Protein 7UCL (pdb70)

Secondary structure (DSSP, 8-state):
-TTHHHHHHHHHHHHHHHHHHHHHHHTHHHHHHHS-SB-HHHHHHHHT--HHHHHHHHHHHHHTTSEEE-TTS-EEE-GGGGGGGGS-GGGGGGGG--HHHHHTT-SSSTTHHHHHHHHTGGG-S-HHHHHHHHHHHHHHHHHHHHHTT-SS--SSS-TTTTS-HHHHHHHHHHHHHHTSEE-GGGS-EE-HHHHHHHHHGGGGHHHHHTHHHHTTHHHHHHS-GGGTTPPPTTS--SSS-HHHHHHHHHHHHHHHHGGGHHHHHHHHS-S-GGGS-SEEEEES-TTSHHHHHHHHHHHHHSSGGG-TTTS--EEEEEES-HHHHHHHHHHTTTS-EEEEE--TT-HHHHHHHHHHTT---GGGEEEEEES-TTSS-------HHHHHHTTTS-----EE-TTSPEEPHHHHHHHHHHHHHHHHTT--TT-EEEEEE----HHHHHHTTTTSSHHHHHHHHHHTT-----HHHHHHHHHHTTEEE-GGG-EEESTTSSS-SEEEEEEEE-SSEEEE--GGGHHHHHHHHHHHS-TTSPPPHHHHHHHHHH-TTSEEEEESSS-EEEEEEEEEEE---------EEEEEEEEE-GGGTTTTHHHHHHHHHHHHHHH-/--SHHHHHHHHHHHHHHHHHHHHHHHTHHHHHHHS-SEEHHHHHHHHT--HHHHHHHHHHHHHTTSEEE-TTSEEEE-GGGGGGGGS-GGGGGGGG--HHHHHTT-SSSTTHHHHHHHHTTTT-S-HHHHHHHHHHHHHHHHHHHHHTT-S---SSS-TTTTS-HHHHHHHHHHHHHHTSEEEETTEEEE-HHHHHHHHTGGGGHHHHHTHHHHHTHHHHHHS-TTTTT-B-TTS-BSSS-HHHHHHHHHHHTHHHHHTHHHHHHHHHHSS-GGGS-SEEEEET-TTSHHHHHHHHHHHHHSTGGGGTTTS--EEEEEESSHHHHHHHHHHTTTS-EEEEE--TT-HHHHHHHHHHTT---GGGEEEEEES-TTSS--PPP--HHHHHHTTTS-----EE-TTSPEEPHHHHHHHHHHHHHHHHTT--TT-EEEEEE----HHHHHHTGGGSSHHHHHHHHHHTT-----HHHHHHHHHTTTEEE-TTT-EEESTTSSS-SEEEEEEEE-SSEEEEPPGGGHHHHHHHHHHHS-GGGPPPHHHHHHHHHH-TTSEEEEESSS-EEEEEEEEEEE---------EEEEEEEEE-GGGTTTTHHHHHHHHHHHHHHH-

Organism: NCBI:txid398006

InterPro domains:
  IPR000182 GNAT domain [PS51186] (510-700)
  IPR004839 Aminotransferase, class I/classII, large domain [PF00155] (865-1221)
  IPR009081 Phosphopantetheine binding ACP domain [PF00550] (743-808)
  IPR009081 Phosphopantetheine binding ACP domain [PS50075] (738-813)
  IPR015421 Pyridoxal phosphate-dependent transferase, major domain [G3DSA:3.40.640.10] (875-1127)
  IPR015422 Pyridoxal phosphate-dependent transferase, small domain [G3DSA:3.90.1150.10] (857-1218)
  IPR015424 Pyridoxal phosphate-dependent transferase [SSF53383] (840-1226)
  IPR016181 Acyl-CoA N-acyltransferase [SSF55729] (512-642)
  IPR020806 Polyketide synthase-like, phosphopantetheine-binding domain [SM00823] (741-813)
  IPR036388 Winged helix-like DNA-binding domain superfamily [G3DSA:1.10.10.10] (1-82)
  IPR036390 Winged helix DNA-binding domain superfamily [SSF46785] (5-79)
  IPR036736 ACP-like superfamily [G3DSA:1.10.1200.10] (727-816)
  IPR036736 ACP-like superfamily [SSF47336] (739-823)
  IPR050087 8-amino-7-oxononanoate synthase class-II [PTHR13693] (829-1224)
  IPR056393 AprA-like, MT2-like domain [PF23525] (235-503)
  IPR056394 AprA-like, N-terminal domain [PF23526] (1-67)
  IPR056395 AprA, winged helix domain [PF23589] (132-222)

Foldseek 3Di:
DVLLLLVLLLLLLLQLVLLLVLCVVLCVQVVQVVDFQDALVRSCVVSVWLSQLVVLSVQLCLLQVQWDADPVRGIHGDPVVPCSVLADPCLLVLLDDPQLCVQVVNPFLVCQVVLVCLLCLVVGPDVSVSSSSVSSVPLVNLVSCLVPVLLDFPPVPHRNRPGDPSVCVRVLSNCVSVVQWDQPPNDTGGDPSSVVSNVCSLLSLQSSQQSQLSSVVSCLIRNQCCVAQPADPVGHHRRGPVVSNLSSVVVVCVVVLVLCLVVLQCQQQPPPNVLGFQEEEEAACQLQPSVVVSVCSNLPPHPVVVVCPVRPHEYEYEYQDPVSQVNNCVVCVPDHYYYYYDFLQCVVVVQVVCVVVPDPPLLRYEYEYEAPLQPHQQDWADPVVVLVQCLPPPFAARFAHPSSHTDPVSRLLNRSLVSLLNVVVSHHQNFYKYKHFAADRSVVCNVCVSVDNRSNPSSVCRSNGTTHGAPLSNQLSNQQNAKHFPVVSKDFPPPPDQAGGMIIGGIGGDQKGKHFDGPVCLVLVQVLQVQFDPPVPGDDSVRVVCQCPVCSPQKMFIAHPVHTFKMKGWDKDFDPPDVDHHDMDIDIDIGGGPVCPVVPVSVVVVVRSVVSVSND/DVLLLLVLLLLLLLQLVLLLVLCVVLCVQVVCVPVVWAALVRVCVVRVWLSQLVVLSVLLCLLQVQWDADPVRTIGGDPVVPCSVLDDPVLLVLLDDPLLCVQQVNPFLVCQVVLVCLLPLVPGPDVSVSSSSVSSNVQVNLVSCLVVLQLDADPVRHRSVVGDPSVCVRVLSSCVSVVQWDQDPNGTHGDPSSVVSSVCSLLNLQSSFQSQQSSVVSCLTRHPCLVQQDADPVRHHRRGDVVSNCSSCVVVCVVVLVLCLVVLQCQQQPPDNVLGFQEEEEEACQLVVSVVVSVVSNLPPHPCVVCCVVRPHEYEYEHADPVRQVSNCVVQVVHHYYYYYDFLQCVPVVVVRVVVVPDPPLQRYEAEYEAPLLPHDQDWADPVVQLVQCVPPDFAWGFADSSSHTDRVSRRLNSSLVSLLNVVVSDHQNFYKYKHFAADRSVVCNVCVSVDNRSSVSSVCRSSGGTHGAPLSNQLSNQQNFKHFPVVSKDFPPPPDQAGGIIIGRIGGDQKGKHFDTPVCLVLVQVLQVQFDPDVPGDDSVVVVVQCPPPRPFKMFIGHPVHTFKMKGWDKDFDPPDVDHHDMDIDIDIGGGPVCVVVPPSVVVVVSSVVSVSND

Structure (mmCIF, N/CA/C/O backbone):
data_7UCL
#
_entry.id   7UCL
#
_cell.length_a   78.640
_cell.length_b   83.794
_cell.length_c   117.821
_cell.angle_alpha   90.000
_cell.angle_beta   103.090
_cell.angle_gamma   90.000
#
_symmetry.space_group_name_H-M   'P 1 21 1'
#
loop_
_entity.id
_entity.type
_entity.pdbx_description
1 polymer 'Polyketide synthase-related protein'
2 non-polymer 'MALONATE ION'
3 non-polymer 'MANGANESE (II) ION'
4 water water
#
loop_
_atom_site.group_PDB
_atom_site.id
_atom_site.type_symbol
_atom_site.label_atom_id
_atom_site.label_alt_id
_atom_site.label_comp_id
_atom_site.label_asym_id
_atom_site.label_entity_id
_atom_site.label_seq_id
_atom_site.pdbx_PDB_ins_code
_atom_site.Cartn_x
_atom_site.Cartn_y
_atom_site.Cartn_z
_atom_site.occupancy
_atom_site.B_iso_or_equiv
_atom_site.auth_seq_id
_atom_site.auth_comp_id
_atom_site.auth_asym_id
_atom_site.auth_atom_id
_atom_site.pdbx_PDB_model_num
ATOM 1 N N . ASN A 1 2 ? 4.53410 -4.84719 34.55480 1.000 71.79689 -1 ASN A N 1
ATOM 2 C CA . ASN A 1 2 ? 4.50717 -5.43322 33.22409 1.000 70.26011 -1 ASN A CA 1
ATOM 3 C C . ASN A 1 2 ? 3.19305 -6.14625 33.01058 1.000 70.96428 -1 ASN A C 1
ATOM 4 O O . ASN A 1 2 ? 2.72868 -6.26842 31.87961 1.000 76.30576 -1 ASN A O 1
ATOM 9 N N . ALA A 1 3 ? 2.57713 -6.61736 34.09160 1.000 70.50047 0 ALA A N 1
ATOM 10 C CA . ALA A 1 3 ? 1.19089 -7.06508 33.99999 1.000 65.93429 0 ALA A CA 1
ATOM 11 C C . ALA A 1 3 ? 0.19537 -5.90513 33.98147 1.000 68.69852 0 ALA A C 1
ATOM 12 O O . ALA A 1 3 ? -1.01720 -6.14879 33.98209 1.000 65.75676 0 ALA A O 1
ATOM 14 N N . MET A 1 4 ? 0.67493 -4.65737 33.98918 1.000 68.64562 1 MET A N 1
ATOM 15 C CA . MET A 1 4 ? -0.15775 -3.47168 33.81245 1.000 63.65800 1 MET A CA 1
ATOM 16 C C . MET A 1 4 ? -0.07139 -2.90547 32.40103 1.000 61.86218 1 MET A C 1
ATOM 17 O O . MET A 1 4 ? -1.07506 -2.40300 31.87634 1.000 55.71481 1 MET A O 1
ATOM 22 N N . LEU A 1 5 ? 1.10827 -2.98282 31.77168 1.000 60.14017 2 LEU A N 1
ATOM 23 C CA . LEU A 1 5 ? 1.20611 -2.71510 30.34160 1.000 58.73416 2 LEU A CA 1
ATOM 24 C C . LEU A 1 5 ? 0.24769 -3.59573 29.55273 1.000 54.18697 2 LEU A C 1
ATOM 25 O O . LEU A 1 5 ? -0.21112 -3.20899 28.47196 1.000 50.54424 2 LEU A O 1
ATOM 30 N N . GLN A 1 6 ? -0.05819 -4.78055 30.07405 1.000 52.43365 3 GLN A N 1
ATOM 31 C CA . GLN A 1 6 ? -0.99718 -5.66324 29.40660 1.000 53.59359 3 GLN A CA 1
ATOM 32 C C . GLN A 1 6 ? -2.36907 -5.02198 29.28920 1.000 50.41551 3 GLN A C 1
ATOM 33 O O . GLN A 1 6 ? -3.06924 -5.22857 28.29397 1.000 49.66304 3 GLN A O 1
ATOM 39 N N . LYS A 1 7 ? -2.77036 -4.23899 30.28460 1.000 51.60015 4 LYS A N 1
ATOM 40 C CA . LYS A 1 7 ? -4.08526 -3.62185 30.21679 1.000 51.92634 4 LYS A CA 1
ATOM 41 C C . LYS A 1 7 ? -4.08812 -2.50796 29.17845 1.000 49.04574 4 LYS A C 1
ATOM 42 O O . LYS A 1 7 ? -4.96649 -2.46433 28.30524 1.000 46.74661 4 LYS A O 1
ATOM 48 N N . ILE A 1 8 ? -3.07446 -1.63427 29.23139 1.000 43.18313 5 ILE A N 1
ATOM 49 C CA . ILE A 1 8 ? -2.85560 -0.60855 28.20891 1.000 42.09951 5 ILE A CA 1
ATOM 50 C C . ILE A 1 8 ? -2.88388 -1.21963 26.81405 1.000 43.50830 5 ILE A C 1
ATOM 51 O O . ILE A 1 8 ? -3.49803 -0.67580 25.88539 1.000 38.90171 5 ILE A O 1
ATOM 56 N N . ASN A 1 9 ? -2.16636 -2.33379 26.64064 1.000 39.88514 6 ASN A N 1
ATOM 57 C CA . ASN A 1 9 ? -2.06145 -2.96813 25.33734 1.000 39.01060 6 ASN A CA 1
ATOM 58 C C . ASN A 1 9 ? -3.42297 -3.41811 24.82800 1.000 37.66637 6 ASN A C 1
ATOM 59 O O . ASN A 1 9 ? -3.67776 -3.39243 23.62194 1.000 37.41367 6 ASN A O 1
ATOM 64 N N . ARG A 1 10 ? -4.29436 -3.88151 25.71792 1.000 39.19741 7 ARG A N 1
ATOM 65 C CA . ARG A 1 10 ? -5.62155 -4.26486 25.24880 1.000 38.96413 7 ARG A CA 1
ATOM 66 C C . ARG A 1 10 ? -6.38344 -3.05076 24.74145 1.000 34.77696 7 ARG A C 1
ATOM 67 O O . ARG A 1 10 ? -7.05544 -3.13414 23.71322 1.000 35.80510 7 ARG A O 1
ATOM 75 N N . TYR A 1 11 ? -6.24839 -1.90748 25.42614 1.000 36.85084 8 TYR A N 1
ATOM 76 C CA . TYR A 1 11 ? -6.92047 -0.68508 24.99572 1.000 35.41469 8 TYR A CA 1
ATOM 77 C C . TYR A 1 11 ? -6.43530 -0.22808 23.63132 1.000 38.23057 8 TYR A C 1
ATOM 78 O O . TYR A 1 11 ? -7.24785 0.12383 22.76094 1.000 38.65164 8 TYR A O 1
ATOM 87 N N . THR A 1 12 ? -5.11334 -0.20766 23.41346 1.000 34.65866 9 THR A N 1
ATOM 88 C CA . THR A 1 12 ? -4.64665 0.26398 22.11923 1.000 32.63233 9 THR A CA 1
ATOM 89 C C . THR A 1 12 ? -5.01351 -0.71996 21.01824 1.000 33.25465 9 THR A C 1
ATOM 90 O O . THR A 1 12 ? -5.28335 -0.29440 19.89144 1.000 35.99356 9 THR A O 1
ATOM 94 N N . HIS A 1 13 ? -5.05434 -2.02312 21.31851 1.000 33.33464 10 HIS A N 1
ATOM 95 C CA . HIS A 1 13 ? -5.51579 -2.99338 20.32408 1.000 35.14640 10 HIS A CA 1
ATOM 96 C C . HIS A 1 13 ? -6.94249 -2.68848 19.88478 1.000 36.12117 10 HIS A C 1
ATOM 97 O O . HIS A 1 13 ? -7.26694 -2.72393 18.68982 1.000 33.18372 10 HIS A O 1
ATOM 104 N N . GLY A 1 14 ? -7.82644 -2.44647 20.85166 1.000 40.41388 11 GLY A N 1
ATOM 105 C CA . GLY A 1 14 ? -9.22796 -2.24829 20.51706 1.000 33.27436 11 GLY A CA 1
ATOM 106 C C . GLY A 1 14 ? -9.44928 -0.97728 19.73381 1.000 32.20665 11 GLY A C 1
ATOM 107 O O . GLY A 1 14 ? -10.25360 -0.95256 18.80118 1.000 38.33212 11 GLY A O 1
ATOM 108 N N . PHE A 1 15 ? -8.71395 0.08671 20.08458 1.000 35.90815 12 PHE A N 1
ATOM 109 C CA . PHE A 1 15 ? -8.77492 1.35249 19.35086 1.000 33.48880 12 PHE A CA 1
ATOM 110 C C . PHE A 1 15 ? -8.63701 1.15745 17.84953 1.000 35.52853 12 PHE A C 1
ATOM 111 O O . PHE A 1 15 ? -9.31863 1.82577 17.06761 1.000 34.60799 12 PHE A O 1
ATOM 119 N N . VAL A 1 16 ? -7.75801 0.25255 17.42016 1.000 38.37672 13 VAL A N 1
ATOM 120 C CA . VAL A 1 16 ? -7.61379 -0.04282 16.00146 1.000 31.34017 13 VAL A CA 1
ATOM 121 C C . VAL A 1 16 ? -8.53333 -1.17830 15.55196 1.000 31.71481 13 VAL A C 1
ATOM 122 O O . VAL A 1 16 ? -9.13740 -1.11738 14.48093 1.000 35.96361 13 VAL A O 1
ATOM 126 N N . ALA A 1 17 ? -8.63933 -2.23642 16.33889 1.000 30.87873 14 ALA A N 1
ATOM 127 C CA . ALA A 1 17 ? -9.34739 -3.43668 15.89565 1.000 37.08564 14 ALA A CA 1
ATOM 128 C C . ALA A 1 17 ? -10.84501 -3.20781 15.72205 1.000 32.27800 14 ALA A C 1
ATOM 129 O O . ALA A 1 17 ? -11.45957 -3.76959 14.80652 1.000 33.85491 14 ALA A O 1
ATOM 131 N N . VAL A 1 18 ? -11.45778 -2.41597 16.59270 1.000 34.29623 15 VAL A N 1
ATOM 132 C CA . VAL A 1 18 ? -12.92654 -2.30129 16.59880 1.000 35.13367 15 VAL A CA 1
ATOM 133 C C . VAL A 1 18 ? -13.45895 -1.69020 15.29409 1.000 33.83918 15 VAL A C 1
ATOM 134 O O . VAL A 1 18 ? -14.32060 -2.30343 14.65605 1.000 34.41017 15 VAL A O 1
ATOM 138 N N . PRO A 1 19 ? -12.96918 -0.53995 14.83207 1.000 34.78569 16 PRO A N 1
ATOM 139 C CA . PRO A 1 19 ? -13.49354 -0.02834 13.55651 1.000 35.46935 16 PRO A CA 1
ATOM 140 C C . PRO A 1 19 ? -13.14930 -0.91038 12.36086 1.000 38.77966 16 PRO A C 1
ATOM 141 O O . PRO A 1 19 ? -13.92776 -0.95182 11.39294 1.000 32.61566 16 PRO A O 1
ATOM 145 N N . VAL A 1 20 ? -12.03584 -1.65008 12.40835 1.000 31.01750 17 VAL A N 1
ATOM 146 C CA . VAL A 1 20 ? -11.73636 -2.58345 11.32702 1.000 34.30920 17 VAL A CA 1
ATOM 147 C C . VAL A 1 20 ? -12.76260 -3.71118 11.31898 1.000 35.40249 17 VAL A C 1
ATOM 148 O O . VAL A 1 20 ? -13.31251 -4.08076 10.27324 1.000 34.24338 17 VAL A O 1
ATOM 152 N N . ILE A 1 21 ? -13.05141 -4.24935 12.49958 1.000 38.81842 18 ILE A N 1
ATOM 153 C CA . ILE A 1 21 ? -14.08277 -5.26621 12.63067 1.000 37.01570 18 ILE A CA 1
ATOM 154 C C . ILE A 1 21 ? -15.43427 -4.72758 12.16582 1.000 37.00683 18 ILE A C 1
ATOM 155 O O . ILE A 1 21 ? -16.11742 -5.37108 11.38030 1.000 35.51826 18 ILE A O 1
ATOM 160 N N . LEU A 1 22 ? -15.82899 -3.53032 12.58672 1.000 36.85349 19 LEU A N 1
ATOM 161 C CA . LEU A 1 22 ? -17.16814 -3.08212 12.19831 1.000 36.83585 19 LEU A CA 1
ATOM 162 C C . LEU A 1 22 ? -17.26788 -2.81017 10.69705 1.000 38.00463 19 LEU A C 1
ATOM 163 O O . LEU A 1 22 ? -18.28936 -3.12334 10.06955 1.000 40.91711 19 LEU A O 1
ATOM 168 N N . ALA A 1 23 ? -16.21946 -2.24131 10.09418 1.000 38.28955 20 ALA A N 1
ATOM 169 C CA . ALA A 1 23 ? -16.22790 -1.99167 8.64906 1.000 37.52442 20 ALA A CA 1
ATOM 170 C C . ALA A 1 23 ? -16.38461 -3.28557 7.86155 1.000 40.53686 20 ALA A C 1
ATOM 171 O O . ALA 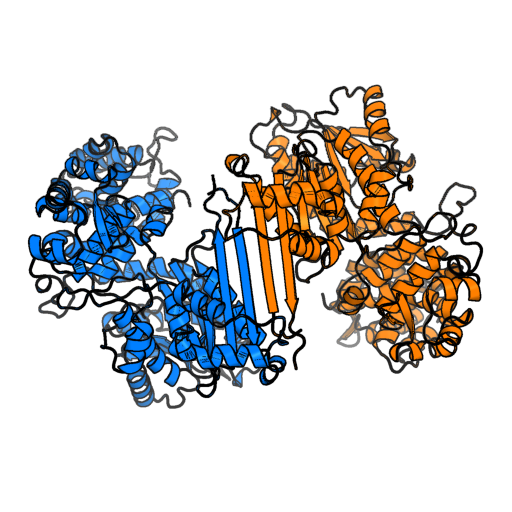A 1 23 ? -17.18425 -3.35624 6.91759 1.000 36.92138 20 ALA A O 1
ATOM 173 N N . CYS A 1 24 ? -15.58726 -4.30878 8.20375 1.000 35.25997 21 CYS A N 1
ATOM 174 C CA . CYS A 1 24 ? -15.69882 -5.60225 7.53097 1.000 33.80938 21 CYS A CA 1
ATOM 175 C C . CYS A 1 24 ? -17.08261 -6.22998 7.73127 1.000 40.15039 21 CYS A C 1
ATOM 176 O O . CYS A 1 24 ? -17.63869 -6.83956 6.80629 1.000 37.44897 21 CYS A O 1
ATOM 179 N N . ARG A 1 25 ? -17.63230 -6.13488 8.94088 1.000 36.36495 22 ARG A N 1
ATOM 180 C CA . ARG A 1 25 ? -18.94583 -6.72850 9.18235 1.000 40.82597 22 ARG A CA 1
ATOM 181 C C . ARG A 1 25 ? -19.99970 -6.10053 8.28275 1.000 41.09068 22 ARG A C 1
ATOM 182 O O . ARG A 1 25 ? -20.74329 -6.81542 7.60856 1.000 44.34223 22 ARG A O 1
ATOM 190 N N . GLU A 1 26 ? -20.05325 -4.76138 8.22967 1.000 42.53112 23 GLU A N 1
ATOM 191 C CA . GLU A 1 26 ? -21.11520 -4.08928 7.47402 1.000 43.80729 23 GLU A CA 1
ATOM 192 C C . GLU A 1 26 ? -20.94908 -4.26170 5.96999 1.000 49.03790 23 GLU A C 1
ATOM 193 O O . GLU A 1 26 ? -21.94594 -4.25983 5.23833 1.000 43.01870 23 GLU A O 1
ATOM 199 N N . LYS A 1 27 ? -19.70607 -4.37529 5.48176 1.000 39.91581 24 LYS A N 1
ATOM 200 C CA . LYS A 1 27 ? -19.49332 -4.64488 4.06771 1.000 40.11612 24 LYS A CA 1
ATOM 201 C C . LYS A 1 27 ? -19.92585 -6.05646 3.67900 1.000 40.75592 24 LYS A C 1
ATOM 202 O O . LYS A 1 27 ? -20.14509 -6.32552 2.49252 1.000 50.43819 24 LYS A O 1
ATOM 208 N N . GLY A 1 28 ? -20.02577 -6.96616 4.62950 1.000 40.91884 25 GLY A N 1
ATOM 209 C CA . GLY A 1 28 ? -20.36650 -8.34161 4.35182 1.000 43.59537 25 GLY A CA 1
ATOM 210 C C . GLY A 1 28 ? -19.22246 -9.35932 4.42614 1.000 41.57825 25 GLY A C 1
ATOM 211 O O . GLY A 1 28 ? -19.38041 -10.46946 3.90675 1.000 37.85641 25 GLY A O 1
ATOM 212 N N . VAL A 1 29 ? -18.09664 -9.02608 5.06204 1.000 37.86940 26 VAL A N 1
ATOM 213 C CA . VAL A 1 29 ? -16.93976 -9.92124 4.99533 1.000 37.97833 26 VAL A CA 1
ATOM 214 C C . VAL A 1 29 ? -17.24366 -11.23903 5.68158 1.000 37.71193 26 VAL A C 1
ATOM 215 O O . VAL A 1 29 ? -16.95304 -12.31598 5.15133 1.000 38.81863 26 VAL A O 1
ATOM 219 N N . PHE A 1 30 ? -17.84424 -11.17596 6.86385 1.000 40.75198 27 PHE A N 1
ATOM 220 C CA . PHE A 1 30 ? -18.10322 -12.38289 7.63630 1.000 38.99928 27 PHE A CA 1
ATOM 221 C C . PHE A 1 30 ? -19.23325 -13.21475 7.04763 1.000 39.55753 27 PHE A C 1
ATOM 222 O O . PHE A 1 30 ? -19.21393 -14.44398 7.17545 1.000 39.78641 27 PHE A O 1
ATOM 230 N N . GLU A 1 31 ? -20.21531 -12.57433 6.40475 1.000 41.29301 28 GLU A N 1
ATOM 231 C CA . GLU A 1 31 ? -21.26580 -13.32790 5.72121 1.000 42.93447 28 GLU A CA 1
ATOM 232 C C . GLU A 1 31 ? -20.70908 -14.03491 4.50508 1.000 44.42802 28 GLU A C 1
ATOM 233 O O . GLU A 1 31 ? -21.10019 -15.16769 4.20333 1.000 47.57084 28 GLU A O 1
ATOM 239 N N . LEU A 1 32 ? -19.82664 -13.35321 3.77076 1.000 42.15720 29 LEU A N 1
ATOM 240 C CA . LEU A 1 32 ? -19.23795 -13.94066 2.57987 1.000 39.41893 29 LEU A CA 1
ATOM 241 C C . LEU A 1 32 ? -18.51374 -15.22935 2.92602 1.000 42.50464 29 LEU A C 1
ATOM 242 O O . LEU A 1 32 ? -18.68157 -16.25271 2.25380 1.000 45.35430 29 LEU A O 1
ATOM 247 N N . LEU A 1 33 ? -17.73834 -15.20985 4.00813 1.000 42.01368 30 LEU A N 1
ATOM 248 C CA . LEU A 1 33 ? -16.98625 -16.38674 4.41881 1.000 40.38912 30 LEU A CA 1
ATOM 249 C C . LEU A 1 33 ? -17.86921 -17.48843 4.99400 1.000 40.99246 30 LEU A C 1
ATOM 250 O O . LEU A 1 33 ? -17.44677 -18.64559 5.01825 1.000 43.91511 30 LEU A O 1
ATOM 255 N N . ALA A 1 34 ? -19.07614 -17.17045 5.45944 1.000 45.05881 31 ALA A N 1
ATOM 256 C CA . ALA A 1 34 ? -20.00057 -18.24268 5.81613 1.000 47.22828 31 ALA A CA 1
ATOM 257 C C . ALA A 1 34 ? -20.62560 -18.89183 4.57906 1.000 47.14221 31 ALA A C 1
ATOM 258 O O . ALA A 1 34 ? -20.86299 -20.10231 4.57425 1.000 49.41800 31 ALA A O 1
ATOM 260 N N . ASP A 1 35 ? -20.85033 -18.12364 3.51128 1.000 48.37660 32 ASP A N 1
ATOM 261 C CA . ASP A 1 35 ? -21.47682 -18.66102 2.30723 1.000 49.88014 32 ASP A CA 1
ATOM 262 C C . ASP A 1 35 ? -20.50226 -19.46346 1.45144 1.000 50.81760 32 ASP A C 1
ATOM 263 O O . ASP A 1 35 ? -20.87717 -20.49263 0.87947 1.000 54.67939 32 ASP A O 1
ATOM 268 N N . GLU A 1 36 ? -19.27638 -18.97735 1.28572 1.000 47.74064 33 GLU A N 1
ATOM 269 C CA . GLU A 1 36 ? -18.27427 -19.64372 0.46894 1.000 48.17831 33 GLU A CA 1
ATOM 270 C C . GLU A 1 36 ? -16.97371 -19.69301 1.25605 1.000 49.48686 33 GLU A C 1
ATOM 271 O O . GLU A 1 36 ? -16.52975 -18.66830 1.79120 1.000 51.20503 33 GLU A O 1
ATOM 277 N N . SER A 1 37 ? -16.36023 -20.86200 1.32903 1.000 48.73847 34 SER A N 1
ATOM 278 C CA . SER A 1 37 ? -15.24188 -20.93802 2.25451 1.000 48.37108 34 SER A CA 1
ATOM 279 C C . SER A 1 37 ? -14.06777 -21.68333 1.63855 1.000 52.47959 34 SER A C 1
ATOM 280 O O . SER A 1 37 ? -14.25408 -22.40946 0.65999 1.000 54.70071 34 SER A O 1
ATOM 283 N N . PRO A 1 38 ? -12.92739 -21.71379 2.31437 1.000 52.24825 35 PRO A N 1
ATOM 284 C CA . PRO A 1 38 ? -11.68081 -21.21905 1.72627 1.000 47.24498 35 PRO A CA 1
ATOM 285 C C . PRO A 1 38 ? -11.83514 -20.23831 0.57025 1.000 39.48232 35 PRO A C 1
ATOM 286 O O . PRO A 1 38 ? -12.07388 -20.64911 -0.56151 1.000 40.75421 35 PRO A O 1
ATOM 290 N N . LEU A 1 39 ? -11.62335 -18.94931 0.84738 1.000 38.59341 36 LEU A N 1
ATOM 291 C CA . LEU A 1 39 ? -11.43885 -17.91356 -0.16475 1.000 39.18123 36 LEU A CA 1
ATOM 292 C C . LEU A 1 39 ? -10.04655 -17.28928 -0.09066 1.000 36.42890 36 LEU A C 1
ATOM 293 O O . LEU A 1 39 ? -9.60059 -16.89603 0.98054 1.000 34.60602 36 LEU A O 1
ATOM 298 N N . SER A 1 40 ? -9.40478 -17.10794 -1.23556 1.000 37.55445 37 SER A N 1
ATOM 299 C CA . SER A 1 40 ? -8.17047 -16.33020 -1.25222 1.000 42.64825 37 SER A CA 1
ATOM 300 C C . SER A 1 40 ? -8.45586 -14.83093 -1.09683 1.000 43.88755 37 SER A C 1
ATOM 301 O O . SER A 1 40 ? -9.59425 -14.35506 -1.21902 1.000 43.96958 37 SER A O 1
ATOM 304 N N . LEU A 1 41 ? -7.38057 -14.08040 -0.84896 1.000 39.61181 38 LEU A N 1
ATOM 305 C CA . LEU A 1 41 ? -7.44528 -12.62134 -0.85779 1.000 43.55394 38 LEU A CA 1
ATOM 306 C C . LEU A 1 41 ? -8.14594 -12.08736 -2.10826 1.000 40.88492 38 LEU A C 1
ATOM 307 O O . LEU A 1 41 ? -9.08307 -11.28479 -2.00956 1.000 39.24111 38 LEU A O 1
ATOM 312 N N . ASN A 1 42 ? -7.67336 -12.48893 -3.29689 1.000 35.97482 39 ASN A N 1
ATOM 313 C CA . ASN A 1 42 ? -8.20863 -11.92564 -4.53533 1.000 43.11086 39 ASN A CA 1
ATOM 314 C C . ASN A 1 42 ? -9.65787 -12.32839 -4.78135 1.000 38.18931 39 ASN A C 1
ATOM 315 O O . ASN A 1 42 ? -10.41839 -11.53992 -5.35030 1.000 44.03423 39 ASN A O 1
ATOM 320 N N . GLN A 1 43 ? -10.05683 -13.53305 -4.37697 1.000 40.85911 40 GLN A N 1
ATOM 321 C CA . GLN A 1 43 ? -11.47164 -13.90701 -4.46364 1.000 43.51774 40 GLN A CA 1
ATOM 322 C C . GLN A 1 43 ? -12.34317 -12.97852 -3.62868 1.000 43.60894 40 GLN A C 1
ATOM 323 O O . GLN A 1 43 ? -13.44555 -12.59471 -4.05222 1.000 43.75857 40 GLN A O 1
ATOM 329 N N . MET A 1 44 ? -11.87634 -12.62518 -2.42627 1.000 42.88125 41 MET A N 1
ATOM 330 C CA . MET A 1 44 ? -12.61913 -11.70566 -1.57859 1.000 40.06420 41 MET A CA 1
ATOM 331 C C . MET A 1 44 ? -12.56228 -10.28099 -2.12110 1.000 43.51329 41 MET A C 1
ATOM 332 O O . MET A 1 44 ? -13.57683 -9.57680 -2.12874 1.000 40.19872 41 MET A O 1
ATOM 337 N N . VAL A 1 45 ? -11.39628 -9.84926 -2.60364 1.000 37.79069 42 VAL A N 1
ATOM 338 C CA . VAL A 1 45 ? -11.27022 -8.52075 -3.19999 1.000 38.93858 42 VAL A CA 1
ATOM 339 C C . VAL A 1 45 ? -12.26718 -8.35641 -4.34526 1.000 44.15893 42 VAL A C 1
ATOM 340 O O . VAL A 1 45 ? -12.96520 -7.34400 -4.44603 1.000 44.31487 42 VAL A O 1
ATOM 344 N N . GLU A 1 46 ? -12.34589 -9.35516 -5.22680 1.000 44.53714 43 GLU A N 1
ATOM 345 C CA . GLU A 1 46 ? -13.24931 -9.26797 -6.36764 1.000 44.94938 43 GLU A CA 1
ATOM 346 C C . GLU A 1 46 ? -14.70809 -9.26406 -5.93131 1.000 47.17977 43 GLU A C 1
ATOM 347 O O . GLU A 1 46 ? -15.51347 -8.49897 -6.46887 1.000 45.98638 43 GLU A O 1
ATOM 353 N N . HIS A 1 47 ? -15.07020 -10.09616 -4.95490 1.000 45.41623 44 HIS A N 1
ATOM 354 C CA . HIS A 1 47 ? -16.46309 -10.12963 -4.52963 1.000 47.43292 44 HIS A CA 1
ATOM 355 C C . HIS A 1 47 ? -16.85399 -8.85518 -3.79906 1.000 46.89998 44 HIS A C 1
ATOM 356 O O . HIS A 1 47 ? -17.98382 -8.37831 -3.93926 1.000 48.36611 44 HIS A O 1
ATOM 363 N N . LEU A 1 48 ? -15.94312 -8.29109 -3.00696 1.000 44.79500 45 LEU A N 1
ATOM 364 C CA . LEU A 1 48 ? -16.26451 -7.14936 -2.16706 1.000 38.34134 45 LEU A CA 1
ATOM 365 C C . LEU A 1 48 ? -15.95865 -5.81165 -2.80827 1.000 41.89002 45 LEU A C 1
ATOM 366 O O . LEU A 1 48 ? -16.31711 -4.77536 -2.23478 1.000 46.92010 45 LEU A O 1
ATOM 371 N N . GLY A 1 49 ? -15.28413 -5.79654 -3.95166 1.000 36.92099 46 GLY A N 1
ATOM 372 C CA . GLY A 1 49 ? -14.73244 -4.56853 -4.48020 1.000 41.72738 46 GLY A CA 1
ATOM 373 C C . GLY A 1 49 ? -13.76925 -3.86119 -3.53988 1.000 47.98028 46 GLY A C 1
ATOM 374 O O . GLY A 1 49 ? -13.91443 -2.66354 -3.29855 1.000 54.33631 46 GLY A O 1
ATOM 375 N N . ALA A 1 50 ? -12.77607 -4.55964 -3.00690 1.000 46.45891 47 ALA A N 1
ATOM 376 C CA . ALA A 1 50 ? -11.91851 -3.98102 -1.98646 1.000 37.86367 47 ALA A CA 1
ATOM 377 C C . ALA A 1 50 ? -10.58703 -3.49682 -2.56683 1.000 42.44334 47 ALA A C 1
ATOM 378 O O . ALA A 1 50 ? -10.20466 -3.84432 -3.68287 1.000 38.88040 47 ALA A O 1
ATOM 380 N N . ASN A 1 51 ? -9.88590 -2.67192 -1.77813 1.000 40.02566 48 ASN A N 1
ATOM 381 C CA . ASN A 1 51 ? -8.51129 -2.27014 -2.06321 1.000 39.35030 48 ASN A CA 1
ATOM 382 C C . ASN A 1 51 ? -7.59240 -3.36274 -1.51910 1.000 37.36968 48 ASN A C 1
ATOM 383 O O . ASN A 1 51 ? -7.54373 -3.59079 -0.31189 1.000 38.25052 48 ASN A O 1
ATOM 388 N N . SER A 1 52 ? -6.88824 -4.06483 -2.41254 1.000 34.13326 49 SER A N 1
ATOM 389 C CA . SER A 1 52 ? -6.33146 -5.35528 -2.04012 1.000 38.13187 49 SER A CA 1
ATOM 390 C C . SER A 1 52 ? -5.25233 -5.20893 -0.96747 1.000 35.81674 49 SER A C 1
ATOM 391 O O . SER A 1 52 ? -5.12377 -6.05803 -0.08083 1.000 36.04641 49 SER A O 1
ATOM 394 N N . GLY A 1 53 ? -4.47056 -4.14014 -1.02489 1.000 38.31083 50 GLY A N 1
ATOM 395 C CA . GLY A 1 53 ? -3.42103 -3.96873 -0.02545 1.000 38.85721 50 GLY A CA 1
ATOM 396 C C . GLY A 1 53 ? -4.00063 -3.68045 1.34367 1.000 34.91556 50 GLY A C 1
ATOM 397 O O . GLY A 1 53 ? -3.68248 -4.34895 2.32328 1.000 33.20067 50 GLY A O 1
ATOM 398 N N . HIS A 1 54 ? -4.88328 -2.69311 1.41820 1.000 35.65693 51 HIS A N 1
ATOM 399 C CA . HIS A 1 54 ? -5.54246 -2.39863 2.67649 1.000 35.36123 51 HIS A CA 1
ATOM 400 C C . HIS A 1 54 ? -6.32761 -3.59023 3.18240 1.000 31.59675 51 HIS A C 1
ATOM 401 O O . HIS A 1 54 ? -6.27203 -3.89720 4.37415 1.000 34.20827 51 HIS A O 1
ATOM 408 N N . PHE A 1 55 ? -6.98199 -4.34043 2.28723 1.000 32.43916 52 PHE A N 1
ATOM 409 C CA . PHE A 1 55 ? -7.76199 -5.48894 2.75664 1.000 31.60304 52 PHE A CA 1
ATOM 410 C C . PHE A 1 55 ? -6.85460 -6.58604 3.29513 1.000 32.78247 52 PHE A C 1
ATOM 411 O O . PHE A 1 55 ? -7.19615 -7.24641 4.27364 1.000 30.00172 52 PHE A O 1
ATOM 419 N N . GLN A 1 56 ? -5.67449 -6.77840 2.69439 1.000 32.31045 53 GLN A N 1
ATOM 420 C CA . GLN A 1 56 ? -4.72646 -7.73075 3.26720 1.000 30.43735 53 GLN A CA 1
ATOM 421 C C . GLN A 1 56 ? -4.25319 -7.30379 4.65619 1.000 27.38952 53 GLN A C 1
ATOM 422 O O . GLN A 1 56 ? -3.97892 -8.16512 5.49526 1.000 36.79470 53 GLN A O 1
ATOM 428 N N . VAL A 1 57 ? -4.11302 -6.00031 4.91608 1.000 30.04763 54 VAL A N 1
ATOM 429 C CA . VAL A 1 57 ? -3.74577 -5.54326 6.26076 1.000 32.24407 54 VAL A CA 1
ATOM 430 C C . VAL A 1 57 ? -4.83062 -5.94786 7.25757 1.000 37.81380 54 VAL A C 1
ATOM 431 O O . VAL A 1 57 ? -4.55033 -6.41630 8.37437 1.000 29.68665 54 VAL A O 1
ATOM 435 N N . ALA A 1 58 ? -6.09313 -5.82392 6.84203 1.000 32.33747 55 ALA A N 1
ATOM 436 C CA . ALA A 1 58 ? -7.19865 -6.17022 7.72976 1.000 37.57966 55 ALA A CA 1
ATOM 437 C C . ALA A 1 58 ? -7.27342 -7.67407 7.94258 1.000 30.51768 55 ALA A C 1
ATOM 438 O O . ALA A 1 58 ? -7.55365 -8.13587 9.05161 1.000 36.80554 55 ALA A O 1
ATOM 440 N N . LEU A 1 59 ? -6.96854 -8.45472 6.90763 1.000 31.20058 56 LEU A N 1
ATOM 441 C CA . LEU A 1 59 ? -6.98647 -9.90460 7.05518 1.000 35.03541 56 LEU A CA 1
ATOM 442 C C . LEU A 1 59 ? -5.90175 -10.36302 8.02022 1.000 34.41299 56 LEU A C 1
ATOM 443 O O . LEU A 1 59 ? -6.11150 -11.27609 8.82328 1.000 31.59453 56 LEU A O 1
ATOM 448 N N . ARG A 1 60 ? -4.73340 -9.74306 7.94597 1.000 34.08512 57 ARG A N 1
ATOM 449 C CA . ARG A 1 60 ? -3.66293 -10.11204 8.85801 1.000 32.44088 57 ARG A CA 1
ATOM 450 C C . ARG A 1 60 ? -4.09227 -9.87956 10.29254 1.000 31.25223 57 ARG A C 1
ATOM 451 O O . ARG A 1 60 ? -3.81813 -10.69774 11.17921 1.000 34.16217 57 ARG A O 1
ATOM 459 N N . MET A 1 61 ? -4.77898 -8.76870 10.53289 1.000 32.84915 58 MET A N 1
ATOM 460 C CA . MET A 1 61 ? -5.22249 -8.43075 11.87862 1.000 34.57354 58 MET A CA 1
ATOM 461 C C . MET A 1 61 ? -6.23922 -9.43765 12.39907 1.000 31.49622 58 MET A C 1
ATOM 462 O O . MET A 1 61 ? -6.17651 -9.84656 13.56156 1.000 32.24869 58 MET A O 1
ATOM 467 N N . LEU A 1 62 ? -7.17608 -9.85478 11.54493 1.000 36.89074 59 LEU A N 1
ATOM 468 C CA . LEU A 1 62 ? -8.17555 -10.85158 11.94124 1.000 35.39935 59 LEU A CA 1
ATOM 469 C C . LEU A 1 62 ? -7.54561 -12.21935 12.18442 1.000 36.34453 59 LEU A C 1
ATOM 470 O O . LEU A 1 62 ? -8.00453 -12.97203 13.05870 1.000 37.36859 59 LEU A O 1
ATOM 475 N N . GLU A 1 63 ? -6.54252 -12.58933 11.37921 1.000 28.78281 60 GLU A N 1
ATOM 476 C CA . GLU A 1 63 ? -5.79692 -13.81514 11.63931 1.000 32.48500 60 GLU A CA 1
ATOM 477 C C . GLU A 1 63 ? -5.06242 -13.73544 12.97078 1.000 32.74879 60 GLU A C 1
ATOM 478 O O . GLU A 1 63 ? -5.00867 -14.71480 13.71834 1.000 37.24657 60 GLU A O 1
ATOM 484 N N . SER A 1 64 ? -4.51625 -12.56686 13.30041 1.000 35.03297 61 SER A N 1
ATOM 485 C CA . SER A 1 64 ? -3.82226 -12.38767 14.56467 1.000 31.77490 61 SER A CA 1
ATOM 486 C C . SER A 1 64 ? -4.76655 -12.39410 15.75184 1.000 36.14091 61 SER A C 1
ATOM 487 O O . SER A 1 64 ? -4.30087 -12.47065 16.88922 1.000 35.36131 61 SER A O 1
ATOM 490 N N . LEU A 1 65 ? -6.06935 -12.25249 15.53716 1.000 35.29411 62 LEU A N 1
ATOM 491 C CA . LEU A 1 65 ? -7.00306 -12.43068 16.63919 1.000 36.58624 62 LEU A CA 1
ATOM 492 C C . LEU A 1 65 ? -7.50755 -13.85811 16.71974 1.000 36.21023 62 LEU A C 1
ATOM 493 O O . LEU A 1 65 ? -8.31022 -14.17494 17.60588 1.000 41.93677 62 LEU A O 1
ATOM 498 N N . HIS A 1 66 ? -7.04279 -14.71731 15.81517 1.000 35.37151 63 HIS A N 1
ATOM 499 C CA . HIS A 1 66 ? -7.56879 -16.07067 15.62033 1.000 41.54152 63 HIS A CA 1
ATOM 500 C C . HIS A 1 66 ? -9.07636 -16.04941 15.31221 1.000 40.90114 63 HIS A C 1
ATOM 501 O O . HIS A 1 66 ? -9.82011 -16.94427 15.72107 1.000 40.18411 63 HIS A O 1
ATOM 508 N N . TRP A 1 67 ? -9.52332 -15.02631 14.55622 1.000 37.66070 64 TRP A N 1
ATOM 509 C CA . TRP A 1 67 ? -10.85444 -15.00591 13.94279 1.000 40.18545 64 TRP A CA 1
ATOM 510 C C . TRP A 1 67 ? -10.89695 -15.62651 12.56041 1.000 41.61100 64 TRP A C 1
ATOM 511 O O . TRP A 1 67 ? -11.97340 -16.05121 12.12264 1.000 37.20801 64 TRP A O 1
ATOM 522 N N . LEU A 1 68 ? -9.76137 -15.65824 11.85607 1.000 41.44065 65 LEU A N 1
ATOM 523 C CA . LEU A 1 68 ? -9.63811 -16.33631 10.57937 1.000 36.53086 65 LEU A CA 1
ATOM 524 C C . LEU A 1 68 ? -8.49926 -17.32880 10.67838 1.000 39.19419 65 LEU A C 1
ATOM 525 O O . LEU A 1 68 ? -7.55342 -17.11841 11.43660 1.000 38.72331 65 LEU A O 1
ATOM 530 N N . SER A 1 69 ? -8.58510 -18.40504 9.90836 1.000 39.53604 66 SER A N 1
ATOM 531 C CA . SER A 1 69 ? -7.42517 -19.24369 9.67635 1.000 41.37266 66 SER A CA 1
ATOM 532 C C . SER A 1 69 ? -7.12608 -19.23433 8.18459 1.000 44.07459 66 SER A C 1
ATOM 533 O O . SER A 1 69 ? -8.00421 -18.95413 7.35641 1.000 42.57842 66 SER A O 1
ATOM 536 N N . ARG A 1 70 ? -5.86131 -19.49756 7.85072 1.000 42.00071 67 ARG A N 1
ATOM 537 C CA . ARG A 1 70 ? -5.38491 -19.41132 6.47606 1.000 41.68661 67 ARG A CA 1
ATOM 538 C C . ARG A 1 70 ? -4.62574 -20.68600 6.14105 1.000 42.15316 67 ARG A C 1
ATOM 539 O O . ARG A 1 70 ? -3.71750 -21.07247 6.87691 1.000 41.13375 67 ARG A O 1
ATOM 547 N N . ASN A 1 71 ? -5.02750 -21.36123 5.05502 1.000 40.90658 68 ASN A N 1
ATOM 548 C CA . ASN A 1 71 ? -4.56506 -22.71392 4.77348 1.000 42.88049 68 ASN A CA 1
ATOM 549 C C . ASN A 1 71 ? -3.32972 -22.65940 3.86474 1.000 41.64949 68 ASN A C 1
ATOM 550 O O . ASN A 1 71 ? -2.77216 -21.59396 3.61039 1.000 42.74974 68 ASN A O 1
ATOM 555 N N . LYS A 1 72 ? -2.87375 -23.80853 3.36722 1.000 46.20094 69 LYS A N 1
ATOM 556 C CA . LYS A 1 72 ? -1.61557 -23.82332 2.62940 1.000 44.40151 69 LYS A CA 1
ATOM 557 C C . LYS A 1 72 ? -1.76932 -23.32908 1.19956 1.000 49.76099 69 LYS A C 1
ATOM 558 O O . LYS A 1 72 ? -0.76440 -23.00241 0.55864 1.000 44.03983 69 LYS A O 1
ATOM 564 N N . GLU A 1 73 ? -2.99782 -23.27200 0.68202 1.000 46.82711 70 GLU A N 1
ATOM 565 C CA . GLU A 1 73 ? -3.24282 -22.59605 -0.58051 1.000 44.58748 70 GLU A CA 1
ATOM 566 C C . GLU A 1 73 ? -3.41522 -21.09472 -0.40496 1.000 40.79929 70 GLU A C 1
ATOM 567 O O . GLU A 1 73 ? -3.66314 -20.40338 -1.39096 1.000 43.20869 70 GLU A O 1
ATOM 573 N N . LEU A 1 74 ? -3.28346 -20.60313 0.82647 1.000 40.49168 71 LEU A N 1
ATOM 574 C CA . LEU A 1 74 ? -3.43498 -19.20766 1.23026 1.000 41.28933 71 LEU A CA 1
ATOM 575 C C . LEU A 1 74 ? -4.90056 -18.78241 1.23814 1.000 42.78633 71 LEU A C 1
ATOM 576 O O . LEU A 1 74 ? -5.21240 -17.61150 0.98807 1.000 40.20348 71 LEU A O 1
ATOM 581 N N . LYS A 1 75 ? -5.79807 -19.70451 1.53782 1.000 40.61566 72 LYS A N 1
ATOM 582 C CA . LYS A 1 75 ? -7.22203 -19.40837 1.53104 1.000 40.88754 72 LYS A CA 1
ATOM 583 C C . LYS A 1 75 ? -7.73063 -19.30179 2.96332 1.000 41.16475 72 LYS A C 1
ATOM 584 O O . LYS A 1 75 ? -7.30584 -20.06283 3.83951 1.000 40.65430 72 LYS A O 1
ATOM 590 N N . TYR A 1 76 ? -8.61180 -18.32724 3.20433 1.000 38.44710 73 TYR A N 1
ATOM 591 C CA . TYR A 1 76 ? -9.10281 -18.00065 4.53459 1.000 37.15264 73 TYR A CA 1
ATOM 592 C C . TYR A 1 76 ? -10.43959 -18.67690 4.81726 1.000 40.68908 73 TYR A C 1
ATOM 593 O O . TYR A 1 76 ? -11.26317 -18.87134 3.92007 1.000 41.10848 73 TYR A O 1
ATOM 602 N N . SER A 1 77 ? -10.67237 -18.97181 6.09345 1.000 39.84415 74 SER A N 1
ATOM 603 C CA . SER A 1 77 ? -11.98861 -19.39690 6.53153 1.000 41.77860 74 SER A CA 1
ATOM 604 C C . SER A 1 77 ? -12.21384 -18.90471 7.95372 1.000 40.48067 74 SER A C 1
ATOM 605 O O . SER A 1 77 ? -11.27076 -18.57087 8.66509 1.000 42.07378 74 SER A O 1
ATOM 608 N N . LEU A 1 78 ? -13.48032 -18.86348 8.37179 1.000 42.93792 75 LEU A N 1
ATOM 609 C CA . LEU A 1 78 ? -13.78991 -18.41638 9.72581 1.000 40.89779 75 LEU A CA 1
ATOM 610 C C . LEU A 1 78 ? -13.35522 -19.44571 10.76200 1.000 40.99600 75 LEU A C 1
ATOM 611 O O . LEU A 1 78 ? -13.29927 -20.64696 10.49101 1.000 40.72562 75 LEU A O 1
ATOM 616 N N . THR A 1 79 ? -13.03917 -18.96049 11.96376 1.000 38.96713 76 THR A N 1
ATOM 617 C CA . THR A 1 79 ? -12.97352 -19.78291 13.16894 1.000 39.28694 76 THR A CA 1
ATOM 618 C C . THR A 1 79 ? -14.20362 -19.48924 14.01880 1.000 42.01076 76 THR A C 1
ATOM 619 O O . THR A 1 79 ? -15.01260 -18.60944 13.70711 1.000 40.73829 76 THR A O 1
ATOM 623 N N . ALA A 1 80 ? -14.31229 -20.19343 15.13706 1.000 45.32390 77 ALA A N 1
ATOM 624 C CA . ALA A 1 80 ? -15.45157 -19.97297 16.01830 1.000 47.83129 77 ALA A CA 1
ATOM 625 C C . ALA A 1 80 ? -15.31047 -18.70450 16.84631 1.000 48.76168 77 ALA A C 1
ATOM 626 O O . ALA A 1 80 ? -16.31404 -18.18071 17.33654 1.000 48.40409 77 ALA A O 1
ATOM 628 N N . GLU A 1 81 ? -14.09905 -18.17217 17.00495 1.000 45.81525 78 GLU A N 1
ATOM 629 C CA . GLU A 1 81 ? -13.98233 -16.94176 17.78639 1.000 45.65190 78 GLU A CA 1
ATOM 630 C C . GLU A 1 81 ? -14.60096 -15.75510 17.06190 1.000 40.88785 78 GLU A C 1
ATOM 631 O O . GLU A 1 81 ? -15.01533 -14.78407 17.70175 1.000 46.22946 78 GLU A O 1
ATOM 637 N N . ALA A 1 82 ? -14.67810 -15.80480 15.73489 1.000 40.57315 79 ALA A N 1
ATOM 638 C CA . ALA A 1 82 ? -15.22399 -14.66658 15.01006 1.000 40.39146 79 ALA A CA 1
ATOM 639 C C . ALA A 1 82 ? -16.68853 -14.41078 15.34406 1.000 42.23340 79 ALA A C 1
ATOM 640 O O . ALA A 1 82 ? -17.18830 -13.31416 15.06846 1.000 44.27377 79 ALA A O 1
ATOM 642 N N . ALA A 1 83 ? -17.38170 -15.37132 15.96156 1.000 46.06809 80 ALA A N 1
ATOM 643 C CA . ALA A 1 83 ? -18.83399 -15.24307 16.10122 1.000 48.65281 80 ALA A CA 1
ATOM 644 C C . ALA A 1 83 ? -19.21822 -14.06401 16.98563 1.000 48.69389 80 ALA A C 1
ATOM 645 O O . ALA A 1 83 ? -20.27092 -13.45594 16.77834 1.000 51.42164 80 ALA A O 1
ATOM 647 N N . ILE A 1 84 ? -18.36855 -13.70066 17.94846 1.000 46.88523 81 ILE A N 1
ATOM 648 C CA . ILE A 1 84 ? -18.60554 -12.52850 18.77646 1.000 46.76153 81 ILE A CA 1
ATOM 649 C C . ILE A 1 84 ? -18.77675 -11.24687 17.96848 1.000 50.73178 81 ILE A C 1
ATOM 650 O O . ILE A 1 84 ? -19.24881 -10.24304 18.51115 1.000 52.08137 81 ILE A O 1
ATOM 655 N N . HIS A 1 85 ? -18.42883 -11.25171 16.67626 1.000 50.52839 82 HIS A N 1
ATOM 656 C CA . HIS A 1 85 ? -18.48632 -10.01680 15.89346 1.000 49.81082 82 HIS A CA 1
ATOM 657 C C . HIS A 1 85 ? -19.89811 -9.44362 15.78748 1.000 49.79987 82 HIS A C 1
ATOM 658 O O . HIS A 1 85 ? -20.04351 -8.23375 15.58820 1.000 49.81420 82 HIS A O 1
ATOM 665 N N . ASN A 1 86 ? -20.93614 -10.27008 15.95552 1.000 52.56347 83 ASN A N 1
ATOM 666 C CA . ASN A 1 86 ? -22.31781 -9.78001 15.91849 1.000 54.97903 83 ASN A CA 1
ATOM 667 C C . ASN A 1 86 ? -22.70356 -9.01482 17.16665 1.000 50.99740 83 ASN A C 1
ATOM 668 O O . ASN A 1 86 ? -23.63586 -8.20752 17.13218 1.000 51.38963 83 ASN A O 1
ATOM 673 N N . LYS A 1 87 ? -22.06246 -9.30336 18.28569 1.000 53.19356 84 LYS A N 1
ATOM 674 C CA . LYS A 1 87 ? -22.45836 -8.69323 19.54251 1.000 50.56691 84 LYS A CA 1
ATOM 675 C C . LYS A 1 87 ? -21.96846 -7.25919 19.69377 1.000 51.36034 84 LYS A C 1
ATOM 676 O O . LYS A 1 87 ? -22.44507 -6.55091 20.57847 1.000 46.75058 84 LYS A O 1
ATOM 682 N N . ILE A 1 88 ? -21.03377 -6.80753 18.86395 1.000 48.96976 85 ILE A N 1
ATOM 683 C CA . ILE A 1 88 ? -20.45847 -5.48067 19.03134 1.000 46.07250 85 ILE A CA 1
ATOM 684 C C . ILE A 1 88 ? -21.41393 -4.44955 18.46650 1.000 45.85234 85 ILE A C 1
ATOM 685 O O . ILE A 1 88 ? -21.85681 -4.57018 17.31894 1.000 51.36401 85 ILE A O 1
ATOM 690 N N . SER A 1 89 ? -21.71148 -3.41156 19.24487 1.000 45.83974 86 SER A N 1
ATOM 691 C CA . SER A 1 89 ? -22.64485 -2.39058 18.78462 1.000 50.35093 86 SER A CA 1
ATOM 692 C C . SER A 1 89 ? -21.90325 -1.30161 18.02253 1.000 49.42950 86 SER A C 1
ATOM 693 O O . SER A 1 89 ? -20.87028 -0.79225 18.47965 1.000 48.46243 86 SER A O 1
ATOM 696 N N . GLU A 1 90 ? -22.44729 -0.94926 16.85883 1.000 46.77740 87 GLU A N 1
ATOM 697 C CA . GLU A 1 90 ? -21.79556 -0.01239 15.96638 1.000 48.79046 87 GLU A CA 1
ATOM 698 C C . GLU A 1 90 ? -21.81560 1.41207 16.50227 1.000 48.27283 87 GLU A C 1
ATOM 699 O O . GLU A 1 90 ? -21.04064 2.25350 16.03334 1.000 49.18921 87 GLU A O 1
ATOM 705 N N . ASP A 1 91 ? -22.67362 1.71825 17.45998 1.000 42.14148 88 ASP A N 1
ATOM 706 C CA . ASP A 1 91 ? -22.69143 3.09986 17.89335 1.000 44.12110 88 ASP A CA 1
ATOM 707 C C . ASP A 1 91 ? -21.50074 3.44103 18.77686 1.000 47.50648 88 ASP A C 1
ATOM 708 O O . ASP A 1 91 ? -21.28516 4.62590 19.05127 1.000 46.28793 88 ASP A O 1
ATOM 713 N N . ILE A 1 92 ? -20.70990 2.43838 19.18711 1.000 45.50238 89 ILE A N 1
ATOM 714 C CA . ILE A 1 92 ? -19.45178 2.67273 19.89121 1.000 46.52734 89 ILE A CA 1
ATOM 715 C C . ILE A 1 92 ? -18.54996 3.59451 19.07026 1.000 41.91658 89 ILE A C 1
ATOM 716 O O . ILE A 1 92 ? -17.71890 4.31714 19.62543 1.000 44.39191 89 ILE A O 1
ATOM 721 N N . LEU A 1 93 ? -18.74629 3.62731 17.75213 1.000 44.40462 90 LEU A N 1
ATOM 722 C CA . LEU A 1 93 ? -17.94390 4.48749 16.88643 1.000 42.95449 90 LEU A CA 1
ATOM 723 C C . LEU A 1 93 ? -18.14031 5.96363 17.16949 1.000 46.12533 90 LEU A C 1
ATOM 724 O O . LEU A 1 93 ? -17.30157 6.77524 16.74279 1.000 47.29403 90 LEU A O 1
ATOM 729 N N . GLN A 1 94 ? -19.19337 6.32927 17.90220 1.000 41.91725 91 GLN A N 1
ATOM 730 C CA . GLN A 1 94 ? -19.38234 7.71261 18.32066 1.000 45.72323 91 GLN A CA 1
ATOM 731 C C . GLN A 1 94 ? -18.31487 8.18599 19.29320 1.000 43.07011 91 GLN A C 1
ATOM 732 O O . GLN A 1 94 ? -18.15033 9.39597 19.45779 1.000 45.79223 91 GLN A O 1
ATOM 738 N N . LEU A 1 95 ? -17.61355 7.26980 19.96424 1.000 44.66776 92 LEU A N 1
ATOM 739 C CA . LEU A 1 95 ? -16.60434 7.66643 20.93802 1.000 47.00765 92 LEU A CA 1
ATOM 740 C C . LEU A 1 95 ? -15.39062 8.32545 20.29867 1.000 47.26599 92 LEU A C 1
ATOM 741 O O . LEU A 1 95 ? -14.60376 8.95059 21.01576 1.000 48.33329 92 LEU A O 1
ATOM 746 N N . TYR A 1 96 ? -15.20428 8.20211 18.98286 1.000 48.02811 93 TYR A N 1
ATOM 747 C CA . TYR A 1 96 ? -14.01016 8.79705 18.38546 1.000 49.68281 93 TYR A CA 1
ATOM 748 C C . TYR A 1 96 ? -14.08364 10.31230 18.31333 1.000 56.85940 93 TYR A C 1
ATOM 749 O O . TYR A 1 96 ? -13.03983 10.95729 18.20701 1.000 58.22122 93 TYR A O 1
ATOM 758 N N . ASN A 1 97 ? -15.27766 10.89992 18.37361 1.000 56.54124 94 ASN A N 1
ATOM 759 C CA . ASN A 1 97 ? -15.41164 12.34104 18.19603 1.000 58.90927 94 ASN A CA 1
ATOM 760 C C . ASN A 1 97 ? -16.01258 13.05051 19.39836 1.000 56.63689 94 ASN A C 1
ATOM 761 O O . ASN A 1 97 ? -16.38291 14.21632 19.27254 1.000 55.82244 94 ASN A O 1
ATOM 766 N N . LEU A 1 98 ? -16.14169 12.38923 20.54298 1.000 57.19384 95 LEU A N 1
ATOM 767 C CA . LEU A 1 98 ? -16.68675 13.06718 21.70713 1.000 53.16095 95 LEU A CA 1
ATOM 768 C C . LEU A 1 98 ? -15.82645 14.28061 22.04494 1.000 58.18683 95 LEU A C 1
ATOM 769 O O . LEU A 1 98 ? -14.59758 14.23853 21.88468 1.000 57.43393 95 LEU A O 1
ATOM 774 N N . PRO A 1 99 ? -16.44002 15.38882 22.48664 1.000 59.50340 96 PRO A N 1
ATOM 775 C CA . PRO A 1 99 ? -15.71043 16.59014 22.94697 1.000 57.68685 96 PRO A CA 1
ATOM 776 C C . PRO A 1 99 ? -15.22290 16.46031 24.39194 1.000 58.51250 96 PRO A C 1
ATOM 777 O O . PRO A 1 99 ? -15.78261 17.02390 25.33965 1.000 58.22393 96 PRO A O 1
ATOM 781 N N . ILE A 1 100 ? -14.12582 15.71832 24.57758 1.000 53.11950 97 ILE A N 1
ATOM 782 C CA . ILE A 1 100 ? -13.71776 15.32766 25.92747 1.000 56.09064 97 ILE A CA 1
ATOM 783 C C . ILE A 1 100 ? -13.18633 16.52036 26.71236 1.000 56.94544 97 ILE A C 1
ATOM 784 O O . ILE A 1 100 ? -13.48925 16.66889 27.90231 1.000 56.14918 97 ILE A O 1
ATOM 789 N N . GLN A 1 101 ? -12.38722 17.38467 26.07479 1.000 59.00573 98 GLN A N 1
ATOM 790 C CA . GLN A 1 101 ? -11.83909 18.54397 26.78480 1.000 58.22085 98 GLN A CA 1
ATOM 791 C C . GLN A 1 101 ? -12.94875 19.40539 27.38152 1.000 59.71087 98 GLN A C 1
ATOM 792 O O . GLN A 1 101 ? -12.89221 19.76825 28.55954 1.000 59.07136 98 GLN A O 1
ATOM 798 N N . SER A 1 102 ? -13.96696 19.74652 26.58127 1.000 59.31196 99 SER A N 1
ATOM 799 C CA . SER A 1 102 ? -15.07855 20.54874 27.09650 1.000 59.86505 99 SER A CA 1
ATOM 800 C C . SER A 1 102 ? -15.74209 19.86314 28.27964 1.000 59.70350 99 SER A C 1
ATOM 801 O O . SER A 1 102 ? -16.03165 20.49853 29.30029 1.000 61.73565 99 SER A O 1
ATOM 804 N N . TYR A 1 103 ? -16.00064 18.55978 28.14694 1.000 57.89689 100 TYR A N 1
ATOM 805 C CA . TYR A 1 103 ? -16.60408 17.79278 29.23153 1.000 60.25858 100 TYR A CA 1
ATOM 806 C C . TYR A 1 103 ? -15.79117 17.90348 30.51965 1.000 59.70483 100 TYR A C 1
ATOM 807 O O . TYR A 1 103 ? -16.36075 18.07727 31.60542 1.000 58.63427 100 TYR A O 1
ATOM 816 N N . LEU A 1 104 ? -14.45956 17.80773 30.42653 1.000 56.37077 101 LEU A N 1
ATOM 817 C CA . LEU A 1 104 ? -13.64276 17.98751 31.62408 1.000 56.42703 101 LEU A CA 1
ATOM 818 C C . LEU A 1 104 ? -13.70779 19.41261 32.15084 1.000 56.52442 101 LEU A C 1
ATOM 819 O O . LEU A 1 104 ? -13.42566 19.63570 33.33093 1.000 55.48232 101 LEU A O 1
ATOM 824 N N . GLU A 1 105 ? -14.06791 20.37713 31.30428 1.000 62.09833 102 GLU A N 1
ATOM 825 C CA . GLU A 1 105 ? -14.28462 21.75302 31.73619 1.000 65.81178 102 GLU A CA 1
ATOM 826 C C . GLU A 1 105 ? -15.66755 21.98330 32.33901 1.000 61.84449 102 GLU A C 1
ATOM 827 O O . GLU A 1 105 ? -15.97118 23.11499 32.71749 1.000 65.50365 102 GLU A O 1
ATOM 833 N N . GLY A 1 106 ? -16.51240 20.96035 32.42609 1.000 66.08897 103 GLY A N 1
ATOM 834 C CA . GLY A 1 106 ? -17.83253 21.12444 33.01105 1.000 63.12097 103 GLY A CA 1
ATOM 835 C C . GLY A 1 106 ? -18.84732 21.75700 32.09497 1.000 65.53783 103 GLY A C 1
ATOM 836 O O . GLY A 1 106 ? -19.82535 22.33105 32.57729 1.000 68.26458 103 GLY A O 1
ATOM 837 N N . LYS A 1 107 ? -18.65329 21.65009 30.77967 1.000 64.74698 104 LYS A N 1
ATOM 838 C CA . LYS A 1 107 ? -19.47130 22.34220 29.79158 1.000 63.16494 104 LYS A CA 1
ATOM 839 C C . LYS A 1 107 ? -20.24445 21.39028 28.88833 1.000 63.18574 104 LYS A C 1
ATOM 840 O O . LYS A 1 107 ? -20.77256 21.82644 27.85383 1.000 60.60726 104 LYS A O 1
ATOM 846 N N . GLN A 1 108 ? -20.33258 20.10530 29.24439 1.000 61.24870 105 GLN A N 1
ATOM 847 C CA . GLN A 1 108 ? -21.04827 19.14090 28.42069 1.000 59.84830 105 GLN A CA 1
ATOM 848 C C . GLN A 1 108 ? -22.00873 18.27442 29.22048 1.000 61.48644 105 GLN A C 1
ATOM 849 O O . GLN A 1 108 ? -22.49609 17.27283 28.69214 1.000 64.26087 105 GLN A O 1
ATOM 855 N N . GLY A 1 109 ? -22.29343 18.62147 30.47144 1.000 64.58006 106 GLY A N 1
ATOM 856 C CA . GLY A 1 109 ? -23.25425 17.84311 31.22712 1.000 56.28036 106 GLY A CA 1
ATOM 857 C C . GLY A 1 109 ? -22.74123 16.44529 31.50489 1.000 60.63506 106 GLY A C 1
ATOM 858 O O . GLY A 1 109 ? -21.54247 16.22397 31.72707 1.000 60.82902 106 GLY A O 1
ATOM 859 N N . ASN A 1 110 ? -23.66007 15.48283 31.47042 1.000 59.05811 107 ASN A N 1
ATOM 860 C CA . ASN A 1 110 ? -23.36701 14.09848 31.84376 1.000 57.60849 107 ASN A CA 1
ATOM 861 C C . ASN A 1 110 ? -23.01275 13.26299 30.60881 1.000 59.07424 107 ASN A C 1
ATOM 862 O O . ASN A 1 110 ? -23.61146 12.22445 30.31566 1.000 60.81383 107 ASN A O 1
ATOM 867 N N . LEU A 1 111 ? -21.97459 13.71848 29.90007 1.000 55.39787 108 LEU A N 1
ATOM 868 C CA . LEU A 1 111 ? -21.66485 13.17940 28.57454 1.000 54.94432 108 LEU A CA 1
ATOM 869 C C . LEU A 1 111 ? -21.34083 11.68562 28.60473 1.000 55.84318 108 LEU A C 1
ATOM 870 O O . LEU A 1 111 ? -21.77550 10.94047 27.71694 1.000 55.56845 108 LEU A O 1
ATOM 875 N N . LEU A 1 112 ? -20.57353 11.22309 29.59816 1.000 49.74739 109 LEU A N 1
ATOM 876 C CA . LEU A 1 112 ? -20.05551 9.85769 29.57489 1.000 49.25986 109 LEU A CA 1
ATOM 877 C C . LEU A 1 112 ? -20.88705 8.85939 30.37359 1.000 50.46995 109 LEU A C 1
ATOM 878 O O . LEU A 1 112 ? -20.51889 7.68195 30.42994 1.000 48.23956 109 LEU A O 1
ATOM 883 N N . GLY A 1 113 ? -22.00846 9.27557 30.96605 1.000 54.86817 110 GLY A N 1
ATOM 884 C CA . GLY A 1 113 ? -22.69535 8.40134 31.91122 1.000 47.84645 110 GLY A CA 1
ATOM 885 C C . GLY A 1 113 ? -23.15379 7.08923 31.30084 1.000 45.34528 110 GLY A C 1
ATOM 886 O O . GLY A 1 113 ? -22.95387 6.01301 31.87668 1.000 46.57128 110 GLY A O 1
ATOM 887 N N . ARG A 1 114 ? -23.77949 7.15585 30.12489 1.000 46.91446 111 ARG A N 1
ATOM 888 C CA . ARG A 1 114 ? -24.30185 5.93504 29.51786 1.000 48.26592 111 ARG A CA 1
ATOM 889 C C . ARG A 1 114 ? -23.18965 5.05550 28.95821 1.000 49.48284 111 ARG A C 1
ATOM 890 O O . ARG A 1 114 ? -23.33493 3.82596 28.91425 1.000 46.88710 111 ARG A O 1
ATOM 898 N N . TRP A 1 115 ? -22.07510 5.65183 28.52832 1.000 46.05068 112 TRP A N 1
ATOM 899 C CA . TRP A 1 115 ? -20.97170 4.82122 28.05358 1.000 45.25328 112 TRP A CA 1
ATOM 900 C C . TRP A 1 115 ? -20.33386 4.07207 29.20586 1.000 44.85790 112 TRP A C 1
ATOM 901 O O . TRP A 1 115 ? -20.04240 2.87861 29.09333 1.000 46.68506 112 TRP A O 1
ATOM 912 N N . ILE A 1 116 ? -20.12824 4.75850 30.32991 1.000 45.98773 113 ILE A N 1
ATOM 913 C CA . ILE A 1 116 ? -19.56351 4.11618 31.50940 1.000 46.02533 113 ILE A CA 1
ATOM 914 C C . ILE A 1 116 ? -20.47111 3.00150 32.00704 1.000 45.62674 113 ILE A C 1
ATOM 915 O O . ILE A 1 116 ? -19.99508 1.97861 32.51459 1.000 45.22623 113 ILE A O 1
ATOM 920 N N . GLU A 1 117 ? -21.78529 3.14278 31.82800 1.000 49.16404 114 GLU A N 1
ATOM 921 C CA . GLU A 1 117 ? -22.67100 2.07577 32.27742 1.000 48.94846 114 GLU A CA 1
ATOM 922 C C . GLU A 1 117 ? -22.55094 0.84545 31.38964 1.000 47.54882 114 GLU A C 1
ATOM 923 O O . GLU A 1 117 ? -22.51416 -0.28640 31.88772 1.000 52.04720 114 GLU A O 1
ATOM 929 N N . ARG A 1 118 ? -22.48527 1.03873 30.07545 1.000 47.06224 115 ARG A N 1
ATOM 930 C CA . ARG A 1 118 ? -22.29010 -0.09737 29.18151 1.000 44.68213 115 ARG A CA 1
ATOM 931 C C . ARG A 1 118 ? -20.94999 -0.78310 29.42840 1.000 44.71785 115 ARG A C 1
ATOM 932 O O . ARG A 1 118 ? -20.85596 -2.01310 29.36323 1.000 45.65570 115 ARG A O 1
ATOM 940 N N . SER A 1 119 ? -19.91842 -0.01810 29.77068 1.000 45.67836 116 SER A N 1
ATOM 941 C CA . SER A 1 119 ? -18.65221 -0.63793 30.15845 1.000 47.79187 116 SER A CA 1
ATOM 942 C C . SER A 1 119 ? -18.80642 -1.45427 31.43887 1.000 47.12792 116 SER A C 1
ATOM 943 O O . SER A 1 119 ? -18.24084 -2.54440 31.55098 1.000 45.62726 116 SER A O 1
ATOM 946 N N . CYS A 1 120 ? -19.59796 -0.97826 32.40385 1.000 49.40568 117 CYS A N 1
ATOM 947 C CA . CYS A 1 120 ? -19.81059 -1.78412 33.61033 1.000 50.14293 117 CYS A CA 1
ATOM 948 C C . CYS A 1 120 ? -20.50939 -3.09980 33.29382 1.000 50.54154 117 CYS A C 1
ATOM 949 O O . CYS A 1 120 ? -20.35524 -4.07861 34.03426 1.000 49.90712 117 CYS A O 1
ATOM 952 N N . GLN A 1 121 ? -21.25476 -3.15240 32.19597 1.000 49.73113 118 GLN A N 1
ATOM 953 C CA . GLN A 1 121 ? -21.91982 -4.37102 31.74497 1.000 51.52032 118 GLN A CA 1
ATOM 954 C C . GLN A 1 121 ? -21.05721 -5.23163 30.83534 1.000 51.06235 118 GLN A C 1
ATOM 955 O O . GLN A 1 121 ? -21.58040 -6.17659 30.23485 1.000 49.21732 118 GLN A O 1
ATOM 961 N N . LEU A 1 122 ? -19.77058 -4.90711 30.67473 1.000 50.13527 119 LEU A N 1
ATOM 962 C CA . LEU A 1 122 ? -18.91117 -5.60050 29.70745 1.000 47.62702 119 LEU A CA 1
ATOM 963 C C . LEU A 1 122 ? -19.43940 -5.46602 28.28214 1.000 46.37077 119 LEU A C 1
ATOM 964 O O . LEU A 1 122 ? -19.29310 -6.38374 27.47254 1.000 48.91586 119 LEU A O 1
ATOM 969 N N . TRP A 1 123 ? -20.06807 -4.33646 27.96866 1.000 42.32541 120 TRP A N 1
ATOM 970 C CA . TRP A 1 123 ? -20.61838 -4.06846 26.64662 1.000 47.91015 120 TRP A CA 1
ATOM 971 C C . TRP A 1 123 ? -21.62024 -5.13859 26.22732 1.000 48.76329 120 TRP A C 1
ATOM 972 O O . TRP A 1 123 ? -21.90025 -5.29508 25.03943 1.000 50.15736 120 TRP A O 1
ATOM 983 N N . ASN A 1 124 ? -22.17738 -5.83659 27.22629 1.000 51.61554 121 ASN A N 1
ATOM 984 C CA . ASN A 1 124 ? -23.10010 -6.96617 27.07113 1.000 54.99494 121 ASN A CA 1
ATOM 985 C C . ASN A 1 124 ? -22.51844 -8.06770 26.19902 1.000 57.32458 121 ASN A C 1
ATOM 986 O O . ASN A 1 124 ? -23.23775 -8.72208 25.43804 1.000 54.82883 121 ASN A O 1
ATOM 991 N N . LEU A 1 125 ? -21.20910 -8.26552 26.31987 1.000 51.67809 122 LEU A N 1
ATOM 992 C CA . LEU A 1 125 ? -20.51442 -9.40735 25.75517 1.000 50.77392 122 LEU A CA 1
ATOM 993 C C . LEU A 1 125 ? -20.28225 -10.42903 26.85436 1.000 47.09341 122 LEU A C 1
ATOM 994 O O . LEU A 1 125 ? -20.20159 -10.08517 28.03264 1.000 54.37531 122 LEU A O 1
ATOM 999 N N . ASP A 1 126 ? -20.18693 -11.69347 26.47721 1.000 52.33780 123 ASP A N 1
ATOM 1000 C CA . ASP A 1 126 ? -19.72137 -12.68825 27.42911 1.000 57.10529 123 ASP A CA 1
ATOM 1001 C C . ASP A 1 126 ? -18.21389 -12.87362 27.34971 1.000 54.65828 123 ASP A C 1
ATOM 1002 O O . ASP A 1 126 ? -17.69730 -13.92631 27.75216 1.000 57.89411 123 ASP A O 1
ATOM 1007 N N . ASN A 1 127 ? -17.50075 -11.86824 26.84516 1.000 51.01757 124 ASN A N 1
ATOM 1008 C CA . ASN A 1 127 ? -16.08358 -11.98692 26.50961 1.000 50.51658 124 ASN A CA 1
ATOM 1009 C C . ASN A 1 127 ? -15.31599 -10.86582 27.19789 1.000 44.65263 124 ASN A C 1
ATOM 1010 O O . ASN A 1 127 ? -15.31925 -9.71892 26.71799 1.000 44.06240 124 ASN A O 1
ATOM 1015 N N . PRO A 1 128 ? -14.66645 -11.13901 28.32420 1.000 45.50964 125 PRO A N 1
ATOM 1016 C CA . PRO A 1 128 ? -13.90006 -10.06857 28.98153 1.000 42.99814 125 PRO A CA 1
ATOM 1017 C C . PRO A 1 128 ? -12.80841 -9.49068 28.09812 1.000 43.37849 125 PRO A C 1
ATOM 1018 O O . PRO A 1 128 ? -12.56308 -8.27885 28.15645 1.000 47.43913 125 PRO A O 1
ATOM 1022 N N . LEU A 1 129 ? -12.16786 -10.29911 27.24989 1.000 44.57031 126 LEU A N 1
ATOM 1023 C CA . LEU A 1 129 ? -11.09262 -9.76914 26.40645 1.000 45.03461 126 LEU A CA 1
ATOM 1024 C C . LEU A 1 129 ? -11.61472 -8.71830 25.42566 1.000 44.70682 126 LEU A C 1
ATOM 1025 O O . LEU A 1 129 ? -11.03633 -7.63229 25.28662 1.000 42.55705 126 LEU A O 1
ATOM 1030 N N . MET A 1 130 ? -12.70288 -9.03195 24.72126 1.000 42.01635 127 MET A N 1
ATOM 1031 C CA . MET A 1 130 ? -13.30232 -8.06226 23.80991 1.000 40.69840 127 MET A CA 1
ATOM 1032 C C . MET A 1 130 ? -13.91862 -6.88467 24.55324 1.000 41.72908 127 MET A C 1
ATOM 1033 O O . MET A 1 130 ? -14.00804 -5.78105 23.99823 1.000 44.13347 127 MET A O 1
ATOM 1038 N N . ALA A 1 131 ? -14.34457 -7.08470 25.80218 1.000 45.36273 128 ALA A N 1
ATOM 1039 C CA . ALA A 1 131 ? -14.83914 -5.96194 26.59686 1.000 42.38263 128 ALA A CA 1
ATOM 1040 C C . ALA A 1 131 ? -13.72289 -4.95526 26.88750 1.000 41.33878 128 ALA A C 1
ATOM 1041 O O . ALA A 1 131 ? -13.95487 -3.73855 26.88963 1.000 39.25127 128 ALA A O 1
ATOM 1043 N N . ASP A 1 132 ? -12.51028 -5.44983 27.15012 1.000 39.60566 129 ASP A N 1
ATOM 1044 C CA . ASP A 1 132 ? -11.34958 -4.56882 27.25159 1.000 43.24652 129 ASP A CA 1
ATOM 1045 C C . ASP A 1 132 ? -11.08625 -3.83759 25.94031 1.000 39.03886 129 ASP A C 1
ATOM 1046 O O . ASP A 1 132 ? -10.77772 -2.64330 25.94347 1.000 37.50435 129 ASP A O 1
ATOM 1051 N N . PHE A 1 133 ? -11.19273 -4.53705 24.80847 1.000 39.77298 130 PHE A N 1
ATOM 1052 C CA . PHE A 1 133 ? -10.95501 -3.88182 23.52618 1.000 37.66748 130 PHE A CA 1
ATOM 1053 C C . PHE A 1 133 ? -11.87554 -2.68317 23.36279 1.000 40.41420 130 PHE A C 1
ATOM 1054 O O . PHE A 1 133 ? -11.43658 -1.59636 22.96958 1.000 36.54070 130 PHE A O 1
ATOM 1062 N N . LEU A 1 134 ? -13.17230 -2.86518 23.65807 1.000 39.11726 131 LEU A N 1
ATOM 1063 C CA . LEU A 1 134 ? -14.12221 -1.76026 23.53252 1.000 37.62140 131 LEU A CA 1
ATOM 1064 C C . LEU A 1 134 ? -13.85614 -0.67857 24.56754 1.000 36.60883 131 LEU A C 1
ATOM 1065 O O . LEU A 1 134 ? -14.00172 0.51073 24.26832 1.000 38.86010 131 LEU A O 1
ATOM 1070 N N . ASP A 1 135 ? -13.42747 -1.05920 25.77596 1.000 40.21182 132 ASP A N 1
ATOM 1071 C CA . ASP A 1 135 ? -13.04552 -0.05561 26.77086 1.000 36.47031 132 ASP A CA 1
ATOM 1072 C C . ASP A 1 135 ? -12.00496 0.92748 26.23952 1.000 38.76905 132 ASP A C 1
ATOM 1073 O O . ASP A 1 135 ? -12.00565 2.09662 26.64744 1.000 40.26188 132 ASP A O 1
ATOM 1078 N N . GLY A 1 136 ? -11.12391 0.49211 25.32397 1.000 36.16631 133 GLY A N 1
ATOM 1079 C CA . GLY A 1 136 ? -10.09123 1.38914 24.82063 1.000 37.43703 133 GLY A CA 1
ATOM 1080 C C . GLY A 1 136 ? -10.63283 2.61155 24.09525 1.000 38.75132 133 GLY A C 1
ATOM 1081 O O . GLY A 1 136 ? -10.06271 3.70294 24.18782 1.000 37.49842 133 GLY A O 1
ATOM 1082 N N . LEU A 1 137 ? -11.74900 2.46526 23.38794 1.000 40.04462 134 LEU A N 1
ATOM 1083 C CA . LEU A 1 137 ? -12.34620 3.62801 22.73021 1.000 38.74754 134 LEU A CA 1
ATOM 1084 C C . LEU A 1 137 ? -12.90570 4.62943 23.73443 1.000 41.10153 134 LEU A C 1
ATOM 1085 O O . LEU A 1 137 ? -12.98869 5.82434 23.43658 1.000 45.17314 134 LEU A O 1
ATOM 1090 N N . LEU A 1 138 ? -13.28156 4.17249 24.92700 1.000 42.08845 135 LEU A N 1
ATOM 1091 C CA . LEU A 1 138 ? -13.70128 5.09676 25.97352 1.000 42.19912 135 LEU A CA 1
ATOM 1092 C C . LEU A 1 138 ? -12.50474 5.66659 26.71191 1.000 41.00150 135 LEU A C 1
ATOM 1093 O O . LEU A 1 138 ? -12.45831 6.86283 27.00206 1.000 45.63116 135 LEU A O 1
ATOM 1098 N N . VAL A 1 139 ? -11.53612 4.81301 27.02056 1.000 37.14797 136 VAL A N 1
ATOM 1099 C CA . VAL A 1 139 ? -10.42803 5.18520 27.89784 1.000 41.95769 136 VAL A CA 1
ATOM 1100 C C . VAL A 1 139 ? -9.42011 6.10439 27.20373 1.000 39.47668 136 VAL A C 1
ATOM 1101 O O . VAL A 1 139 ? -8.92969 7.06456 27.80127 1.000 41.98502 136 VAL A O 1
ATOM 1105 N N . ILE A 1 140 ? -9.07211 5.83586 25.95246 1.000 41.41678 137 ILE A N 1
ATOM 1106 C CA . ILE A 1 140 ? -7.86767 6.47585 25.41120 1.000 44.12423 137 ILE A CA 1
ATOM 1107 C C . ILE A 1 140 ? -8.08445 7.97470 25.20158 1.000 43.59567 137 ILE A C 1
ATOM 1108 O O . ILE A 1 140 ? -7.27837 8.76841 25.70552 1.000 40.01799 137 ILE A O 1
ATOM 1113 N N . PRO A 1 141 ? -9.13991 8.43378 24.51340 1.000 41.04352 138 PRO A N 1
ATOM 1114 C CA . PRO A 1 141 ? -9.35133 9.89087 24.46307 1.000 41.81778 138 PRO A CA 1
ATOM 1115 C C . PRO A 1 141 ? -9.41092 10.54285 25.83666 1.000 43.25834 138 PRO A C 1
ATOM 1116 O O . PRO A 1 141 ? -8.88873 11.65021 26.02611 1.000 44.19205 138 PRO A O 1
ATOM 1120 N N . LEU A 1 142 ? -9.99479 9.87143 26.82136 1.000 41.26601 139 LEU A N 1
ATOM 1121 C CA . LEU A 1 142 ? -10.10270 10.49266 28.13171 1.000 46.03406 139 LEU A CA 1
ATOM 1122 C C . LEU A 1 142 ? -8.74570 10.54818 28.83232 1.000 44.09965 139 LEU A C 1
ATOM 1123 O O . LEU A 1 142 ? -8.38788 11.57864 29.41064 1.000 45.34569 139 LEU A O 1
ATOM 1128 N N . LEU A 1 143 ? -7.98473 9.45104 28.79723 1.000 42.80085 140 LEU A N 1
ATOM 1129 C CA . LEU A 1 143 ? -6.61840 9.45099 29.32897 1.000 45.00772 140 LEU A CA 1
ATOM 1130 C C . LEU A 1 143 ? -5.77942 10.58777 28.76397 1.000 43.78480 140 LEU A C 1
ATOM 1131 O O . LEU A 1 143 ? -5.02143 11.23320 29.49156 1.000 46.63909 140 LEU A O 1
ATOM 1136 N N . LEU A 1 144 ? -5.85528 10.81684 27.45642 1.000 44.56960 141 LEU A N 1
ATOM 1137 C CA . LEU A 1 144 ? -5.04938 11.88675 26.88115 1.000 46.75782 141 LEU A CA 1
ATOM 1138 C C . LEU A 1 144 ? -5.53366 13.25138 27.34898 1.000 49.12998 141 LEU A C 1
ATOM 1139 O O . LEU A 1 144 ? -4.72192 14.14004 27.62672 1.000 48.30178 141 LEU A O 1
ATOM 1144 N N . ALA A 1 145 ? -6.85354 13.44308 27.44179 1.000 49.57374 142 ALA A N 1
ATOM 1145 C CA . ALA A 1 145 ? -7.37046 14.70826 27.95375 1.000 49.31448 142 ALA A CA 1
ATOM 1146 C C . ALA A 1 145 ? -6.97922 14.92098 29.41128 1.000 49.51231 142 ALA A C 1
ATOM 1147 O O . ALA A 1 145 ? -6.60524 16.03228 29.80005 1.000 51.71023 142 ALA A O 1
ATOM 1149 N N . LEU A 1 146 ? -7.06535 13.86976 30.23258 1.000 48.25099 143 LEU A N 1
ATOM 1150 C CA . LEU A 1 146 ? -6.69154 13.98897 31.63910 1.000 49.32685 143 LEU A CA 1
ATOM 1151 C C . LEU A 1 146 ? -5.21542 14.32964 31.78828 1.000 55.29226 143 LEU A C 1
ATOM 1152 O O . LEU A 1 146 ? -4.82950 15.09055 32.68222 1.000 54.84752 143 LEU A O 1
ATOM 1157 N N . HIS A 1 147 ? -4.37523 13.77424 30.91879 1.000 55.12564 144 HIS A N 1
ATOM 1158 C CA . HIS A 1 147 ? -2.94573 14.05133 30.99369 1.000 54.13752 144 HIS A CA 1
ATOM 1159 C C . HIS A 1 147 ? -2.63440 15.50119 30.64791 1.000 55.50865 144 HIS A C 1
ATOM 1160 O O . HIS A 1 147 ? -1.65259 16.05395 31.15118 1.000 56.43919 144 HIS A O 1
ATOM 1167 N N . LYS A 1 148 ? -3.45829 16.13514 29.80747 1.000 59.43344 145 LYS A N 1
ATOM 1168 C CA . LYS A 1 148 ? -3.29781 17.56000 29.52632 1.000 61.89010 145 LYS A CA 1
ATOM 1169 C C . LYS A 1 148 ? -3.06092 18.35952 30.79669 1.000 66.83993 145 LYS A C 1
ATOM 1170 O O . LYS A 1 148 ? -2.10755 19.13590 30.88878 1.000 67.14734 145 LYS A O 1
ATOM 1176 N N . HIS A 1 149 ? -3.91155 18.16241 31.80126 1.000 64.04460 146 HIS A N 1
ATOM 1177 C CA . HIS A 1 149 ? -3.87022 18.96593 33.01455 1.000 64.05714 146 HIS A CA 1
ATOM 1178 C C . HIS A 1 149 ? -3.43921 18.16390 34.23407 1.000 62.96335 146 HIS A C 1
ATOM 1179 O O . HIS A 1 149 ? -3.63370 18.61567 35.36286 1.000 65.52150 146 HIS A O 1
ATOM 1186 N N . ASN A 1 150 ? -2.84037 16.99070 34.02299 1.000 64.95140 147 ASN A N 1
ATOM 1187 C CA . ASN A 1 150 ? -2.36970 16.12285 35.10411 1.000 66.09364 147 ASN A CA 1
ATOM 1188 C C . ASN A 1 150 ? -3.45667 15.91356 36.15713 1.000 65.19977 147 ASN A C 1
ATOM 1189 O O . ASN A 1 150 ? -3.20119 15.93632 37.36142 1.000 67.17476 147 ASN A O 1
ATOM 1194 N N . LEU A 1 151 ? -4.69009 15.70673 35.69153 1.000 61.70476 148 LEU A N 1
ATOM 1195 C CA . LEU A 1 151 ? -5.80059 15.45808 36.60050 1.000 61.34003 148 LEU A CA 1
ATOM 1196 C C . LEU A 1 151 ? -5.72172 14.08537 37.24265 1.000 63.73063 148 LEU A C 1
ATOM 1197 O O . LEU A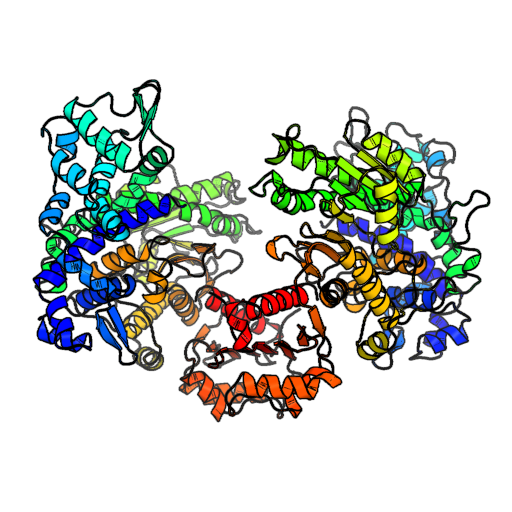 1 151 ? -6.29591 13.88279 38.31599 1.000 70.74244 148 LEU A O 1
ATOM 1202 N N . LEU A 1 152 ? -5.03099 13.14277 36.61297 1.000 58.71053 149 LEU A N 1
ATOM 1203 C CA . LEU A 1 152 ? -5.00004 11.76101 37.08125 1.000 62.11106 149 LEU A CA 1
ATOM 1204 C C . LEU A 1 152 ? -3.76103 11.53692 37.94521 1.000 68.59230 149 LEU A C 1
ATOM 1205 O O . LEU A 1 152 ? -2.88105 10.72862 37.64898 1.000 70.55830 149 LEU A O 1
ATOM 1210 N N . ALA A 1 153 ? -3.69455 12.29875 39.03344 1.000 70.72490 150 ALA A N 1
ATOM 1211 C CA . ALA A 1 153 ? -2.51322 12.29828 39.88323 1.000 81.63345 150 ALA A CA 1
ATOM 1212 C C . ALA A 1 153 ? -2.94654 12.43863 41.33797 1.000 85.98391 150 ALA A C 1
ATOM 1213 O O . ALA A 1 153 ? -4.12569 12.64778 41.64173 1.000 79.50990 150 ALA A O 1
ATOM 1215 N N . ASP A 1 154 ? -1.95980 12.36165 42.23202 1.000 89.34459 151 ASP A N 1
ATOM 1216 C CA . ASP A 1 154 ? -2.16422 12.03789 43.63890 1.000 91.18337 151 ASP A CA 1
ATOM 1217 C C . ASP A 1 154 ? -2.93827 13.13382 44.37112 1.000 95.09736 151 ASP A C 1
ATOM 1218 O O . ASP A 1 154 ? -3.34145 14.15008 43.79969 1.000 97.14759 151 ASP A O 1
ATOM 1223 N N . SER A 1 155 ? -3.14137 12.91077 45.67410 1.000 97.91735 152 SER A N 1
ATOM 1224 C CA . SER A 1 155 ? -3.72302 13.91389 46.57100 1.000 102.57515 152 SER A CA 1
ATOM 1225 C C . SER A 1 155 ? -2.64877 14.93438 46.95444 1.000 102.69012 152 SER A C 1
ATOM 1226 O O . SER A 1 155 ? -2.32730 15.15672 48.12269 1.000 104.40518 152 SER A O 1
ATOM 1229 N N . GLU A 1 156 ? -2.08714 15.55154 45.91735 1.000 102.18142 153 GLU A N 1
ATOM 1230 C CA . GLU A 1 156 ? -1.00624 16.51438 46.05217 1.000 106.42774 153 GLU A CA 1
ATOM 1231 C C . GLU A 1 156 ? -1.51912 17.77161 46.74181 1.000 107.98586 153 GLU A C 1
ATOM 1232 O O . GLU A 1 156 ? -1.60717 18.84026 46.12630 1.000 106.98811 153 GLU A O 1
ATOM 1238 N N . ASP A 1 157 ? -1.87915 17.62585 48.02328 1.000 107.76490 154 ASP A N 1
ATOM 1239 C CA . ASP A 1 157 ? -2.54516 18.64113 48.83440 1.000 110.67191 154 ASP A CA 1
ATOM 1240 C C . ASP A 1 157 ? -3.94470 18.95663 48.30278 1.000 110.27716 154 ASP A C 1
ATOM 1241 O O . ASP A 1 157 ? -4.73629 19.61590 48.98670 1.000 109.99635 154 ASP A O 1
ATOM 1246 N N . LYS A 1 158 ? -4.26328 18.48663 47.09968 1.000 106.71113 155 LYS A N 1
ATOM 1247 C CA . LYS A 1 158 ? -5.59801 18.62601 46.51575 1.000 101.30460 155 LYS A CA 1
ATOM 1248 C C . LYS A 1 158 ? -6.06084 17.25053 46.04833 1.000 96.00976 155 LYS A C 1
ATOM 1249 O O . LYS A 1 158 ? -5.46961 16.69306 45.09998 1.000 93.20492 155 LYS A O 1
ATOM 1255 N N . PRO A 1 159 ? -7.10357 16.67214 46.66667 1.000 94.41321 156 PRO A N 1
ATOM 1256 C CA . PRO A 1 159 ? -7.44873 15.26312 46.40205 1.000 93.26026 156 PRO A CA 1
ATOM 1257 C C . PRO A 1 159 ? -7.84593 14.96947 44.95910 1.000 88.25784 156 PRO A C 1
ATOM 1258 O O . PRO A 1 159 ? -7.94773 15.87814 44.12624 1.000 85.18967 156 PRO A O 1
ATOM 1262 N N . LEU A 1 160 ? -8.10898 13.69042 44.67734 1.000 83.20715 157 LEU A N 1
ATOM 1263 C CA . LEU A 1 160 ? -8.04343 13.15414 43.32191 1.000 73.68541 157 LEU A CA 1
ATOM 1264 C C . LEU A 1 160 ? -8.81284 13.97565 42.28877 1.000 74.22700 157 LEU A C 1
ATOM 1265 O O . LEU A 1 160 ? -8.18755 14.64902 41.46363 1.000 80.63917 157 LEU A O 1
ATOM 1270 N N . LEU A 1 161 ? -10.14315 13.92831 42.28090 1.000 64.39181 158 LEU A N 1
ATOM 1271 C CA . LEU A 1 161 ? -10.89701 14.64316 41.25581 1.000 70.52559 158 LEU A CA 1
ATOM 1272 C C . LEU A 1 161 ? -11.35872 16.01705 41.72842 1.000 70.74772 158 LEU A C 1
ATOM 1273 O O . LEU A 1 161 ? -12.38005 16.53064 41.26432 1.000 68.31577 158 LEU A O 1
ATOM 1278 N N . SER A 1 162 ? -10.58253 16.64083 42.60522 1.000 71.86763 159 SER A N 1
ATOM 1279 C CA . SER A 1 162 ? -11.06648 17.77109 43.38397 1.000 74.89062 159 SER A CA 1
ATOM 1280 C C . SER A 1 162 ? -11.43037 18.98258 42.53362 1.000 72.10779 159 SER A C 1
ATOM 1281 O O . SER A 1 162 ? -12.34426 19.72841 42.89743 1.000 74.66843 159 SER A O 1
ATOM 1284 N N . SER A 1 163 ? -10.73669 19.21318 41.42442 1.000 71.23403 160 SER A N 1
ATOM 1285 C CA . SER A 1 163 ? -10.88788 20.45436 40.66833 1.000 68.70187 160 SER A CA 1
ATOM 1286 C C . SER A 1 163 ? -12.04267 20.43841 39.67170 1.000 66.79905 160 SER A C 1
ATOM 1287 O O . SER A 1 163 ? -12.25084 21.43413 38.97232 1.000 66.63167 160 SER A O 1
ATOM 1290 N N . LEU A 1 164 ? -12.78918 19.34998 39.57445 1.000 67.92104 161 LEU A N 1
ATOM 1291 C CA . LEU A 1 164 ? -13.77930 19.20033 38.52129 1.000 66.70463 161 LEU A CA 1
ATOM 1292 C C . LEU A 1 164 ? -15.19040 19.42934 39.05664 1.000 63.08780 161 LEU A C 1
ATOM 1293 O O . LEU A 1 164 ? -15.42669 19.42159 40.26453 1.000 65.94441 161 LEU A O 1
ATOM 1298 N N . SER A 1 165 ? -16.13085 19.63334 38.13180 1.000 63.36603 162 SER A N 1
ATOM 1299 C CA . SER A 1 165 ? -17.52641 19.84164 38.49479 1.000 63.31496 162 SER A CA 1
ATOM 1300 C C . SER A 1 165 ? -18.10558 18.58523 39.13395 1.000 65.63952 162 SER A C 1
ATOM 1301 O O . SER A 1 165 ? -17.57448 17.47848 38.98959 1.000 68.40014 162 SER A O 1
ATOM 1304 N N . SER A 1 166 ? -19.22406 18.76856 39.84230 1.000 60.14790 163 SER A N 1
ATOM 1305 C CA . SER A 1 166 ? -19.80570 17.66393 40.59549 1.000 61.53633 163 SER A CA 1
ATOM 1306 C C . SER A 1 166 ? -20.27892 16.55809 39.66475 1.000 60.11272 163 SER A C 1
ATOM 1307 O O . SER A 1 166 ? -20.12909 15.37001 39.97425 1.000 59.22628 163 SER A O 1
ATOM 1310 N N . THR A 1 167 ? -20.84670 16.92959 38.51615 1.000 60.10589 164 THR A N 1
ATOM 1311 C CA . THR A 1 167 ? -21.23906 15.92657 37.53260 1.000 62.79612 164 THR A CA 1
ATOM 1312 C C . THR A 1 167 ? -20.04532 15.07521 37.10158 1.000 58.43700 164 THR A C 1
ATOM 1313 O O . THR A 1 167 ? -20.09704 13.84076 37.15191 1.000 55.89109 164 THR A O 1
ATOM 1317 N N . VAL A 1 168 ? -18.95097 15.71368 36.68674 1.000 59.31818 165 VAL A N 1
ATOM 1318 C CA . VAL A 1 168 ? -17.86095 14.90676 36.14492 1.000 58.10705 165 VAL A CA 1
ATOM 1319 C C . VAL A 1 168 ? -17.11197 14.16149 37.24860 1.000 56.74436 165 VAL A C 1
ATOM 1320 O O . VAL A 1 168 ? -16.67762 13.02816 37.02999 1.000 56.24615 165 VAL A O 1
ATOM 1324 N N . GLN A 1 169 ? -16.99174 14.72855 38.45490 1.000 57.75043 166 GLN A N 1
ATOM 1325 C CA . GLN A 1 169 ? -16.45141 13.94471 39.56661 1.000 58.90938 166 GLN A CA 1
ATOM 1326 C C . GLN A 1 169 ? -17.22181 12.64801 39.73457 1.000 57.20696 166 GLN A C 1
ATOM 1327 O O . GLN A 1 169 ? -16.64186 11.58345 39.98742 1.000 54.89282 166 GLN A O 1
ATOM 1333 N N . GLU A 1 170 ? -18.54055 12.72325 39.58780 1.000 59.44018 167 GLU A N 1
ATOM 1334 C CA . GLU A 1 170 ? -19.38015 11.55801 39.81140 1.000 58.52714 167 GLU A CA 1
ATOM 1335 C C . GLU A 1 170 ? -19.23105 10.53245 38.69721 1.000 53.72536 167 GLU A C 1
ATOM 1336 O O . GLU A 1 170 ? -19.13298 9.32949 38.96773 1.000 56.51254 167 GLU A O 1
ATOM 1342 N N . GLU A 1 171 ? -19.22740 10.97872 37.43907 1.000 53.05713 168 GLU A N 1
ATOM 1343 C CA . GLU A 1 171 ? -19.10863 10.03356 36.33096 1.000 52.65004 168 GLU A CA 1
ATOM 1344 C C . GLU A 1 171 ? -17.70651 9.43300 36.26785 1.000 52.99473 168 GLU A C 1
ATOM 1345 O O . GLU A 1 171 ? -17.54949 8.21828 36.11089 1.000 51.32390 168 GLU A O 1
ATOM 1351 N N . LEU A 1 172 ? -16.67074 10.26606 36.40439 1.000 52.44870 169 LEU A N 1
ATOM 1352 C CA . LEU A 1 172 ? -15.31509 9.72592 36.39805 1.000 52.66297 169 LEU A CA 1
ATOM 1353 C C . LEU A 1 172 ? -15.04065 8.88118 37.63153 1.000 51.04371 169 LEU A C 1
ATOM 1354 O O . LEU A 1 172 ? -14.31787 7.88041 37.54154 1.000 50.20793 169 LEU A O 1
ATOM 1359 N N . GLY A 1 173 ? -15.62154 9.24134 38.77885 1.000 51.84643 170 GLY A N 1
ATOM 1360 C CA . GLY A 1 173 ? -15.44343 8.41998 39.96772 1.000 48.92532 170 GLY A CA 1
ATOM 1361 C C . GLY A 1 173 ? -15.93788 7.00033 39.76767 1.000 50.71732 170 GLY A C 1
ATOM 1362 O O . GLY A 1 173 ? -15.29927 6.03728 40.20021 1.000 51.86919 170 GLY A O 1
ATOM 1363 N N . LYS A 1 174 ? -17.06770 6.84945 39.08255 1.000 53.03477 171 LYS A N 1
ATOM 1364 C CA . LYS A 1 174 ? -17.60154 5.51969 38.80659 1.000 52.51760 171 LYS A CA 1
ATOM 1365 C C . LYS A 1 174 ? -16.67971 4.74677 37.86282 1.000 47.10707 171 LYS A C 1
ATOM 1366 O O . LYS A 1 174 ? -16.28127 3.61387 38.16181 1.000 44.33496 171 LYS A O 1
ATOM 1372 N N . LEU A 1 175 ? -16.30177 5.35503 36.73139 1.000 48.78560 172 LEU A N 1
ATOM 1373 C CA . LEU A 1 175 ? -15.36412 4.70767 35.80789 1.000 46.44814 172 LEU A CA 1
ATOM 1374 C C . LEU A 1 175 ? -14.08457 4.27632 36.51022 1.000 41.39516 172 LEU A C 1
ATOM 1375 O O . LEU A 1 175 ? -13.68459 3.11159 36.42803 1.000 44.74169 172 LEU A O 1
ATOM 1380 N N . PHE A 1 176 ? -13.44336 5.20237 37.23199 1.000 48.77818 173 PHE A N 1
ATOM 1381 C CA . PHE A 1 176 ? -12.14892 4.90802 37.84458 1.000 48.22257 173 PHE A CA 1
ATOM 1382 C C . PHE A 1 176 ? -12.24807 3.73802 38.80812 1.000 47.94132 173 PHE A C 1
ATOM 1383 O O . PHE A 1 176 ? -11.35340 2.88375 38.85562 1.000 48.78460 173 PHE A O 1
ATOM 1391 N N . LEU A 1 177 ? -13.31105 3.69194 39.60842 1.000 46.59073 174 LEU A N 1
ATOM 1392 C CA . LEU A 1 177 ? -13.45277 2.57508 40.53656 1.000 46.74341 174 LEU A CA 1
ATOM 1393 C C . LEU A 1 177 ? -13.67768 1.26625 39.79628 1.000 46.78332 174 LEU A C 1
ATOM 1394 O O . LEU A 1 177 ? -13.18965 0.21652 40.22863 1.000 47.83634 174 LEU A O 1
ATOM 1399 N N . HIS A 1 178 ? -14.41706 1.31371 38.68590 1.000 43.88873 175 HIS A N 1
ATOM 1400 C CA . HIS A 1 178 ? -14.64883 0.13318 37.86228 1.000 43.16599 175 HIS A CA 1
ATOM 1401 C C . HIS A 1 178 ? -13.37006 -0.33518 37.16632 1.000 48.65718 175 HIS A C 1
ATOM 1402 O O . HIS A 1 178 ? -13.14448 -1.54154 37.02478 1.000 50.60334 175 HIS A O 1
ATOM 1409 N N . LEU A 1 179 ? -12.53614 0.59607 36.69620 1.000 46.30158 176 LEU A N 1
ATOM 1410 C CA . LEU A 1 179 ? -11.27259 0.21740 36.06683 1.000 48.35470 176 LEU A CA 1
ATOM 1411 C C . LEU A 1 179 ? -10.19673 -0.17894 37.06950 1.000 49.77916 176 LEU A C 1
ATOM 1412 O O . LEU A 1 179 ? -9.16578 -0.72094 36.65750 1.000 52.34637 176 LEU A O 1
ATOM 1417 N N . GLY A 1 180 ? -10.40506 0.06508 38.36072 1.000 49.11864 177 GLY A N 1
ATOM 1418 C CA . GLY A 1 180 ? -9.34542 -0.14332 39.33069 1.000 50.01442 177 GLY A CA 1
ATOM 1419 C C . GLY A 1 180 ? -8.33272 0.97898 39.40817 1.000 46.94756 177 GLY A C 1
ATOM 1420 O O . GLY A 1 180 ? -7.25377 0.78211 39.97043 1.000 52.89604 177 GLY A O 1
ATOM 1421 N N . TRP A 1 181 ? -8.64031 2.14955 38.84778 1.000 48.18791 178 TRP A N 1
ATOM 1422 C CA . TRP A 1 181 ? -7.73330 3.29041 38.88942 1.000 48.23797 178 TRP A CA 1
ATOM 1423 C C . TRP A 1 181 ? -7.76895 4.02052 40.22352 1.000 51.74753 178 TRP A C 1
ATOM 1424 O O . TRP A 1 181 ? -6.86286 4.81426 40.51711 1.000 51.35370 178 TRP A O 1
ATOM 1435 N N . ALA A 1 182 ? -8.79611 3.77215 41.02949 1.000 50.34072 179 ALA A N 1
ATOM 1436 C CA . ALA A 1 182 ? -8.97783 4.45996 42.29255 1.000 51.52955 179 ALA A CA 1
ATOM 1437 C C . ALA A 1 182 ? -9.65570 3.48892 43.24483 1.000 53.83122 179 ALA A C 1
ATOM 1438 O O . ALA A 1 182 ? -10.26284 2.51049 42.81135 1.000 56.42313 179 ALA A O 1
ATOM 1440 N N . ASP A 1 183 ? -9.51311 3.72951 44.55073 1.000 54.65437 180 ASP A N 1
ATOM 1441 C CA . ASP A 1 183 ? -10.23923 2.95248 45.55392 1.000 58.95033 180 ASP A CA 1
ATOM 1442 C C . ASP A 1 183 ? -10.69631 3.90045 46.65684 1.000 57.51344 180 ASP A C 1
ATOM 1443 O O . ASP A 1 183 ? -10.46683 5.10918 46.58803 1.000 59.22410 180 ASP A O 1
ATOM 1448 N N . LEU A 1 184 ? -11.35442 3.34892 47.68277 1.000 60.25247 181 LEU A N 1
ATOM 1449 C CA . LEU A 1 184 ? -11.91485 4.16605 48.75828 1.000 61.52847 181 LEU A CA 1
ATOM 1450 C C . LEU A 1 184 ? -11.09900 4.09053 50.04038 1.000 62.26373 181 LEU A C 1
ATOM 1451 O O . LEU A 1 184 ? -11.64143 3.81626 51.11198 1.000 68.96577 181 LEU A O 1
ATOM 1456 N N . THR A 1 185 ? -9.80576 4.34448 49.96236 1.000 62.47315 182 THR A N 1
ATOM 1457 C CA . THR A 1 185 ? -9.00875 4.33428 51.17464 1.000 63.77851 182 THR A CA 1
ATOM 1458 C C . THR A 1 185 ? -9.34847 5.55979 52.01884 1.000 61.82245 182 THR A C 1
ATOM 1459 O O . THR A 1 185 ? -9.48280 6.67565 51.50507 1.000 62.50946 182 THR A O 1
ATOM 1463 N N . ALA A 1 186 ? -9.54393 5.32806 53.31848 1.000 62.92527 183 ALA A N 1
ATOM 1464 C CA . ALA A 1 186 ? -9.82576 6.37596 54.30042 1.000 66.12315 183 ALA A CA 1
ATOM 1465 C C . ALA A 1 186 ? -11.17241 7.05642 54.05908 1.000 64.25501 183 ALA A C 1
ATOM 1466 O O . ALA A 1 186 ? -11.39566 8.17731 54.51887 1.000 60.69339 183 ALA A O 1
ATOM 1468 N N . GLY A 1 187 ? -12.08559 6.40371 53.34216 1.000 62.37579 184 GLY A N 1
ATOM 1469 C CA . GLY A 1 187 ? -13.34256 7.03565 53.01185 1.000 58.52470 184 GLY A CA 1
ATOM 1470 C C . GLY A 1 187 ? -13.27876 8.08258 51.92255 1.000 64.27607 184 GLY A C 1
ATOM 1471 O O . GLY A 1 187 ? -14.26889 8.79132 51.71477 1.000 66.81959 184 GLY A O 1
ATOM 1472 N N . ARG A 1 188 ? -12.15486 8.21315 51.21980 1.000 62.59148 185 ARG A N 1
ATOM 1473 C CA . ARG A 1 188 ? -12.04703 9.13223 50.09607 1.000 64.68577 185 ARG A CA 1
ATOM 1474 C C . ARG A 1 188 ? -11.62309 8.37452 48.84382 1.000 63.40641 185 ARG A C 1
ATOM 1475 O O . ARG A 1 188 ? -10.99397 7.31215 48.92014 1.000 60.60661 185 ARG A O 1
ATOM 1477 N N . LEU A 1 189 ? -11.97027 8.94773 47.68635 1.000 53.94182 186 LEU A N 1
ATOM 1478 C CA . LEU A 1 189 ? -11.48984 8.44999 46.40084 1.000 59.00497 186 LEU A CA 1
ATOM 1479 C C . LEU A 1 189 ? -9.99229 8.71394 46.26190 1.000 60.29085 186 LEU A C 1
ATOM 1480 O O . LEU A 1 189 ? -9.54603 9.86212 46.33410 1.000 65.81272 186 LEU A O 1
ATOM 1485 N N . THR A 1 190 ? -9.21729 7.65526 46.05966 1.000 57.15727 187 THR A N 1
ATOM 1486 C CA . THR A 1 190 ? -7.76306 7.72410 46.09543 1.000 56.62223 187 THR A CA 1
ATOM 1487 C C . THR A 1 190 ? -7.21206 6.95164 44.90988 1.000 58.42202 187 THR A C 1
ATOM 1488 O O . THR A 1 190 ? -7.72935 5.88545 44.57866 1.000 56.36954 187 THR A O 1
ATOM 1492 N N . ILE A 1 191 ? -6.14075 7.45382 44.29489 1.000 53.96778 188 ILE A N 1
ATOM 1493 C CA . ILE A 1 191 ? -5.55572 6.73224 43.17335 1.000 51.22421 188 ILE A CA 1
ATOM 1494 C C . ILE A 1 191 ? -4.93545 5.42750 43.65164 1.000 50.12202 188 ILE A C 1
ATOM 1495 O O . ILE A 1 191 ? -4.44492 5.31986 44.78285 1.000 52.68235 188 ILE A O 1
ATOM 1500 N N . THR A 1 192 ? -4.95712 4.42030 42.78131 1.000 50.57193 189 THR A N 1
ATOM 1501 C CA . THR A 1 192 ? -4.23080 3.17896 43.00785 1.000 48.65304 189 THR A CA 1
ATOM 1502 C C . THR A 1 192 ? -2.90525 3.20207 42.25058 1.000 46.66764 189 THR A C 1
ATOM 1503 O O . THR A 1 192 ? -2.58127 4.15371 41.53532 1.000 45.89858 189 THR A O 1
ATOM 1507 N N . GLU A 1 193 ? -2.15818 2.10225 42.36820 1.000 47.32473 190 GLU A N 1
ATOM 1508 C CA . GLU A 1 193 ? -0.95837 1.93351 41.54800 1.000 54.33945 190 GLU A CA 1
ATOM 1509 C C . GLU A 1 193 ? -1.30029 1.90756 40.06654 1.000 52.73329 190 GLU A C 1
ATOM 1510 O O . GLU A 1 193 ? -0.62914 2.56088 39.25474 1.000 51.88701 190 GLU A O 1
ATOM 1516 N N . LEU A 1 194 ? -2.34323 1.15878 39.69360 1.000 47.90532 191 LEU A N 1
ATOM 1517 C CA . LEU A 1 194 ? -2.72769 1.10308 38.29034 1.000 47.77554 191 LEU A CA 1
ATOM 1518 C C . LEU A 1 194 ? -3.10112 2.48410 37.77258 1.000 44.88230 191 LEU A C 1
ATOM 1519 O O . LEU A 1 194 ? -2.74658 2.85103 36.64700 1.000 46.21102 191 LEU A O 1
ATOM 1524 N N . GLY A 1 195 ? -3.79996 3.27337 38.58547 1.000 48.41982 192 GLY A N 1
ATOM 1525 C CA . GLY A 1 195 ? -4.19721 4.60148 38.14231 1.000 48.00740 192 GLY A CA 1
ATOM 1526 C C . GLY A 1 195 ? -3.01233 5.53956 38.00306 1.000 49.49970 192 GLY A C 1
ATOM 1527 O O . GLY A 1 195 ? -2.97102 6.37842 37.10098 1.000 48.04658 192 GLY A O 1
ATOM 1528 N N . ARG A 1 196 ? -2.03298 5.42024 38.89274 1.000 48.82506 193 ARG A N 1
ATOM 1529 C CA . ARG A 1 196 ? -0.81908 6.20478 38.70884 1.000 54.76923 193 ARG A CA 1
ATOM 1530 C C . ARG A 1 196 ? -0.06628 5.75461 37.45959 1.000 51.75976 193 ARG A C 1
ATOM 1531 O O . ARG A 1 196 ? 0.38815 6.58139 36.66358 1.000 50.68738 193 ARG A O 1
ATOM 1539 N N . PHE A 1 197 ? 0.05451 4.44455 37.26876 1.000 53.10648 194 PHE A N 1
ATOM 1540 C CA . PHE A 1 197 ? 0.69107 3.91069 36.07281 1.000 51.13228 194 PHE A CA 1
ATOM 1541 C C . PHE A 1 197 ? -0.00609 4.40574 34.80069 1.000 53.29865 194 PHE A C 1
ATOM 1542 O O . PHE A 1 197 ? 0.65667 4.84878 33.85439 1.000 49.04499 194 PHE A O 1
ATOM 1550 N N . MET A 1 198 ? -1.34956 4.35082 34.76381 1.000 47.03573 195 MET A N 1
ATOM 1551 C CA . MET A 1 198 ? -2.07494 4.79365 33.57117 1.000 47.94263 195 MET A CA 1
ATOM 1552 C C . MET A 1 198 ? -1.80627 6.25649 33.27133 1.000 48.87628 195 MET A C 1
ATOM 1553 O O . MET A 1 198 ? -1.58908 6.62322 32.11091 1.000 53.39115 195 MET A O 1
ATOM 1558 N N . GLY A 1 199 ? -1.81343 7.10893 34.29984 1.000 48.47085 196 GLY A N 1
ATOM 1559 C CA . GLY A 1 199 ? -1.53878 8.51943 34.07502 1.000 48.06753 196 GLY A CA 1
ATOM 1560 C C . GLY A 1 199 ? -0.13587 8.76406 33.55024 1.000 49.73701 196 GLY A C 1
ATOM 1561 O O . GLY A 1 199 ? 0.07303 9.61721 32.68946 1.000 52.57902 196 GLY A O 1
ATOM 1562 N N . GLU A 1 200 ? 0.84006 8.01117 34.06061 1.000 49.93296 197 GLU A N 1
ATOM 1563 C CA . GLU A 1 200 ? 2.23404 8.19652 33.67330 1.000 50.90536 197 GLU A CA 1
ATOM 1564 C C . GLU A 1 200 ? 2.49239 7.74341 32.24504 1.000 51.81903 197 GLU A C 1
ATOM 1565 O O . GLU A 1 200 ? 3.32695 8.32846 31.53917 1.000 51.71203 197 GLU A O 1
ATOM 1571 N N . ARG A 1 201 ? 1.81979 6.67493 31.82255 1.000 52.43907 198 ARG A N 1
ATOM 1572 C CA . ARG A 1 201 ? 2.02792 6.05855 30.52446 1.000 49.69034 198 ARG A CA 1
ATOM 1573 C C . ARG A 1 201 ? 1.02297 6.53926 29.48789 1.000 49.56214 198 ARG A C 1
ATOM 1574 O O . ARG A 1 201 ? 1.01758 6.02614 28.36544 1.000 46.07228 198 ARG A O 1
ATOM 1582 N N . ALA A 1 202 ? 0.19196 7.52881 29.83638 1.000 48.33602 199 ALA A N 1
ATOM 1583 C CA . ALA A 1 202 ? -0.85748 8.01028 28.93667 1.000 44.76912 199 ALA A CA 1
ATOM 1584 C C . ALA A 1 202 ? -0.35252 8.24155 27.51764 1.000 47.72397 199 ALA A C 1
ATOM 1585 O O . ALA A 1 202 ? -1.05956 7.95333 26.53683 1.000 44.67211 199 ALA A O 1
ATOM 1587 N N . LEU A 1 203 ? 0.86951 8.74675 27.37853 1.000 43.17821 200 LEU A N 1
ATOM 1588 C CA . LEU A 1 203 ? 1.32979 9.09784 26.04182 1.000 45.06849 200 LEU A CA 1
ATOM 1589 C C . LEU A 1 203 ? 1.73114 7.88776 25.20315 1.000 42.58555 200 LEU A C 1
ATOM 1590 O O . LEU A 1 203 ? 1.95020 8.05292 24.00339 1.000 45.20277 200 LEU A O 1
ATOM 1595 N N . ASN A 1 204 ? 1.78761 6.68060 25.78334 1.000 43.59113 201 ASN A N 1
ATOM 1596 C CA . ASN A 1 204 ? 1.88694 5.46601 24.97331 1.000 45.45205 201 ASN A CA 1
ATOM 1597 C C . ASN A 1 204 ? 0.70373 5.30984 24.01608 1.000 47.05756 201 ASN A C 1
ATOM 1598 O O . ASN A 1 204 ? 0.80884 4.56188 23.04212 1.000 44.52615 201 ASN A O 1
ATOM 1603 N N . THR A 1 205 ? -0.42885 5.96350 24.27879 1.000 40.66077 202 THR A N 1
ATOM 1604 C CA . THR A 1 205 ? -1.60175 5.80798 23.43143 1.000 38.30465 202 THR A CA 1
ATOM 1605 C C . THR A 1 205 ? -1.76084 6.94605 22.44620 1.000 36.63793 202 THR A C 1
ATOM 1606 O O . THR A 1 205 ? -2.69109 6.91738 21.62296 1.000 37.43309 202 THR A O 1
ATOM 1610 N N . ALA A 1 206 ? -0.85390 7.92506 22.48992 1.000 38.56012 203 ALA A N 1
ATOM 1611 C CA . ALA A 1 206 ? -0.93697 9.08070 21.60535 1.000 40.65148 203 ALA A CA 1
ATOM 1612 C C . ALA A 1 206 ? -0.79858 8.69118 20.14587 1.000 40.85760 203 ALA A C 1
ATOM 1613 O O . ALA A 1 206 ? -1.36813 9.35681 19.27103 1.000 38.73624 203 ALA A O 1
ATOM 1615 N N . ILE A 1 207 ? -0.04075 7.63391 19.85208 1.000 39.64878 204 ILE A N 1
ATOM 1616 C CA . ILE A 1 207 ? 0.15899 7.27792 18.45599 1.000 40.60331 204 ILE A CA 1
ATOM 1617 C C . ILE A 1 207 ? -1.11134 6.65911 17.86252 1.000 38.32435 204 ILE A C 1
ATOM 1618 O O . ILE A 1 207 ? -1.56897 7.09474 16.80157 1.000 38.31622 204 ILE A O 1
ATOM 1623 N N . VAL A 1 208 ? -1.72492 5.66599 18.53379 1.000 36.08071 205 VAL A N 1
ATOM 1624 C CA . VAL A 1 208 ? -2.97678 5.15293 17.96161 1.000 38.70210 205 VAL A CA 1
ATOM 1625 C C . VAL A 1 208 ? -4.02055 6.25156 17.92430 1.000 38.66733 205 VAL A C 1
ATOM 1626 O O . VAL A 1 208 ? -4.83028 6.29748 16.99985 1.000 38.82408 205 VAL A O 1
ATOM 1630 N N . ALA A 1 209 ? -4.01457 7.16894 18.89448 1.000 38.14478 206 ALA A N 1
ATOM 1631 C CA . ALA A 1 209 ? -5.01385 8.23045 18.85155 1.000 39.50022 206 ALA A CA 1
ATOM 1632 C C . ALA A 1 209 ? -4.78616 9.17451 17.67569 1.000 42.06268 206 ALA A C 1
ATOM 1633 O O . ALA A 1 209 ? -5.76248 9.68180 17.08947 1.000 38.50167 206 ALA A O 1
ATOM 1635 N N . SER A 1 210 ? -3.52345 9.40440 17.29164 1.000 37.19045 207 SER A N 1
ATOM 1636 C CA . SER A 1 210 ? -3.28156 10.31030 16.17607 1.000 36.10431 207 SER A CA 1
ATOM 1637 C C . SER A 1 210 ? -3.86120 9.77920 14.87246 1.000 37.67333 207 SER A C 1
ATOM 1638 O O . SER A 1 210 ? -4.16256 10.57619 13.98076 1.000 39.78520 207 SER A O 1
ATOM 1641 N N . TYR A 1 211 ? -4.05025 8.45952 14.74820 1.000 34.78023 208 TYR A N 1
ATOM 1642 C CA . TYR A 1 211 ? -4.68285 7.85674 13.58160 1.000 29.83813 208 TYR A CA 1
ATOM 1643 C C . TYR A 1 211 ? -6.23213 7.89061 13.61147 1.000 36.98070 208 TYR A C 1
ATOM 1644 O O . TYR A 1 211 ? -6.85663 7.28063 12.73961 1.000 35.73575 208 TYR A O 1
ATOM 1653 N N . THR A 1 212 ? -6.85615 8.58484 14.55964 1.000 37.10797 209 THR A N 1
ATOM 1654 C CA . THR A 1 212 ? -8.31594 8.66646 14.59747 1.000 38.36833 209 THR A CA 1
ATOM 1655 C C . THR A 1 212 ? -8.95966 9.11211 13.29067 1.000 39.64999 209 THR A C 1
ATOM 1656 O O . THR A 1 212 ? -9.94889 8.47966 12.88469 1.000 42.19139 209 THR A O 1
ATOM 1660 N N . PRO A 1 213 ? -8.48588 10.14889 12.58670 1.000 42.02974 210 PRO A N 1
ATOM 1661 C CA . PRO A 1 213 ? -9.12849 10.46588 11.29865 1.000 40.12105 210 PRO A CA 1
ATOM 1662 C C . PRO A 1 213 ? -9.12091 9.29626 10.31979 1.000 43.53830 210 PRO A C 1
ATOM 1663 O O . PRO A 1 213 ? -10.12767 9.07164 9.63683 1.000 38.62594 210 PRO A O 1
ATOM 1667 N N . MET A 1 214 ? -8.01048 8.54569 10.22348 1.000 34.27115 211 MET A N 1
ATOM 1668 C CA . MET A 1 214 ? -7.95385 7.39374 9.32249 1.000 37.25951 211 MET A CA 1
ATOM 1669 C C . MET A 1 214 ? -8.88931 6.27686 9.78173 1.000 36.94307 211 MET A C 1
ATOM 1670 O O . MET A 1 214 ? -9.59045 5.65764 8.96628 1.000 36.14591 211 MET A O 1
ATOM 1675 N N . LEU A 1 215 ? -8.89880 6.00617 11.08048 1.000 36.63671 212 LEU A N 1
ATOM 1676 C CA . LEU A 1 215 ? -9.72041 4.93754 11.63892 1.000 38.09257 212 LEU A CA 1
ATOM 1677 C C . LEU A 1 215 ? -11.21026 5.23366 11.49112 1.000 37.01816 212 LEU A C 1
ATOM 1678 O O . LEU A 1 215 ? -11.99297 4.33349 11.19183 1.000 37.60325 212 LEU A O 1
ATOM 1683 N N . SER A 1 216 ? -11.62183 6.47736 11.66757 1.000 38.00268 213 SER A N 1
ATOM 1684 C CA . SER A 1 216 ? -13.04368 6.73751 11.50293 1.000 43.37627 213 SER A CA 1
ATOM 1685 C C . SER A 1 216 ? -13.46056 6.73115 10.04613 1.000 41.04334 213 SER A C 1
ATOM 1686 O O . SER A 1 216 ? -14.64463 6.80525 9.76323 1.000 39.67952 213 SER A O 1
ATOM 1689 N N . ARG A 1 217 ? -12.53153 6.57015 9.10872 1.000 41.49928 214 ARG A N 1
ATOM 1690 C CA . ARG A 1 217 ? -12.88816 6.42829 7.70786 1.000 37.60092 214 ARG A CA 1
ATOM 1691 C C . ARG A 1 217 ? -12.41075 5.10243 7.12965 1.000 39.77966 214 ARG A C 1
ATOM 1692 O O . ARG A 1 217 ? -12.25112 4.99562 5.90910 1.000 43.60124 214 ARG A O 1
ATOM 1700 N N . ILE A 1 218 ? -12.19983 4.08274 7.97076 1.000 38.50284 215 ILE A N 1
ATOM 1701 C CA . ILE A 1 218 ? -11.51285 2.87040 7.51101 1.000 34.04618 215 ILE A CA 1
ATOM 1702 C C . ILE A 1 218 ? -12.37770 2.08784 6.51442 1.000 38.92338 215 ILE A C 1
ATOM 1703 O O . ILE A 1 218 ? -11.83856 1.38814 5.63742 1.000 35.10714 215 ILE A O 1
ATOM 1708 N N . HIS A 1 219 ? -13.70585 2.24870 6.56442 1.000 36.77587 216 HIS A N 1
ATOM 1709 C CA . HIS A 1 219 ? -14.53815 1.71737 5.48816 1.000 39.44261 216 HIS A CA 1
ATOM 1710 C C . HIS A 1 219 ? -14.04286 2.16829 4.12222 1.000 38.65718 216 HIS A C 1
ATOM 1711 O O . HIS A 1 219 ? -13.95573 1.37439 3.17943 1.000 38.74403 216 HIS A O 1
ATOM 1718 N N . ASP A 1 220 ? -13.72742 3.45336 3.99078 1.000 39.53294 217 ASP A N 1
ATOM 1719 C CA . ASP A 1 220 ? -13.28751 3.95553 2.70094 1.000 41.41713 217 ASP A CA 1
ATOM 1720 C C . ASP A 1 220 ? -11.87610 3.47561 2.36733 1.000 41.41323 217 ASP A C 1
ATOM 1721 O O . ASP A 1 220 ? -11.58401 3.18523 1.20328 1.000 39.00173 217 ASP A O 1
ATOM 1726 N N . VAL A 1 221 ? -10.99454 3.37367 3.36902 1.000 36.97093 218 VAL A N 1
ATOM 1727 C CA . VAL A 1 221 ? -9.66841 2.77201 3.14621 1.000 38.73442 218 VAL A CA 1
ATOM 1728 C C . VAL A 1 221 ? -9.80798 1.36717 2.57243 1.000 33.87315 218 VAL A C 1
ATOM 1729 O O . VAL A 1 221 ? -9.16620 1.01346 1.58004 1.000 38.33825 218 VAL A O 1
ATOM 1733 N N . LEU A 1 222 ? -10.66474 0.54674 3.17969 1.000 37.64888 219 LEU A N 1
ATOM 1734 C CA . LEU A 1 222 ? -10.77585 -0.85164 2.77162 1.000 39.00597 219 LEU A CA 1
ATOM 1735 C C . LEU A 1 222 ? -11.55024 -1.02919 1.47153 1.000 39.70685 219 LEU A C 1
ATOM 1736 O O . LEU A 1 222 ? -11.17162 -1.84777 0.61990 1.000 37.32191 219 LEU A O 1
ATOM 1741 N N . PHE A 1 223 ? -12.66428 -0.32117 1.32108 1.000 40.91089 220 PHE A N 1
ATOM 1742 C CA . PHE A 1 223 ? -13.63112 -0.68443 0.30557 1.000 44.12190 220 PHE A CA 1
ATOM 1743 C C . PHE A 1 223 ? -14.01486 0.44504 -0.63670 1.000 47.34743 220 PHE A C 1
ATOM 1744 O O . PHE A 1 223 ? -14.86362 0.22645 -1.50939 1.000 50.52032 220 PHE A O 1
ATOM 1752 N N . GLY A 1 224 ? -13.43991 1.63614 -0.48428 1.000 41.45172 221 GLY A N 1
ATOM 1753 C CA . GLY A 1 224 ? -13.83652 2.80545 -1.23262 1.000 43.12975 221 GLY A CA 1
ATOM 1754 C C . GLY A 1 224 ? -12.65990 3.46366 -1.92564 1.000 49.37151 221 GLY A C 1
ATOM 1755 O O . GLY A 1 224 ? -11.68910 2.81462 -2.32312 1.000 47.16115 221 GLY A O 1
ATOM 1756 N N . ASN A 1 225 ? -12.76971 4.78107 -2.08117 1.000 51.76706 222 ASN A N 1
ATOM 1757 C CA . ASN A 1 225 ? -11.70201 5.57633 -2.68108 1.000 56.95480 222 ASN A CA 1
ATOM 1758 C C . ASN A 1 225 ? -10.74470 5.95699 -1.55015 1.000 56.79971 222 ASN A C 1
ATOM 1759 O O . ASN A 1 225 ? -10.92255 6.96365 -0.86576 1.000 53.77825 222 ASN A O 1
ATOM 1764 N N . CYS A 1 226 ? -9.70869 5.13308 -1.34529 1.000 57.25288 223 CYS A N 1
ATOM 1765 C CA . CYS A 1 226 ? -8.75029 5.42396 -0.28197 1.000 58.64043 223 CYS A CA 1
ATOM 1766 C C . CYS A 1 226 ? -8.07971 6.78108 -0.46319 1.000 62.27252 223 CYS A C 1
ATOM 1767 O O . CYS A 1 226 ? -7.63529 7.36964 0.52531 1.000 60.11271 223 CYS A O 1
ATOM 1770 N N . LEU A 1 227 ? -8.05941 7.31979 -1.68530 1.000 62.62197 224 LEU A N 1
ATOM 1771 C CA . LEU A 1 227 ? -7.37751 8.58450 -1.93638 1.000 65.04249 224 LEU A CA 1
ATOM 1772 C C . LEU A 1 227 ? -8.07596 9.78814 -1.30535 1.000 63.21073 224 LEU A C 1
ATOM 1773 O O . LEU A 1 227 ? -7.40680 10.78889 -1.03198 1.000 64.79994 224 LEU A O 1
ATOM 1778 N N . SER A 1 228 ? -9.38007 9.72627 -1.02744 1.000 63.54703 225 SER A N 1
ATOM 1779 C CA . SER A 1 228 ? -9.97961 10.82491 -0.26721 1.000 66.79875 225 SER A CA 1
ATOM 1780 C C . SER A 1 228 ? -9.53986 10.81021 1.19057 1.000 65.18438 225 SER A C 1
ATOM 1781 O O . SER A 1 228 ? -9.66453 11.82449 1.88232 1.000 66.10464 225 SER A O 1
ATOM 1784 N N . VAL A 1 229 ? -9.09356 9.67969 1.67995 1.000 63.57227 226 VAL A N 1
ATOM 1785 C CA . VAL A 1 229 ? -8.19869 9.64574 2.81544 1.000 60.25594 226 VAL A CA 1
ATOM 1786 C C . VAL A 1 229 ? -6.78455 9.78447 2.25182 1.000 58.45826 226 VAL A C 1
ATOM 1787 O O . VAL A 1 229 ? -6.55059 9.57044 1.06659 1.000 65.98467 226 VAL A O 1
ATOM 1791 N N . PHE A 1 230 ? -5.84101 10.21486 3.07906 1.000 50.35405 227 PHE A N 1
ATOM 1792 C CA . PHE A 1 230 ? -4.41670 10.24381 2.71668 1.000 55.18156 227 PHE A CA 1
ATOM 1793 C C . PHE A 1 230 ? -4.03084 11.41140 1.81767 1.000 50.61644 227 PHE A C 1
ATOM 1794 O O . PHE A 1 230 ? -2.86046 11.79479 1.79185 1.000 55.93523 227 PHE A O 1
ATOM 1802 N N . GLN A 1 231 ? -4.97715 11.96688 1.07037 1.000 51.86285 228 GLN A N 1
ATOM 1803 C CA . GLN A 1 231 ? -4.72107 13.19862 0.33667 1.000 53.92270 228 GLN A CA 1
ATOM 1804 C C . GLN A 1 231 ? -4.47959 14.34245 1.31312 1.000 50.28091 228 GLN A C 1
ATOM 1805 O O . GLN A 1 231 ? -5.06724 14.39811 2.39227 1.000 50.65495 228 GLN A O 1
ATOM 1811 N N . ARG A 1 232 ? -3.62293 15.27390 0.92452 1.000 47.42747 229 ARG A N 1
ATOM 1812 C CA . ARG A 1 232 ? -3.22041 16.29527 1.87495 1.000 50.63626 229 ARG A CA 1
ATOM 1813 C C . ARG A 1 232 ? -4.11841 17.53359 1.82495 1.000 55.39475 229 ARG A C 1
ATOM 1814 O O . ARG A 1 232 ? -4.93432 17.71662 0.92326 1.000 49.73921 229 ARG A O 1
ATOM 1822 N N . ASP A 1 233 ? -3.97514 18.35407 2.86461 1.000 57.94069 230 ASP A N 1
ATOM 1823 C CA . ASP A 1 233 ? -4.61111 19.65286 3.08405 1.000 57.99992 230 ASP A CA 1
ATOM 1824 C C . ASP A 1 233 ? -4.49411 20.64170 1.94452 1.000 51.49139 230 ASP A C 1
ATOM 1825 O O . ASP A 1 233 ? -3.60829 20.52597 1.09215 1.000 52.24809 230 ASP A O 1
ATOM 1830 N N . ALA A 1 234 ? -5.32922 21.68186 1.99519 1.000 52.06011 231 ALA A N 1
ATOM 1831 C CA . ALA A 1 234 ? -5.08875 22.85948 1.17053 1.000 54.39416 231 ALA A CA 1
ATOM 1832 C C . ALA A 1 234 ? -3.83118 23.59302 1.61772 1.000 48.88988 231 ALA A C 1
ATOM 1833 O O . ALA A 1 234 ? -3.21682 24.29987 0.81802 1.000 51.49211 231 ALA A O 1
ATOM 1835 N N . SER A 1 235 ? -3.44553 23.44698 2.88111 1.000 53.11655 232 SER A N 1
ATOM 1836 C CA . SER A 1 235 ? -2.17413 23.95127 3.39422 1.000 53.70356 232 SER A CA 1
ATOM 1837 C C . SER A 1 235 ? -1.05741 22.90530 3.33416 1.000 53.59435 232 SER A C 1
ATOM 1838 O O . SER A 1 235 ? 0.03235 23.14360 3.86995 1.000 55.35090 232 SER A O 1
ATOM 1841 N N . GLY A 1 236 ? -1.30875 21.75270 2.70723 1.000 49.33516 233 GLY A N 1
ATOM 1842 C CA . GLY A 1 236 ? -0.29986 20.72841 2.52577 1.000 50.73513 233 GLY A CA 1
ATOM 1843 C C . GLY A 1 236 ? -0.09166 19.78028 3.68425 1.000 48.94546 233 GLY A C 1
ATOM 1844 O O . GLY A 1 236 ? 0.83563 18.96995 3.63885 1.000 51.36427 233 GLY A O 1
ATOM 1845 N N . HIS A 1 237 ? -0.91253 19.85623 4.71834 1.000 52.75375 234 HIS A N 1
ATOM 1846 C CA . HIS A 1 237 ? -0.82689 18.95077 5.84566 1.000 55.24978 234 HIS A CA 1
ATOM 1847 C C . HIS A 1 237 ? -1.58646 17.65222 5.57371 1.000 54.71170 234 HIS A C 1
ATOM 1848 O O . HIS A 1 237 ? -2.47070 17.57497 4.71017 1.000 50.09816 234 HIS A O 1
ATOM 1855 N N . GLU A 1 238 ? -1.23281 16.62556 6.34324 1.000 48.15994 235 GLU A N 1
ATOM 1856 C CA . GLU A 1 238 ? -1.86156 15.32488 6.21970 1.000 48.21175 235 GLU A CA 1
ATOM 1857 C C . GLU A 1 238 ? -3.23919 15.32808 6.86324 1.000 47.38088 235 GLU A C 1
ATOM 1858 O O . GLU A 1 238 ? -3.48968 16.02446 7.84419 1.000 47.32455 235 GLU A O 1
ATOM 1864 N N . ARG A 1 239 ? -4.13671 14.54250 6.27958 1.000 46.32893 236 ARG A N 1
ATOM 1865 C CA . ARG A 1 239 ? -5.50494 14.40014 6.74297 1.000 48.84291 236 ARG A CA 1
ATOM 1866 C C . ARG A 1 239 ? -5.78247 13.06302 7.39954 1.000 47.66537 236 ARG A C 1
ATOM 1867 O O . ARG A 1 239 ? -6.68362 12.97823 8.23433 1.000 44.77707 236 ARG A O 1
ATOM 1875 N N . HIS A 1 240 ? -5.04105 12.01453 7.04948 1.000 44.02079 237 HIS A N 1
ATOM 1876 C CA . HIS A 1 240 ? -5.28118 10.72852 7.68835 1.000 43.84163 237 HIS A CA 1
ATOM 1877 C C . HIS A 1 240 ? -4.81625 10.70387 9.13481 1.000 42.91832 237 HIS A C 1
ATOM 1878 O O . HIS A 1 240 ? -5.21355 9.80291 9.88416 1.000 39.82222 237 HIS A O 1
ATOM 1885 N N . ILE A 1 241 ? -4.02465 11.68478 9.55564 1.000 43.55130 238 ILE A N 1
ATOM 1886 C CA . ILE A 1 241 ? -3.35904 11.65055 10.84640 1.000 42.61696 238 ILE A CA 1
ATOM 1887 C C . ILE A 1 241 ? -3.37691 13.05490 11.43821 1.000 41.15458 238 ILE A C 1
ATOM 1888 O O . ILE A 1 241 ? -3.41426 14.05321 10.71423 1.000 40.40448 238 ILE A O 1
ATOM 1893 N N . ASP A 1 242 ? -3.35717 13.12495 12.76573 1.000 43.04918 239 ASP A N 1
ATOM 1894 C CA . ASP A 1 242 ? -3.02512 14.35132 13.50648 1.000 43.86451 239 ASP A CA 1
ATOM 1895 C C . ASP A 1 242 ? -1.51138 14.32845 13.76051 1.000 45.15144 239 ASP A C 1
ATOM 1896 O O . ASP A 1 242 ? -1.04528 13.72636 14.72897 1.000 42.99960 239 ASP A O 1
ATOM 1901 N N . ARG A 1 243 ? -0.73186 14.98374 12.89038 1.000 44.16593 240 ARG A N 1
ATOM 1902 C CA . ARG A 1 243 ? 0.71622 14.78074 12.92360 1.000 47.72467 240 ARG A CA 1
ATOM 1903 C C . ARG A 1 243 ? 1.34562 15.32274 14.20499 1.000 47.66469 240 ARG A C 1
ATOM 1904 O O . ARG A 1 243 ? 2.35248 14.77682 14.66292 1.000 49.40617 240 ARG A O 1
ATOM 1912 N N . THR A 1 244 ? 0.77009 16.36015 14.81925 1.000 48.89557 241 THR A N 1
ATOM 1913 C CA . THR A 1 244 ? 1.43668 16.94841 15.98607 1.000 51.61222 241 THR A CA 1
ATOM 1914 C C . THR A 1 244 ? 1.29074 16.05854 17.21963 1.000 49.00537 241 THR A C 1
ATOM 1915 O O . THR A 1 244 ? 2.21902 15.94421 18.02753 1.000 47.32975 241 THR A O 1
ATOM 1919 N N . LEU A 1 245 ? 0.14720 15.39504 17.36563 1.000 43.05716 242 LEU A N 1
ATOM 1920 C CA . LEU A 1 245 ? -0.01895 14.39707 18.41669 1.000 43.98024 242 LEU A CA 1
ATOM 1921 C C . LEU A 1 245 ? 0.79272 13.14266 18.12101 1.000 40.79675 242 LEU A C 1
ATOM 1922 O O . LEU A 1 245 ? 1.32850 12.50078 19.03359 1.000 40.22888 242 LEU A O 1
ATOM 1927 N N . ASN A 1 246 ? 0.87668 12.76448 16.85155 1.000 41.35271 243 ASN A N 1
ATOM 1928 C CA . ASN A 1 246 ? 1.70201 11.61862 16.49791 1.000 44.74113 243 ASN A CA 1
ATOM 1929 C C . ASN A 1 246 ? 3.15200 11.83485 16.92538 1.000 43.07726 243 ASN A C 1
ATOM 1930 O O . ASN A 1 246 ? 3.77488 10.93451 17.49676 1.000 43.17282 243 ASN A O 1
ATOM 1935 N N . VAL A 1 247 ? 3.70971 13.01848 16.65832 1.000 46.53922 244 VAL A N 1
ATOM 1936 C CA . VAL A 1 247 ? 5.12207 13.24579 16.97332 1.000 46.05690 244 VAL A CA 1
ATOM 1937 C C . VAL A 1 247 ? 5.34708 13.27540 18.48415 1.000 44.21100 244 VAL A C 1
ATOM 1938 O O . VAL A 1 247 ? 6.29700 12.66547 18.98708 1.000 46.31394 244 VAL A O 1
ATOM 1942 N N . ILE A 1 248 ? 4.46934 13.95396 19.23355 1.000 45.60633 245 ILE A N 1
ATOM 1943 C CA . ILE A 1 248 ? 4.50118 13.89206 20.69900 1.000 44.48814 245 ILE A CA 1
ATOM 1944 C C . ILE A 1 248 ? 4.46561 12.45018 21.19224 1.000 44.02769 245 ILE A C 1
ATOM 1945 O O . ILE A 1 248 ? 5.09069 12.10269 22.19867 1.000 44.12272 245 ILE A O 1
ATOM 1950 N N . GLY A 1 249 ? 3.73850 11.58580 20.49608 1.000 45.75957 246 GLY A N 1
ATOM 1951 C CA . GLY A 1 249 ? 3.69305 10.18869 20.88074 1.000 44.32024 246 GLY A CA 1
ATOM 1952 C C . GLY A 1 249 ? 4.93226 9.38164 20.51914 1.000 43.15831 246 GLY A C 1
ATOM 1953 O O . GLY A 1 249 ? 5.40257 8.58271 21.33348 1.000 41.91467 246 GLY A O 1
ATOM 1954 N N . SER A 1 250 ? 5.44313 9.55511 19.29425 1.000 43.62187 247 SER A N 1
ATOM 1955 C CA . SER A 1 250 ? 6.72456 8.95670 18.91223 1.000 46.52640 247 SER A CA 1
ATOM 1956 C C . SER A 1 250 ? 7.81021 9.31761 19.90838 1.000 49.63517 247 SER A C 1
ATOM 1957 O O . SER A 1 250 ? 8.57332 8.45241 20.36848 1.000 51.28952 247 SER A O 1
ATOM 1960 N N . GLY A 1 251 ? 7.89540 10.60741 20.24186 1.000 46.74893 248 GLY A N 1
ATOM 1961 C CA . GLY A 1 251 ? 8.98078 11.06970 21.08045 1.000 46.95617 248 GLY A CA 1
ATOM 1962 C C . GLY A 1 251 ? 8.94506 10.43644 22.44926 1.000 52.96259 248 GLY A C 1
ATOM 1963 O O . GLY A 1 251 ? 9.96868 9.96765 22.96261 1.000 55.55559 248 GLY A O 1
ATOM 1964 N N . PHE A 1 252 ? 7.75773 10.39308 23.05353 1.000 48.20990 249 PHE A N 1
ATOM 1965 C CA . PHE A 1 252 ? 7.65993 9.82679 24.38677 1.000 46.82738 249 PHE A CA 1
ATOM 1966 C C . PHE A 1 252 ? 8.03150 8.35698 24.37296 1.000 48.59871 249 PHE A C 1
ATOM 1967 O O . PHE A 1 252 ? 8.70324 7.86755 25.28548 1.000 52.60437 249 PHE A O 1
ATOM 1975 N N . GLN A 1 253 ? 7.60862 7.63914 23.33847 1.000 50.90365 250 GLN A N 1
ATOM 1976 C CA . GLN A 1 253 ? 7.80610 6.20028 23.30822 1.000 51.69521 250 GLN A CA 1
ATOM 1977 C C . GLN A 1 253 ? 9.21786 5.80450 22.87307 1.000 49.94544 250 GLN A C 1
ATOM 1978 O O . GLN A 1 253 ? 9.73141 4.78916 23.33214 1.000 49.03661 250 GLN A O 1
ATOM 1984 N N . HIS A 1 254 ? 9.86053 6.56661 21.99846 1.000 47.60397 251 HIS A N 1
ATOM 1985 C CA . HIS A 1 254 ? 11.21345 6.20116 21.59345 1.000 53.15210 251 HIS A CA 1
ATOM 1986 C C . HIS A 1 254 ? 12.27605 6.49088 22.65915 1.000 54.37094 251 HIS A C 1
ATOM 1987 O O . HIS A 1 254 ? 13.42835 6.09786 22.45837 1.000 53.87058 251 HIS A O 1
ATOM 1994 N N . GLN A 1 255 ? 11.92611 7.12648 23.78924 1.000 55.48148 252 GLN A N 1
ATOM 1995 C CA . GLN A 1 255 ? 12.93790 7.51483 24.77979 1.000 57.17276 252 GLN A CA 1
ATOM 1996 C C . GLN A 1 255 ? 13.60504 6.30599 25.41472 1.000 56.10058 252 GLN A C 1
ATOM 1997 O O . GLN A 1 255 ? 14.81261 6.32385 25.66838 1.000 58.98498 252 GLN A O 1
ATOM 2003 N N . LYS A 1 256 ? 12.83186 5.26797 25.73914 1.000 57.71113 253 LYS A N 1
ATOM 2004 C CA . LYS A 1 256 ? 13.42223 4.15040 26.46649 1.000 59.90729 253 LYS A CA 1
ATOM 2005 C C . LYS A 1 256 ? 14.40029 3.36739 25.61097 1.000 57.39506 253 LYS A C 1
ATOM 2006 O O . LYS A 1 256 ? 15.21039 2.61189 26.15392 1.000 64.48035 253 LYS A O 1
ATOM 2012 N N . TYR A 1 257 ? 14.34564 3.52872 24.29150 1.000 52.19488 254 TYR A N 1
ATOM 2013 C CA . TYR A 1 257 ? 15.34718 2.91433 23.43655 1.000 54.22057 254 TYR A CA 1
ATOM 2014 C C . TYR A 1 257 ? 16.53452 3.83481 23.20546 1.000 51.97104 254 TYR A C 1
ATOM 2015 O O . TYR A 1 257 ? 17.63660 3.34522 22.95550 1.000 52.09903 254 TYR A O 1
ATOM 2024 N N . PHE A 1 258 ? 16.34620 5.15261 23.32481 1.000 53.34747 255 PHE A N 1
ATOM 2025 C CA . PHE A 1 258 ? 17.46839 6.07268 23.16948 1.000 57.09565 255 PHE A CA 1
ATOM 2026 C C . PHE A 1 258 ? 18.55019 5.80292 24.20096 1.000 56.59086 255 PHE A C 1
ATOM 2027 O O . PHE A 1 258 ? 19.73730 5.81912 23.87133 1.000 58.76473 255 PHE A O 1
ATOM 2035 N N . ALA A 1 259 ? 18.15891 5.54997 25.45290 1.000 58.65834 256 ALA A N 1
ATOM 2036 C CA . ALA A 1 259 ? 19.13550 5.32532 26.51518 1.000 55.64353 256 ALA A CA 1
ATOM 2037 C C . ALA A 1 259 ? 20.01176 4.11714 26.23332 1.000 56.76563 256 ALA A C 1
ATOM 2038 O O . ALA A 1 259 ? 21.18094 4.09737 26.63107 1.000 61.23714 256 ALA A O 1
ATOM 2040 N N . ASP A 1 260 ? 19.46976 3.10178 25.56091 1.000 54.99711 257 ASP A N 1
ATOM 2041 C CA . ASP A 1 260 ? 20.21686 1.89096 25.24839 1.000 53.79703 257 ASP A CA 1
ATOM 2042 C C . ASP A 1 260 ? 21.22541 2.09912 24.12832 1.000 50.29401 257 ASP A C 1
ATOM 2043 O O . ASP A 1 260 ? 21.97981 1.17760 23.81848 1.000 46.90280 257 ASP A O 1
ATOM 2048 N N . LEU A 1 261 ? 21.21767 3.25706 23.48667 1.000 50.55287 258 LEU A N 1
ATOM 2049 C CA . LEU A 1 261 ? 22.29835 3.62040 22.58874 1.000 56.07476 258 LEU A CA 1
ATOM 2050 C C . LEU A 1 261 ? 23.57071 4.02452 23.32873 1.000 55.33808 258 LEU A C 1
ATOM 2051 O O . LEU A 1 261 ? 24.58200 4.26662 22.66640 1.000 53.75516 258 LEU A O 1
ATOM 2056 N N . GLU A 1 262 ? 23.54564 4.07824 24.66547 1.000 57.26487 259 GLU A N 1
ATOM 2057 C CA . GLU A 1 262 ? 24.68927 4.57735 25.42724 1.000 58.26923 259 GLU A CA 1
ATOM 2058 C C . GLU A 1 262 ? 25.93660 3.73748 25.19497 1.000 54.80602 259 GLU A C 1
ATOM 2059 O O . GLU A 1 262 ? 27.02924 4.27587 25.00521 1.000 53.28195 259 GLU A O 1
ATOM 2065 N N . GLU A 1 263 ? 25.80487 2.41532 25.25905 1.000 54.59285 260 GLU A N 1
ATOM 2066 C CA . GLU A 1 263 ? 26.99170 1.57326 25.18050 1.000 55.83749 260 GLU A CA 1
ATOM 2067 C C . GLU A 1 263 ? 27.67665 1.71633 23.82912 1.000 55.51019 260 GLU A C 1
ATOM 2068 O O . GLU A 1 263 ? 28.91037 1.80186 23.75811 1.000 52.53012 260 GLU A O 1
ATOM 2074 N N . SER A 1 264 ? 26.89291 1.77465 22.74635 1.000 51.65624 261 SER A N 1
ATOM 2075 C CA . SER A 1 264 ? 27.47271 1.95131 21.41362 1.000 51.15865 261 SER A CA 1
ATOM 2076 C C . SER A 1 264 ? 28.14432 3.31391 21.26593 1.000 50.90319 261 SER A C 1
ATOM 2077 O O . SER A 1 264 ? 29.24421 3.41064 20.70918 1.000 50.82122 261 SER A O 1
ATOM 2080 N N . ILE A 1 265 ? 27.49700 4.37734 21.75201 1.000 48.18655 262 ILE A N 1
ATOM 2081 C CA . ILE A 1 265 ? 28.06615 5.71669 21.63878 1.000 46.81903 262 ILE A CA 1
ATOM 2082 C C . ILE A 1 265 ? 29.34479 5.82881 22.47293 1.000 54.72978 262 ILE A C 1
ATOM 2083 O O . ILE A 1 265 ? 30.34797 6.39976 22.01795 1.000 53.28167 262 ILE A O 1
ATOM 2088 N N . LEU A 1 266 ? 29.34538 5.26912 23.69315 1.000 54.16719 263 LEU A N 1
ATOM 2089 C CA . LEU A 1 266 ? 30.56604 5.27942 24.50347 1.000 52.50869 263 LEU A CA 1
ATOM 2090 C C . LEU A 1 266 ? 31.68376 4.51007 23.82187 1.000 53.40413 263 LEU A C 1
ATOM 2091 O O . LEU A 1 266 ? 32.84914 4.91888 23.87409 1.000 53.04665 263 LEU A O 1
ATOM 2096 N N . SER A 1 267 ? 31.34860 3.40370 23.15445 1.000 52.38748 264 SER A N 1
ATOM 2097 C CA . SER A 1 267 ? 32.38889 2.61641 22.50629 1.000 51.28553 264 SER A CA 1
ATOM 2098 C C . SER A 1 267 ? 33.07469 3.40237 21.40590 1.000 52.14673 264 SER A C 1
ATOM 2099 O O . SER A 1 267 ? 34.25181 3.15854 21.12690 1.000 56.23616 264 SER A O 1
ATOM 2102 N N . VAL A 1 268 ? 32.36178 4.34615 20.77155 1.000 50.68779 265 VAL A N 1
ATOM 2103 C CA . VAL A 1 268 ? 32.93905 5.14075 19.68547 1.000 49.06594 265 VAL A CA 1
ATOM 2104 C C . VAL A 1 268 ? 33.81378 6.26532 20.23600 1.000 52.78953 265 VAL A C 1
ATOM 2105 O O . VAL A 1 268 ? 34.88698 6.55444 19.69810 1.000 51.02183 265 VAL A O 1
ATOM 2109 N N . PHE A 1 269 ? 33.36709 6.93207 21.29789 1.000 49.94058 266 PHE A N 1
ATOM 2110 C CA . PHE A 1 269 ? 34.00191 8.16331 21.74753 1.000 54.53186 266 PHE A CA 1
ATOM 2111 C C . PHE A 1 269 ? 34.94304 7.96299 22.92447 1.000 50.99977 266 PHE A C 1
ATOM 2112 O O . PHE A 1 269 ? 35.56301 8.92884 23.37290 1.000 51.93295 266 PHE A O 1
ATOM 2120 N N . ASN A 1 270 ? 35.05300 6.74143 23.43061 1.000 53.12797 267 ASN A N 1
ATOM 2121 C CA . ASN A 1 270 ? 36.17608 6.32907 24.25217 1.000 53.99260 267 ASN A CA 1
ATOM 2122 C C . ASN A 1 270 ? 37.28392 5.70034 23.41689 1.000 59.74850 267 ASN A C 1
ATOM 2123 O O . ASN A 1 270 ? 38.34119 5.37397 23.96334 1.000 65.25456 267 ASN A O 1
ATOM 2128 N N . GLN A 1 271 ? 37.06934 5.55090 22.10860 1.000 59.44285 268 GLN A N 1
ATOM 2129 C CA . GLN A 1 271 ? 38.01960 4.86666 21.23979 1.000 62.91265 268 GLN A CA 1
ATOM 2130 C C . GLN A 1 271 ? 39.34869 5.61078 21.18349 1.000 64.59102 268 GLN A C 1
ATOM 2131 O O . GLN A 1 271 ? 39.39386 6.79416 20.82879 1.000 62.73161 268 GLN A O 1
ATOM 2137 N N . LEU A 1 272 ? 40.43325 4.86955 21.45542 1.000 66.94750 269 LEU A N 1
ATOM 2138 C CA . LEU A 1 272 ? 41.72562 5.34313 21.94453 1.000 74.00961 269 LEU A CA 1
ATOM 2139 C C . LEU A 1 272 ? 42.20843 6.62679 21.27994 1.000 70.12700 269 LEU A C 1
ATOM 2140 O O . LEU A 1 272 ? 42.17068 7.67787 21.93264 1.000 74.26922 269 LEU A O 1
ATOM 2145 N N . PRO A 1 273 ? 42.66712 6.62576 20.01847 1.000 63.44525 270 PRO A N 1
ATOM 2146 C CA . PRO A 1 273 ? 43.21084 7.88394 19.48655 1.000 63.13984 270 PRO A CA 1
ATOM 2147 C C . PRO A 1 273 ? 42.08903 8.87993 19.25028 1.000 64.23902 270 PRO A C 1
ATOM 2148 O O . PRO A 1 273 ? 41.26783 8.69032 18.34418 1.000 61.66067 270 PRO A O 1
ATOM 2152 N N . LEU A 1 274 ? 42.03629 9.92379 20.08376 1.000 59.93994 271 LEU A N 1
ATOM 2153 C CA . LEU A 1 274 ? 41.01556 10.95361 19.94703 1.000 56.90966 271 LEU A CA 1
ATOM 2154 C C . LEU A 1 274 ? 40.90304 11.46312 18.52081 1.000 61.74104 271 LEU A C 1
ATOM 2155 O O . LEU A 1 274 ? 39.80280 11.81733 18.07599 1.000 60.26203 271 LEU A O 1
ATOM 2160 N N . GLU A 1 275 ? 42.01744 11.47001 17.77987 1.000 60.65837 272 GLU A N 1
ATOM 2161 C CA . GLU A 1 275 ? 42.05658 11.99818 16.41972 1.000 60.97783 272 GLU A CA 1
ATOM 2162 C C . GLU A 1 275 ? 41.29770 11.14264 15.42383 1.000 58.42050 272 GLU A C 1
ATOM 2163 O O . GLU A 1 275 ? 40.93669 11.63747 14.34841 1.000 59.64059 272 GLU A O 1
ATOM 2169 N N . GLU A 1 276 ? 41.09311 9.87003 15.72401 1.000 57.33172 273 GLU A N 1
ATOM 2170 C CA . GLU A 1 276 ? 40.42272 8.97314 14.79960 1.000 59.55772 273 GLU A CA 1
ATOM 2171 C C . GLU A 1 276 ? 38.91542 8.89685 15.03067 1.000 57.43269 273 GLU A C 1
ATOM 2172 O O . GLU A 1 276 ? 38.23318 8.15727 14.31974 1.000 56.28897 273 GLU A O 1
ATOM 2178 N N . GLN A 1 277 ? 38.38692 9.65075 15.98524 1.000 56.30672 274 GLN A N 1
ATOM 2179 C CA . GLN A 1 277 ? 36.96501 9.66811 16.28342 1.000 47.64173 274 GLN A CA 1
ATOM 2180 C C . GLN A 1 277 ? 36.20307 10.53519 15.28448 1.000 50.80280 274 GLN A C 1
ATOM 2181 O O . GLN A 1 277 ? 36.78280 11.40213 14.62630 1.000 51.07296 274 GLN A O 1
ATOM 2187 N N . PRO A 1 278 ? 34.88940 10.33394 15.16013 1.000 49.24134 275 PRO A N 1
ATOM 2188 C CA . PRO A 1 278 ? 34.12264 11.14647 14.21156 1.000 45.85240 275 PRO A CA 1
ATOM 2189 C C . PRO A 1 278 ? 34.20957 12.62231 14.56184 1.000 45.43552 275 PRO A C 1
ATOM 2190 O O . PRO A 1 278 ? 34.42110 12.99738 15.71703 1.000 47.36066 275 PRO A O 1
ATOM 2194 N N . LYS A 1 279 ? 34.07177 13.46173 13.53622 1.000 44.09869 276 LYS A N 1
ATOM 2195 C CA . LYS A 1 279 ? 33.92329 14.89330 13.73207 1.000 45.63113 276 LYS A CA 1
ATOM 2196 C C . LYS A 1 279 ? 32.46832 15.34527 13.67707 1.000 50.98411 276 LYS A C 1
ATOM 2197 O O . LYS A 1 279 ? 32.16833 16.46657 14.10012 1.000 50.85656 276 LYS A O 1
ATOM 2203 N N . TYR A 1 280 ? 31.55741 14.49835 13.18965 1.000 49.50659 277 TYR A N 1
ATOM 2204 C CA . TYR A 1 280 ? 30.14035 14.84065 13.08619 1.000 48.19210 277 TYR A CA 1
ATOM 2205 C C . TYR A 1 280 ? 29.27073 13.65214 13.47223 1.000 47.15988 277 TYR A C 1
ATOM 2206 O O . TYR A 1 280 ? 29.63131 12.49136 13.25653 1.000 47.76892 277 TYR A O 1
ATOM 2215 N N . ILE A 1 281 ? 28.10280 13.95907 14.02188 1.000 46.63166 278 ILE A N 1
ATOM 2216 C CA . ILE A 1 281 ? 27.04274 12.98422 14.23826 1.000 43.71858 278 ILE A CA 1
ATOM 2217 C C . ILE A 1 281 ? 25.81730 13.49613 13.50557 1.000 41.90772 278 ILE A C 1
ATOM 2218 O O . ILE A 1 281 ? 25.30542 14.56558 13.84115 1.000 42.22033 278 ILE A O 1
ATOM 2223 N N . THR A 1 282 ? 25.39963 12.76589 12.47345 1.000 42.51637 279 THR A N 1
ATOM 2224 C CA . THR A 1 282 ? 24.24661 13.08316 11.63809 1.000 42.28182 279 THR A CA 1
ATOM 2225 C C . THR A 1 282 ? 23.12438 12.11730 11.97911 1.000 39.70001 279 THR A C 1
ATOM 2226 O O . THR A 1 282 ? 23.24465 10.91458 11.74076 1.000 38.72930 279 THR A O 1
ATOM 2230 N N . ASP A 1 283 ? 22.03549 12.64284 12.53132 1.000 45.35009 280 ASP A N 1
ATOM 2231 C CA . ASP A 1 283 ? 20.82491 11.86921 12.79018 1.000 41.08155 280 ASP A CA 1
ATOM 2232 C C . ASP A 1 283 ? 19.81747 12.15368 11.67641 1.000 44.67642 280 ASP A C 1
ATOM 2233 O O . ASP A 1 283 ? 19.27891 13.25967 11.57993 1.000 46.38418 280 ASP A O 1
ATOM 2238 N N . MET A 1 284 ? 19.56514 11.16068 10.83270 1.000 45.00668 281 MET A N 1
ATOM 2239 C CA . MET A 1 284 ? 18.59640 11.32136 9.75639 1.000 43.23394 281 MET A CA 1
ATOM 2240 C C . MET A 1 284 ? 17.19568 11.09882 10.32214 1.000 42.51596 281 MET A C 1
ATOM 2241 O O . MET A 1 284 ? 16.93253 10.05768 10.92193 1.000 45.81368 281 MET A O 1
ATOM 2246 N N . GLY A 1 285 ? 16.30521 12.07464 10.14537 1.000 47.15908 282 GLY A N 1
ATOM 2247 C CA . GLY A 1 285 ? 15.00141 12.05277 10.81107 1.000 42.98247 282 GLY A CA 1
ATOM 2248 C C . GLY A 1 285 ? 15.11524 12.51360 12.25235 1.000 46.75406 282 GLY A C 1
ATOM 2249 O O . GLY A 1 285 ? 14.73934 11.79853 13.17973 1.000 49.98519 282 GLY A O 1
ATOM 2250 N N . CYS A 1 286 ? 15.65032 13.71600 12.45781 1.000 48.95715 283 CYS A N 1
ATOM 2251 C CA . CYS A 1 286 ? 15.99069 14.15429 13.80540 1.000 49.69467 283 CYS A CA 1
ATOM 2252 C C . CYS A 1 286 ? 14.76522 14.55327 14.61628 1.000 47.77808 283 CYS A C 1
ATOM 2253 O O . CYS A 1 286 ? 14.86201 14.66457 15.84132 1.000 43.61910 283 CYS A O 1
ATOM 2256 N N . GLY A 1 287 ? 13.62661 14.77754 13.96578 1.000 52.88783 284 GLY A N 1
ATOM 2257 C CA . GLY A 1 287 ? 12.39802 15.04196 14.70447 1.000 55.27232 284 GLY A CA 1
ATOM 2258 C C . GLY A 1 287 ? 12.54787 16.27766 15.56520 1.000 50.62799 284 GLY A C 1
ATOM 2259 O O . GLY A 1 287 ? 12.83973 17.37104 15.07294 1.000 52.73660 284 GLY A O 1
ATOM 2260 N N . ASP A 1 288 ? 12.38519 16.11895 16.87037 1.000 51.58633 285 ASP A N 1
ATOM 2261 C CA . ASP A 1 288 ? 12.53275 17.24879 17.77789 1.000 53.06606 285 ASP A CA 1
ATOM 2262 C C . ASP A 1 288 ? 13.95734 17.42411 18.30172 1.000 53.64632 285 ASP A C 1
ATOM 2263 O O . ASP A 1 288 ? 14.19311 18.34647 19.08478 1.000 53.70964 285 ASP A O 1
ATOM 2268 N N . GLY A 1 289 ? 14.90517 16.56444 17.91434 1.000 52.44607 286 GLY A N 1
ATOM 2269 C CA . GLY A 1 289 ? 16.28511 16.73872 18.32675 1.000 48.46723 286 GLY A CA 1
ATOM 2270 C C . GLY A 1 289 ? 16.66428 16.08847 19.63759 1.000 50.51527 286 GLY A C 1
ATOM 2271 O O . GLY A 1 289 ? 17.80980 16.25660 20.08485 1.000 48.56620 286 GLY A O 1
ATOM 2272 N N . THR A 1 290 ? 15.75616 15.31908 20.24460 1.000 49.65327 287 THR A N 1
ATOM 2273 C CA . THR A 1 290 ? 16.00518 14.72127 21.55359 1.000 50.37491 287 THR A CA 1
ATOM 2274 C C . THR A 1 290 ? 17.12488 13.69374 21.50929 1.000 50.98087 287 THR A C 1
ATOM 2275 O O . THR A 1 290 ? 17.93151 13.59727 22.44400 1.000 56.11213 287 THR A O 1
ATOM 2279 N N . LEU A 1 291 ? 17.17629 12.89432 20.45057 1.000 47.19140 288 LEU A N 1
ATOM 2280 C CA . LEU A 1 291 ? 18.20496 11.86789 20.37608 1.000 51.46672 288 LEU A CA 1
ATOM 2281 C C . LEU A 1 291 ? 19.58418 12.49649 20.26829 1.000 49.42452 288 LEU A C 1
ATOM 2282 O O . LEU A 1 291 ? 20.52136 12.06391 20.93859 1.000 50.51951 288 LEU A O 1
ATOM 2287 N N . LEU A 1 292 ? 19.71638 13.53224 19.44011 1.000 47.43562 289 LEU A N 1
ATOM 2288 C CA . LEU A 1 292 ? 20.99181 14.21972 19.30926 1.000 51.80123 289 LEU A CA 1
ATOM 2289 C C . LEU A 1 292 ? 21.41046 14.85496 20.62973 1.000 53.71683 289 LEU A C 1
ATOM 2290 O O . LEU A 1 292 ? 22.58456 14.78959 21.00607 1.000 48.86984 289 LEU A O 1
ATOM 2295 N N . LYS A 1 293 ? 20.45609 15.43980 21.36564 1.000 52.62113 290 LYS A N 1
ATOM 2296 C CA . LYS A 1 293 ? 20.78339 16.05153 22.64985 1.000 54.06844 290 LYS A CA 1
ATOM 2297 C C . LYS A 1 293 ? 21.22963 15.00634 23.66056 1.000 54.19657 290 LYS A C 1
ATOM 2298 O O . LYS A 1 293 ? 22.22009 15.19883 24.37694 1.000 54.87979 290 LYS A O 1
ATOM 2304 N N . ARG A 1 294 ? 20.50105 13.89701 23.73837 1.000 53.36232 291 ARG A N 1
ATOM 2305 C CA . ARG A 1 294 ? 20.84750 12.85575 24.69110 1.000 54.65910 291 ARG A CA 1
ATOM 2306 C C . ARG A 1 294 ? 22.18698 12.22322 24.34331 1.000 58.29737 291 ARG A C 1
ATOM 2307 O O . ARG A 1 294 ? 22.97416 11.87908 25.23546 1.000 54.81833 291 ARG A O 1
ATOM 2315 N N . VAL A 1 295 ? 22.45766 12.05759 23.04775 1.000 53.25892 292 VAL A N 1
ATOM 2316 C CA . VAL A 1 295 ? 23.77817 11.61429 22.61471 1.000 55.39676 292 VAL A CA 1
ATOM 2317 C C . VAL A 1 295 ? 24.84520 12.60809 23.06305 1.000 55.61219 292 VAL A C 1
ATOM 2318 O O . VAL A 1 295 ? 25.83925 12.22831 23.68942 1.000 51.33355 292 VAL A O 1
ATOM 2322 N N . TRP A 1 296 ? 24.64190 13.90045 22.77448 1.000 55.17168 293 TRP A N 1
ATOM 2323 C CA . TRP A 1 296 ? 25.67868 14.88936 23.08101 1.000 58.16784 293 TRP A CA 1
ATOM 2324 C C . TRP A 1 296 ? 26.06049 14.86142 24.55912 1.000 57.45121 293 TRP A C 1
ATOM 2325 O O . TRP A 1 296 ? 27.23770 15.01446 24.90338 1.000 55.80076 293 TRP A O 1
ATOM 2336 N N . GLU A 1 297 ? 25.07884 14.65836 25.44078 1.000 54.28161 294 GLU A N 1
ATOM 2337 C CA . GLU A 1 297 ? 25.32996 14.67599 26.87757 1.000 56.84423 294 GLU A CA 1
ATOM 2338 C C . GLU A 1 297 ? 26.06375 13.42875 27.33742 1.000 55.73762 294 GLU A C 1
ATOM 2339 O O . GLU A 1 297 ? 26.88146 13.49571 28.25829 1.000 54.18263 294 GLU A O 1
ATOM 2345 N N . THR A 1 298 ? 25.75546 12.27759 26.74211 1.000 53.27473 295 THR A N 1
ATOM 2346 C CA . THR A 1 298 ? 26.54663 11.08029 27.00047 1.000 53.81855 295 THR A CA 1
ATOM 2347 C C . THR A 1 298 ? 28.01909 11.32463 26.67570 1.000 57.07184 295 THR A C 1
ATOM 2348 O O . THR A 1 298 ? 28.90980 10.95239 27.45067 1.000 54.40950 295 THR A O 1
ATOM 2352 N N . ILE A 1 299 ? 28.29429 11.99251 25.55603 1.000 54.98949 296 ILE A N 1
ATOM 2353 C CA . ILE A 1 299 ? 29.68008 12.22074 25.14818 1.000 51.51443 296 ILE A CA 1
ATOM 2354 C C . ILE A 1 299 ? 30.34683 13.23807 26.07009 1.000 56.10952 296 ILE A C 1
ATOM 2355 O O . ILE A 1 299 ? 31.44008 12.99837 26.59760 1.000 52.60890 296 ILE A O 1
ATOM 2360 N N . GLN A 1 300 ? 29.68510 14.38026 26.29018 1.000 56.27120 297 GLN A N 1
ATOM 2361 C CA . GLN A 1 300 ? 30.28149 15.47418 27.04987 1.000 60.24479 297 GLN A CA 1
ATOM 2362 C C . GLN A 1 300 ? 30.68137 15.03703 28.45381 1.000 61.77338 297 GLN A C 1
ATOM 2363 O O . GLN A 1 300 ? 31.79864 15.31361 28.90231 1.000 62.15839 297 GLN A O 1
ATOM 2369 N N . PHE A 1 301 ? 29.77936 14.36103 29.16660 1.000 60.12668 298 PHE A N 1
ATOM 2370 C CA . PHE A 1 301 ? 29.96297 14.10758 30.58579 1.000 60.06147 298 PHE A CA 1
ATOM 2371 C C . PHE A 1 301 ? 30.46293 12.71001 30.91308 1.000 60.38880 298 PHE A C 1
ATOM 2372 O O . PHE A 1 301 ? 30.86270 12.48050 32.05919 1.000 64.70071 298 PHE A O 1
ATOM 2380 N N . LYS A 1 302 ? 30.45475 11.77230 29.96034 1.000 58.36595 299 LYS A N 1
ATOM 2381 C CA . LYS A 1 302 ? 30.81290 10.39210 30.27104 1.000 58.83545 299 LYS A CA 1
ATOM 2382 C C . LYS A 1 302 ? 31.90050 9.79103 29.39103 1.000 57.72382 299 LYS A C 1
ATOM 2383 O O . LYS A 1 302 ? 32.33405 8.66655 29.67108 1.000 56.66676 299 LYS A O 1
ATOM 2389 N N . SER A 1 303 ? 32.33559 10.46815 28.33869 1.000 53.78234 300 SER A N 1
ATOM 2390 C CA . SER A 1 303 ? 33.30752 9.89919 27.42034 1.000 56.11345 300 SER A CA 1
ATOM 2391 C C . SER A 1 303 ? 34.62244 10.66332 27.48557 1.000 52.95330 300 SER A C 1
ATOM 2392 O O . SER A 1 303 ? 34.68845 11.78712 27.98438 1.000 55.98023 300 SER A O 1
ATOM 2395 N N . ALA A 1 304 ? 35.66900 10.03516 26.94660 1.000 55.01920 301 ALA A N 1
ATOM 2396 C CA . ALA A 1 304 ? 36.97192 10.68594 26.87175 1.000 55.31192 301 ALA A CA 1
ATOM 2397 C C . ALA A 1 304 ? 36.90695 11.92460 25.99301 1.000 58.50670 301 ALA A C 1
ATOM 2398 O O . ALA A 1 304 ? 37.40232 12.99249 26.36277 1.000 59.97714 301 ALA A O 1
ATOM 2400 N N . ARG A 1 305 ? 36.27724 11.80218 24.82525 1.000 58.46079 302 ARG A N 1
ATOM 2401 C CA . ARG A 1 305 ? 36.13410 12.94196 23.92743 1.000 56.99333 302 ARG A CA 1
ATOM 2402 C C . ARG A 1 305 ? 35.48584 14.14688 24.61146 1.000 55.66970 302 ARG A C 1
ATOM 2403 O O . ARG A 1 305 ? 35.71975 15.29330 24.20842 1.000 53.89200 302 ARG A O 1
ATOM 2411 N N . GLY A 1 306 ? 34.66564 13.91294 25.63961 1.000 53.77871 303 GLY A N 1
ATOM 2412 C CA . GLY A 1 306 ? 34.02684 15.01098 26.34506 1.000 56.88446 303 GLY A CA 1
ATOM 2413 C C . GLY A 1 306 ? 34.99685 15.89806 27.10506 1.000 60.87502 303 GLY A C 1
ATOM 2414 O O . GLY A 1 306 ? 34.62398 17.00538 27.52062 1.000 56.65659 303 GLY A O 1
ATOM 2415 N N . LYS A 1 307 ? 36.22887 15.43610 27.30335 1.000 60.86623 304 LYS A N 1
ATOM 2416 C CA . LYS A 1 307 ? 37.27209 16.23297 27.93496 1.000 61.40070 304 LYS A CA 1
ATOM 2417 C C . LYS A 1 307 ? 38.19795 16.89527 26.92473 1.000 63.10276 304 LYS A C 1
ATOM 2418 O O . LYS A 1 307 ? 39.18456 17.51847 27.32747 1.000 65.80914 304 LYS A O 1
ATOM 2424 N N . ALA A 1 308 ? 37.90508 16.78143 25.62047 1.000 59.76489 305 ALA A N 1
ATOM 2425 C CA . ALA A 1 308 ? 38.79451 17.28229 24.57568 1.000 59.36421 305 ALA A CA 1
ATOM 2426 C C . ALA A 1 308 ? 38.02812 18.00873 23.48257 1.000 60.65476 305 ALA A C 1
ATOM 2427 O O . ALA A 1 308 ? 38.45370 18.01082 22.31886 1.000 61.38357 305 ALA A O 1
ATOM 2429 N N . LEU A 1 309 ? 36.90678 18.63986 23.83362 1.000 60.19102 306 LEU A N 1
ATOM 2430 C CA . LEU A 1 309 ? 36.07898 19.26486 22.81256 1.000 62.19732 306 LEU A CA 1
ATOM 2431 C C . LEU A 1 309 ? 36.77531 20.43738 22.13933 1.000 67.93059 306 LEU A C 1
ATOM 2432 O O . LEU A 1 309 ? 36.33000 20.86675 21.06680 1.000 68.47580 306 LEU A O 1
ATOM 2437 N N . GLU A 1 310 ? 37.85876 20.95737 22.72667 1.000 69.60934 307 GLU A N 1
ATOM 2438 C CA . GLU A 1 310 ? 38.53958 22.10356 22.13475 1.000 66.26740 307 GLU A CA 1
ATOM 2439 C C . GLU A 1 310 ? 39.58359 21.67342 21.11698 1.000 64.22456 307 GLU A C 1
ATOM 2440 O O . GLU A 1 310 ? 39.61398 22.20321 20.00348 1.000 65.40294 307 GLU A O 1
ATOM 2446 N N . GLN A 1 311 ? 40.42958 20.70121 21.46283 1.000 66.26688 308 GLN A N 1
ATOM 2447 C CA . GLN A 1 311 ? 41.31325 20.13501 20.44652 1.000 69.34826 308 GLN A CA 1
ATOM 2448 C C . GLN A 1 311 ? 40.51603 19.44682 19.35132 1.000 67.63303 308 GLN A C 1
ATOM 2449 O O . GLN A 1 311 ? 40.96282 19.38612 18.19720 1.000 66.24156 308 GLN A O 1
ATOM 2455 N N . TYR A 1 312 ? 39.34126 18.91798 19.69737 1.000 62.11049 309 TYR A N 1
ATOM 2456 C CA . TYR A 1 312 ? 38.60909 17.98762 18.84254 1.000 58.01996 309 TYR A CA 1
ATOM 2457 C C . TYR A 1 312 ? 37.13422 18.37181 18.83807 1.000 61.26668 309 TYR A C 1
ATOM 2458 O O . TYR A 1 312 ? 36.30052 17.76090 19.52637 1.000 53.94070 309 TYR A O 1
ATOM 2467 N N . PRO A 1 313 ? 36.77909 19.40954 18.08255 1.000 59.03332 310 PRO A N 1
ATOM 2468 C CA . PRO A 1 313 ? 35.38804 19.86594 18.06220 1.000 59.54082 310 PRO A CA 1
ATOM 2469 C C . PRO A 1 313 ? 34.45353 18.78398 17.53471 1.000 54.58511 310 PRO A C 1
ATOM 2470 O O . PRO A 1 313 ? 34.81722 17.98486 16.66676 1.000 51.52534 310 PRO A O 1
ATOM 2474 N N . LEU A 1 314 ? 33.25397 18.74079 18.10484 1.000 55.73346 311 LEU A N 1
ATOM 2475 C CA . LEU A 1 314 ? 32.18784 17.86865 17.63689 1.000 50.61893 311 LEU A CA 1
ATOM 2476 C C . LEU A 1 314 ? 30.98633 18.71465 17.25427 1.000 53.78795 311 LEU A C 1
ATOM 2477 O O . LEU A 1 314 ? 30.67335 19.69699 17.93021 1.000 53.62286 311 LEU A O 1
ATOM 2482 N N . ARG A 1 315 ? 30.30257 18.31713 16.18305 1.000 52.32292 312 ARG A N 1
ATOM 2483 C CA . ARG A 1 315 ? 29.14448 19.04329 15.68485 1.000 52.46260 312 ARG A CA 1
ATOM 2484 C C . ARG A 1 315 ? 28.00967 18.06536 15.40675 1.000 51.97115 312 ARG A C 1
ATOM 2485 O O . ARG A 1 315 ? 28.22844 17.00615 14.81075 1.000 47.95205 312 ARG A O 1
ATOM 2493 N N . LEU A 1 316 ? 26.81313 18.40530 15.86433 1.000 52.10432 313 LEU A N 1
ATOM 2494 C CA . LEU A 1 316 ? 25.62972 17.59284 15.63026 1.000 48.22033 313 LEU A CA 1
ATOM 2495 C C . LEU A 1 316 ? 24.91287 18.09987 14.39034 1.000 47.87503 313 LEU A C 1
ATOM 2496 O O . LEU A 1 316 ? 24.82772 19.30696 14.16056 1.000 51.63995 313 LEU A O 1
ATOM 2501 N N . ILE A 1 317 ? 24.41801 17.17717 13.57485 1.000 46.64546 314 ILE A N 1
ATOM 2502 C CA . ILE A 1 317 ? 23.73383 17.52659 12.33681 1.000 45.53555 314 ILE A CA 1
ATOM 2503 C C . ILE A 1 317 ? 22.35786 16.86542 12.34497 1.000 43.62524 314 ILE A C 1
ATOM 2504 O O . ILE A 1 317 ? 22.25139 15.64418 12.48932 1.000 40.59577 314 ILE A O 1
ATOM 2509 N N . GLY A 1 318 ? 21.31144 17.66554 12.18593 1.000 44.57479 315 GLY A N 1
ATOM 2510 C CA . GLY A 1 318 ? 19.96455 17.12954 12.17638 1.000 42.28345 315 GLY A CA 1
ATOM 2511 C C . GLY A 1 318 ? 19.39025 17.23029 10.78730 1.000 46.84758 315 GLY A C 1
ATOM 2512 O O . GLY A 1 318 ? 19.32864 18.32331 10.21303 1.000 48.63363 315 GLY A O 1
ATOM 2513 N N . VAL A 1 319 ? 18.99703 16.09716 10.21676 1.000 45.02353 316 VAL A N 1
ATOM 2514 C CA . VAL A 1 319 ? 18.34893 16.05940 8.91153 1.000 45.18413 316 VAL A CA 1
ATOM 2515 C C . VAL A 1 319 ? 16.91050 15.61059 9.10496 1.000 43.27371 316 VAL A C 1
ATOM 2516 O O . VAL A 1 319 ? 16.64761 14.67852 9.86615 1.000 43.97113 316 VAL A O 1
ATOM 2520 N N . ASP A 1 320 ? 15.98270 16.28048 8.42460 1.000 44.98040 317 ASP A N 1
ATOM 2521 C CA . ASP A 1 320 ? 14.57741 15.89318 8.47309 1.000 42.61667 317 ASP A CA 1
ATOM 2522 C C . ASP A 1 320 ? 13.87983 16.47123 7.25783 1.000 43.01815 317 ASP A C 1
ATOM 2523 O O . ASP A 1 320 ? 14.32272 17.47107 6.69035 1.000 43.51065 317 ASP A O 1
ATOM 2528 N N . TYR A 1 321 ? 12.78719 15.81790 6.85322 1.000 44.48241 318 TYR A N 1
ATOM 2529 C CA . TYR A 1 321 ? 11.99724 16.27278 5.71967 1.000 44.86779 318 TYR A CA 1
ATOM 2530 C C . TYR A 1 321 ? 10.95439 17.31269 6.10861 1.000 45.36324 318 TYR A C 1
ATOM 2531 O O . TYR A 1 321 ? 10.52976 18.10352 5.25777 1.000 45.48444 318 TYR A O 1
ATOM 2540 N N . ASN A 1 322 ? 10.55682 17.35695 7.36883 1.000 48.48078 319 ASN A N 1
ATOM 2541 C CA . ASN A 1 322 ? 9.46216 18.21344 7.79869 1.000 51.42151 319 ASN A CA 1
ATOM 2542 C C . ASN A 1 322 ? 9.99204 19.50191 8.40315 1.000 47.85101 319 ASN A C 1
ATOM 2543 O O . ASN A 1 322 ? 10.80575 19.46634 9.33239 1.000 44.43763 319 ASN A O 1
ATOM 2548 N N . GLU A 1 323 ? 9.50659 20.63474 7.87279 1.000 45.27835 320 GLU A N 1
ATOM 2549 C CA . GLU A 1 323 ? 9.92279 21.95437 8.34504 1.000 49.78155 320 GLU A CA 1
ATOM 2550 C C . GLU A 1 323 ? 9.72709 22.11772 9.84760 1.000 50.43282 320 GLU A C 1
ATOM 2551 O O . GLU A 1 323 ? 10.57684 22.71438 10.52430 1.000 48.24973 320 GLU A O 1
ATOM 2557 N N . ALA A 1 324 ? 8.62081 21.58526 10.39594 1.000 43.63242 321 ALA A N 1
ATOM 2558 C CA . ALA A 1 324 ? 8.37418 21.73109 11.83172 1.000 43.87346 321 ALA A CA 1
ATOM 2559 C C . ALA A 1 324 ? 9.44083 21.01671 12.65929 1.000 50.19229 321 ALA A C 1
ATOM 2560 O O . ALA A 1 324 ? 9.90513 21.54061 13.67942 1.000 49.91071 321 ALA A O 1
ATOM 2562 N N . SER A 1 325 ? 9.83758 19.81464 12.24372 1.000 48.59514 322 SER A N 1
ATOM 2563 C CA . SER A 1 325 ? 10.90506 19.12076 12.95374 1.000 48.64008 322 SER A CA 1
ATOM 2564 C C . SER A 1 325 ? 12.20793 19.91417 12.90678 1.000 49.84374 322 SER A C 1
ATOM 2565 O O . SER A 1 325 ? 12.92497 19.99779 13.90844 1.000 48.25182 322 SER A O 1
ATOM 2568 N N . LEU A 1 326 ? 12.53141 20.49408 11.74666 1.000 46.72303 323 LEU A N 1
ATOM 2569 C CA . LEU A 1 326 ? 13.72393 21.32790 11.62631 1.000 48.52765 323 LEU A CA 1
ATOM 2570 C C . LEU A 1 326 ? 13.69530 22.50270 12.60331 1.000 54.81837 323 LEU A C 1
ATOM 2571 O O . LEU A 1 326 ? 14.71611 22.81926 13.23354 1.000 53.93440 323 LEU A O 1
ATOM 2576 N N . LYS A 1 327 ? 12.54561 23.17926 12.72539 1.000 48.91322 324 LYS A N 1
ATOM 2577 C CA . LYS A 1 327 ? 12.43584 24.28724 13.67108 1.000 49.75895 324 LYS A CA 1
ATOM 2578 C C . LYS A 1 327 ? 12.51125 23.79678 15.10828 1.000 49.83539 324 LYS A C 1
ATOM 2579 O O . LYS A 1 327 ? 13.16546 24.42450 15.95049 1.000 51.17892 324 LYS A O 1
ATOM 2585 N N . ALA A 1 328 ? 11.83729 22.68304 15.41255 1.000 47.25705 325 ALA A N 1
ATOM 2586 C CA . ALA A 1 328 ? 11.88580 22.14318 16.76701 1.000 51.41041 325 ALA A CA 1
ATOM 2587 C C . ALA A 1 328 ? 13.29724 21.68838 17.15281 1.000 51.41407 325 ALA A C 1
ATOM 2588 O O . ALA A 1 328 ? 13.73719 21.91940 18.28632 1.000 51.88665 325 ALA A O 1
ATOM 2590 N N . THR A 1 329 ? 14.01859 21.03160 16.23551 1.000 47.91877 326 THR A N 1
ATOM 2591 C CA . THR A 1 329 ? 15.37090 20.56298 16.55552 1.000 48.80441 326 THR A CA 1
ATOM 2592 C C . THR A 1 329 ? 16.31547 21.72285 16.85637 1.000 52.67087 326 THR A C 1
ATOM 2593 O O . THR A 1 329 ? 17.16240 21.62702 17.75527 1.000 53.42313 326 THR A O 1
ATOM 2597 N N . THR A 1 330 ? 16.20527 22.81697 16.09862 1.000 54.09523 327 THR A N 1
ATOM 2598 C CA . THR A 1 330 ? 17.06505 23.97642 16.32872 1.000 52.27112 327 THR A CA 1
ATOM 2599 C C . THR A 1 330 ? 16.87656 24.53836 17.73264 1.000 55.13312 327 THR A C 1
ATOM 2600 O O . THR A 1 330 ? 17.85106 24.93632 18.37859 1.000 57.48535 327 THR A O 1
ATOM 2604 N N . ARG A 1 331 ? 15.63305 24.55513 18.23691 1.000 54.98273 328 ARG A N 1
ATOM 2605 C CA . ARG A 1 331 ? 15.39967 25.02938 19.60181 1.000 58.30185 328 ARG A CA 1
ATOM 2606 C C . ARG A 1 331 ? 16.01168 24.08115 20.62507 1.000 55.25463 328 ARG A C 1
ATOM 2607 O O . ARG A 1 331 ? 16.69988 24.51203 21.55538 1.000 57.02224 328 ARG A O 1
ATOM 2615 N N . THR A 1 332 ? 15.77533 22.78154 20.46393 1.000 57.53020 329 THR A N 1
ATOM 2616 C CA . THR A 1 332 ? 16.32317 21.80539 21.39968 1.000 55.58982 329 THR A CA 1
ATOM 2617 C C . THR A 1 332 ? 17.84109 21.88572 21.46231 1.000 54.60185 329 THR A C 1
ATOM 2618 O O . THR A 1 332 ? 18.43834 21.72391 22.53136 1.000 56.56691 329 THR A O 1
ATOM 2622 N N . LEU A 1 333 ? 18.48132 22.12994 20.32475 1.000 54.85130 330 LEU A N 1
ATOM 2623 C CA . LEU A 1 333 ? 19.93198 22.13405 20.22469 1.000 58.14620 330 LEU A CA 1
ATOM 2624 C C . LEU A 1 333 ? 20.50975 23.54738 20.15363 1.000 60.55731 330 LEU A C 1
ATOM 2625 O O . LEU A 1 333 ? 21.63513 23.72534 19.66798 1.000 59.53065 330 LEU A O 1
ATOM 2630 N N . ALA A 1 334 ? 19.75509 24.55275 20.61796 1.000 59.04360 331 ALA A N 1
ATOM 2631 C CA . ALA A 1 334 ? 20.21225 25.93765 20.53240 1.000 59.70601 331 ALA A CA 1
ATOM 2632 C C . ALA A 1 334 ? 21.53504 26.16121 21.26721 1.000 59.49354 331 ALA A C 1
ATOM 2633 O O . ALA A 1 334 ? 22.35472 26.97214 20.81646 1.000 60.22756 331 ALA A O 1
ATOM 2635 N N . SER A 1 335 ? 21.77422 25.44517 22.37676 1.000 56.48326 332 SER A N 1
ATOM 2636 C CA . SER A 1 335 ? 23.00367 25.61685 23.15498 1.000 60.01864 332 SER A CA 1
ATOM 2637 C C . SER A 1 335 ? 24.19970 24.86312 22.59141 1.000 63.09199 332 SER A C 1
ATOM 2638 O O . SER A 1 335 ? 25.32391 25.10022 23.04549 1.000 63.00514 332 SER A O 1
ATOM 2641 N N . LEU A 1 336 ? 23.99894 23.95442 21.64638 1.000 59.06932 333 LEU A N 1
ATOM 2642 C CA . LEU A 1 336 ? 25.06176 23.05904 21.22978 1.000 59.40172 333 LEU A CA 1
ATOM 2643 C C . LEU A 1 336 ? 25.56049 23.42071 19.83925 1.000 59.37222 333 LEU A C 1
ATOM 2644 O O . LEU A 1 336 ? 24.88486 24.14805 19.10497 1.000 62.99775 333 LEU A O 1
ATOM 2649 N N . PRO A 1 337 ? 26.76952 22.98721 19.46465 1.000 54.71608 334 PRO A N 1
ATOM 2650 C CA . PRO A 1 337 ? 27.21438 23.16151 18.07188 1.000 55.20359 334 PRO A CA 1
ATOM 2651 C C . PRO A 1 337 ? 26.44910 22.21959 17.15413 1.000 56.44312 334 PRO A C 1
ATOM 2652 O O . PRO A 1 337 ? 26.42363 21.00560 17.37074 1.000 53.36603 334 PRO A O 1
ATOM 2656 N N . HIS A 1 338 ? 25.82949 22.78280 16.12096 1.000 55.58333 335 HIS A N 1
ATOM 2657 C CA . HIS A 1 338 ? 24.81316 22.02377 15.41079 1.000 59.22758 335 HIS A CA 1
ATOM 2658 C C . HIS A 1 338 ? 24.54779 22.62391 14.04066 1.000 56.74957 335 HIS A C 1
ATOM 2659 O O . HIS A 1 338 ? 24.82742 23.79672 13.78108 1.000 56.21859 335 HIS A O 1
ATOM 2666 N N . LEU A 1 339 ? 23.97860 21.78691 13.17783 1.000 53.08966 336 LEU A N 1
ATOM 2667 C CA . LEU A 1 339 ? 23.54879 22.14924 11.83936 1.000 51.19590 336 LEU A CA 1
ATOM 2668 C C . LEU A 1 339 ? 22.23952 21.42164 11.55964 1.000 50.81523 336 LEU A C 1
ATOM 2669 O O . LEU A 1 339 ? 22.06134 20.27957 11.98534 1.000 48.39242 336 LEU A O 1
ATOM 2674 N N . VAL A 1 340 ? 21.32491 22.07726 10.85536 1.000 49.21914 337 VAL A N 1
ATOM 2675 C CA . VAL A 1 340 ? 20.00051 21.52888 10.59324 1.000 50.38660 337 VAL A CA 1
ATOM 2676 C C . VAL A 1 340 ? 19.69197 21.70009 9.11086 1.000 50.05658 337 VAL A C 1
ATOM 2677 O O . VAL A 1 340 ? 19.88487 22.78961 8.56210 1.000 52.67109 337 VAL A O 1
ATOM 2681 N N . LEU A 1 341 ? 19.24205 20.61773 8.46071 1.000 49.27117 338 LEU A N 1
ATOM 2682 C CA . LEU A 1 341 ? 19.16838 20.51424 7.00533 1.000 48.25584 338 LEU A CA 1
ATOM 2683 C C . LEU A 1 341 ? 17.89162 19.80977 6.53988 1.000 46.63200 338 LEU A C 1
ATOM 2684 O O . LEU A 1 341 ? 17.51530 18.78127 7.09616 1.000 47.77102 338 LEU A O 1
ATOM 2689 N N . GLN A 1 342 ? 17.27199 20.32657 5.47855 1.000 47.82236 339 GLN A N 1
ATOM 2690 C CA . GLN A 1 342 ? 16.22859 19.60548 4.73725 1.000 46.97946 339 GLN A CA 1
ATOM 2691 C C . GLN A 1 342 ? 16.81433 18.38137 4.03435 1.000 49.00960 339 GLN A C 1
ATOM 2692 O O . GLN A 1 342 ? 17.88930 18.45250 3.43361 1.000 46.15372 339 GLN A O 1
ATOM 2698 N N . GLY A 1 343 ? 16.10546 17.25544 4.09278 1.000 49.19482 340 GLY A N 1
ATOM 2699 C CA . GLY A 1 343 ? 16.64165 16.01043 3.53420 1.000 49.02086 340 GLY A CA 1
ATOM 2700 C C . GLY A 1 343 ? 15.68616 14.85299 3.75711 1.000 47.82034 340 GLY A C 1
ATOM 2701 O O . GLY A 1 343 ? 14.68625 14.97122 4.46216 1.000 45.60155 340 GLY A O 1
ATOM 2702 N N . ASP A 1 344 ? 16.02997 13.70933 3.17218 1.000 49.49223 341 ASP A N 1
ATOM 2703 C CA . ASP A 1 344 ? 15.09521 12.59085 3.11109 1.000 51.79763 341 ASP A CA 1
ATOM 2704 C C . ASP A 1 344 ? 15.80303 11.25623 3.35120 1.000 49.83021 341 ASP A C 1
ATOM 2705 O O . ASP A 1 344 ? 16.87366 11.00520 2.78352 1.000 42.60520 341 ASP A O 1
ATOM 2710 N N . ILE A 1 345 ? 15.16285 10.38737 4.15852 1.000 43.53318 342 ILE A N 1
ATOM 2711 C CA . ILE A 1 345 ? 15.68330 9.04611 4.46919 1.000 45.85524 342 ILE A CA 1
ATOM 2712 C C . ILE A 1 345 ? 16.08543 8.29445 3.20569 1.000 45.19549 342 ILE A C 1
ATOM 2713 O O . ILE A 1 345 ? 17.04403 7.51010 3.21725 1.000 39.03063 342 ILE A O 1
ATOM 2718 N N . GLY A 1 346 ? 15.36835 8.52738 2.09629 1.000 44.84290 343 GLY A N 1
ATOM 2719 C CA . GLY A 1 346 ? 15.52748 7.80694 0.84863 1.000 38.19082 343 GLY A CA 1
ATOM 2720 C C . GLY A 1 346 ? 16.67364 8.26329 -0.02978 1.000 46.91885 343 GLY A C 1
ATOM 2721 O O . GLY A 1 346 ? 17.06865 7.51667 -0.93093 1.000 45.58557 343 GLY A O 1
ATOM 2722 N N . ASN A 1 347 ? 17.25530 9.43489 0.24643 1.000 46.18005 344 ASN A N 1
ATOM 2723 C CA . ASN A 1 347 ? 18.24017 10.07131 -0.63007 1.000 42.86584 344 ASN A CA 1
ATOM 2724 C C . ASN A 1 347 ? 19.47313 10.46897 0.17785 1.000 44.52257 344 ASN A C 1
ATOM 2725 O O . ASN A 1 347 ? 19.67430 11.65091 0.48617 1.000 43.61458 344 ASN A O 1
ATOM 2730 N N . PRO A 1 348 ? 20.32335 9.50393 0.54077 1.000 37.41912 345 PRO A N 1
ATOM 2731 C CA . PRO A 1 348 ? 21.54388 9.85850 1.27778 1.000 45.86032 345 PRO A CA 1
ATOM 2732 C C . PRO A 1 348 ? 22.57469 10.57886 0.41737 1.000 44.53828 345 PRO A C 1
ATOM 2733 O O . PRO A 1 348 ? 23.36042 11.36392 0.95725 1.000 46.20172 345 PRO A O 1
ATOM 2737 N N . GLU A 1 349 ? 22.57478 10.37608 -0.90291 1.000 46.20732 346 GLU A N 1
ATOM 2738 C CA . GLU A 1 349 ? 23.50586 11.11622 -1.75686 1.000 47.08966 346 GLU A CA 1
ATOM 2739 C C . GLU A 1 349 ? 23.20516 12.60776 -1.73023 1.000 49.21456 346 GLU A C 1
ATOM 2740 O O . GLU A 1 349 ? 24.11909 13.42309 -1.57156 1.000 48.02140 346 GLU A O 1
ATOM 2742 N N . GLN A 1 350 ? 21.92605 12.98405 -1.83929 1.000 47.73869 347 GLN A N 1
ATOM 2743 C CA . GLN A 1 350 ? 21.55868 14.39913 -1.78572 1.000 48.66125 347 GLN A CA 1
ATOM 2744 C C . GLN A 1 350 ? 21.88675 15.01233 -0.42132 1.000 45.18833 347 GLN A C 1
ATOM 2745 O O . GLN A 1 350 ? 22.28276 16.17715 -0.33336 1.000 47.05831 347 GLN A O 1
ATOM 2751 N N . MET A 1 351 ? 21.73791 14.24807 0.65382 1.000 42.66014 348 MET A N 1
ATOM 2752 C CA . MET A 1 351 ? 22.19816 14.72901 1.94463 1.000 40.45876 348 MET A CA 1
ATOM 2753 C C . MET A 1 351 ? 23.69001 15.06727 1.89812 1.000 46.40305 348 MET A C 1
ATOM 2754 O O . MET A 1 351 ? 24.12412 16.09339 2.43133 1.000 46.86335 348 MET A O 1
ATOM 2759 N N . VAL A 1 352 ? 24.48915 14.22258 1.25254 1.000 47.30117 349 VAL A N 1
ATOM 2760 C CA . VAL A 1 352 ? 25.91426 14.51269 1.13989 1.000 48.39940 349 VAL A CA 1
ATOM 2761 C C . VAL A 1 352 ? 26.12532 15.80533 0.36665 1.000 49.85964 349 VAL A C 1
ATOM 2762 O O . VAL A 1 352 ? 26.91373 16.66886 0.77266 1.000 47.81354 349 VAL A O 1
ATOM 2766 N N . ARG A 1 353 ? 25.36709 15.99698 -0.71283 1.000 46.86240 350 ARG A N 1
ATOM 2767 C CA . ARG A 1 353 ? 25.48649 17.22925 -1.48575 1.000 49.10511 350 ARG A CA 1
ATOM 2768 C C . ARG A 1 353 ? 25.02682 18.46383 -0.71313 1.000 49.72965 350 ARG A C 1
ATOM 2769 O O . ARG A 1 353 ? 25.54085 19.56200 -0.95603 1.000 54.60339 350 ARG A O 1
ATOM 2777 N N . SER A 1 354 ? 24.07565 18.32427 0.21516 1.000 47.36536 351 SER A N 1
ATOM 2778 C CA . SER A 1 354 ? 23.66137 19.48118 1.00911 1.000 44.67744 351 SER A CA 1
ATOM 2779 C C . SER A 1 354 ? 24.70747 19.83008 2.04975 1.000 47.37148 351 SER A C 1
ATOM 2780 O O . SER A 1 354 ? 24.86434 21.00150 2.41088 1.000 50.03383 351 SER A O 1
ATOM 2783 N N . LEU A 1 355 ? 25.36330 18.80684 2.60648 1.000 45.48969 352 LEU A N 1
ATOM 2784 C CA . LEU A 1 355 ? 26.41352 19.03043 3.59415 1.000 52.13954 352 LEU A CA 1
ATOM 2785 C C . LEU A 1 355 ? 27.54913 19.86547 3.01682 1.000 48.96272 352 LEU A C 1
ATOM 2786 O O . LEU A 1 355 ? 28.12683 20.69947 3.71906 1.000 48.67343 352 LEU A O 1
ATOM 2791 N N . GLU A 1 356 ? 27.87139 19.66335 1.73541 1.000 49.18096 353 GLU A N 1
ATOM 2792 C CA . GLU A 1 356 ? 28.93081 20.44809 1.09922 1.000 54.14469 353 GLU A CA 1
ATOM 2793 C C . GLU A 1 356 ? 28.54836 21.91634 1.01410 1.000 55.50603 353 GLU A C 1
ATOM 2794 O O . GLU A 1 356 ? 29.36437 22.80392 1.29924 1.000 50.79032 353 GLU A O 1
ATOM 2800 N N . ALA A 1 357 ? 27.30376 22.18875 0.60609 1.000 52.22012 354 ALA A N 1
ATOM 2801 C CA . ALA A 1 357 ? 26.82856 23.55640 0.51135 1.000 47.53498 354 ALA A CA 1
ATOM 2802 C C . ALA A 1 357 ? 26.94157 24.29100 1.83902 1.000 50.03130 354 ALA A C 1
ATOM 2803 O O . ALA A 1 357 ? 26.98487 25.52385 1.85034 1.000 57.09712 354 ALA A O 1
ATOM 2805 N N . HIS A 1 358 ? 26.98456 23.57286 2.95866 1.000 52.09144 355 HIS A N 1
ATOM 2806 C CA . HIS A 1 358 ? 27.17782 24.19484 4.26149 1.000 51.69641 355 HIS A CA 1
ATOM 2807 C C . HIS A 1 358 ? 28.60023 24.01982 4.79346 1.000 48.04109 355 HIS A C 1
ATOM 2808 O O . HIS A 1 358 ? 28.82157 24.13084 6.00118 1.000 51.58455 355 HIS A O 1
ATOM 2815 N N . GLY A 1 359 ? 29.56509 23.75005 3.92110 1.000 49.22439 356 GLY A N 1
ATOM 2816 C CA . GLY A 1 359 ? 30.96291 23.75910 4.30859 1.000 49.63214 356 GLY A CA 1
ATOM 2817 C C . GLY A 1 359 ? 31.55107 22.44096 4.75776 1.000 53.02290 356 GLY A C 1
ATOM 2818 O O . GLY A 1 359 ? 32.76269 22.38213 5.03237 1.000 56.61459 356 GLY A O 1
ATOM 2819 N N . ILE A 1 360 ? 30.75709 21.37612 4.83021 1.000 53.24123 357 ILE A N 1
ATOM 2820 C CA . ILE A 1 360 ? 31.23479 20.07723 5.30097 1.000 53.71976 357 ILE A CA 1
ATOM 2821 C C . ILE A 1 360 ? 31.69442 19.27789 4.08138 1.000 52.67023 357 ILE A C 1
ATOM 2822 O O . ILE A 1 360 ? 30.88844 18.72311 3.33662 1.000 50.44893 357 ILE A O 1
ATOM 2827 N N . HIS A 1 361 ? 33.00990 19.22595 3.86547 1.000 52.36638 358 HIS A N 1
ATOM 2828 C CA . HIS A 1 361 ? 33.57086 18.50669 2.72835 1.000 49.69022 358 HIS A CA 1
ATOM 2829 C C . HIS A 1 361 ? 34.25589 17.19757 3.10364 1.000 51.07932 358 HIS A C 1
ATOM 2830 O O . HIS A 1 361 ? 34.72061 16.48040 2.20478 1.000 52.31354 358 HIS A O 1
ATOM 2837 N N . ASP A 1 362 ? 34.27999 16.83203 4.38772 1.000 50.38822 359 ASP A N 1
ATOM 2838 C CA . ASP A 1 362 ? 34.81716 15.53533 4.79908 1.000 53.10781 359 ASP A CA 1
ATOM 2839 C C . ASP A 1 362 ? 33.72302 14.60825 5.33313 1.000 51.06968 359 ASP A C 1
ATOM 2840 O O . ASP A 1 362 ? 33.74585 14.25492 6.52200 1.000 47.60924 359 ASP A O 1
ATOM 2845 N N . PRO A 1 363 ? 32.76244 14.17825 4.50232 1.000 49.79406 360 PRO A N 1
ATOM 2846 C CA . PRO A 1 363 ? 31.71502 13.27042 5.00310 1.000 49.56460 360 PRO A CA 1
ATOM 2847 C C . PRO A 1 363 ? 32.25080 11.91631 5.41027 1.000 50.90540 360 PRO A C 1
ATOM 2848 O O . PRO A 1 363 ? 31.50154 11.11010 5.97533 1.000 44.86741 360 PRO A O 1
ATOM 2852 N N . GLU A 1 364 ? 33.53329 11.64125 5.17800 1.000 47.00821 361 GLU A N 1
ATOM 2853 C CA . GLU A 1 364 ? 34.07863 10.39315 5.68224 1.000 41.17484 361 GLU A CA 1
ATOM 2854 C C . GLU A 1 364 ? 34.33085 10.44284 7.17316 1.000 38.38567 361 GLU A C 1
ATOM 2855 O O . GLU A 1 364 ? 34.62212 9.40626 7.76189 1.000 42.15978 361 GLU A O 1
ATOM 2861 N N . ASN A 1 365 ? 34.21590 11.60751 7.79969 1.000 41.77562 362 ASN A N 1
ATOM 2862 C CA . ASN A 1 365 ? 34.32492 11.73433 9.24446 1.000 41.69514 362 ASN A CA 1
ATOM 2863 C C . ASN A 1 365 ? 32.95568 11.77867 9.95667 1.000 46.45106 362 ASN A C 1
ATOM 2864 O O . ASN A 1 365 ? 32.87604 12.23875 11.10097 1.000 44.39375 362 ASN A O 1
ATOM 2869 N N . ILE A 1 366 ? 31.88658 11.28019 9.32845 1.000 46.56650 363 ILE A N 1
ATOM 2870 C CA . ILE A 1 366 ? 30.54506 11.30014 9.92207 1.000 44.07489 363 ILE A CA 1
ATOM 2871 C C . ILE A 1 366 ? 30.18673 9.94996 10.53679 1.000 40.84082 363 ILE A C 1
ATOM 2872 O O . ILE A 1 366 ? 30.31239 8.90779 9.89186 1.000 41.75900 363 ILE A O 1
ATOM 2877 N N . LEU A 1 367 ? 29.68544 9.97270 11.76994 1.000 44.33889 364 LEU A N 1
ATOM 2878 C CA . LEU A 1 367 ? 28.94610 8.84451 12.32387 1.000 43.44996 364 LEU A CA 1
ATOM 2879 C C . LEU A 1 367 ? 27.44731 9.04476 12.05784 1.000 42.27864 364 LEU A C 1
ATOM 2880 O O . LEU A 1 367 ? 26.86527 10.05181 12.47192 1.000 39.57899 364 LEU A O 1
ATOM 2885 N N . HIS A 1 368 ? 26.83155 8.09381 11.36557 1.000 43.61732 365 HIS A N 1
ATOM 2886 C CA . HIS A 1 368 ? 25.40737 8.13243 11.04953 1.000 38.18408 365 HIS A CA 1
ATOM 2887 C C . HIS A 1 368 ? 24.62165 7.34018 12.08185 1.000 38.44431 365 HIS A C 1
ATOM 2888 O O . HIS A 1 368 ? 25.04488 6.25349 12.49127 1.000 40.52754 365 HIS A O 1
ATOM 2895 N N . ILE A 1 369 ? 23.48410 7.90964 12.51473 1.000 39.72788 366 ILE A N 1
ATOM 2896 C CA . ILE A 1 369 ? 22.52101 7.25533 13.40187 1.000 39.03206 366 ILE A CA 1
ATOM 2897 C C . ILE A 1 369 ? 21.10938 7.57409 12.90596 1.000 38.44124 366 ILE A C 1
ATOM 2898 O O . ILE A 1 369 ? 20.89191 8.53723 12.17869 1.000 39.93634 366 ILE A O 1
ATOM 2903 N N . ARG A 1 370 ? 20.14336 6.74763 13.30323 1.000 40.09594 367 ARG A N 1
ATOM 2904 C CA . ARG A 1 370 ? 18.73342 7.01518 12.99968 1.000 41.59167 367 ARG A CA 1
ATOM 2905 C C . ARG A 1 370 ? 17.88999 6.07161 13.84465 1.000 41.95558 367 ARG A C 1
ATOM 2906 O O . ARG A 1 370 ? 18.36440 5.00001 14.23517 1.000 39.85532 367 ARG A O 1
ATOM 2914 N N . SER A 1 371 ? 16.65337 6.47375 14.14609 1.000 37.49027 368 SER A N 1
ATOM 2915 C CA . SER A 1 371 ? 15.75883 5.58971 14.88225 1.000 38.40068 368 SER A CA 1
ATOM 2916 C C . SER A 1 371 ? 14.38785 5.57296 14.22811 1.000 37.51224 368 SER A C 1
ATOM 2917 O O . SER A 1 371 ? 13.78923 6.62630 14.00131 1.000 35.44068 368 SER A O 1
ATOM 2920 N N . PHE A 1 372 ? 13.92863 4.37479 13.87972 1.000 37.81739 369 PHE A N 1
ATOM 2921 C CA . PHE A 1 372 ? 12.55346 4.13035 13.45847 1.000 40.30440 369 PHE A CA 1
ATOM 2922 C C . PHE A 1 372 ? 12.20896 4.94197 12.21301 1.000 40.35967 369 PHE A C 1
ATOM 2923 O O . PHE A 1 372 ? 11.25535 5.70192 12.18600 1.000 39.00343 369 PHE A O 1
ATOM 2931 N N . LEU A 1 373 ? 12.99713 4.75872 11.16139 1.000 40.25199 370 LEU A N 1
ATOM 2932 C CA . LEU A 1 373 ? 12.75456 5.58762 9.99701 1.000 38.21645 370 LEU A CA 1
ATOM 2933 C C . LEU A 1 373 ? 12.86417 4.87032 8.66533 1.000 37.86205 370 LEU A C 1
ATOM 2934 O O . LEU A 1 373 ? 12.23139 5.32392 7.70956 1.000 36.32275 370 LEU A O 1
ATOM 2939 N N . ASP A 1 374 ? 13.59600 3.75914 8.56033 1.000 36.34318 371 ASP A N 1
ATOM 2940 C CA . ASP A 1 374 ? 13.73236 3.08373 7.27579 1.000 37.55206 371 ASP A CA 1
ATOM 2941 C C . ASP A 1 374 ? 12.39724 2.55824 6.76990 1.000 37.37865 371 ASP A C 1
ATOM 2942 O O . ASP A 1 374 ? 12.20875 2.45077 5.55442 1.000 34.42812 371 ASP A O 1
ATOM 2947 N N . HIS A 1 375 ? 11.48017 2.20121 7.68329 1.000 31.25146 372 HIS A N 1
ATOM 2948 C CA . HIS A 1 375 ? 10.13759 1.75818 7.29048 1.000 37.21715 372 HIS A CA 1
ATOM 2949 C C . HIS A 1 375 ? 9.24852 2.89685 6.79407 1.000 37.64143 372 HIS A C 1
ATOM 2950 O O . HIS A 1 375 ? 8.18398 2.64022 6.21412 1.000 37.31806 372 HIS A O 1
ATOM 2957 N N . ASP A 1 376 ? 9.65034 4.14253 6.99095 1.000 37.83736 373 ASP A N 1
ATOM 2958 C CA . ASP A 1 376 ? 8.77919 5.27339 6.70489 1.000 40.43815 373 ASP A CA 1
ATOM 2959 C C . ASP A 1 376 ? 9.37641 6.08401 5.56452 1.000 41.94134 373 ASP A C 1
ATOM 2960 O O . ASP A 1 376 ? 9.53913 7.29892 5.68019 1.000 49.84806 373 ASP A O 1
ATOM 2965 N N . ARG A 1 377 ? 9.74470 5.41168 4.48263 1.000 40.77945 374 ARG A N 1
ATOM 2966 C CA . ARG A 1 377 ? 10.43093 6.00788 3.34727 1.000 44.51433 374 ARG A CA 1
ATOM 2967 C C . ARG A 1 377 ? 9.50464 6.00498 2.14057 1.000 45.22748 374 ARG A C 1
ATOM 2968 O O . ARG A 1 377 ? 8.47210 5.33765 2.12476 1.000 43.77964 374 ARG A O 1
ATOM 2976 N N . LEU A 1 378 ? 9.89347 6.73876 1.10989 1.000 49.31711 375 LEU A N 1
ATOM 2977 C CA . LEU A 1 378 ? 9.12997 6.74813 -0.13321 1.000 48.55930 375 LEU A CA 1
ATOM 2978 C C . LEU A 1 378 ? 9.46524 5.49555 -0.93090 1.000 46.73420 375 LEU A C 1
ATOM 2979 O O . LEU A 1 378 ? 10.63348 5.24710 -1.22032 1.000 50.72359 375 LEU A O 1
ATOM 2984 N N . PHE A 1 379 ? 8.45485 4.69760 -1.27812 1.000 46.35162 376 PHE A N 1
ATOM 2985 C CA . PHE A 1 379 ? 8.71393 3.46911 -2.01776 1.000 47.21925 376 PHE A CA 1
ATOM 2986 C C . PHE A 1 379 ? 9.31832 3.77782 -3.38939 1.000 51.58613 376 PHE A C 1
ATOM 2987 O O . PHE A 1 379 ? 8.71015 4.47539 -4.20875 1.000 53.48159 376 PHE A O 1
ATOM 2995 N N . ILE A 1 380 ? 10.52194 3.28044 -3.63562 1.000 48.22713 377 ILE A N 1
ATOM 2996 C CA . ILE A 1 380 ? 11.12180 3.33359 -4.96598 1.000 50.62562 377 ILE A CA 1
ATOM 2997 C C . ILE A 1 380 ? 11.12139 1.91845 -5.53029 1.000 50.00222 377 ILE A C 1
ATOM 2998 O O . ILE A 1 380 ? 11.72021 1.02096 -4.92722 1.000 49.55001 377 ILE A O 1
ATOM 3003 N N . PRO A 1 381 ? 10.46295 1.66848 -6.65848 1.000 46.09136 378 PRO A N 1
ATOM 3004 C CA . PRO A 1 381 ? 10.38575 0.30314 -7.16342 1.000 50.07600 378 PRO A CA 1
ATOM 3005 C C . PRO A 1 381 ? 11.75997 -0.25189 -7.44770 1.000 52.88529 378 PRO A C 1
ATOM 3006 O O . PRO A 1 381 ? 12.70189 0.49486 -7.79347 1.000 49.20039 378 PRO A O 1
ATOM 3010 N N . PRO A 1 382 ? 11.94930 -1.56801 -7.28139 1.000 50.55557 379 PRO A N 1
ATOM 3011 C CA . PRO A 1 382 ? 13.28101 -2.15584 -7.46582 1.000 53.76146 379 PRO A CA 1
ATOM 3012 C C . PRO A 1 382 ? 13.72270 -2.10600 -8.91598 1.000 55.95089 379 PRO A C 1
ATOM 3013 O O . PRO A 1 382 ? 12.93029 -2.33649 -9.83018 1.000 52.42422 379 PRO A O 1
ATOM 3017 N N . GLN A 1 383 ? 15.01289 -1.79204 -9.10923 1.000 57.95177 380 GLN A N 1
ATOM 3018 C CA . GLN A 1 383 ? 15.62069 -1.61871 -10.42484 1.000 58.75022 380 GLN A CA 1
ATOM 3019 C C . GLN A 1 383 ? 16.56389 -2.74796 -10.81794 1.000 58.95022 380 GLN A C 1
ATOM 3020 O O . GLN A 1 383 ? 16.96007 -2.81478 -11.98607 1.000 57.39237 380 GLN A O 1
ATOM 3026 N N . LYS A 1 384 ? 16.95976 -3.61309 -9.88144 1.000 59.38736 381 LYS A N 1
ATOM 3027 C CA . LYS A 1 384 ? 17.85504 -4.73302 -10.18771 1.000 59.16130 381 LYS A CA 1
ATOM 3028 C C . LYS A 1 384 ? 16.97726 -5.94406 -10.47670 1.000 56.52750 381 LYS A C 1
ATOM 3029 O O . LYS A 1 384 ? 16.65670 -6.74266 -9.59322 1.000 55.01463 381 LYS A O 1
ATOM 3035 N N . ARG A 1 385 ? 16.60231 -6.07663 -11.75021 1.000 57.94849 382 ARG A N 1
ATOM 3036 C CA . ARG A 1 385 ? 15.55298 -7.00736 -12.15163 1.000 58.06588 382 ARG A CA 1
ATOM 3037 C C . ARG A 1 385 ? 15.94684 -8.46517 -11.91032 1.000 61.06815 382 ARG A C 1
ATOM 3038 O O . ARG A 1 385 ? 15.12099 -9.26992 -11.46679 1.000 57.87826 382 ARG A O 1
ATOM 3046 N N . ASN A 1 386 ? 17.20134 -8.83048 -12.18790 1.000 59.99326 383 ASN A N 1
ATOM 3047 C CA . ASN A 1 386 ? 17.61302 -10.21333 -11.96002 1.000 59.00653 383 ASN A CA 1
ATOM 3048 C C . ASN A 1 386 ? 17.69657 -10.53354 -10.47228 1.000 56.24263 383 ASN A C 1
ATOM 3049 O O . ASN A 1 386 ? 17.38365 -11.65386 -10.06024 1.000 52.71471 383 ASN A O 1
ATOM 3054 N N . GLU A 1 387 ? 18.15545 -9.57979 -9.65231 1.000 56.47483 384 GLU A N 1
ATOM 3055 C CA . GLU A 1 387 ? 18.16420 -9.80144 -8.20961 1.000 53.00177 384 GLU A CA 1
ATOM 3056 C C . GLU A 1 387 ? 16.75011 -9.97323 -7.66855 1.000 52.56073 384 GLU A C 1
ATOM 3057 O O . GLU A 1 387 ? 16.51894 -10.78574 -6.76507 1.000 49.18943 384 GLU A O 1
ATOM 3063 N N . LEU A 1 388 ? 15.78693 -9.21940 -8.20656 1.000 52.49243 385 LEU A N 1
ATOM 3064 C CA . LEU A 1 388 ? 14.40106 -9.40541 -7.77942 1.000 48.83407 385 LEU A CA 1
ATOM 3065 C C . LEU A 1 388 ? 13.93512 -10.83407 -8.02545 1.000 51.77368 385 LEU A C 1
ATOM 3066 O O . LEU A 1 388 ? 13.20072 -11.39875 -7.21008 1.000 51.31642 385 LEU A O 1
ATOM 3071 N N . LYS A 1 389 ? 14.33581 -11.43860 -9.15152 1.000 55.40550 386 LYS A N 1
ATOM 3072 C CA . LYS A 1 389 ? 13.79534 -12.75799 -9.48429 1.000 54.27315 386 LYS A CA 1
ATOM 3073 C C . LYS A 1 389 ? 14.42455 -13.84959 -8.63254 1.000 52.90863 386 LYS A C 1
ATOM 3074 O O . LYS A 1 389 ? 13.76877 -14.85628 -8.34537 1.000 51.17267 386 LYS A O 1
ATOM 3080 N N . GLU A 1 390 ? 15.69093 -13.67984 -8.23533 1.000 54.58476 387 GLU A N 1
ATOM 3081 C CA . GLU A 1 390 ? 16.33477 -14.67980 -7.38510 1.000 54.52748 387 GLU A CA 1
ATOM 3082 C C . GLU A 1 390 ? 15.54001 -14.90477 -6.10762 1.000 50.23828 387 GLU A C 1
ATOM 3083 O O . GLU A 1 390 ? 15.40360 -16.03995 -5.63784 1.000 49.45961 387 GLU A O 1
ATOM 3089 N N . ARG A 1 391 ? 15.01400 -13.83632 -5.52576 1.000 49.77484 388 ARG A N 1
ATOM 3090 C CA . ARG A 1 391 ? 14.38750 -13.92898 -4.22189 1.000 47.28899 388 ARG A CA 1
ATOM 3091 C C . ARG A 1 391 ? 12.87534 -14.13444 -4.28977 1.000 48.00745 388 ARG A C 1
ATOM 3092 O O . ARG A 1 391 ? 12.22508 -14.12831 -3.24019 1.000 46.92904 388 ARG A O 1
ATOM 3100 N N . ALA A 1 392 ? 12.30147 -14.33916 -5.48315 1.000 47.38382 389 ALA A N 1
ATOM 3101 C CA . ALA A 1 392 ? 10.84300 -14.40328 -5.60750 1.000 48.52283 389 ALA A CA 1
ATOM 3102 C C . ALA A 1 392 ? 10.21990 -15.62731 -4.95476 1.000 49.98183 389 ALA A C 1
ATOM 3103 O O . ALA A 1 392 ? 9.00341 -15.64777 -4.77364 1.000 55.30526 389 ALA A O 1
ATOM 3105 N N . HIS A 1 393 ? 10.99541 -16.64041 -4.60274 1.000 51.73413 390 HIS A N 1
ATOM 3106 C CA . HIS A 1 393 ? 10.44283 -17.84438 -4.00425 1.000 50.74290 390 HIS A CA 1
ATOM 3107 C C . HIS A 1 393 ? 10.55768 -17.86380 -2.48579 1.000 50.47316 390 HIS A C 1
ATOM 3108 O O . HIS A 1 393 ? 10.20016 -18.87285 -1.87362 1.000 52.95455 390 HIS A O 1
ATOM 3115 N N . LEU A 1 394 ? 11.05989 -16.78305 -1.85227 1.000 47.40302 391 LEU A N 1
ATOM 3116 C CA . LEU A 1 394 ? 11.22591 -16.86842 -0.40006 1.000 45.06010 391 LEU A CA 1
ATOM 3117 C C . LEU A 1 394 ? 9.91487 -16.50138 0.30084 1.000 46.02101 391 LEU A C 1
ATOM 3118 O O . LEU A 1 394 ? 9.21046 -15.59413 -0.14703 1.000 45.88818 391 LEU A O 1
ATOM 3123 N N . PRO A 1 395 ? 9.50462 -17.21015 1.37032 1.000 46.26330 392 PRO A N 1
ATOM 3124 C CA . PRO A 1 395 ? 8.17855 -16.93280 2.00024 1.000 48.14481 392 PRO A CA 1
ATOM 3125 C C . PRO A 1 395 ? 8.19581 -15.75378 2.96889 1.000 46.08602 392 PRO A C 1
ATOM 3126 O O . PRO A 1 395 ? 8.00498 -15.88330 4.17756 1.000 51.19758 392 PRO A O 1
ATOM 3130 N N . TYR A 1 396 ? 8.41372 -14.55221 2.44827 1.000 45.78124 393 TYR A N 1
ATOM 3131 C CA . TYR A 1 396 ? 8.43156 -13.37490 3.30244 1.000 43.75738 393 TYR A CA 1
ATOM 3132 C C . TYR A 1 396 ? 7.04491 -13.12357 3.88733 1.000 46.74573 393 TYR A C 1
ATOM 3133 O O . TYR A 1 396 ? 6.02765 -13.40316 3.26206 1.000 51.40436 393 TYR A O 1
ATOM 3142 N N . GLN A 1 397 ? 7.00418 -12.57857 5.09865 1.000 50.73353 394 GLN A N 1
ATOM 3143 C CA . GLN A 1 397 ? 5.73090 -12.48036 5.80876 1.000 48.48327 394 GLN A CA 1
ATOM 3144 C C . GLN A 1 397 ? 5.39597 -11.05341 6.20578 1.000 49.27670 394 GLN A C 1
ATOM 3145 O O . GLN A 1 397 ? 5.05318 -10.81255 7.36613 1.000 56.97706 394 GLN A O 1
ATOM 3151 N N . SER A 1 398 ? 5.50774 -10.10544 5.28047 1.000 45.24866 395 SER A N 1
ATOM 3152 C CA . SER A 1 398 ? 5.15819 -8.71377 5.52753 1.000 42.56411 395 SER A CA 1
ATOM 3153 C C . SER A 1 398 ? 3.93785 -8.31940 4.68918 1.000 36.50969 395 SER A C 1
ATOM 3154 O O . SER A 1 398 ? 3.49166 -9.06359 3.81971 1.000 40.82375 395 SER A O 1
ATOM 3157 N N . VAL A 1 399 ? 3.37718 -7.14402 4.97572 1.000 36.74940 396 VAL A N 1
ATOM 3158 C CA . VAL A 1 399 ? 2.24407 -6.62244 4.21363 1.000 37.01595 396 VAL A CA 1
ATOM 3159 C C . VAL A 1 399 ? 2.46272 -5.13952 3.98073 1.000 37.87695 396 VAL A C 1
ATOM 3160 O O . VAL A 1 399 ? 2.56487 -4.36354 4.93896 1.000 40.11932 396 VAL A O 1
ATOM 3164 N N . CYS A 1 400 ? 2.47860 -4.73642 2.71691 1.000 35.31656 397 CYS A N 1
ATOM 3165 C CA . CYS A 1 400 ? 2.79150 -3.37187 2.34824 1.000 36.00736 397 CYS A CA 1
ATOM 3166 C C . CYS A 1 400 ? 1.85096 -2.94561 1.23463 1.000 34.91818 397 CYS A C 1
ATOM 3167 O O . CYS A 1 400 ? 1.57709 -3.72899 0.32589 1.000 39.22709 397 CYS A O 1
ATOM 3170 N N . VAL A 1 401 ? 1.39639 -1.70057 1.29500 1.000 35.99574 398 VAL A N 1
ATOM 3171 C CA . VAL A 1 401 ? 0.36102 -1.15434 0.41841 1.000 38.53864 398 VAL A CA 1
ATOM 3172 C C . VAL A 1 401 ? 0.94119 0.00794 -0.37491 1.000 35.64877 398 VAL A C 1
ATOM 3173 O O . VAL A 1 401 ? 1.56660 0.89223 0.21035 1.000 34.55289 398 VAL A O 1
ATOM 3177 N N . ASP A 1 402 ? 0.69416 0.05140 -1.68369 1.000 39.94942 399 ASP A N 1
ATOM 3178 C CA . ASP A 1 402 ? 1.16406 1.20685 -2.45180 1.000 41.76220 399 ASP A CA 1
ATOM 3179 C C . ASP A 1 402 ? 0.16111 2.35060 -2.33958 1.000 44.43961 399 ASP A C 1
ATOM 3180 O O . ASP A 1 402 ? -0.84332 2.25944 -1.62365 1.000 49.33405 399 ASP A O 1
ATOM 3185 N N . ASP A 1 403 ? 0.42579 3.46051 -3.02976 1.000 44.16412 400 ASP A N 1
ATOM 3186 C CA . ASP A 1 403 ? -0.46818 4.61184 -2.88378 1.000 51.60480 400 ASP A CA 1
ATOM 3187 C C . ASP A 1 403 ? -1.72953 4.50162 -3.73033 1.000 48.69873 400 ASP A C 1
ATOM 3188 O O . ASP A 1 403 ? -2.56070 5.41479 -3.69569 1.000 51.97065 400 ASP A O 1
ATOM 3193 N N . GLN A 1 404 ? -1.90268 3.41753 -4.48172 1.000 46.37047 401 GLN A N 1
ATOM 3194 C CA . GLN A 1 404 ? -3.18702 3.13178 -5.10508 1.000 50.53610 401 GLN A CA 1
ATOM 3195 C C . GLN A 1 404 ? -4.00849 2.11766 -4.31082 1.000 49.81458 401 GLN A C 1
ATOM 3196 O O . GLN A 1 404 ? -5.03076 1.64181 -4.81250 1.000 47.86721 401 GLN A O 1
ATOM 3202 N N . GLY A 1 405 ? -3.58056 1.76473 -3.09805 1.000 41.62804 402 GLY A N 1
ATOM 3203 C CA . GLY A 1 405 ? -4.31417 0.83384 -2.26709 1.000 40.84378 402 GLY A CA 1
ATOM 3204 C C . GLY A 1 405 ? -4.08629 -0.62499 -2.59132 1.000 40.91688 402 GLY A C 1
ATOM 3205 O O . GLY A 1 405 ? -4.73099 -1.49019 -1.96982 1.000 35.85776 402 GLY A O 1
ATOM 3206 N N . GLU A 1 406 ? -3.19633 -0.92767 -3.53820 1.000 40.46873 403 GLU A N 1
ATOM 3207 C CA . GLU A 1 406 ? -2.92789 -2.29382 -3.96639 1.000 41.71105 403 GLU A CA 1
ATOM 3208 C C . GLU A 1 406 ? -1.75645 -2.90246 -3.20101 1.000 38.34574 403 GLU A C 1
ATOM 3209 O O . GLU A 1 406 ? -0.82702 -2.21141 -2.77989 1.000 40.27240 403 GLU A O 1
ATOM 3215 N N . LEU A 1 407 ? -1.81063 -4.21813 -3.03473 1.000 39.79561 404 LEU A N 1
ATOM 3216 C CA . LEU A 1 407 ? -0.77669 -4.94214 -2.29977 1.000 39.82178 404 LEU A CA 1
ATOM 3217 C C . LEU A 1 407 ? 0.52229 -4.99467 -3.09172 1.000 38.32007 404 LEU A C 1
ATOM 3218 O O . LEU A 1 407 ? 0.53509 -5.45178 -4.23500 1.000 40.61435 404 LEU A O 1
ATOM 3223 N N . ILE A 1 408 ? 1.61394 -4.54851 -2.46853 1.000 42.00532 405 ILE A N 1
ATOM 3224 C CA . ILE A 1 408 ? 2.97762 -4.73078 -2.97345 1.000 38.68285 405 ILE A CA 1
ATOM 3225 C C . ILE A 1 408 ? 3.47800 -6.12205 -2.59392 1.000 40.68044 405 ILE A C 1
ATOM 3226 O O . ILE A 1 408 ? 3.52930 -6.44668 -1.39773 1.000 39.72493 405 ILE A O 1
ATOM 3231 N N . PRO A 1 409 ? 3.84229 -6.97146 -3.55310 1.000 39.14715 406 PRO A N 1
ATOM 3232 C CA . PRO A 1 409 ? 4.29713 -8.32349 -3.22786 1.000 37.73100 406 PRO A CA 1
ATOM 3233 C C . PRO A 1 409 ? 5.49999 -8.29486 -2.30586 1.000 42.61368 406 PRO A C 1
ATOM 3234 O O . PRO A 1 409 ? 6.41646 -7.49616 -2.51830 1.000 38.87838 406 PRO A O 1
ATOM 3238 N N . PRO A 1 410 ? 5.52974 -9.13629 -1.27161 1.000 41.20863 407 PRO A N 1
ATOM 3239 C CA . PRO A 1 410 ? 6.60650 -9.01266 -0.26920 1.000 39.00465 407 PRO A CA 1
ATOM 3240 C C . PRO A 1 410 ? 8.01029 -9.04234 -0.84939 1.000 38.08579 407 PRO A C 1
ATOM 3241 O O . PRO A 1 410 ? 8.85333 -8.26652 -0.38687 1.000 40.07699 407 PRO A O 1
ATOM 3245 N N . HIS A 1 411 ? 8.28161 -9.85703 -1.87239 1.000 39.29244 408 HIS A N 1
ATOM 3246 C CA . HIS A 1 411 ? 9.65351 -9.93119 -2.39471 1.000 41.21218 408 HIS A CA 1
ATOM 3247 C C . HIS A 1 411 ? 10.04749 -8.65892 -3.12301 1.000 39.87763 408 HIS A C 1
ATOM 3248 O O . HIS A 1 411 ? 11.23617 -8.33046 -3.19160 1.000 38.25821 408 HIS A O 1
ATOM 3255 N N . VAL A 1 412 ? 9.06968 -7.93208 -3.67291 1.000 39.89780 409 VAL A N 1
ATOM 3256 C CA . VAL A 1 412 ? 9.34623 -6.64262 -4.29212 1.000 39.64472 409 VAL A CA 1
ATOM 3257 C C . VAL A 1 412 ? 9.73666 -5.63680 -3.22585 1.000 40.72176 409 VAL A C 1
ATOM 3258 O O . VAL A 1 412 ? 10.65809 -4.83415 -3.40347 1.000 36.85332 409 VAL A O 1
ATOM 3262 N N . MET A 1 413 ? 9.01861 -5.65805 -2.10633 1.000 36.24975 410 MET A N 1
ATOM 3263 C CA . MET A 1 413 ? 9.33882 -4.77893 -1.00255 1.000 37.56032 410 MET A CA 1
ATOM 3264 C C . MET A 1 413 ? 10.72215 -5.07091 -0.44278 1.000 34.74442 410 MET A C 1
ATOM 3265 O O . MET A 1 413 ? 11.48234 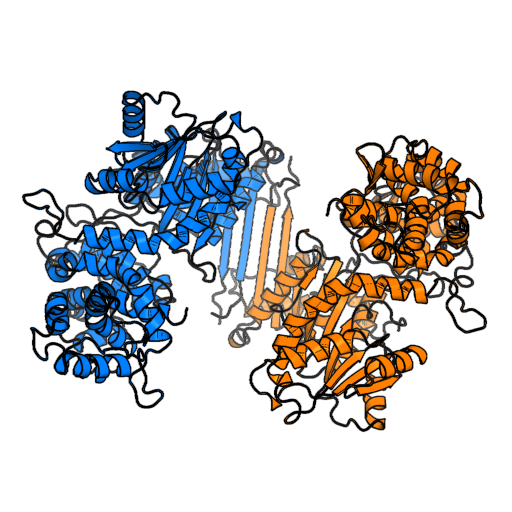-4.14709 -0.14739 1.000 40.08340 410 MET A O 1
ATOM 3270 N N . VAL A 1 414 ? 11.05324 -6.34765 -0.25250 1.000 34.89958 411 VAL A N 1
ATOM 3271 C CA . VAL A 1 414 ? 12.36443 -6.68374 0.29783 1.000 35.91658 411 VAL A CA 1
ATOM 3272 C C . VAL A 1 414 ? 13.48336 -6.29708 -0.67054 1.000 38.32150 411 VAL A C 1
ATOM 3273 O O . VAL A 1 414 ? 14.53497 -5.79742 -0.24701 1.000 37.86272 411 VAL A O 1
ATOM 3277 N N . GLN A 1 415 ? 13.28454 -6.49116 -1.98020 1.000 37.21356 412 GLN A N 1
ATOM 3278 C CA . GLN A 1 415 ? 14.32493 -6.06426 -2.92587 1.000 38.74567 412 GLN A CA 1
ATOM 3279 C C . GLN A 1 415 ? 14.48475 -4.55461 -2.92497 1.000 43.56040 412 GLN A C 1
ATOM 3280 O O . GLN A 1 415 ? 15.58899 -4.03742 -3.16399 1.000 42.55790 412 GLN A O 1
ATOM 3286 N N . SER A 1 416 ? 13.40251 -3.83723 -2.62135 1.000 40.66484 413 SER A N 1
ATOM 3287 C CA . SER A 1 416 ? 13.46022 -2.38319 -2.56204 1.000 36.89326 413 SER A CA 1
ATOM 3288 C C . SER A 1 416 ? 14.19539 -1.91208 -1.30410 1.000 34.70245 413 SER A C 1
ATOM 3289 O O . SER A 1 416 ? 14.94711 -0.93261 -1.34802 1.000 38.13803 413 SER A O 1
ATOM 3292 N N . LEU A 1 417 ? 14.02259 -2.61998 -0.18185 1.000 36.24958 414 LEU A N 1
ATOM 3293 C CA . LEU A 1 417 ? 14.78424 -2.31836 1.03473 1.000 36.29338 414 LEU A CA 1
ATOM 3294 C C . LEU A 1 417 ? 16.28863 -2.54906 0.84713 1.000 35.96280 414 LEU A C 1
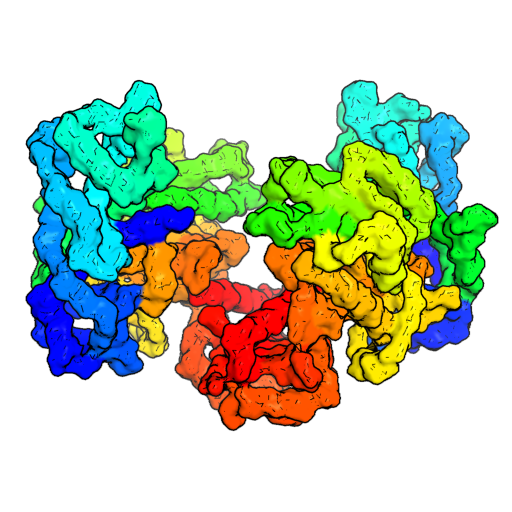ATOM 3295 O O . LEU A 1 417 ? 17.11255 -1.82283 1.41966 1.000 34.16485 414 LEU A O 1
ATOM 3300 N N . VAL A 1 418 ? 16.65094 -3.61948 0.14087 1.000 34.92545 415 VAL A N 1
ATOM 3301 C CA . VAL A 1 418 ? 18.04981 -3.90978 -0.14941 1.000 37.44214 415 VAL A CA 1
ATOM 3302 C C . VAL A 1 418 ? 18.66053 -2.78744 -0.97905 1.000 36.94639 415 VAL A C 1
ATOM 3303 O O . VAL A 1 418 ? 19.77736 -2.34387 -0.70437 1.000 39.13066 415 VAL A O 1
ATOM 3307 N N . GLU A 1 419 ? 17.92783 -2.28628 -1.98360 1.000 34.69007 416 GLU A N 1
ATOM 3308 C CA . GLU A 1 419 ? 18.45427 -1.19896 -2.79895 1.000 38.56619 416 GLU A CA 1
ATOM 3309 C C . GLU A 1 419 ? 18.53939 0.09409 -2.00583 1.000 41.20377 416 GLU A C 1
ATOM 3310 O O . GLU A 1 419 ? 19.44682 0.90675 -2.23356 1.000 37.47897 416 GLU A O 1
ATOM 3316 N N . HIS A 1 420 ? 17.62291 0.28340 -1.06065 1.000 35.68479 417 HIS A N 1
ATOM 3317 C CA . HIS A 1 420 ? 17.68804 1.41889 -0.15964 1.000 33.48218 417 HIS A CA 1
ATOM 3318 C C . HIS A 1 420 ? 18.87889 1.30990 0.78554 1.000 35.33504 417 HIS A C 1
ATOM 3319 O O . HIS A 1 420 ? 19.56881 2.29650 1.02716 1.000 41.06636 417 HIS A O 1
ATOM 3326 N N . LEU A 1 421 ? 19.13580 0.13151 1.34662 1.000 35.51896 418 LEU A N 1
ATOM 3327 C CA . LEU A 1 421 ? 20.31805 0.01648 2.18808 1.000 35.09793 418 LEU A CA 1
ATOM 3328 C C . LEU A 1 421 ? 21.59680 0.05921 1.35841 1.000 39.38531 418 LEU A C 1
ATOM 3329 O O . LEU A 1 421 ? 22.64334 0.44653 1.88708 1.000 41.55552 418 LEU A O 1
ATOM 3334 N N . GLU A 1 422 ? 21.53019 -0.31141 0.06908 1.000 40.16184 419 GLU A N 1
ATOM 3335 C CA . GLU A 1 422 ? 22.70408 -0.20908 -0.80531 1.000 45.32706 419 GLU A CA 1
ATOM 3336 C C . GLU A 1 422 ? 23.10897 1.24844 -1.02360 1.000 48.46465 419 GLU A C 1
ATOM 3337 O O . GLU A 1 422 ? 24.30448 1.56963 -0.99210 1.000 45.09639 419 GLU A O 1
ATOM 3343 N N . ARG A 1 423 ? 22.12973 2.15344 -1.20897 1.000 41.29342 420 ARG A N 1
ATOM 3344 C CA . ARG A 1 423 ? 22.44518 3.58155 -1.28782 1.000 39.41906 420 ARG A CA 1
ATOM 3345 C C . ARG A 1 423 ? 23.10723 4.07759 -0.00867 1.000 44.10468 420 ARG A C 1
ATOM 3346 O O . ARG A 1 423 ? 24.06221 4.86252 -0.05382 1.000 45.45672 420 ARG A O 1
ATOM 3354 N N . TRP A 1 424 ? 22.62538 3.62362 1.14499 1.000 41.71221 421 TRP A N 1
ATOM 3355 C CA . TRP A 1 424 ? 23.24139 4.02001 2.40528 1.000 39.42748 421 TRP A CA 1
ATOM 3356 C C . TRP A 1 424 ? 24.66128 3.46523 2.55681 1.000 43.54347 421 TRP A C 1
ATOM 3357 O O . TRP A 1 424 ? 25.54591 4.16484 3.06927 1.000 46.00667 421 TRP A O 1
ATOM 3368 N N . SER A 1 425 ? 24.90624 2.21952 2.14412 1.000 41.39880 422 SER A N 1
ATOM 3369 C CA . SER A 1 425 ? 26.23282 1.64569 2.34230 1.000 47.94133 422 SER A CA 1
ATOM 3370 C C . SER A 1 425 ? 27.30401 2.41811 1.57974 1.000 48.68768 422 SER A C 1
ATOM 3371 O O . SER A 1 425 ? 28.46823 2.40685 1.98152 1.000 46.32649 422 SER A O 1
ATOM 3374 N N . GLN A 1 426 ? 26.92412 3.11171 0.51409 1.000 44.85077 423 GLN A N 1
ATOM 3375 C CA . GLN A 1 426 ? 27.88411 3.86226 -0.26429 1.000 47.55750 423 GLN A CA 1
ATOM 3376 C C . GLN A 1 426 ? 28.23997 5.21632 0.33326 1.000 48.86725 423 GLN A C 1
ATOM 3377 O O . GLN A 1 426 ? 29.24496 5.79820 -0.07408 1.000 48.43835 423 GLN A O 1
ATOM 3383 N N . VAL A 1 427 ? 27.48850 5.73337 1.30226 1.000 45.07377 424 VAL A N 1
ATOM 3384 C CA . VAL A 1 427 ? 27.95659 6.90519 2.03453 1.000 47.11820 424 VAL A CA 1
ATOM 3385 C C . VAL A 1 427 ? 28.42504 6.56986 3.42592 1.000 40.14556 424 VAL A C 1
ATOM 3386 O O . VAL A 1 427 ? 28.97925 7.44765 4.09725 1.000 47.67872 424 VAL A O 1
ATOM 3390 N N . VAL A 1 428 ? 28.20470 5.35017 3.89749 1.000 41.42465 425 VAL A N 1
ATOM 3391 C CA . VAL A 1 428 ? 28.71240 4.97625 5.20644 1.000 44.03591 425 VAL A CA 1
ATOM 3392 C C . VAL A 1 428 ? 30.22789 4.82848 5.11246 1.000 48.54768 425 VAL A C 1
ATOM 3393 O O . VAL A 1 428 ? 30.76809 4.42475 4.07704 1.000 48.71677 425 VAL A O 1
ATOM 3397 N N . ASN A 1 429 ? 30.92256 5.18172 6.18728 1.000 45.45337 426 ASN A N 1
ATOM 3398 C CA . ASN A 1 429 ? 32.36999 5.08802 6.24826 1.000 49.00023 426 ASN A CA 1
ATOM 3399 C C . ASN A 1 429 ? 32.75628 4.17185 7.40690 1.000 48.50369 426 ASN A C 1
ATOM 3400 O O . ASN A 1 429 ? 31.91649 3.46924 7.99090 1.000 43.76037 426 ASN A O 1
ATOM 3405 N N . LYS A 1 430 ? 34.04803 4.20594 7.73911 1.000 42.25566 427 LYS A N 1
ATOM 3406 C CA . LYS A 1 430 ? 34.61286 3.41452 8.82234 1.000 38.84829 427 LYS A CA 1
ATOM 3407 C C . LYS A 1 430 ? 33.92095 3.63222 10.16020 1.000 40.50932 427 LYS A C 1
ATOM 3408 O O . LYS A 1 430 ? 34.06610 2.80419 11.06433 1.000 44.00467 427 LYS A O 1
ATOM 3414 N N . HIS A 1 431 ? 33.21186 4.73440 10.34648 1.000 42.12645 428 HIS A N 1
ATOM 3415 C CA . HIS A 1 431 ? 32.54547 4.91186 11.62754 1.000 43.78911 428 HIS A CA 1
ATOM 3416 C C . HIS A 1 431 ? 31.18434 4.21142 11.70095 1.000 42.54206 428 HIS A C 1
ATOM 3417 O O . HIS A 1 431 ? 30.67440 4.02061 12.80481 1.000 43.71036 428 HIS A O 1
ATOM 3424 N N . GLY A 1 432 ? 30.60432 3.80135 10.58088 1.000 41.35007 429 GLY A N 1
ATOM 3425 C CA . GLY A 1 432 ? 29.46231 2.88920 10.62643 1.000 38.21228 429 GLY A CA 1
ATOM 3426 C C . GLY A 1 432 ? 28.11996 3.59751 10.70665 1.000 40.15423 429 GLY A C 1
ATOM 3427 O O . GLY A 1 432 ? 27.98240 4.79297 10.42250 1.000 36.58386 429 GLY A O 1
ATOM 3428 N N . LEU A 1 433 ? 27.10362 2.83003 11.11857 1.000 41.94269 430 LEU A N 1
ATOM 3429 C CA . LEU A 1 433 ? 25.71849 3.29126 11.03324 1.000 40.14865 430 LEU A CA 1
ATOM 3430 C C . LEU A 1 433 ? 24.90291 2.59806 12.11382 1.000 36.69783 430 LEU A C 1
ATOM 3431 O O . LEU A 1 433 ? 24.82228 1.37220 12.13266 1.000 37.41648 430 LEU A O 1
ATOM 3436 N N . MET A 1 434 ? 24.34670 3.38361 13.03533 1.000 39.00935 431 MET A N 1
ATOM 3437 C CA . MET A 1 434 ? 23.56349 2.87475 14.15397 1.000 42.07165 431 MET A CA 1
ATOM 3438 C C . MET A 1 434 ? 22.09419 3.02468 13.81316 1.000 36.22563 431 MET A C 1
ATOM 3439 O O . MET A 1 434 ? 21.65262 4.13661 13.53466 1.000 38.94278 431 MET A O 1
ATOM 3444 N N . ILE A 1 435 ? 21.33067 1.93184 13.88344 1.000 39.42240 432 ILE A N 1
ATOM 3445 C CA . ILE A 1 435 ? 19.91145 1.96170 13.52977 1.000 35.45024 432 ILE A CA 1
ATOM 3446 C C . ILE A 1 435 ? 19.07769 1.32089 14.62744 1.000 38.04248 432 ILE A C 1
ATOM 3447 O O . ILE A 1 435 ? 19.34296 0.18938 15.03875 1.000 39.46179 432 ILE A O 1
ATOM 3452 N N . LEU A 1 436 ? 18.07982 2.05654 15.11466 1.000 37.03014 433 LEU A N 1
ATOM 3453 C CA . LEU A 1 436 ? 16.94115 1.46198 15.79554 1.000 37.32505 433 LEU A CA 1
ATOM 3454 C C . LEU A 1 436 ? 15.82605 1.26842 14.77137 1.000 35.72181 433 LEU A C 1
ATOM 3455 O O . LEU A 1 436 ? 15.53021 2.18571 14.00243 1.000 39.00628 433 LEU A O 1
ATOM 3460 N N . GLU A 1 437 ? 15.22012 0.08560 14.73705 1.000 36.95572 434 GLU A N 1
ATOM 3461 C CA . GLU A 1 437 ? 14.11448 -0.12035 13.80368 1.000 36.44496 434 GLU A CA 1
ATOM 3462 C C . GLU A 1 437 ? 13.05575 -1.03553 14.42405 1.000 34.73553 434 GLU A C 1
ATOM 3463 O O . GLU A 1 437 ? 13.32440 -1.78978 15.35544 1.000 31.78318 434 GLU A O 1
ATOM 3469 N N . VAL A 1 438 ? 11.82586 -0.93742 13.89952 1.000 36.27379 435 VAL A N 1
ATOM 3470 C CA . VAL A 1 438 ? 10.66384 -1.66884 14.40026 1.000 32.77344 435 VAL A CA 1
ATOM 3471 C C . VAL A 1 438 ? 10.21155 -2.60018 13.27525 1.000 33.41660 435 VAL A C 1
ATOM 3472 O O . VAL A 1 438 ? 10.34723 -2.28661 12.08453 1.000 37.49757 435 VAL A O 1
ATOM 3476 N N . HIS A 1 439 ? 9.74695 -3.78199 13.65228 1.000 29.42435 436 HIS A N 1
ATOM 3477 C CA . HIS A 1 439 ? 9.51296 -4.86954 12.71942 1.000 31.34637 436 HIS A CA 1
ATOM 3478 C C . HIS A 1 439 ? 8.13519 -5.47288 12.95296 1.000 36.40440 436 HIS A C 1
ATOM 3479 O O . HIS A 1 439 ? 7.55932 -5.33133 14.03510 1.000 35.17139 436 HIS A O 1
ATOM 3486 N N . CYS A 1 440 ? 7.61333 -6.13961 11.91658 1.000 37.28752 437 CYS A N 1
ATOM 3487 C CA . CYS A 1 440 ? 6.35212 -6.86943 11.98512 1.000 37.91044 437 CYS A CA 1
ATOM 3488 C C . CYS A 1 440 ? 6.58706 -8.33534 12.38769 1.000 40.77744 437 CYS A C 1
ATOM 3489 O O . CYS A 1 440 ? 7.71957 -8.84479 12.38645 1.000 34.37022 437 CYS A O 1
ATOM 3492 N N . LEU A 1 441 ? 5.49029 -9.00824 12.74445 1.000 36.59949 438 LEU A N 1
ATOM 3493 C CA . LEU A 1 441 ? 5.50853 -10.41563 13.10933 1.000 34.91526 438 LEU A CA 1
ATOM 3494 C C . LEU A 1 441 ? 4.45992 -11.20341 12.33510 1.000 37.53929 438 LEU A C 1
ATOM 3495 O O . LEU A 1 441 ? 3.54003 -10.64258 11.72737 1.000 40.93695 438 LEU A O 1
ATOM 3500 N N . GLU A 1 442 ? 4.60741 -12.51536 12.37074 1.000 34.34553 439 GLU A N 1
ATOM 3501 C CA . GLU A 1 442 ? 3.65756 -13.39211 11.71613 1.000 41.94037 439 GLU A CA 1
ATOM 3502 C C . GLU A 1 442 ? 2.39029 -13.52340 12.56868 1.000 42.67016 439 GLU A C 1
ATOM 3503 O O . GLU A 1 442 ? 2.47962 -13.57434 13.80035 1.000 39.13844 439 GLU A O 1
ATOM 3509 N N . PRO A 1 443 ? 1.20622 -13.59954 11.94696 1.000 37.93516 440 PRO A N 1
ATOM 3510 C CA . PRO A 1 443 ? -0.04388 -13.64895 12.73512 1.000 37.54560 440 PRO A CA 1
ATOM 3511 C C . PRO A 1 443 ? -0.08874 -14.71168 13.81926 1.000 37.82153 440 PRO A C 1
ATOM 3512 O O . PRO A 1 443 ? -0.60701 -14.45821 14.91252 1.000 38.52251 440 PRO A O 1
ATOM 3516 N N . ARG A 1 444 ? 0.41373 -15.91432 13.53110 1.000 42.56462 441 ARG A N 1
ATOM 3517 C CA . ARG A 1 444 ? 0.42218 -16.97415 14.53075 1.000 45.00516 441 ARG A CA 1
ATOM 3518 C C . ARG A 1 444 ? 1.19922 -16.54174 15.76479 1.000 41.43667 441 ARG A C 1
ATOM 3519 O O . ARG A 1 444 ? 0.80554 -16.84156 16.89646 1.000 36.45544 441 ARG A O 1
ATOM 3527 N N . VAL A 1 445 ? 2.28030 -15.79069 15.56732 1.000 38.99118 442 VAL A N 1
ATOM 3528 C CA . VAL A 1 445 ? 3.08204 -15.36249 16.70509 1.000 39.53399 442 VAL A CA 1
ATOM 3529 C C . VAL A 1 445 ? 2.38673 -14.22457 17.44436 1.000 36.95330 442 VAL A C 1
ATOM 3530 O O . VAL A 1 445 ? 2.43662 -14.15777 18.67686 1.000 35.65001 442 VAL A O 1
ATOM 3534 N N . VAL A 1 446 ? 1.70882 -13.32065 16.70981 1.000 35.95256 443 VAL A N 1
ATOM 3535 C CA . VAL A 1 446 ? 1.01484 -12.20610 17.35740 1.000 33.62005 443 VAL A CA 1
ATOM 3536 C C . VAL A 1 446 ? -0.10627 -12.72787 18.25945 1.000 33.01618 443 VAL A C 1
ATOM 3537 O O . VAL A 1 446 ? -0.32353 -12.20974 19.35107 1.000 36.09549 443 VAL A O 1
ATOM 3541 N N . TYR A 1 447 ? -0.83381 -13.76033 17.82142 1.000 37.33579 444 TYR A N 1
ATOM 3542 C CA . TYR A 1 447 ? -1.90605 -14.31206 18.65779 1.000 38.71799 444 TYR A CA 1
ATOM 3543 C C . TYR A 1 447 ? -1.35710 -14.98858 19.91954 1.000 40.19366 444 TYR A C 1
ATOM 3544 O O . TYR A 1 447 ? -1.91860 -14.84398 21.00989 1.000 38.69311 444 TYR A O 1
ATOM 3553 N N . GLN A 1 448 ? -0.25994 -15.73175 19.79684 1.000 41.14553 445 GLN A N 1
ATOM 3554 C CA . GLN A 1 448 ? 0.28969 -16.41990 20.96211 1.000 38.63501 445 GLN A CA 1
ATOM 3555 C C . GLN A 1 448 ? 0.70838 -15.44164 22.05541 1.000 36.80718 445 GLN A C 1
ATOM 3556 O O . GLN A 1 448 ? 0.58636 -15.75614 23.23827 1.000 40.51597 445 GLN A O 1
ATOM 3562 N N . PHE A 1 449 ? 1.11872 -14.22604 21.68606 1.000 41.86466 446 PHE A N 1
ATOM 3563 C CA . PHE A 1 449 ? 1.54484 -13.17659 22.61188 1.000 39.01539 446 PHE A CA 1
ATOM 3564 C C . PHE A 1 449 ? 0.67134 -11.93054 22.49507 1.000 40.83764 446 PHE A C 1
ATOM 3565 O O . PHE A 1 449 ? 1.15711 -10.80314 22.60795 1.000 41.67865 446 PHE A O 1
ATOM 3573 N N . LEU A 1 450 ? -0.64646 -12.12750 22.33744 1.000 42.23557 447 LEU A N 1
ATOM 3574 C CA . LEU A 1 450 ? -1.52434 -11.04662 21.88340 1.000 44.73332 447 LEU A CA 1
ATOM 3575 C C . LEU A 1 450 ? -1.42067 -9.80535 22.75773 1.000 43.47152 447 LEU A C 1
ATOM 3576 O O . LEU A 1 450 ? -1.37131 -8.68079 22.24666 1.000 46.57133 447 LEU A O 1
ATOM 3581 N N . ASP A 1 451 ? -1.42309 -9.95516 24.06919 1.000 45.73116 448 ASP A N 1
ATOM 3582 C CA . ASP A 1 451 ? -1.36608 -8.73945 24.86910 1.000 50.75583 448 ASP A CA 1
ATOM 3583 C C . ASP A 1 451 ? 0.00042 -8.53199 25.50646 1.000 49.09068 448 ASP A C 1
ATOM 3584 O O . ASP A 1 451 ? 0.15298 -7.66756 26.37070 1.000 45.98763 448 ASP A O 1
ATOM 3589 N N . LYS A 1 452 ? 1.00536 -9.26694 25.05541 1.000 48.64498 449 LYS A N 1
ATOM 3590 C CA . LYS A 1 452 ? 2.36816 -9.00092 25.45746 1.000 48.45483 449 LYS A CA 1
ATOM 3591 C C . LYS A 1 452 ? 3.09990 -8.08475 24.48616 1.000 52.35567 449 LYS A C 1
ATOM 3592 O O . LYS A 1 452 ? 4.23054 -7.68058 24.77197 1.000 50.54442 449 LYS A O 1
ATOM 3598 N N . SER A 1 453 ? 2.51490 -7.76804 23.33639 1.000 44.55774 450 SER A N 1
ATOM 3599 C CA . SER A 1 453 ? 3.19701 -6.90406 22.38750 1.000 46.02590 450 SER A CA 1
ATOM 3600 C C . SER A 1 453 ? 2.19602 -5.99793 21.70797 1.000 45.21788 450 SER A C 1
ATOM 3601 O O . SER A 1 453 ? 0.98944 -6.25202 21.71888 1.000 44.10078 450 SER A O 1
ATOM 3604 N N . GLU A 1 454 ? 2.72815 -4.95886 21.07091 1.000 44.06847 451 GLU A N 1
ATOM 3605 C CA . GLU A 1 454 ? 1.92170 -3.93544 20.42836 1.000 39.19126 451 GLU A CA 1
ATOM 3606 C C . GLU A 1 454 ? 1.53527 -4.28615 18.99918 1.000 34.11689 451 GLU A C 1
ATOM 3607 O O . GLU A 1 454 ? 0.87024 -3.48125 18.36369 1.000 35.44951 451 GLU A O 1
ATOM 3613 N N . ASN A 1 455 ? 1.92614 -5.45609 18.47908 1.000 33.96775 452 ASN A N 1
ATOM 3614 C CA . ASN A 1 455 ? 1.88703 -5.67403 17.03273 1.000 35.60117 452 ASN A CA 1
ATOM 3615 C C . ASN A 1 455 ? 0.47065 -5.65958 16.45692 1.000 36.24989 452 ASN A C 1
ATOM 3616 O O . ASN A 1 455 ? 0.29045 -5.26941 15.30068 1.000 34.58833 452 ASN A O 1
ATOM 3621 N N . LEU A 1 456 ? -0.53693 -6.10426 17.20970 1.000 34.74224 453 LEU A N 1
ATOM 3622 C CA . LEU A 1 456 ? -1.87334 -6.18933 16.61719 1.000 35.25639 453 LEU A CA 1
ATOM 3623 C C . LEU A 1 456 ? -2.31511 -4.82930 16.07768 1.000 29.55636 453 LEU A C 1
ATOM 3624 O O . LEU A 1 456 ? -2.66068 -4.69932 14.90302 1.000 34.77881 453 LEU A O 1
ATOM 3629 N N . HIS A 1 457 ? -2.22742 -3.78398 16.88950 1.000 33.18346 454 HIS A N 1
ATOM 3630 C CA . HIS A 1 457 ? -2.61221 -2.47725 16.37783 1.000 32.81616 454 HIS A CA 1
ATOM 3631 C C . HIS A 1 457 ? -1.49145 -1.75595 15.62129 1.000 35.88389 454 HIS A C 1
ATOM 3632 O O . HIS A 1 457 ? -1.76800 -1.06788 14.63219 1.000 34.40473 454 HIS A O 1
ATOM 3639 N N . PHE A 1 458 ? -0.24586 -1.87073 16.07507 1.000 31.36298 455 PHE A N 1
ATOM 3640 C CA . PHE A 1 458 ? 0.84527 -1.11978 15.44532 1.000 36.86225 455 PHE A CA 1
ATOM 3641 C C . PHE A 1 458 ? 1.05559 -1.53663 14.00160 1.000 28.94084 455 PHE A C 1
ATOM 3642 O O . PHE A 1 458 ? 1.12966 -0.69336 13.10833 1.000 33.50570 455 PHE A O 1
ATOM 3650 N N . ASP A 1 459 ? 1.16536 -2.83852 13.75293 1.000 33.49150 456 ASP A N 1
ATOM 3651 C CA . ASP A 1 459 ? 1.42608 -3.30146 12.39576 1.000 29.61168 456 ASP A CA 1
ATOM 3652 C C . ASP A 1 459 ? 0.27244 -2.93395 11.45795 1.000 36.03585 456 ASP A C 1
ATOM 3653 O O . ASP A 1 459 ? 0.49465 -2.66609 10.26254 1.000 32.12899 456 ASP A O 1
ATOM 3658 N N . ALA A 1 460 ? -0.95696 -2.90892 11.98925 1.000 27.21742 457 ALA A N 1
ATOM 3659 C CA . ALA A 1 460 ? -2.13541 -2.50522 11.19225 1.000 30.91639 457 ALA A CA 1
ATOM 3660 C C . ALA A 1 460 ? -2.06131 -1.05502 10.75354 1.000 28.36035 457 ALA A C 1
ATOM 3661 O O . ALA A 1 460 ? -2.25198 -0.75973 9.57167 1.000 33.92269 457 ALA A O 1
ATOM 3663 N N . HIS A 1 461 ? -1.79676 -0.11214 11.68370 1.000 29.94056 458 HIS A N 1
ATOM 3664 C CA . HIS A 1 461 ? -1.86516 1.27094 11.22752 1.000 30.54891 458 HIS A CA 1
ATOM 3665 C C . HIS A 1 461 ? -0.62511 1.67746 10.44546 1.000 32.77998 458 HIS A C 1
ATOM 3666 O O . HIS A 1 461 ? -0.69235 2.65087 9.68155 1.000 31.80221 458 HIS A O 1
ATOM 3673 N N . GLN A 1 462 ? 0.48364 0.94520 10.57925 1.000 28.45117 459 GLN A N 1
ATOM 3674 C CA . GLN A 1 462 ? 1.58857 1.15729 9.64322 1.000 30.08745 459 GLN A CA 1
ATOM 3675 C C . GLN A 1 462 ? 1.22496 0.63725 8.26065 1.000 32.67995 459 GLN A C 1
ATOM 3676 O O . GLN A 1 462 ? 1.54422 1.27177 7.24781 1.000 31.47982 459 GLN A O 1
ATOM 3682 N N . GLY A 1 463 ? 0.58235 -0.53452 8.19911 1.000 34.58767 460 GLY A N 1
ATOM 3683 C CA . GLY A 1 463 ? 0.12241 -1.04248 6.92105 1.000 33.24451 460 GLY A CA 1
ATOM 3684 C C . GLY A 1 463 ? -0.84002 -0.08975 6.23259 1.000 32.42933 460 GLY A C 1
ATOM 3685 O O . GLY A 1 463 ? -0.64025 0.27716 5.07545 1.000 34.02720 460 GLY A O 1
ATOM 3686 N N . PHE A 1 464 ? -1.89173 0.33377 6.94710 1.000 34.36438 461 PHE A N 1
ATOM 3687 C CA . PHE A 1 464 ? -2.90303 1.21659 6.35701 1.000 33.71993 461 PHE A CA 1
ATOM 3688 C C . PHE A 1 464 ? -2.30402 2.53330 5.85039 1.000 37.14923 461 PHE A C 1
ATOM 3689 O O . PHE A 1 464 ? -2.71933 3.04138 4.79742 1.000 34.05096 461 PHE A O 1
ATOM 3697 N N . SER A 1 465 ? -1.34809 3.11775 6.59439 1.000 33.76489 462 SER A N 1
ATOM 3698 C CA . SER A 1 465 ? -0.75493 4.40741 6.25382 1.000 31.34830 462 SER A CA 1
ATOM 3699 C C . SER A 1 465 ? 0.44869 4.28409 5.29388 1.000 35.71036 462 SER A C 1
ATOM 3700 O O . SER A 1 465 ? 1.22220 5.23584 5.15595 1.000 34.39126 462 SER A O 1
ATOM 3703 N N . GLN A 1 466 ? 0.58723 3.15214 4.61384 1.000 35.54603 463 GLN A N 1
ATOM 3704 C CA . GLN A 1 466 ? 1.56881 2.96472 3.54328 1.000 37.61831 463 GLN A CA 1
ATOM 3705 C C . GLN A 1 466 ? 3.00188 3.10837 4.05529 1.000 38.17980 463 GLN A C 1
ATOM 3706 O O . GLN A 1 466 ? 3.84594 3.72000 3.41221 1.000 33.95506 463 GLN A O 1
ATOM 3712 N N . GLN A 1 467 ? 3.27471 2.51256 5.20909 1.000 37.28076 464 GLN A N 1
ATOM 3713 C CA . GLN A 1 467 ? 4.62432 2.33208 5.71191 1.000 37.05281 464 GLN A CA 1
ATOM 3714 C C . GLN A 1 467 ? 4.95604 0.83810 5.66530 1.000 38.24988 464 GLN A C 1
ATOM 3715 O O . GLN A 1 467 ? 4.07326 -0.01464 5.47587 1.000 35.74621 464 GLN A O 1
ATOM 3721 N N . TYR A 1 468 ? 6.24595 0.51799 5.79218 1.000 33.30956 465 TYR A N 1
ATOM 3722 C CA . TYR A 1 468 ? 6.78961 -0.73543 5.24582 1.000 33.39482 465 TYR A CA 1
ATOM 3723 C C . TYR A 1 468 ? 7.59376 -1.51195 6.28800 1.000 35.61772 465 TYR A C 1
ATOM 3724 O O . TYR A 1 468 ? 8.82927 -1.47806 6.27309 1.000 35.41396 465 TYR A O 1
ATOM 3733 N N . LEU A 1 469 ? 6.90545 -2.30017 7.10805 1.000 34.45006 466 LEU A N 1
ATOM 3734 C CA . LEU A 1 469 ? 7.56075 -3.12397 8.11404 1.000 32.72193 466 LEU A CA 1
ATOM 3735 C C . LEU A 1 469 ? 7.90820 -4.48190 7.53303 1.000 36.88357 466 LEU A C 1
ATOM 3736 O O . LEU A 1 469 ? 7.14489 -5.04672 6.73099 1.000 32.11107 466 LEU A O 1
ATOM 3741 N N . VAL A 1 470 ? 9.06459 -5.00437 7.96579 1.000 30.72622 467 VAL A N 1
ATOM 3742 C CA . VAL A 1 470 ? 9.55716 -6.32749 7.62284 1.000 33.86495 467 VAL A CA 1
ATOM 3743 C C . VAL A 1 470 ? 9.99881 -6.99689 8.91765 1.000 32.75951 467 VAL A C 1
ATOM 3744 O O . VAL A 1 470 ? 10.09151 -6.36556 9.96489 1.000 37.19611 467 VAL A O 1
ATOM 3748 N N . GLU A 1 471 ? 10.26567 -8.29593 8.83895 1.000 34.84337 468 GLU A N 1
ATOM 3749 C CA . GLU A 1 471 ? 10.65532 -9.05838 10.02215 1.000 35.41375 468 GLU A CA 1
ATOM 3750 C C . GLU A 1 471 ? 12.08109 -8.69484 10.48095 1.000 36.91290 468 GLU A C 1
ATOM 3751 O O . GLU A 1 471 ? 12.93195 -8.29765 9.68402 1.000 31.90199 468 GLU A O 1
ATOM 3757 N N . ALA A 1 472 ? 12.33135 -8.82898 11.79026 1.000 33.23977 469 ALA A N 1
ATOM 3758 C CA . ALA A 1 472 ? 13.62590 -8.44087 12.35215 1.000 34.41063 469 ALA A CA 1
ATOM 3759 C C . ALA A 1 472 ? 14.77994 -9.04217 11.56238 1.000 35.20405 469 ALA A C 1
ATOM 3760 O O . ALA A 1 472 ? 15.76686 -8.36304 11.26402 1.000 39.47023 469 ALA A O 1
ATOM 3762 N N . GLU A 1 473 ? 14.66157 -10.31126 11.19604 1.000 38.54753 470 GLU A N 1
ATOM 3763 C CA . GLU A 1 473 ? 15.76343 -11.03293 10.57714 1.000 36.12299 470 GLU A CA 1
ATOM 3764 C C . GLU A 1 473 ? 15.84773 -10.76009 9.08341 1.000 41.11276 470 GLU A C 1
ATOM 3765 O O . GLU A 1 473 ? 16.90164 -10.97565 8.47369 1.000 35.75997 470 GLU A O 1
ATOM 3771 N N . VAL A 1 474 ? 14.77339 -10.24729 8.48576 1.000 36.10211 471 VAL A N 1
ATOM 3772 C CA . VAL A 1 474 ? 14.82944 -9.88455 7.07829 1.000 31.29073 471 VAL A CA 1
ATOM 3773 C C . VAL A 1 474 ? 15.49274 -8.52699 6.90962 1.000 33.80959 471 VAL A C 1
ATOM 3774 O O . VAL A 1 474 ? 16.21759 -8.28262 5.93341 1.000 37.64331 471 VAL A O 1
ATOM 3778 N N . PHE A 1 475 ? 15.26728 -7.62396 7.85742 1.000 29.03570 472 PHE A N 1
ATOM 3779 C CA . PHE A 1 475 ? 16.03063 -6.38598 7.87210 1.000 33.19520 472 PHE A CA 1
ATOM 3780 C C . PHE A 1 475 ? 17.52159 -6.67954 8.04463 1.000 33.84104 472 PHE A C 1
ATOM 3781 O O . PHE A 1 475 ? 18.36153 -6.05138 7.40127 1.000 34.11989 472 PHE A O 1
ATOM 3789 N N . LEU A 1 476 ? 17.85405 -7.63527 8.91101 1.000 33.59940 473 LEU A N 1
ATOM 3790 C CA . LEU A 1 476 ? 19.25006 -7.97160 9.18259 1.000 35.45468 473 LEU A CA 1
ATOM 3791 C C . LEU A 1 476 ? 19.90633 -8.57177 7.95265 1.000 35.20009 473 LEU A C 1
ATOM 3792 O O . LEU A 1 476 ? 21.02698 -8.20427 7.59544 1.000 40.21534 473 LEU A O 1
ATOM 3797 N N . MET A 1 477 ? 19.19018 -9.46906 7.27744 1.000 34.08077 474 MET A N 1
ATOM 3798 C CA . MET A 1 477 ? 19.65202 -10.08330 6.04627 1.000 34.69910 474 MET A CA 1
ATOM 3799 C C . MET A 1 477 ? 19.79354 -9.07542 4.91002 1.000 38.37322 474 MET A C 1
ATOM 3800 O O . MET A 1 477 ? 20.70157 -9.20781 4.08941 1.000 40.52903 474 MET A O 1
ATOM 3805 N N . SER A 1 478 ? 18.93187 -8.05384 4.85536 1.000 36.18631 475 SER A N 1
ATOM 3806 C CA . SER A 1 478 ? 19.01680 -7.04285 3.80635 1.000 31.60631 475 SER A CA 1
ATOM 3807 C C . SER A 1 478 ? 20.25370 -6.16151 3.97325 1.000 41.37900 475 SER A C 1
ATOM 3808 O O . SER A 1 478 ? 20.89549 -5.78861 2.98072 1.000 42.53328 475 SER A O 1
ATOM 3811 N N . ALA A 1 479 ? 20.58475 -5.77953 5.21216 1.000 34.20592 476 ALA A N 1
ATOM 3812 C CA . ALA A 1 479 ? 21.83142 -5.06010 5.43626 1.000 36.32278 476 ALA A CA 1
ATOM 3813 C C . ALA A 1 479 ? 23.04435 -5.90665 5.03646 1.000 38.90623 476 ALA A C 1
ATOM 3814 O O . ALA A 1 479 ? 24.00200 -5.39089 4.44312 1.000 39.95108 476 ALA A O 1
ATOM 3816 N N . ALA A 1 480 ? 23.01268 -7.21087 5.32547 1.000 41.51417 477 ALA A N 1
ATOM 3817 C CA . ALA A 1 480 ? 24.16734 -8.07641 5.04556 1.000 39.65259 477 ALA A CA 1
ATOM 3818 C C . ALA A 1 480 ? 24.34520 -8.34199 3.55810 1.000 43.90277 477 ALA A C 1
ATOM 3819 O O . ALA A 1 480 ? 25.46472 -8.62985 3.11416 1.000 39.26521 477 ALA A O 1
ATOM 3821 N N . GLN A 1 481 ? 23.26179 -8.28066 2.77805 1.000 39.44835 478 GLN A N 1
ATOM 3822 C CA . GLN A 1 481 ? 23.37950 -8.48670 1.34443 1.000 41.75708 478 GLN A CA 1
ATOM 3823 C C . GLN A 1 481 ? 24.04795 -7.32250 0.64341 1.000 41.88761 478 GLN A C 1
ATOM 3824 O O . GLN A 1 481 ? 24.46325 -7.48059 -0.50795 1.000 42.87070 478 GLN A O 1
ATOM 3830 N N . VAL A 1 482 ? 24.14858 -6.16433 1.29824 1.000 43.77269 479 VAL A N 1
ATOM 3831 C CA . VAL A 1 482 ? 24.86995 -5.01175 0.77245 1.000 38.02894 479 VAL A CA 1
ATOM 3832 C C . VAL A 1 482 ? 26.13121 -4.72752 1.57761 1.000 42.45563 479 VAL A C 1
ATOM 3833 O O . VAL A 1 482 ? 26.72265 -3.65592 1.43536 1.000 42.60464 479 VAL A O 1
ATOM 3837 N N . GLY A 1 483 ? 26.53986 -5.64656 2.44763 1.000 41.35588 480 GLY A N 1
ATOM 3838 C CA . GLY A 1 483 ? 27.84150 -5.55786 3.06777 1.000 40.83978 480 GLY A CA 1
ATOM 3839 C C . GLY A 1 483 ? 27.88172 -4.89932 4.42420 1.000 45.37220 480 GLY A C 1
ATOM 3840 O O . GLY A 1 483 ? 28.97719 -4.53309 4.87300 1.000 40.27632 480 GLY A O 1
ATOM 3841 N N . LEU A 1 484 ? 26.73709 -4.75487 5.10266 1.000 36.16024 481 LEU A N 1
ATOM 3842 C CA . LEU A 1 484 ? 26.65760 -4.09065 6.39938 1.000 39.46896 481 LEU A CA 1
ATOM 3843 C C . LEU A 1 484 ? 26.30074 -5.11851 7.46358 1.000 39.97242 481 LEU A C 1
ATOM 3844 O O . LEU A 1 484 ? 25.37347 -5.92101 7.29124 1.000 40.34476 481 LEU A O 1
ATOM 3849 N N . PHE A 1 485 ? 27.01722 -5.07947 8.56887 1.000 35.60506 482 PHE A N 1
ATOM 3850 C CA . PHE A 1 485 ? 26.99535 -6.17995 9.50741 1.000 37.45050 482 PHE A CA 1
ATOM 3851 C C . PHE A 1 485 ? 26.98877 -5.60489 10.90150 1.000 37.93488 482 PHE A C 1
ATOM 3852 O O . PHE A 1 485 ? 27.64016 -4.58444 11.16078 1.000 42.21742 482 PHE A O 1
ATOM 3860 N N . PRO A 1 486 ? 26.24469 -6.21638 11.79847 1.000 38.90290 483 PRO A N 1
ATOM 3861 C CA . PRO A 1 486 ? 26.14096 -5.68510 13.15146 1.000 40.43022 483 PRO A CA 1
ATOM 3862 C C . PRO A 1 486 ? 27.39326 -6.00545 13.94634 1.000 39.98429 483 PRO A C 1
ATOM 3863 O O . PRO A 1 486 ? 27.99467 -7.06908 13.79189 1.000 39.45368 483 PRO A O 1
ATOM 3867 N N . LYS A 1 487 ? 27.76925 -5.07860 14.81953 1.000 41.79032 484 LYS A N 1
ATOM 3868 C CA . LYS A 1 487 ? 28.79630 -5.37431 15.82239 1.000 46.67529 484 LYS A CA 1
ATOM 3869 C C . LYS A 1 487 ? 28.09979 -6.14602 16.93216 1.000 44.93907 484 LYS A C 1
ATOM 3870 O O . LYS A 1 487 ? 27.39882 -5.56545 17.76438 1.000 44.45936 484 LYS A O 1
ATOM 3876 N N . LEU A 1 488 ? 28.26512 -7.47137 16.91585 1.000 45.82633 485 LEU A N 1
ATOM 3877 C CA . LEU A 1 488 ? 27.33774 -8.34663 17.61966 1.000 42.67934 485 LEU A CA 1
ATOM 3878 C C . LEU A 1 488 ? 27.29120 -8.04397 19.10841 1.000 50.17263 485 LEU A C 1
ATOM 3879 O O . LEU A 1 488 ? 26.22292 -8.12432 19.72097 1.000 44.88783 485 LEU A O 1
ATOM 3884 N N . GLU A 1 489 ? 28.41492 -7.64188 19.69659 1.000 46.63720 486 GLU A N 1
ATOM 3885 C CA . GLU A 1 489 ? 28.44707 -7.43784 21.13484 1.000 49.98370 486 GLU A CA 1
ATOM 3886 C C . GLU A 1 489 ? 27.67647 -6.19983 21.56805 1.000 49.29677 486 GLU A C 1
ATOM 3887 O O . GLU A 1 489 ? 27.36311 -6.07102 22.75520 1.000 54.11527 486 GLU A O 1
ATOM 3893 N N . LEU A 1 490 ? 27.34216 -5.30537 20.64502 1.000 47.52602 487 LEU A N 1
ATOM 3894 C CA . LEU A 1 490 ? 26.57825 -4.10801 20.96975 1.000 47.98209 487 LEU A CA 1
ATOM 3895 C C . LEU A 1 490 ? 25.09359 -4.22424 20.63495 1.000 48.27014 487 LEU A C 1
ATOM 3896 O O . LEU A 1 490 ? 24.32598 -3.33394 20.99992 1.000 47.42067 487 LEU A O 1
ATOM 3901 N N . SER A 1 491 ? 24.67669 -5.27623 19.94102 1.000 48.58746 488 SER A N 1
ATOM 3902 C CA . SER A 1 491 ? 23.30992 -5.35708 19.45875 1.000 47.73511 488 SER A CA 1
ATOM 3903 C C . SER A 1 491 ? 22.34540 -5.65417 20.59485 1.000 48.42877 488 SER A C 1
ATOM 3904 O O . SER A 1 491 ? 22.70008 -6.27465 21.59692 1.000 47.90945 488 SER A O 1
ATOM 3907 N N . LYS A 1 492 ? 21.11128 -5.18712 20.42832 1.000 46.40746 489 LYS A N 1
ATOM 3908 C CA . LYS A 1 492 ? 20.03605 -5.45537 21.37122 1.000 43.61536 489 LYS A CA 1
ATOM 3909 C C . LYS A 1 492 ? 18.77047 -5.78251 20.59922 1.000 44.75626 489 LYS A C 1
ATOM 3910 O O . LYS A 1 492 ? 18.55148 -5.28298 19.49252 1.000 42.84015 489 LYS A O 1
ATOM 3916 N N . ARG A 1 493 ? 17.93900 -6.61902 21.20015 1.000 46.92312 490 ARG A N 1
ATOM 3917 C CA . ARG A 1 493 ? 16.66557 -7.01668 20.62636 1.000 44.09260 490 ARG A CA 1
ATOM 3918 C C . ARG A 1 493 ? 15.61447 -6.93028 21.71865 1.000 48.97716 490 ARG A C 1
ATOM 3919 O O . ARG A 1 493 ? 15.90986 -7.21774 22.88196 1.000 47.00726 490 ARG A O 1
ATOM 3927 N N . TYR A 1 494 ? 14.39461 -6.53186 21.34275 1.000 41.24745 491 TYR A N 1
ATOM 3928 C CA . TYR A 1 494 ? 13.30103 -6.36206 22.27973 1.000 42.83731 491 TYR A CA 1
ATOM 3929 C C . TYR A 1 494 ? 12.08234 -7.09160 21.73617 1.000 45.05371 491 TYR A C 1
ATOM 3930 O O . TYR A 1 494 ? 11.87419 -7.13021 20.52139 1.000 42.77049 491 TYR A O 1
ATOM 3939 N N . PRO A 1 495 ? 11.25358 -7.67169 22.60386 1.000 44.95224 492 PRO A N 1
ATOM 3940 C CA . PRO A 1 495 ? 11.40230 -7.66071 24.05881 1.000 46.51954 492 PRO A CA 1
ATOM 3941 C C . PRO A 1 495 ? 12.37497 -8.74497 24.49704 1.000 51.65614 492 PRO A C 1
ATOM 3942 O O . PRO A 1 495 ? 12.30847 -9.85382 23.97383 1.000 51.96855 492 PRO A O 1
ATOM 3946 N N . LYS A 1 496 ? 13.26971 -8.42501 25.43598 1.000 52.23203 493 LYS A N 1
ATOM 3947 C CA . LYS A 1 496 ? 14.37895 -9.32810 25.73047 1.000 54.39928 493 LYS A CA 1
ATOM 3948 C C . LYS A 1 496 ? 13.90082 -10.69912 26.19849 1.000 54.60211 493 LYS A C 1
ATOM 3949 O O . LYS A 1 496 ? 14.54073 -11.71130 25.89736 1.000 58.82262 493 LYS A O 1
ATOM 3951 N N . THR A 1 497 ? 12.75557 -10.76419 26.87039 1.000 58.25302 494 THR A N 1
ATOM 3952 C CA . THR A 1 497 ? 12.33743 -11.95562 27.60510 1.000 59.99267 494 THR A CA 1
ATOM 3953 C C . THR A 1 497 ? 11.37943 -12.88749 26.85376 1.000 60.62425 494 THR A C 1
ATOM 3954 O O . THR A 1 497 ? 10.96821 -13.90107 27.43040 1.000 62.08241 494 THR A O 1
ATOM 3958 N N . PHE A 1 498 ? 11.00479 -12.58790 25.60582 1.000 55.29569 495 PHE A N 1
ATOM 3959 C CA . PHE A 1 498 ? 10.09285 -13.42200 24.83027 1.000 50.32231 495 PHE A CA 1
ATOM 3960 C C . PHE A 1 498 ? 10.76178 -13.93415 23.55591 1.000 43.49655 495 PHE A C 1
ATOM 3961 O O . PHE A 1 498 ? 11.71242 -13.32658 23.05945 1.000 49.95054 495 PHE A O 1
ATOM 3969 N N . PRO A 1 499 ? 10.28361 -15.05617 22.98767 1.000 47.43409 496 PRO A N 1
ATOM 3970 C CA . PRO A 1 499 ? 10.86624 -15.62361 21.76292 1.000 46.53751 496 PRO A CA 1
ATOM 3971 C C . PRO A 1 499 ? 10.36286 -15.01463 20.44379 1.000 46.74655 496 PRO A C 1
ATOM 3972 O O . PRO A 1 499 ? 10.05935 -15.72746 19.47657 1.000 47.97743 496 PRO A O 1
ATOM 3976 N N . PHE A 1 500 ? 10.26261 -13.69357 20.39663 1.000 42.33869 497 PHE A N 1
ATOM 3977 C CA . PHE A 1 500 ? 9.99136 -12.97092 19.16221 1.000 38.37736 497 PHE A CA 1
ATOM 3978 C C . PHE A 1 500 ? 10.68910 -11.63194 19.28496 1.000 36.83095 497 PHE A C 1
ATOM 3979 O O . PHE A 1 500 ? 10.95656 -11.15827 20.38798 1.000 41.80192 497 PHE A O 1
ATOM 3987 N N . THR A 1 501 ? 10.97258 -11.01143 18.15104 1.000 39.17419 498 THR A N 1
ATOM 3988 C CA . THR A 1 501 ? 11.63118 -9.71790 18.15868 1.000 35.76562 498 THR A CA 1
ATOM 3989 C C . THR A 1 501 ? 10.80080 -8.70665 17.39628 1.000 36.16326 498 THR A C 1
ATOM 3990 O O . THR A 1 501 ? 10.45553 -8.92137 16.23349 1.000 37.43975 498 THR A O 1
ATOM 3994 N N . ARG A 1 502 ? 10.53640 -7.58450 18.04699 1.000 35.77942 499 ARG A N 1
ATOM 3995 C CA . ARG A 1 502 ? 9.72390 -6.51693 17.51514 1.000 37.65338 499 ARG A CA 1
ATOM 3996 C C . ARG A 1 502 ? 10.52727 -5.26710 17.20185 1.000 39.70554 499 ARG A C 1
ATOM 3997 O O . ARG A 1 502 ? 10.16701 -4.51119 16.29294 1.000 35.14319 499 ARG A O 1
ATOM 4005 N N . ILE A 1 503 ? 11.61097 -5.04517 17.93754 1.000 35.43804 500 ILE A N 1
ATOM 4006 C CA . ILE A 1 503 ? 12.46959 -3.87666 17.80708 1.000 37.34185 500 ILE A CA 1
ATOM 4007 C C . ILE A 1 503 ? 13.90914 -4.37265 17.79546 1.000 36.16497 500 ILE A C 1
ATOM 4008 O O . ILE A 1 503 ? 14.23929 -5.30899 18.52712 1.000 38.20616 500 ILE A O 1
ATOM 4013 N N . THR A 1 504 ? 14.75529 -3.79932 16.93053 1.000 38.00026 501 THR A N 1
ATOM 4014 C CA . THR A 1 504 ? 16.18513 -4.11682 16.94872 1.000 39.47710 501 THR A CA 1
ATOM 4015 C C . THR A 1 504 ? 17.02579 -2.85043 17.06290 1.000 36.00164 501 THR A C 1
ATOM 4016 O O . THR A 1 504 ? 16.69354 -1.80411 16.50698 1.000 37.51796 501 THR A O 1
ATOM 4020 N N . LEU A 1 505 ? 18.14809 -2.98797 17.75938 1.000 37.85609 502 LEU A N 1
ATOM 4021 C CA . LEU A 1 505 ? 19.19911 -1.97850 17.82357 1.000 37.38172 502 LEU A CA 1
ATOM 4022 C C . LEU A 1 505 ? 20.47121 -2.62833 17.29194 1.000 39.10747 502 LEU A C 1
ATOM 4023 O O . LEU A 1 505 ? 20.89825 -3.66906 17.79964 1.000 37.80613 502 LEU A O 1
ATOM 4028 N N . ASN A 1 506 ? 21.03565 -2.04715 16.23905 1.000 40.44893 503 ASN A N 1
ATOM 4029 C CA . ASN A 1 506 ? 22.20361 -2.59770 15.57103 1.000 38.35022 503 ASN A CA 1
ATOM 4030 C C . ASN A 1 506 ? 23.14132 -1.44023 15.27872 1.000 43.38707 503 ASN A C 1
ATOM 4031 O O . ASN A 1 506 ? 22.70328 -0.40239 14.77131 1.000 39.84678 503 ASN A O 1
ATOM 4036 N N . TYR A 1 507 ? 24.42362 -1.61817 15.59722 1.000 41.86252 504 TYR A N 1
ATOM 4037 C CA . TYR A 1 507 ? 25.49001 -0.73794 15.13615 1.000 42.11534 504 TYR A CA 1
ATOM 4038 C C . TYR A 1 507 ? 26.13000 -1.47808 13.96996 1.000 41.84322 504 TYR A C 1
ATOM 4039 O O . TYR A 1 507 ? 26.91828 -2.40829 14.17528 1.000 42.92175 504 TYR A O 1
ATOM 4048 N N . PHE A 1 508 ? 25.76504 -1.08251 12.74713 1.000 40.42546 505 PHE A N 1
ATOM 4049 C CA . PHE A 1 508 ? 26.26940 -1.73045 11.54604 1.000 42.35711 505 PHE A CA 1
ATOM 4050 C C . PHE A 1 508 ? 27.64580 -1.20568 11.14448 1.000 41.50277 505 PHE A C 1
ATOM 4051 O O . PHE A 1 508 ? 27.93319 -0.01418 11.24482 1.000 35.62305 505 PHE A O 1
ATOM 4059 N N . GLU A 1 509 ? 28.41182 -2.10522 10.53868 1.000 39.32908 506 GLU A N 1
ATOM 4060 C CA . GLU A 1 509 ? 29.82083 -1.99581 10.20350 1.000 46.98847 506 GLU A CA 1
ATOM 4061 C C . GLU A 1 509 ? 29.95460 -2.45074 8.75997 1.000 42.94674 506 GLU A C 1
ATOM 4062 O O . GLU A 1 509 ? 29.39383 -3.49009 8.40294 1.000 39.50651 506 GLU A O 1
ATOM 4068 N N . LYS A 1 510 ? 30.68809 -1.70451 7.92789 1.000 41.80108 507 LYS A N 1
ATOM 4069 C CA . LYS A 1 510 ? 31.00794 -2.21949 6.60096 1.000 42.35597 507 LYS A CA 1
ATOM 4070 C C . LYS A 1 510 ? 32.08476 -3.28601 6.72400 1.000 43.88343 507 LYS A C 1
ATOM 4071 O O . LYS A 1 510 ? 32.96554 -3.18184 7.57188 1.000 44.32782 507 LYS A O 1
ATOM 4077 N N . ARG A 1 511 ? 31.97909 -4.33861 5.91851 1.000 43.42761 508 ARG A N 1
ATOM 4078 C CA . ARG A 1 511 ? 32.99367 -5.38252 5.84577 1.000 43.58116 508 ARG A CA 1
ATOM 4079 C C . ARG A 1 511 ? 33.09776 -5.81953 4.39686 1.000 48.27120 508 ARG A C 1
ATOM 4080 O O . ARG A 1 511 ? 32.11052 -5.74252 3.65249 1.000 48.34244 508 ARG A O 1
ATOM 4088 N N . PRO A 1 512 ? 34.29544 -6.29132 3.95984 1.000 47.29237 509 PRO A N 1
ATOM 4089 C CA . PRO A 1 512 ? 34.54052 -6.57704 2.54007 1.000 45.56032 509 PRO A CA 1
ATOM 4090 C C . PRO A 1 512 ? 33.99575 -7.92701 2.07231 1.000 50.30948 509 PRO A C 1
ATOM 4091 O O . PRO A 1 512 ? 34.66971 -8.68227 1.37711 1.000 50.37405 509 PRO A O 1
ATOM 4095 N N . TYR A 1 513 ? 32.75566 -8.23152 2.44738 1.000 45.48950 510 TYR A N 1
ATOM 4096 C CA . TYR A 1 513 ? 32.06984 -9.38423 1.88223 1.000 45.27847 510 TYR A CA 1
ATOM 4097 C C . TYR A 1 513 ? 30.56523 -9.16586 2.01253 1.000 43.08103 510 TYR A C 1
ATOM 4098 O O . TYR A 1 513 ? 30.11493 -8.14564 2.52720 1.000 42.25410 510 TYR A O 1
ATOM 4107 N N . LYS A 1 514 ? 29.79178 -10.13044 1.52945 1.000 45.57866 511 LYS A N 1
ATOM 4108 C CA . LYS A 1 514 ? 28.34454 -10.12566 1.69407 1.000 45.51537 511 LYS A CA 1
ATOM 4109 C C . LYS A 1 514 ? 27.92356 -11.47784 2.23201 1.000 45.99239 511 LYS A C 1
ATOM 4110 O O . LYS A 1 514 ? 28.64041 -12.46915 2.07643 1.000 44.48529 511 LYS A O 1
ATOM 4116 N N . ILE A 1 515 ? 26.75423 -11.50943 2.88075 1.000 42.57682 512 ILE A N 1
ATOM 4117 C CA . ILE A 1 515 ? 26.14062 -12.75257 3.33400 1.000 39.50624 512 ILE A CA 1
ATOM 4118 C C . ILE A 1 515 ? 24.72530 -12.79928 2.78326 1.000 40.35717 512 ILE A C 1
ATOM 4119 O O . ILE A 1 515 ? 24.00444 -11.80299 2.83617 1.000 38.87644 512 ILE A O 1
ATOM 4124 N N . SER A 1 516 ? 24.35015 -13.93059 2.20315 1.000 40.52393 513 SER A N 1
ATOM 4125 C CA . SER A 1 516 ? 23.10339 -14.03335 1.46432 1.000 45.15980 513 SER A CA 1
ATOM 4126 C C . SER A 1 516 ? 22.48891 -15.39608 1.74283 1.000 46.21907 513 SER A C 1
ATOM 4127 O O . SER A 1 516 ? 23.06667 -16.23443 2.43958 1.000 47.30532 513 SER A O 1
ATOM 4130 N N . HIS A 1 517 ? 21.29158 -15.60767 1.22585 1.000 46.72909 514 HIS A N 1
ATOM 4131 C CA . HIS A 1 517 ? 20.71479 -16.93473 1.23014 1.000 46.09270 514 HIS A CA 1
ATOM 4132 C C . HIS A 1 517 ? 21.27845 -17.77037 0.09116 1.000 47.77271 514 HIS A C 1
ATOM 4133 O O . HIS A 1 517 ? 21.60536 -17.25925 -0.98370 1.000 47.44418 514 HIS A O 1
ATOM 4140 N N . ALA A 1 518 ? 21.37854 -19.07242 0.34225 1.000 43.29985 515 ALA A N 1
ATOM 4141 C CA . ALA A 1 518 ? 21.73361 -20.03994 -0.68807 1.000 48.73072 515 ALA A CA 1
ATOM 4142 C C . ALA A 1 518 ? 20.53759 -20.32072 -1.59102 1.000 50.61774 515 ALA A C 1
ATOM 4143 O O . ALA A 1 518 ? 19.49393 -20.76376 -1.10638 1.000 51.94599 515 ALA A O 1
ATOM 4145 N N . TYR A 1 519 ? 20.69660 -20.10467 -2.89622 1.000 50.49044 516 TYR A N 1
ATOM 4146 C CA . TYR A 1 519 ? 19.66777 -20.38522 -3.89344 1.000 53.63776 516 TYR A CA 1
ATOM 4147 C C . TYR A 1 519 ? 20.03988 -21.61106 -4.72308 1.000 57.56962 516 TYR A C 1
ATOM 4148 O O . TYR A 1 519 ? 21.13878 -22.15886 -4.61890 1.000 58.19682 516 TYR A O 1
ATOM 4157 N N . LEU A 1 520 ? 19.10479 -22.03565 -5.57646 1.000 60.69201 517 LEU A N 1
ATOM 4158 C CA . LEU A 1 520 ? 19.31930 -23.26047 -6.34600 1.000 61.02951 517 LEU A CA 1
ATOM 4159 C C . LEU A 1 520 ? 20.39118 -23.08302 -7.40473 1.000 57.07471 517 LEU A C 1
ATOM 4160 O O . LEU A 1 520 ? 21.10970 -24.03758 -7.72035 1.000 59.41022 517 LEU A O 1
ATOM 4165 N N . SER A 1 521 ? 20.51677 -21.87574 -7.95820 1.000 61.73534 518 SER A N 1
ATOM 4166 C CA . SER A 1 521 ? 21.56991 -21.61832 -8.93190 1.000 59.61031 518 SER A CA 1
ATOM 4167 C C . SER A 1 521 ? 22.94875 -21.83721 -8.32986 1.000 58.62420 518 SER A C 1
ATOM 4168 O O . SER A 1 521 ? 23.90326 -22.11856 -9.05977 1.000 58.56396 518 SER A O 1
ATOM 4171 N N . ASP A 1 522 ? 23.07072 -21.69898 -7.01112 1.000 58.94169 519 ASP A N 1
ATOM 4172 C CA . ASP A 1 522 ? 24.33272 -21.87774 -6.30534 1.000 59.28121 519 ASP A CA 1
ATOM 4173 C C . ASP A 1 522 ? 24.71359 -23.33981 -6.11131 1.000 58.85727 519 ASP A C 1
ATOM 4174 O O . ASP A 1 522 ? 25.77688 -23.60175 -5.54503 1.000 60.32625 519 ASP A O 1
ATOM 4179 N N . LEU A 1 523 ? 23.87236 -24.28974 -6.52937 1.000 60.39572 520 LEU A N 1
ATOM 4180 C CA . LEU A 1 523 ? 24.09606 -25.68696 -6.15594 1.000 61.22635 520 LEU A CA 1
ATOM 4181 C C . LEU A 1 523 ? 25.42706 -26.25291 -6.64009 1.000 61.22737 520 LEU A C 1
ATOM 4182 O O . LEU A 1 523 ? 26.06453 -26.98622 -5.86474 1.000 63.85156 520 LEU A O 1
ATOM 4187 N N . PRO A 1 524 ? 25.89843 -25.98908 -7.86378 1.000 62.19372 521 PRO A N 1
ATOM 4188 C CA . PRO A 1 524 ? 27.26448 -26.42360 -8.20577 1.000 63.37152 521 PRO A CA 1
ATOM 4189 C C . PRO A 1 524 ? 28.28174 -25.98833 -7.17558 1.000 60.77925 521 PRO A C 1
ATOM 4190 O O . PRO A 1 524 ? 29.00577 -26.83549 -6.63715 1.000 64.04676 521 PRO A O 1
ATOM 4194 N N . ALA A 1 525 ? 28.33256 -24.68683 -6.86288 1.000 56.09158 522 ALA A N 1
ATOM 4195 C CA . ALA A 1 525 ? 29.35618 -24.18046 -5.95299 1.000 57.80545 522 ALA A CA 1
ATOM 4196 C C . ALA A 1 525 ? 29.19419 -24.73508 -4.54517 1.000 56.06779 522 ALA A C 1
ATOM 4197 O O . ALA A 1 525 ? 30.15989 -24.78462 -3.78113 1.000 56.71976 522 ALA A O 1
ATOM 4199 N N . LEU A 1 526 ? 27.99242 -25.14745 -4.16795 1.000 58.50386 523 LEU A N 1
ATOM 4200 C CA . LEU A 1 526 ? 27.87378 -25.74126 -2.84827 1.000 55.48548 523 LEU A CA 1
ATOM 4201 C C . LEU A 1 526 ? 28.35196 -27.18556 -2.84876 1.000 57.73617 523 LEU A C 1
ATOM 4202 O O . LEU A 1 526 ? 28.86786 -27.66026 -1.83233 1.000 57.59500 523 LEU A O 1
ATOM 4207 N N . VAL A 1 527 ? 28.19135 -27.88937 -3.97087 1.000 60.57781 524 VAL A N 1
ATOM 4208 C CA . VAL A 1 527 ? 28.77104 -29.22409 -4.11090 1.000 62.87337 524 VAL A CA 1
ATOM 4209 C C . VAL A 1 527 ? 30.29661 -29.15914 -4.04088 1.000 61.59767 524 VAL A C 1
ATOM 4210 O O . VAL A 1 527 ? 30.93186 -29.95280 -3.33554 1.000 65.08604 524 VAL A O 1
ATOM 4214 N N . ASP A 1 528 ? 30.90871 -28.22444 -4.78486 1.000 58.82918 525 ASP A N 1
ATOM 4215 C CA . ASP A 1 528 ? 32.36701 -28.09649 -4.76391 1.000 63.07111 525 ASP A CA 1
ATOM 4216 C C . ASP A 1 528 ? 32.87143 -27.75061 -3.36635 1.000 64.22335 525 ASP A C 1
ATOM 4217 O O . ASP A 1 528 ? 33.87437 -28.30521 -2.90221 1.000 68.13883 525 ASP A O 1
ATOM 4222 N N . LEU A 1 529 ? 32.19301 -26.82918 -2.68407 1.000 61.69202 526 LEU A N 1
ATOM 4223 C CA . LEU A 1 529 ? 32.55415 -26.50096 -1.31286 1.000 58.50964 526 LEU A CA 1
ATOM 4224 C C . LEU A 1 529 ? 32.57708 -27.74466 -0.42634 1.000 59.57627 526 LEU A C 1
ATOM 4225 O O . LEU A 1 529 ? 33.35555 -27.80548 0.53086 1.000 58.63509 526 LEU A O 1
ATOM 4230 N N . GLU A 1 530 ? 31.76305 -28.76057 -0.73722 1.000 60.07393 527 GLU A N 1
ATOM 4231 C CA . GLU A 1 530 ? 31.81130 -29.98526 0.05847 1.000 62.70770 527 GLU A CA 1
ATOM 4232 C C . GLU A 1 530 ? 33.07317 -30.78496 -0.24303 1.000 66.16712 527 GLU A C 1
ATOM 4233 O O . GLU A 1 530 ? 33.73417 -31.29112 0.67664 1.000 65.16040 527 GLU A O 1
ATOM 4239 N N . VAL A 1 531 ? 33.43471 -30.88511 -1.52453 1.000 66.57672 528 VAL A N 1
ATOM 4240 C CA . VAL A 1 531 ? 34.66871 -31.56764 -1.90895 1.000 68.56038 528 VAL A CA 1
ATOM 4241 C C . VAL A 1 531 ? 35.88432 -30.88794 -1.28558 1.000 68.11770 528 VAL A C 1
ATOM 4242 O O . VAL A 1 531 ? 36.80880 -31.55495 -0.80723 1.000 70.27277 528 VAL A O 1
ATOM 4246 N N . LYS A 1 532 ? 35.91135 -29.55634 -1.28752 1.000 63.55748 529 LYS A N 1
ATOM 4247 C CA . LYS A 1 532 ? 37.06288 -28.83854 -0.76120 1.000 59.95477 529 LYS A CA 1
ATOM 4248 C C . LYS A 1 532 ? 37.08504 -28.75626 0.75529 1.000 64.19961 529 LYS A C 1
ATOM 4249 O O . LYS A 1 532 ? 38.08696 -28.30111 1.31407 1.000 69.48356 529 LYS A O 1
ATOM 4255 N N . CYS A 1 533 ? 36.02273 -29.17184 1.44368 1.000 62.61869 530 CYS A N 1
ATOM 4256 C CA . CYS A 1 533 ? 35.97095 -29.02389 2.89019 1.000 64.32600 530 CYS A CA 1
ATOM 4257 C C . CYS A 1 533 ? 35.95946 -30.33153 3.66035 1.000 68.26896 530 CYS A C 1
ATOM 4258 O O . CYS A 1 533 ? 36.24205 -30.31482 4.86238 1.000 64.73358 530 CYS A O 1
ATOM 4261 N N . TRP A 1 534 ? 35.63365 -31.44941 3.02544 1.000 69.18340 531 TRP A N 1
ATOM 4262 C CA . TRP A 1 534 ? 35.50501 -32.70323 3.74392 1.000 71.10608 531 TRP A CA 1
ATOM 4263 C C . TRP A 1 534 ? 36.14278 -33.84010 2.96086 1.000 74.02716 531 TRP A C 1
ATOM 4264 O O . TRP A 1 534 ? 36.24077 -33.77803 1.72908 1.000 72.68998 531 TRP A O 1
ATOM 4275 N N . PRO A 1 535 ? 36.59934 -34.88097 3.64965 1.000 77.73671 532 PRO A N 1
ATOM 4276 C CA . PRO A 1 535 ? 36.97584 -36.11268 2.95093 1.000 78.90464 532 PRO A CA 1
ATOM 4277 C C . PRO A 1 535 ? 35.75154 -36.75967 2.31829 1.000 78.51874 532 PRO A C 1
ATOM 4278 O O . PRO A 1 535 ? 34.61248 -36.52997 2.73164 1.000 76.95248 532 PRO A O 1
ATOM 4282 N N . GLU A 1 536 ? 36.00362 -37.60684 1.31582 1.000 78.65936 533 GLU A N 1
ATOM 4283 C CA . GLU A 1 536 ? 34.92149 -38.16031 0.50517 1.000 76.06597 533 GLU A CA 1
ATOM 4284 C C . GLU A 1 536 ? 33.88624 -38.93894 1.31541 1.000 77.37386 533 GLU A C 1
ATOM 4285 O O . GLU A 1 536 ? 32.75796 -39.11254 0.84416 1.000 75.39849 533 GLU A O 1
ATOM 4287 N N . ASN A 1 537 ? 34.22695 -39.41879 2.51028 1.000 77.85780 534 ASN A N 1
ATOM 4288 C CA . ASN A 1 537 ? 33.26751 -40.21864 3.26768 1.000 75.95991 534 ASN A CA 1
ATOM 4289 C C . ASN A 1 537 ? 32.27766 -39.37557 4.06294 1.000 77.19373 534 ASN A C 1
ATOM 4290 O O . ASN A 1 537 ? 31.20288 -39.87717 4.41737 1.000 73.18218 534 ASN A O 1
ATOM 4295 N N . LEU A 1 538 ? 32.61900 -38.11764 4.35935 1.000 76.92328 535 LEU A N 1
ATOM 4296 C CA . LEU A 1 538 ? 31.83542 -37.26672 5.24640 1.000 72.85446 535 LEU A CA 1
ATOM 4297 C C . LEU A 1 538 ? 31.12775 -36.13826 4.50252 1.000 74.49849 535 LEU A C 1
ATOM 4298 O O . LEU A 1 538 ? 30.72496 -35.14820 5.12134 1.000 71.10614 535 LEU A O 1
ATOM 4303 N N . ARG A 1 539 ? 30.95577 -36.27354 3.19093 1.000 74.27785 536 ARG A N 1
ATOM 4304 C CA . ARG A 1 539 ? 30.37335 -35.22132 2.37523 1.000 68.97790 536 ARG A CA 1
ATOM 4305 C C . ARG A 1 539 ? 28.87196 -35.39779 2.23320 1.000 69.56232 536 ARG A C 1
ATOM 4306 O O . ARG A 1 539 ? 28.36833 -36.51602 2.10058 1.000 71.90160 536 ARG A O 1
ATOM 4314 N N . ALA A 1 540 ? 28.16101 -34.28009 2.25008 1.000 68.88585 537 ALA A N 1
ATOM 4315 C CA . ALA A 1 540 ? 26.73870 -34.30747 1.97186 1.000 67.65228 537 ALA A CA 1
ATOM 4316 C C . ALA A 1 540 ? 26.49618 -34.59220 0.49095 1.000 70.57732 537 ALA A C 1
ATOM 4317 O O . ALA A 1 540 ? 27.30125 -34.23537 -0.37862 1.000 67.95269 537 ALA A O 1
ATOM 4319 N N . SER A 1 541 ? 25.37622 -35.25022 0.20796 1.000 65.17583 538 SER A N 1
ATOM 4320 C CA . SER A 1 541 ? 25.03627 -35.57464 -1.16694 1.000 63.33619 538 SER A CA 1
ATOM 4321 C C . SER A 1 541 ? 24.28175 -34.41885 -1.81321 1.000 62.74661 538 SER A C 1
ATOM 4322 O O . SER A 1 541 ? 23.63985 -33.60132 -1.14231 1.000 62.66513 538 SER A O 1
ATOM 4325 N N . THR A 1 542 ? 24.38100 -34.34903 -3.14000 1.000 61.74275 539 THR A N 1
ATOM 4326 C CA . THR A 1 542 ? 23.62739 -33.34090 -3.87092 1.000 56.96606 539 THR A CA 1
ATOM 4327 C C . THR A 1 542 ? 22.12876 -33.49341 -3.63639 1.000 59.79497 539 THR A C 1
ATOM 4328 O O . THR A 1 542 ? 21.39895 -32.49810 -3.63577 1.000 59.73987 539 THR A O 1
ATOM 4332 N N . HIS A 1 543 ? 21.65139 -34.71752 -3.40627 1.000 58.14642 540 HIS A N 1
ATOM 4333 C CA . HIS A 1 543 ? 20.26213 -34.88247 -2.98665 1.000 64.16863 540 HIS A CA 1
ATOM 4334 C C . HIS A 1 543 ? 20.00886 -34.15499 -1.67167 1.000 61.95316 540 HIS A C 1
ATOM 4335 O O . HIS A 1 543 ? 19.11420 -33.31038 -1.58175 1.000 58.38406 540 HIS A O 1
ATOM 4342 N N . GLU A 1 544 ? 20.82742 -34.44649 -0.65725 1.000 60.06729 541 GLU A N 1
ATOM 4343 C CA . GLU A 1 544 ? 20.69368 -33.82922 0.65965 1.000 61.86537 541 GLU A CA 1
ATOM 4344 C C . GLU A 1 544 ? 20.75447 -32.30606 0.58569 1.000 59.29680 541 GLU A C 1
ATOM 4345 O O . GLU A 1 544 ? 19.91837 -31.61571 1.18084 1.000 60.83079 541 GLU A O 1
ATOM 4351 N N . ILE A 1 545 ? 21.76112 -31.76316 -0.10719 1.000 55.86022 542 ILE A N 1
ATOM 4352 C CA . ILE A 1 545 ? 21.91442 -30.31314 -0.18531 1.000 54.07901 542 ILE A CA 1
ATOM 4353 C C . ILE A 1 545 ? 20.69944 -29.68877 -0.85410 1.000 54.84831 542 ILE A C 1
ATOM 4354 O O . ILE A 1 545 ? 20.12110 -28.71864 -0.35132 1.000 52.79423 542 ILE A O 1
ATOM 4359 N N . ARG A 1 546 ? 20.28825 -30.25245 -1.99313 1.000 59.16692 543 ARG A N 1
ATOM 4360 C CA . ARG A 1 546 ? 19.11516 -29.76569 -2.71120 1.000 53.91128 543 ARG A CA 1
ATOM 4361 C C . ARG A 1 546 ? 17.86898 -29.79402 -1.82653 1.000 61.19023 543 ARG A C 1
ATOM 4362 O O . ARG A 1 546 ? 17.02230 -28.89600 -1.91256 1.000 58.53921 543 ARG A O 1
ATOM 4370 N N . ARG A 1 547 ? 17.74584 -30.80614 -0.95942 1.000 55.91672 544 ARG A N 1
ATOM 4371 C CA . ARG A 1 547 ? 16.67810 -30.79812 0.03546 1.000 57.53480 544 ARG A CA 1
ATOM 4372 C C . ARG A 1 547 ? 16.73122 -29.52073 0.84830 1.000 58.90145 544 ARG A C 1
ATOM 4373 O O . ARG A 1 547 ? 15.75954 -28.75791 0.90687 1.000 60.40507 544 ARG A O 1
ATOM 4381 N N . ARG A 1 548 ? 17.88276 -29.27687 1.48219 1.000 59.17631 545 ARG A N 1
ATOM 4382 C CA . ARG A 1 548 ? 18.01816 -28.17181 2.42320 1.000 55.87329 545 ARG A CA 1
ATOM 4383 C C . ARG A 1 548 ? 17.63200 -26.84910 1.78161 1.000 50.73705 545 ARG A C 1
ATOM 4384 O O . ARG A 1 548 ? 17.01861 -25.99520 2.42696 1.000 53.36253 545 ARG A O 1
ATOM 4392 N N . LEU A 1 549 ? 17.93803 -26.67938 0.49770 1.000 48.22597 546 LEU A N 1
ATOM 4393 C CA . LEU A 1 549 ? 17.58042 -25.43732 -0.16873 1.000 50.60341 546 LEU A CA 1
ATOM 4394 C C . LEU A 1 549 ? 16.08013 -25.30497 -0.38605 1.000 59.49066 546 LEU A C 1
ATOM 4395 O O . LEU A 1 549 ? 15.59050 -24.18572 -0.56603 1.000 60.81126 546 LEU A O 1
ATOM 4400 N N . GLU A 1 550 ? 15.34118 -26.41237 -0.38196 1.000 59.96209 547 GLU A N 1
ATOM 4401 C CA . GLU A 1 550 ? 13.91715 -26.37281 -0.67106 1.000 61.62686 547 GLU A CA 1
ATOM 4402 C C . GLU A 1 550 ? 13.04039 -26.57161 0.55174 1.000 57.80553 547 GLU A C 1
ATOM 4403 O O . GLU A 1 550 ? 11.96672 -25.97974 0.62213 1.000 63.69465 547 GLU A O 1
ATOM 4409 N N . LEU A 1 551 ? 13.48569 -27.35212 1.53191 1.000 61.32160 548 LEU A N 1
ATOM 4410 C CA . LEU A 1 551 ? 12.80394 -27.37865 2.81950 1.000 63.09955 548 LEU A CA 1
ATOM 4411 C C . LEU A 1 551 ? 12.93497 -26.04504 3.54526 1.000 63.39023 548 LEU A C 1
ATOM 4412 O O . LEU A 1 551 ? 11.93861 -25.49035 4.02311 1.000 65.03747 548 LEU A O 1
ATOM 4417 N N . ASN A 1 552 ? 14.16303 -25.53465 3.66857 1.000 58.59367 549 ASN A N 1
ATOM 4418 C CA . ASN A 1 552 ? 14.46697 -24.33893 4.45996 1.000 57.43238 549 ASN A CA 1
ATOM 4419 C C . ASN A 1 552 ? 15.24663 -23.35279 3.61603 1.000 52.65308 549 ASN A C 1
ATOM 4420 O O . ASN A 1 552 ? 16.43264 -23.13481 3.86036 1.000 54.92995 549 ASN A O 1
ATOM 4425 N N . PRO A 1 553 ? 14.61495 -22.71989 2.63241 1.000 52.23919 550 PRO A N 1
ATOM 4426 C CA . PRO A 1 553 ? 15.33491 -21.69654 1.85615 1.000 50.59180 550 PRO A CA 1
ATOM 4427 C C . PRO A 1 553 ? 15.87761 -20.56334 2.70949 1.000 43.68776 550 PRO A C 1
ATOM 4428 O O . PRO A 1 553 ? 16.83931 -19.90549 2.30439 1.000 51.70888 550 PRO A O 1
ATOM 4432 N N . GLN A 1 554 ? 15.30656 -20.31354 3.88329 1.000 45.82974 551 GLN A N 1
ATOM 4433 C CA . GLN A 1 554 ? 15.77383 -19.23842 4.74440 1.000 48.02725 551 GLN A CA 1
ATOM 4434 C C . GLN A 1 554 ? 16.59302 -19.75814 5.91543 1.000 47.86689 551 GLN A C 1
ATOM 4435 O O . GLN A 1 554 ? 16.92608 -18.98757 6.81975 1.000 50.14155 551 GLN A O 1
ATOM 4441 N N . GLY A 1 555 ? 16.92220 -21.04339 5.91948 1.000 48.21437 552 GLY A N 1
ATOM 4442 C CA . GLY A 1 555 ? 17.80516 -21.61540 6.90863 1.000 48.54062 552 GLY A CA 1
ATOM 4443 C C . GLY A 1 555 ? 19.23782 -21.85503 6.47056 1.000 47.12979 552 GLY A C 1
ATOM 4444 O O . GLY A 1 555 ? 19.99797 -22.44822 7.24499 1.000 50.79668 552 GLY A O 1
ATOM 4445 N N . ASN A 1 556 ? 19.64449 -21.41324 5.27554 1.000 45.10562 553 ASN A N 1
ATOM 4446 C CA . ASN A 1 556 ? 20.99756 -21.65341 4.76369 1.000 42.96821 553 ASN A CA 1
ATOM 4447 C C . ASN A 1 556 ? 21.61382 -20.33909 4.30142 1.000 48.25605 553 ASN A C 1
ATOM 4448 O O . ASN A 1 556 ? 21.05133 -19.65637 3.43853 1.000 46.29821 553 ASN A O 1
ATOM 4453 N N . LEU A 1 557 ? 22.76835 -19.98687 4.87418 1.000 38.95590 554 LEU A N 1
ATOM 4454 C CA . LEU A 1 557 ? 23.45529 -18.73703 4.58645 1.000 39.49196 554 LEU A CA 1
ATOM 4455 C C . LEU A 1 557 ? 24.77225 -19.00543 3.87366 1.000 43.64672 554 LEU A C 1
ATOM 4456 O O . LEU A 1 557 ? 25.43498 -20.02209 4.11652 1.000 39.89724 554 LEU A O 1
ATOM 4461 N N . VAL A 1 558 ? 25.14979 -18.06788 3.01194 1.000 42.65849 555 VAL A N 1
ATOM 4462 C CA . VAL A 1 558 ? 26.36764 -18.14445 2.21068 1.000 44.67349 555 VAL A CA 1
ATOM 4463 C C . VAL A 1 558 ? 27.14355 -16.83325 2.36866 1.000 46.56363 555 VAL A C 1
ATOM 4464 O O . VAL A 1 558 ? 26.53533 -15.76133 2.47415 1.000 40.73371 555 VAL A O 1
ATOM 4468 N N . LEU A 1 559 ? 28.48825 -16.92376 2.44437 1.000 46.68885 556 LEU A N 1
ATOM 4469 C CA . LEU A 1 559 ? 29.39016 -15.76054 2.46538 1.000 47.12261 556 LEU A CA 1
ATOM 4470 C C . LEU A 1 559 ? 30.10123 -15.64275 1.11965 1.000 45.84505 556 LEU A C 1
ATOM 4471 O O . LEU A 1 559 ? 30.78811 -16.57076 0.68804 1.000 43.86500 556 LEU A O 1
ATOM 4476 N N . ILE A 1 560 ? 29.94429 -14.49858 0.47344 1.000 45.23856 557 ILE A N 1
ATOM 4477 C CA . ILE A 1 560 ? 30.39314 -14.28059 -0.89060 1.000 50.38484 557 ILE A CA 1
ATOM 4478 C C . ILE A 1 560 ? 31.49368 -13.23928 -0.84982 1.000 53.04212 557 ILE A C 1
ATOM 4479 O O . ILE A 1 560 ? 31.43024 -12.30727 -0.04521 1.000 51.69831 557 ILE A O 1
ATOM 4484 N N . ILE A 1 561 ? 32.51505 -13.40880 -1.69231 1.000 57.72301 558 ILE A N 1
ATOM 4485 C CA . ILE A 1 561 ? 33.59532 -12.42808 -1.77363 1.000 59.50692 558 ILE A CA 1
ATOM 4486 C C . ILE A 1 561 ? 33.71405 -11.85311 -3.18100 1.000 65.82493 558 ILE A C 1
ATOM 4487 O O . ILE A 1 561 ? 33.34624 -10.69766 -3.42906 1.000 71.82993 558 ILE A O 1
ATOM 4492 N N . GLU A 1 562 ? 34.22327 -12.64139 -4.11859 1.000 66.27550 559 GLU A N 1
ATOM 4493 C CA . GLU A 1 562 ? 34.42528 -12.14965 -5.47982 1.000 70.79152 559 GLU A CA 1
ATOM 4494 C C . GLU A 1 562 ? 33.35349 -12.64746 -6.42569 1.000 69.01795 559 GLU A C 1
ATOM 4495 O O . GLU A 1 562 ? 33.65661 -13.07465 -7.54239 1.000 72.30971 559 GLU A O 1
ATOM 4501 N N . ASP A 1 563 ? 32.09272 -12.57949 -6.00315 1.000 68.94846 560 ASP A N 1
ATOM 4502 C CA . ASP A 1 563 ? 31.03909 -13.44932 -6.51134 1.000 68.31658 560 ASP A CA 1
ATOM 4503 C C . ASP A 1 563 ? 31.40235 -14.91842 -6.32574 1.000 63.47356 560 ASP A C 1
ATOM 4504 O O . ASP A 1 563 ? 30.90717 -15.78146 -7.05084 1.000 63.95117 560 ASP A O 1
ATOM 4509 N N . GLN A 1 564 ? 32.26222 -15.20501 -5.35246 1.000 60.72825 561 GLN A N 1
ATOM 4510 C CA . GLN A 1 564 ? 32.65765 -16.55689 -4.99863 1.000 59.99475 561 GLN A CA 1
ATOM 4511 C C . GLN A 1 564 ? 32.12525 -16.91756 -3.61900 1.000 52.26790 561 GLN A C 1
ATOM 4512 O O . GLN A 1 564 ? 32.22938 -16.13396 -2.67391 1.000 51.90582 561 GLN A O 1
ATOM 4514 N N . ILE A 1 565 ? 31.59534 -18.12700 -3.50120 1.000 51.83615 562 ILE A N 1
ATOM 4515 C CA . ILE A 1 565 ? 31.06945 -18.61227 -2.23391 1.000 53.44528 562 ILE A CA 1
ATOM 4516 C C . ILE A 1 565 ? 32.21221 -19.20625 -1.41918 1.000 53.13881 562 ILE A C 1
ATOM 4517 O O . ILE A 1 565 ? 32.71195 -20.28856 -1.72480 1.000 54.67295 562 ILE A O 1
ATOM 4522 N N . ILE A 1 566 ? 32.59089 -18.50108 -0.35508 1.000 52.84014 563 ILE A N 1
ATOM 4523 C CA . ILE A 1 566 ? 33.70931 -18.83784 0.51139 1.000 49.24573 563 ILE A CA 1
ATOM 4524 C C . ILE A 1 566 ? 33.28606 -19.81194 1.59326 1.000 50.91609 563 ILE A C 1
ATOM 4525 O O . ILE A 1 566 ? 34.08133 -20.65096 2.03350 1.000 49.70900 563 ILE A O 1
ATOM 4530 N N . GLY A 1 567 ? 32.04496 -19.70676 2.05625 1.000 49.01331 564 GLY A N 1
ATOM 4531 C CA . GLY A 1 567 ? 31.55660 -20.55941 3.12038 1.000 46.92926 564 GLY A CA 1
ATOM 4532 C C . GLY A 1 567 ? 30.05046 -20.61162 3.05472 1.000 43.80367 564 GLY A C 1
ATOM 4533 O O . GLY A 1 567 ? 29.41764 -19.77308 2.41343 1.000 40.32095 564 GLY A O 1
ATOM 4534 N N . ALA A 1 568 ? 29.48468 -21.61790 3.71364 1.000 44.13435 565 ALA A N 1
ATOM 4535 C CA . ALA A 1 568 ? 28.04361 -21.81316 3.78562 1.000 44.08058 565 ALA A CA 1
ATOM 4536 C C . ALA A 1 568 ? 27.72367 -22.39301 5.14840 1.000 44.24325 565 ALA A C 1
ATOM 4537 O O . ALA A 1 568 ? 28.52511 -23.14405 5.70645 1.000 41.37177 565 ALA A O 1
ATOM 4539 N N . ILE A 1 569 ? 26.55494 -22.04643 5.69295 1.000 44.59243 566 ILE A N 1
ATOM 4540 C CA . ILE A 1 569 ? 26.11311 -22.63054 6.95099 1.000 38.42294 566 ILE A CA 1
ATOM 4541 C C . ILE A 1 569 ? 24.64642 -23.05444 6.84153 1.000 44.74007 566 ILE A C 1
ATOM 4542 O O . ILE A 1 569 ? 23.80756 -22.31755 6.30685 1.000 43.71015 566 ILE A O 1
ATOM 4547 N N . TYR A 1 570 ? 24.35438 -24.26299 7.31266 1.000 45.12113 567 TYR A N 1
ATOM 4548 C CA . TYR A 1 570 ? 23.06319 -24.91643 7.14655 1.000 44.65230 567 TYR A CA 1
ATOM 4549 C C . TYR A 1 570 ? 22.49534 -25.23964 8.51260 1.000 47.11663 567 TYR A C 1
ATOM 4550 O O . TYR A 1 570 ? 23.16552 -25.89286 9.32237 1.000 42.13112 567 TYR A O 1
ATOM 4559 N N . SER A 1 571 ? 21.25596 -24.81968 8.75224 1.000 44.81580 568 SER A N 1
ATOM 4560 C CA . SER A 1 571 ? 20.53022 -25.14981 9.96963 1.000 42.79754 568 SER A CA 1
ATOM 4561 C C . SER A 1 571 ? 19.27977 -25.92802 9.59050 1.000 49.63391 568 SER A C 1
ATOM 4562 O O . SER A 1 571 ? 18.56791 -25.54913 8.65826 1.000 44.36973 568 SER A O 1
ATOM 4565 N N . GLN A 1 572 ? 19.02449 -27.02186 10.29483 1.000 48.31321 569 GLN A N 1
ATOM 4566 C CA . GLN A 1 572 ? 17.86492 -27.84493 9.99884 1.000 52.36054 569 GLN A CA 1
ATOM 4567 C C . GLN A 1 572 ? 17.38207 -28.45303 11.29705 1.000 51.47584 569 GLN A C 1
ATOM 4568 O O . GLN A 1 572 ? 18.19188 -28.82661 12.15230 1.000 49.70674 569 GLN A O 1
ATOM 4574 N N . THR A 1 573 ? 16.06686 -28.51296 11.46191 1.000 48.03867 570 THR A N 1
ATOM 4575 C CA . THR A 1 573 ? 15.50127 -29.13818 12.64762 1.000 49.69535 570 THR A CA 1
ATOM 4576 C C . THR A 1 573 ? 14.28103 -29.96801 12.26938 1.000 57.25101 570 THR A C 1
ATOM 4577 O O . THR A 1 573 ? 13.34801 -29.46656 11.63213 1.000 59.89883 570 THR A O 1
ATOM 4581 N N . ILE A 1 574 ? 14.29223 -31.23938 12.65689 1.000 53.77858 571 ILE A N 1
ATOM 4582 C CA . ILE A 1 574 ? 13.21546 -32.17134 12.35030 1.000 53.99100 571 ILE A CA 1
ATOM 4583 C C . ILE A 1 574 ? 12.52111 -32.55031 13.64993 1.000 58.16198 571 ILE A C 1
ATOM 4584 O O . ILE A 1 574 ? 13.17735 -33.00034 14.59835 1.000 54.03875 571 ILE A O 1
ATOM 4589 N N . THR A 1 575 ? 11.19912 -32.37829 13.69232 1.000 56.17194 572 THR A N 1
ATOM 4590 C CA . THR A 1 575 ? 10.38141 -32.80196 14.82280 1.000 58.85200 572 THR A CA 1
ATOM 4591 C C . THR A 1 575 ? 9.59997 -34.05653 14.44169 1.000 62.31126 572 THR A C 1
ATOM 4592 O O . THR A 1 575 ? 9.00287 -34.11457 13.36282 1.000 62.86778 572 THR A O 1
ATOM 4596 N N . SER A 1 576 ? 9.60937 -35.05602 15.32095 1.000 61.66889 573 SER A N 1
ATOM 4597 C CA . SER A 1 576 ? 8.89430 -36.29769 15.05444 1.000 66.99721 573 SER A CA 1
ATOM 4598 C C . SER A 1 576 ? 7.39294 -36.06521 15.02115 1.000 67.76889 573 SER A C 1
ATOM 4599 O O . SER A 1 576 ? 6.85226 -35.28151 15.80785 1.000 68.98185 573 SER A O 1
ATOM 4602 N N . THR A 1 577 ? 6.71790 -36.76863 14.10964 1.000 70.30579 574 THR A N 1
ATOM 4603 C CA . THR A 1 577 ? 5.27329 -36.66408 13.95346 1.000 76.96380 574 THR A CA 1
ATOM 4604 C C . THR A 1 577 ? 4.52523 -37.79782 14.65424 1.000 77.90794 574 THR A C 1
ATOM 4605 O O . THR A 1 577 ? 3.35467 -38.03864 14.34288 1.000 80.96659 574 THR A O 1
ATOM 4609 N N . GLU A 1 578 ? 5.16678 -38.48713 15.59831 1.000 77.03184 575 GLU A N 1
ATOM 4610 C CA . GLU A 1 578 ? 4.54884 -39.60985 16.29475 1.000 78.92030 575 GLU A CA 1
ATOM 4611 C C . GLU A 1 578 ? 3.79612 -39.14827 17.53882 1.000 80.79682 575 GLU A C 1
ATOM 4612 O O . GLU A 1 578 ? 4.12351 -38.12621 18.15206 1.000 77.20036 575 GLU A O 1
ATOM 4618 N N . ALA A 1 579 ? 2.77976 -39.92680 17.90537 1.000 83.28891 576 ALA A N 1
ATOM 4619 C CA . ALA A 1 579 ? 2.02497 -39.72323 19.13866 1.000 77.26380 576 ALA A CA 1
ATOM 4620 C C . ALA A 1 579 ? 1.38241 -41.03608 19.55695 1.000 75.78540 576 ALA A C 1
ATOM 4621 O O . ALA A 1 579 ? 0.51461 -41.05994 20.42821 1.000 89.09643 576 ALA A O 1
ATOM 4623 N N . THR A 1 593 ? 4.18244 -25.83455 23.77949 1.000 90.09160 589 THR A N 1
ATOM 4624 C CA . THR A 1 593 ? 4.71361 -25.39358 25.06849 1.000 91.13428 589 THR A CA 1
ATOM 4625 C C . THR A 1 593 ? 5.54595 -26.48381 25.78112 1.000 88.74314 589 THR A C 1
ATOM 4626 O O . THR A 1 593 ? 6.53535 -26.15675 26.43608 1.000 89.28480 589 THR A O 1
ATOM 4628 N N . PRO A 1 594 ? 5.13331 -27.77916 25.69197 1.000 84.61285 590 PRO A N 1
ATOM 4629 C CA . PRO A 1 594 ? 6.06113 -28.86162 26.05372 1.000 76.16369 590 PRO A CA 1
ATOM 4630 C C . PRO A 1 594 ? 6.68473 -29.45991 24.80721 1.000 74.27023 590 PRO A C 1
ATOM 4631 O O . PRO A 1 594 ? 6.34734 -29.03058 23.70165 1.000 79.80343 590 PRO A O 1
ATOM 4635 N N . GLN A 1 595 ? 7.57734 -30.43842 24.93326 1.000 73.42226 591 GLN A N 1
ATOM 4636 C CA . GLN A 1 595 ? 8.49666 -30.69135 23.83379 1.000 69.52546 591 GLN A CA 1
ATOM 4637 C C . GLN A 1 595 ? 8.70368 -32.17784 23.57579 1.000 65.61592 591 GLN A C 1
ATOM 4638 O O . GLN A 1 595 ? 8.74536 -32.99378 24.50143 1.000 64.02055 591 GLN A O 1
ATOM 4644 N N . GLY A 1 596 ? 8.84773 -32.51103 22.29146 1.000 58.33027 592 GLY A N 1
ATOM 4645 C CA . GLY A 1 596 ? 8.89267 -33.88935 21.84893 1.000 57.78202 592 GLY A CA 1
ATOM 4646 C C . GLY A 1 596 ? 10.19838 -34.25125 21.17457 1.000 57.52153 592 GLY A C 1
ATOM 4647 O O . GLY A 1 596 ? 11.16933 -33.49712 21.26687 1.000 56.71344 592 GLY A O 1
ATOM 4648 N N . SER A 1 597 ? 10.24487 -35.39893 20.50051 1.000 52.95819 593 SER A N 1
ATOM 4649 C CA . SER A 1 597 ? 11.49304 -35.83877 19.89298 1.000 51.35791 593 SER A CA 1
ATOM 4650 C C . SER A 1 597 ? 11.87142 -34.93348 18.73019 1.000 58.06661 593 SER A C 1
ATOM 4651 O O . SER A 1 597 ? 11.02386 -34.55898 17.91257 1.000 56.21156 593 SER A O 1
ATOM 4654 N N . VAL A 1 598 ? 13.15925 -34.56365 18.67271 1.000 53.94046 594 VAL A N 1
ATOM 4655 C CA . VAL A 1 598 ? 13.67904 -33.61087 17.69595 1.000 49.33489 594 VAL A CA 1
ATOM 4656 C C . VAL A 1 598 ? 15.07712 -34.04401 17.26886 1.000 54.51270 594 VAL A C 1
ATOM 4657 O O . VAL A 1 598 ? 15.82040 -34.66149 18.03985 1.000 56.62045 594 VAL A O 1
ATOM 4661 N N . ILE A 1 599 ? 15.44159 -33.69651 16.03709 1.000 49.76976 595 ILE A N 1
ATOM 4662 C CA . ILE A 1 599 ? 16.80250 -33.82135 15.53130 1.000 51.62511 595 ILE A CA 1
ATOM 4663 C C . ILE A 1 599 ? 17.25495 -32.43133 15.08147 1.000 54.85046 595 ILE A C 1
ATOM 4664 O O . ILE A 1 599 ? 16.60158 -31.80106 14.24224 1.000 49.79440 595 ILE A O 1
ATOM 4669 N N . GLN A 1 600 ? 18.35845 -31.93642 15.63946 1.000 53.87886 596 GLN A N 1
ATOM 4670 C CA . GLN A 1 600 ? 18.85234 -30.62513 15.24298 1.000 49.37106 596 GLN A CA 1
ATOM 4671 C C . GLN A 1 600 ? 20.23016 -30.72699 14.61817 1.000 52.17466 596 GLN A C 1
ATOM 4672 O O . GLN A 1 600 ? 21.11017 -31.43536 15.12545 1.000 52.92873 596 GLN A O 1
ATOM 4678 N N . LEU A 1 601 ? 20.40979 -29.99853 13.52075 1.000 49.21687 597 LEU A N 1
ATOM 4679 C CA . LEU A 1 601 ? 21.61559 -30.07305 12.70731 1.000 51.16897 597 LEU A CA 1
ATOM 4680 C C . LEU A 1 601 ? 22.09283 -28.66556 12.38444 1.000 50.49497 597 LEU A C 1
ATOM 4681 O O . LEU A 1 601 ? 21.29761 -27.81954 11.95904 1.000 48.97117 597 LEU A O 1
ATOM 4686 N N . LEU A 1 602 ? 23.38360 -28.40725 12.59644 1.000 47.31977 598 LEU A N 1
ATOM 4687 C CA . LEU A 1 602 ? 24.01042 -27.15465 12.17611 1.000 45.72129 598 LEU A CA 1
ATOM 4688 C C . LEU A 1 602 ? 25.34666 -27.49736 11.54288 1.000 50.13324 598 LEU A C 1
ATOM 4689 O O . LEU A 1 602 ? 26.22242 -28.04420 12.21922 1.000 48.10125 598 LEU A O 1
ATOM 4694 N N . ALA A 1 603 ? 25.49471 -27.17850 10.25596 1.000 45.57886 599 ALA A N 1
ATOM 4695 C CA . ALA A 1 603 ? 26.63731 -27.58673 9.45038 1.000 45.60084 599 ALA A CA 1
ATOM 4696 C C . ALA A 1 603 ? 27.29645 -26.35325 8.84917 1.000 48.82199 599 ALA A C 1
ATOM 4697 O O . ALA A 1 603 ? 26.69510 -25.66253 8.02066 1.000 45.08805 599 ALA A O 1
ATOM 4699 N N . LEU A 1 604 ? 28.52970 -26.08195 9.26976 1.000 43.88854 600 LEU A N 1
ATOM 4700 C CA . LEU A 1 604 ? 29.32201 -24.95987 8.79063 1.000 47.53202 600 LEU A CA 1
ATOM 4701 C C . LEU A 1 604 ? 30.42358 -25.46340 7.86022 1.000 50.14063 600 LEU A C 1
ATOM 4702 O O . LEU A 1 604 ? 31.20236 -26.34258 8.24191 1.000 49.33006 600 LEU A O 1
ATOM 4707 N N . ASN A 1 605 ? 30.48625 -24.91312 6.65157 1.000 44.85151 601 ASN A N 1
ATOM 4708 C CA . ASN A 1 605 ? 31.57262 -25.16787 5.71038 1.000 50.48964 601 ASN A CA 1
ATOM 4709 C C . ASN A 1 605 ? 32.31210 -23.86307 5.45249 1.000 51.07664 601 ASN A C 1
ATOM 4710 O O . ASN A 1 605 ? 31.68355 -22.85777 5.12089 1.000 51.14153 601 ASN A O 1
ATOM 4715 N N . ILE A 1 606 ? 33.64077 -23.87545 5.57922 1.000 50.37780 602 ILE A N 1
ATOM 4716 C CA . ILE A 1 606 ? 34.46619 -22.70484 5.28211 1.000 46.77151 602 ILE A CA 1
ATOM 4717 C C . ILE A 1 606 ? 35.74230 -23.18115 4.59857 1.000 49.07214 602 ILE A C 1
ATOM 4718 O O . ILE A 1 606 ? 36.38143 -24.12145 5.07110 1.000 48.55331 602 ILE A O 1
ATOM 4723 N N . LEU A 1 607 ? 36.09276 -22.56160 3.47585 1.000 50.69326 603 LEU A N 1
ATOM 4724 C CA . LEU A 1 607 ? 37.24492 -23.01812 2.70968 1.000 54.92477 603 LEU A CA 1
ATOM 4725 C C . LEU A 1 607 ? 38.50248 -22.94453 3.56828 1.000 55.48002 603 LEU A C 1
ATOM 4726 O O . LEU A 1 607 ? 38.74892 -21.91488 4.21485 1.000 53.32990 603 LEU A O 1
ATOM 4731 N N . PRO A 1 608 ? 39.30220 -24.01143 3.61861 1.000 57.63298 604 PRO A N 1
ATOM 4732 C CA . PRO A 1 608 ? 40.60658 -23.95236 4.29140 1.000 56.83726 604 PRO A CA 1
ATOM 4733 C C . PRO A 1 608 ? 41.34773 -22.65279 4.02511 1.000 53.95892 604 PRO A C 1
ATOM 4734 O O . PRO A 1 608 ? 41.94754 -22.06572 4.92704 1.000 57.72777 604 PRO A O 1
ATOM 4738 N N . GLU A 1 609 ? 41.28142 -22.20178 2.77394 1.000 54.11234 605 GLU A N 1
ATOM 4739 C CA . GLU A 1 609 ? 41.82951 -20.91513 2.35487 1.000 56.41581 605 GLU A CA 1
ATOM 4740 C C . GLU A 1 609 ? 41.56894 -19.78091 3.35791 1.000 62.08113 605 GLU A C 1
ATOM 4741 O O . GLU A 1 609 ? 42.47322 -19.00053 3.67748 1.000 61.50972 605 GLU A O 1
ATOM 4747 N N . PHE A 1 610 ? 40.33496 -19.65996 3.86070 1.000 58.82783 606 PHE A N 1
ATOM 4748 C CA . PHE A 1 610 ? 39.91997 -18.45766 4.57775 1.000 57.55797 606 PHE A CA 1
ATOM 4749 C C . PHE A 1 610 ? 39.75398 -18.63099 6.08119 1.000 53.99162 606 PHE A C 1
ATOM 4750 O O . PHE A 1 610 ? 39.32227 -17.68529 6.73964 1.000 56.08859 606 PHE A O 1
ATOM 4758 N N . GLN A 1 611 ? 40.07985 -19.79397 6.64837 1.000 55.56666 607 GLN A N 1
ATOM 4759 C CA . GLN A 1 611 ? 39.84075 -20.00652 8.07496 1.000 56.75841 607 GLN A CA 1
ATOM 4760 C C . GLN A 1 611 ? 40.63231 -19.04400 8.94217 1.000 60.14657 607 GLN A C 1
ATOM 4761 O O . GLN A 1 611 ? 40.13169 -18.57895 9.97739 1.000 57.80167 607 GLN A O 1
ATOM 4767 N N . ALA A 1 612 ? 41.89793 -18.79403 8.57739 1.000 59.58293 608 ALA A N 1
ATOM 4768 C CA . ALA A 1 612 ? 42.80548 -18.09517 9.48450 1.000 59.29703 608 ALA A CA 1
ATOM 4769 C C . ALA A 1 612 ? 42.35206 -16.67123 9.72633 1.000 55.07756 608 ALA A C 1
ATOM 4770 O O . ALA A 1 612 ? 42.59091 -16.11148 10.80175 1.000 57.93481 608 ALA A O 1
ATOM 4772 N N . ARG A 1 613 ? 41.70319 -16.07073 8.73589 1.000 57.35687 609 ARG A N 1
ATOM 4773 C CA . ARG A 1 613 ? 41.10049 -14.76195 8.90034 1.000 59.67688 609 ARG A CA 1
ATOM 4774 C C . ARG A 1 613 ? 39.88611 -14.77709 9.81273 1.000 56.81655 609 ARG A C 1
ATOM 4775 O O . ARG A 1 613 ? 39.38582 -13.70445 10.15924 1.000 56.98305 609 ARG A O 1
ATOM 4783 N N . GLY A 1 614 ? 39.38966 -15.94975 10.18606 1.000 56.47661 610 GLY A N 1
ATOM 4784 C CA . GLY A 1 614 ? 38.21736 -16.02390 11.03775 1.000 59.20925 610 GLY A CA 1
ATOM 4785 C C . GLY A 1 614 ? 36.88600 -15.83726 10.34668 1.000 56.50464 610 GLY A C 1
ATOM 4786 O O . GLY A 1 614 ? 35.89981 -15.51367 11.01471 1.000 55.93839 610 GLY A O 1
ATOM 4787 N N . LEU A 1 615 ? 36.80650 -16.02981 9.02793 1.000 53.99821 611 LEU A N 1
ATOM 4788 C CA . LEU A 1 615 ? 35.50952 -15.84178 8.39423 1.000 50.90666 611 LEU A CA 1
ATOM 4789 C C . LEU A 1 615 ? 34.54348 -16.93423 8.81624 1.000 54.81428 611 LEU A C 1
ATOM 4790 O O . LEU A 1 615 ? 33.33301 -16.69033 8.90995 1.000 47.72999 611 LEU A O 1
ATOM 4795 N N . GLY A 1 616 ? 35.05992 -18.12807 9.10957 1.000 50.66689 612 GLY A N 1
ATOM 4796 C CA . GLY A 1 616 ? 34.22774 -19.14381 9.72196 1.000 48.96862 612 GLY A CA 1
ATOM 4797 C C . GLY A 1 616 ? 33.54935 -18.63528 10.97392 1.000 55.94770 612 GLY A C 1
ATOM 4798 O O . GLY A 1 616 ? 32.35067 -18.86393 11.18792 1.000 49.89109 612 GLY A O 1
ATOM 4799 N N . ASN A 1 617 ? 34.30455 -17.92363 11.81195 1.000 54.01070 613 ASN A N 1
ATOM 4800 C CA . ASN A 1 617 ? 33.75605 -17.38651 13.04904 1.000 51.16647 613 ASN A CA 1
ATOM 4801 C C . ASN A 1 617 ? 32.71423 -16.31974 12.75972 1.000 48.87192 613 ASN A C 1
ATOM 4802 O O . ASN A 1 617 ? 31.67227 -16.26704 13.41611 1.000 45.66365 613 ASN A O 1
ATOM 4807 N N . GLU A 1 618 ? 33.00325 -15.42768 11.82159 1.000 46.37388 614 GLU A N 1
ATOM 4808 C CA . GLU A 1 618 ? 32.06528 -14.35054 11.55044 1.000 49.95307 614 GLU A CA 1
ATOM 4809 C C . GLU A 1 618 ? 30.76504 -14.88899 10.96503 1.000 49.30723 614 GLU A C 1
ATOM 4810 O O . GLU A 1 618 ? 29.68138 -14.42977 11.33767 1.000 46.40316 614 GLU A O 1
ATOM 4816 N N . LEU A 1 619 ? 30.84835 -15.89523 10.08975 1.000 46.79884 615 LEU A N 1
ATOM 4817 C CA . LEU A 1 619 ? 29.63617 -16.49394 9.54498 1.000 45.15092 615 LEU A CA 1
ATOM 4818 C C . LEU A 1 619 ? 28.85164 -17.23574 10.61520 1.000 45.91617 615 LEU A C 1
ATOM 4819 O O . LEU A 1 619 ? 27.63068 -17.09800 10.70192 1.000 44.43954 615 LEU A O 1
ATOM 4824 N N . ARG A 1 620 ? 29.52701 -18.05602 11.42162 1.000 46.35042 616 ARG A N 1
ATOM 4825 C CA . ARG A 1 620 ? 28.82164 -18.77353 12.46973 1.000 46.85518 616 ARG A CA 1
ATOM 4826 C C . ARG A 1 620 ? 28.13394 -17.80954 13.42337 1.000 49.60591 616 ARG A C 1
ATOM 4827 O O . ARG A 1 620 ? 26.97944 -18.03183 13.81450 1.000 46.63059 616 ARG A O 1
ATOM 4835 N N . ASP A 1 621 ? 28.82702 -16.73086 13.80439 1.000 46.58803 617 ASP A N 1
ATOM 4836 C CA . ASP A 1 621 ? 28.28176 -15.80571 14.78681 1.000 44.53607 617 ASP A CA 1
ATOM 4837 C C . ASP A 1 621 ? 27.10043 -15.03054 14.22094 1.000 45.17142 617 ASP A C 1
ATOM 4838 O O . ASP A 1 621 ? 26.11934 -14.79526 14.92829 1.000 45.74545 617 ASP A O 1
ATOM 4843 N N . PHE A 1 622 ? 27.20373 -14.58246 12.97027 1.000 43.54478 618 PHE A N 1
ATOM 4844 C CA . PHE A 1 622 ? 26.06928 -13.95946 12.29730 1.000 41.80002 618 PHE A CA 1
ATOM 4845 C C . PHE A 1 622 ? 24.86939 -14.90286 12.26050 1.000 43.39317 618 PHE A C 1
ATOM 4846 O O . PHE A 1 622 ? 23.74302 -14.50754 12.59360 1.000 44.33402 618 PHE A O 1
ATOM 4854 N N . MET A 1 623 ? 25.10204 -16.16722 11.89251 1.000 42.76390 619 MET A N 1
ATOM 4855 C CA . MET A 1 623 ? 24.02098 -17.14431 11.77662 1.000 42.21023 619 MET A CA 1
ATOM 4856 C C . MET A 1 623 ? 23.29465 -17.36078 13.09860 1.000 45.12112 619 MET A C 1
ATOM 4857 O O . MET A 1 623 ? 22.08142 -17.58286 13.11083 1.000 45.10216 619 MET A O 1
ATOM 4862 N N . LEU A 1 624 ? 24.01665 -17.32948 14.22026 1.000 43.50566 620 LEU A N 1
ATOM 4863 C CA . LEU A 1 624 ? 23.37253 -17.54792 15.51094 1.000 43.01354 620 LEU A CA 1
ATOM 4864 C C . LEU A 1 624 ? 22.51800 -16.35004 15.91198 1.000 43.49797 620 LEU A C 1
ATOM 4865 O O . LEU A 1 624 ? 21.47795 -16.50159 16.56621 1.000 40.86841 620 LEU A O 1
ATOM 4870 N N . TYR A 1 625 ? 22.95311 -15.14882 15.55155 1.000 40.47267 621 TYR A N 1
ATOM 4871 C CA . TYR A 1 625 ? 22.16648 -13.97361 15.87565 1.000 43.99756 621 TYR A CA 1
ATOM 4872 C C . TYR A 1 625 ? 20.95341 -13.85422 14.95467 1.000 43.07910 621 TYR A C 1
ATOM 4873 O O . TYR A 1 625 ? 19.85770 -13.51725 15.41267 1.000 44.03608 621 TYR A O 1
ATOM 4882 N N . TYR A 1 626 ? 21.13985 -14.11623 13.66003 1.000 36.52838 622 TYR A N 1
ATOM 4883 C CA . TYR A 1 626 ? 20.02380 -14.25465 12.73151 1.000 42.64983 622 TYR A CA 1
ATOM 4884 C C . TYR A 1 626 ? 18.98453 -15.24717 13.24755 1.000 47.48810 622 TYR A C 1
ATOM 4885 O O . TYR A 1 626 ? 17.78111 -14.97567 13.20079 1.000 42.01028 622 TYR A O 1
ATOM 4894 N N . CYS A 1 627 ? 19.43139 -16.39417 13.77387 1.000 44.95890 623 CYS A N 1
ATOM 4895 C CA . CYS A 1 627 ? 18.48546 -17.39038 14.26431 1.000 41.43747 623 CYS A CA 1
ATOM 4896 C C . CYS A 1 627 ? 17.77960 -16.92994 15.53036 1.000 47.45312 623 CYS A C 1
ATOM 4897 O O . CYS A 1 627 ? 16.64051 -17.33637 15.78379 1.000 46.15950 623 CYS A O 1
ATOM 4900 N N . THR A 1 628 ? 18.44195 -16.10263 16.33851 1.000 43.48035 624 THR A N 1
ATOM 4901 C CA . THR A 1 628 ? 17.80911 -15.54676 17.52580 1.000 41.52494 624 THR A CA 1
ATOM 4902 C C . THR A 1 628 ? 16.74106 -14.52338 17.14431 1.000 44.60019 624 THR A C 1
ATOM 4903 O O . THR A 1 628 ? 15.68127 -14.45327 17.77721 1.000 45.34891 624 THR A O 1
ATOM 4907 N N . LEU A 1 629 ? 16.99136 -13.72552 16.10713 1.000 38.90831 625 LEU A N 1
ATOM 4908 C CA . LEU A 1 629 ? 15.98148 -12.75734 15.69187 1.000 40.76322 625 LEU A CA 1
ATOM 4909 C C . LEU A 1 629 ? 14.74453 -13.44661 15.14435 1.000 44.25190 625 LEU A C 1
ATOM 4910 O O . LEU A 1 629 ? 13.66348 -12.86767 15.17887 1.000 42.34952 625 LEU A O 1
ATOM 4915 N N . LYS A 1 630 ? 14.89277 -14.65544 14.61304 1.000 46.48750 626 LYS A N 1
ATOM 4916 C CA . LYS A 1 630 ? 13.81475 -15.40173 13.98454 1.000 49.15319 626 LYS A CA 1
ATOM 4917 C C . LYS A 1 630 ? 12.92071 -16.11081 14.99856 1.000 50.13100 626 LYS A C 1
ATOM 4918 O O . LYS A 1 630 ? 13.41912 -16.69971 15.96239 1.000 52.59089 626 LYS A O 1
ATOM 4924 N N . ASN B 1 2 ? 41.18283 -8.42632 38.96402 1.000 72.82641 -1 ASN B N 1
ATOM 4925 C CA . ASN B 1 2 ? 41.73383 -9.17871 37.83821 1.000 73.11640 -1 ASN B CA 1
ATOM 4926 C C . ASN B 1 2 ? 42.97820 -8.49043 37.27675 1.000 73.09367 -1 ASN B C 1
ATOM 4927 O O . ASN B 1 2 ? 43.21589 -7.31089 37.54821 1.000 75.35188 -1 ASN B O 1
ATOM 4932 N N . ALA B 1 3 ? 43.79255 -9.25181 36.53467 1.000 70.23113 0 ALA B N 1
ATOM 4933 C CA . ALA B 1 3 ? 45.14106 -8.85042 36.12635 1.000 69.83957 0 ALA B CA 1
ATOM 4934 C C . ALA B 1 3 ? 46.03289 -8.62711 37.34693 1.000 73.31945 0 ALA B C 1
ATOM 4935 O O . ALA B 1 3 ? 47.26099 -8.76753 37.25934 1.000 64.98539 0 ALA B O 1
ATOM 4937 N N . MET B 1 4 ? 45.41943 -8.25714 38.48150 1.000 73.06175 1 MET B N 1
ATOM 4938 C CA . MET B 1 4 ? 46.04478 -8.30044 39.79574 1.000 64.15205 1 MET B CA 1
ATOM 4939 C C . MET B 1 4 ? 45.92992 -9.68382 40.40545 1.000 61.75987 1 MET B C 1
ATOM 4940 O O . MET B 1 4 ? 46.89865 -10.18803 40.98478 1.000 57.83921 1 MET B O 1
ATOM 4945 N N . LEU B 1 5 ? 44.77391 -10.33016 40.24229 1.000 58.55065 2 LEU B N 1
ATOM 4946 C CA . LEU B 1 5 ? 44.67587 -11.73600 40.60794 1.000 60.48358 2 LEU B CA 1
ATOM 4947 C C . LEU B 1 5 ? 45.64193 -12.60029 39.80131 1.000 52.49792 2 LEU B C 1
ATOM 4948 O O . LEU B 1 5 ? 46.03153 -13.66998 40.27460 1.000 51.66045 2 LEU B O 1
ATOM 4953 N N . GLN B 1 6 ? 46.04526 -12.15939 38.60542 1.000 54.58050 3 GLN B N 1
ATOM 4954 C CA . GLN B 1 6 ? 47.01536 -12.92081 37.82216 1.000 53.27591 3 GLN B CA 1
ATOM 4955 C C . GLN B 1 6 ? 48.35586 -13.02492 38.53908 1.000 49.46722 3 GLN B C 1
ATOM 4956 O O . GLN B 1 6 ? 48.98654 -14.08535 38.52426 1.000 50.51550 3 GLN B O 1
ATOM 4962 N N . LYS B 1 7 ? 48.81083 -11.94172 39.17376 1.000 53.66495 4 LYS B N 1
ATOM 4963 C CA . LYS B 1 7 ? 50.10219 -11.99464 39.86439 1.000 49.32123 4 LYS B CA 1
ATOM 4964 C C . LYS B 1 7 ? 50.03472 -12.90265 41.08070 1.000 45.48720 4 LYS B C 1
ATOM 4965 O O . LYS B 1 7 ? 50.95636 -13.68590 41.32898 1.000 40.36218 4 LYS B O 1
ATOM 4971 N N . ILE B 1 8 ? 48.93299 -12.83798 41.83188 1.000 43.93394 5 ILE B N 1
ATOM 4972 C CA . ILE B 1 8 ? 48.79211 -13.68205 43.01352 1.000 42.07641 5 ILE B CA 1
ATOM 4973 C C . ILE B 1 8 ? 48.76827 -15.15319 42.62758 1.000 39.89699 5 ILE B C 1
ATOM 4974 O O . ILE B 1 8 ? 49.33416 -16.00189 43.33054 1.000 37.54020 5 ILE B O 1
ATOM 4979 N N . ASN B 1 9 ? 48.10945 -15.47970 41.51476 1.000 39.25834 6 ASN B N 1
ATOM 4980 C CA . ASN B 1 9 ? 48.04925 -16.86361 41.06219 1.000 40.11847 6 ASN B CA 1
ATOM 4981 C C . ASN B 1 9 ? 49.42397 -17.36647 40.68717 1.000 39.43924 6 ASN B C 1
ATOM 4982 O O . ASN B 1 9 ? 49.75892 -18.53119 40.93011 1.000 40.19322 6 ASN B O 1
ATOM 4987 N N . ARG B 1 10 ? 50.20528 -16.52448 40.02182 1.000 35.16789 7 ARG B N 1
ATOM 4988 C CA . ARG B 1 10 ? 51.57237 -16.90999 39.71881 1.000 38.59511 7 ARG B CA 1
ATOM 4989 C C . ARG B 1 10 ? 52.35435 -17.20459 40.99234 1.000 35.05732 7 ARG B C 1
ATOM 4990 O O . ARG B 1 10 ? 53.04264 -18.22530 41.06720 1.000 39.82887 7 ARG B O 1
ATOM 4998 N N . TYR B 1 11 ? 52.22745 -16.35289 42.02294 1.000 37.62811 8 TYR B N 1
ATOM 4999 C CA . TYR B 1 11 ? 52.96494 -16.59921 43.26986 1.000 36.54330 8 TYR B CA 1
ATOM 5000 C C . TYR B 1 11 ? 52.50824 -17.89037 43.92153 1.000 37.43052 8 TYR B C 1
ATOM 5001 O O . TYR B 1 11 ? 53.31341 -18.65732 44.47041 1.000 36.09592 8 TYR B O 1
ATOM 5010 N N . THR B 1 12 ? 51.21623 -18.16414 43.84165 1.000 35.80048 9 THR B N 1
ATOM 5011 C CA . THR B 1 12 ? 50.66439 -19.33558 44.49516 1.000 36.37968 9 THR B CA 1
ATOM 5012 C C . THR B 1 12 ? 50.99238 -20.61279 43.72449 1.000 35.63184 9 THR B C 1
ATOM 5013 O O . THR B 1 12 ? 51.23112 -21.66221 44.33563 1.000 35.68123 9 THR B O 1
ATOM 5017 N N . HIS B 1 13 ? 50.99424 -20.55075 42.38832 1.000 33.81380 10 HIS B N 1
ATOM 5018 C CA . HIS B 1 13 ? 51.49207 -21.66983 41.57825 1.000 35.29212 10 HIS B CA 1
ATOM 5019 C C . HIS B 1 13 ? 52.92822 -22.05422 41.95025 1.000 36.83045 10 HIS B C 1
ATOM 5020 O O . HIS B 1 13 ? 53.26714 -23.24036 42.07237 1.000 33.39632 10 HIS B O 1
ATOM 5027 N N . GLY B 1 14 ? 53.81361 -21.07019 42.03906 1.000 38.03049 11 GLY B N 1
ATOM 5028 C CA . GLY B 1 14 ? 55.20505 -21.40265 42.26440 1.000 35.41860 11 GLY B CA 1
ATOM 5029 C C . GLY B 1 14 ? 55.44721 -21.98452 43.63490 1.000 38.20454 11 GLY B C 1
ATOM 5030 O O . GLY B 1 14 ? 56.33097 -22.83559 43.80185 1.000 37.38382 11 GLY B O 1
ATOM 5031 N N . PHE B 1 15 ? 54.66732 -21.53929 44.63380 1.000 36.62958 12 PHE B N 1
ATOM 5032 C CA . PHE B 1 15 ? 54.80620 -22.05162 45.99304 1.000 33.11494 12 PHE B CA 1
ATOM 5033 C C . PHE B 1 15 ? 54.67488 -23.55737 46.04282 1.000 38.56306 12 PHE B C 1
ATOM 5034 O O . PHE B 1 15 ? 55.33503 -24.21708 46.86204 1.000 38.62990 12 PHE B O 1
ATOM 5042 N N . VAL B 1 16 ? 53.82693 -24.12290 45.18953 1.000 31.24490 13 VAL B N 1
ATOM 5043 C CA . VAL B 1 16 ? 53.68027 -25.55910 45.08642 1.000 30.89104 13 VAL B CA 1
ATOM 5044 C C . VAL B 1 16 ? 54.54289 -26.14232 43.97082 1.000 34.38765 13 VAL B C 1
ATOM 5045 O O . VAL B 1 16 ? 55.08007 -27.23735 44.11669 1.000 38.93320 13 VAL B O 1
ATOM 5049 N N . ALA B 1 17 ? 54.69783 -25.44386 42.84593 1.000 35.56269 14 ALA B N 1
ATOM 5050 C CA . ALA B 1 17 ? 55.39820 -26.06016 41.71617 1.000 39.03019 14 ALA B CA 1
ATOM 5051 C C . ALA B 1 17 ? 56.88519 -26.24269 41.98852 1.000 37.06958 14 ALA B C 1
ATOM 5052 O O . ALA B 1 17 ? 57.46744 -27.23385 41.56024 1.000 39.91578 14 ALA B O 1
ATOM 5054 N N . VAL B 1 18 ? 57.51794 -25.30172 42.67637 1.000 40.79937 15 VAL B N 1
ATOM 5055 C CA . VAL B 1 18 ? 58.97699 -25.30268 42.76358 1.000 38.34546 15 VAL B CA 1
ATOM 5056 C C . VAL B 1 18 ? 59.46711 -26.51868 43.54912 1.000 40.92039 15 VAL B C 1
ATOM 5057 O O . VAL B 1 18 ? 60.31519 -27.26007 43.03169 1.000 41.92670 15 VAL B O 1
ATOM 5061 N N . PRO B 1 19 ? 58.96189 -26.81098 44.75374 1.000 35.80552 16 PRO B N 1
ATOM 5062 C CA . PRO B 1 19 ? 59.42968 -28.03249 45.43357 1.000 36.01099 16 PRO B CA 1
ATOM 5063 C C . PRO B 1 19 ? 59.15539 -29.30776 44.65658 1.000 42.03723 16 PRO B C 1
ATOM 5064 O O . PRO B 1 19 ? 59.97369 -30.23161 44.70314 1.000 35.38367 16 PRO B O 1
ATOM 5068 N N . VAL B 1 20 ? 58.02121 -29.40274 43.95236 1.000 35.40670 17 VAL B N 1
ATOM 5069 C CA . VAL B 1 20 ? 57.75899 -30.58425 43.13438 1.000 31.55082 17 VAL B CA 1
ATOM 5070 C C . VAL B 1 20 ? 58.80585 -30.70859 42.02894 1.000 37.29515 17 VAL B C 1
ATOM 5071 O O . VAL B 1 20 ? 59.29856 -31.80386 41.73232 1.000 37.64706 17 VAL B O 1
ATOM 5075 N N . ILE B 1 21 ? 59.13713 -29.59036 41.38645 1.000 39.85892 18 ILE B N 1
ATOM 5076 C CA . ILE B 1 21 ? 60.08118 -29.60685 40.27394 1.000 42.63677 18 ILE B CA 1
ATOM 5077 C C . ILE B 1 21 ? 61.47148 -30.01143 40.74227 1.000 42.14843 18 ILE B C 1
ATOM 5078 O O . ILE B 1 21 ? 62.16755 -30.78178 40.06411 1.000 44.74264 18 ILE B O 1
ATOM 5083 N N . LEU B 1 22 ? 61.90659 -29.48768 41.89504 1.000 39.70855 19 LEU B N 1
ATOM 5084 C CA . LEU B 1 22 ? 63.25237 -29.77814 42.39536 1.000 42.19431 19 LEU B CA 1
ATOM 5085 C C . LEU B 1 22 ? 63.36884 -31.21605 42.87643 1.000 44.96208 19 LEU B C 1
ATOM 5086 O O . LEU B 1 22 ? 64.40338 -31.85973 42.67465 1.000 41.85232 19 LEU B O 1
ATOM 5091 N N . ALA B 1 23 ? 62.31597 -31.75256 43.49832 1.000 39.67481 20 ALA B N 1
ATOM 5092 C CA . ALA B 1 23 ? 62.35568 -33.15081 43.91790 1.000 39.17561 20 ALA B CA 1
ATOM 5093 C C . ALA B 1 23 ? 62.43047 -34.09964 42.72019 1.000 43.76537 20 ALA B C 1
ATOM 5094 O O . ALA B 1 23 ? 63.08318 -35.15191 42.79969 1.000 39.37023 20 ALA B O 1
ATOM 5096 N N . CYS B 1 24 ? 61.75419 -33.76149 41.60769 1.000 43.50680 21 CYS B N 1
ATOM 5097 C CA . CYS B 1 24 ? 61.82521 -34.59766 40.40659 1.000 39.28010 21 CYS B CA 1
ATOM 5098 C C . CYS B 1 24 ? 63.18161 -34.47065 39.71815 1.000 46.82660 21 CYS B C 1
ATOM 5099 O O . CYS B 1 24 ? 63.70465 -35.45356 39.18101 1.000 48.40820 21 CYS B O 1
ATOM 5102 N N . ARG B 1 25 ? 63.74562 -33.26107 39.68800 1.000 47.75987 22 ARG B N 1
ATOM 5103 C CA . ARG B 1 25 ? 65.07628 -33.06969 39.11029 1.000 47.77401 22 ARG B CA 1
ATOM 5104 C C . ARG B 1 25 ? 66.11409 -33.88413 39.86180 1.000 46.18531 22 ARG B C 1
ATOM 5105 O O . ARG B 1 25 ? 66.80822 -34.71971 39.27614 1.000 50.43333 22 ARG B O 1
ATOM 5113 N N . GLU B 1 26 ? 66.21392 -33.66556 41.17524 1.000 45.81647 23 GLU B N 1
ATOM 5114 C CA . GLU B 1 26 ? 67.19998 -34.38697 41.97525 1.000 51.01606 23 GLU B CA 1
ATOM 5115 C C . GLU B 1 26 ? 66.99207 -35.90106 41.92740 1.000 52.37907 23 GLU B C 1
ATOM 5116 O O . GLU B 1 26 ? 67.95748 -36.65524 42.04636 1.000 51.76522 23 GLU B O 1
ATOM 5122 N N . LYS B 1 27 ? 65.76157 -36.37754 41.74055 1.000 48.04787 24 LYS B N 1
ATOM 5123 C CA . LYS B 1 27 ? 65.56876 -37.81890 41.63337 1.000 49.54807 24 LYS B CA 1
ATOM 5124 C C . LYS B 1 27 ? 65.99266 -38.37115 40.26954 1.000 54.26913 24 LYS B C 1
ATOM 5125 O O . LYS B 1 27 ? 66.21428 -39.58466 40.14379 1.000 55.80825 24 LYS B O 1
ATOM 5131 N N . GLY B 1 28 ? 66.12104 -37.52287 39.25048 1.000 50.68977 25 GLY B N 1
ATOM 5132 C CA . GLY B 1 28 ? 66.46112 -37.97951 37.91899 1.000 48.38077 25 GLY B CA 1
ATOM 5133 C C . GLY B 1 28 ? 65.30342 -38.10912 36.95228 1.000 52.48254 25 GLY B C 1
ATOM 5134 O O . GLY B 1 28 ? 65.48031 -38.71094 35.89083 1.000 53.50678 25 GLY B O 1
ATOM 5135 N N . VAL B 1 29 ? 64.12846 -37.55761 37.27407 1.000 51.70747 26 VAL B N 1
ATOM 5136 C CA . VAL B 1 29 ? 62.97608 -37.70536 36.38375 1.000 49.59125 26 VAL B CA 1
ATOM 5137 C C . VAL B 1 29 ? 63.25927 -37.06730 35.02935 1.000 51.48490 26 VAL B C 1
ATOM 5138 O O . VAL B 1 29 ? 62.83651 -37.57764 33.98566 1.000 52.64252 26 VAL B O 1
ATOM 5142 N N . PHE B 1 30 ? 63.96250 -35.93415 35.02090 1.000 53.52802 27 PHE B N 1
ATOM 5143 C CA . PHE B 1 30 ? 64.20675 -35.24086 33.76203 1.000 53.59915 27 PHE B CA 1
ATOM 5144 C C . PHE B 1 30 ? 65.29164 -35.93762 32.94814 1.000 57.56677 27 PHE B C 1
ATOM 5145 O O . PHE B 1 30 ? 65.17001 -36.05318 31.72108 1.000 55.38994 27 PHE B O 1
ATOM 5153 N N . GLU B 1 31 ? 66.33649 -36.43774 33.61440 1.000 59.88599 28 GLU B N 1
ATOM 5154 C CA . GLU B 1 31 ? 67.31453 -37.27714 32.92468 1.000 62.80059 28 GLU B CA 1
ATOM 5155 C C . GLU B 1 31 ? 66.63859 -38.49648 32.31999 1.000 62.46255 28 GLU B C 1
ATOM 5156 O O . GLU B 1 31 ? 66.84348 -38.81796 31.14279 1.000 63.01101 28 GLU B O 1
ATOM 5162 N N . LEU B 1 32 ? 65.81480 -39.17686 33.11977 1.000 56.14123 29 LEU B N 1
ATOM 5163 C CA . LEU B 1 32 ? 65.15257 -40.38813 32.66578 1.000 58.09534 29 LEU B CA 1
ATOM 5164 C C . LEU B 1 32 ? 64.40374 -40.14950 31.36463 1.000 57.65648 29 LEU B C 1
ATOM 5165 O O . LEU B 1 32 ? 64.56033 -40.90509 30.40331 1.000 59.37940 29 LEU B O 1
ATOM 5170 N N . LEU B 1 33 ? 63.60082 -39.08420 31.30803 1.000 59.10498 30 LEU B N 1
ATOM 5171 C CA . LEU B 1 33 ? 62.80092 -38.81420 30.11526 1.000 61.31239 30 LEU B CA 1
ATOM 5172 C C . LEU B 1 33 ? 63.64387 -38.31718 28.94844 1.000 63.71589 30 LEU B C 1
ATOM 5173 O O . LEU B 1 33 ? 63.18194 -38.36359 27.80256 1.000 65.42997 30 LEU B O 1
ATOM 5178 N N . ALA B 1 34 ? 64.85581 -37.82596 29.21470 1.000 64.93692 31 ALA B N 1
ATOM 5179 C CA . ALA B 1 34 ? 65.75724 -37.46001 28.12900 1.000 68.21603 31 ALA B CA 1
ATOM 5180 C C . ALA B 1 34 ? 66.24461 -38.68682 27.36432 1.000 70.88833 31 ALA B C 1
ATOM 5181 O O . ALA B 1 34 ? 66.45492 -38.61402 26.14865 1.000 73.14531 31 ALA B O 1
ATOM 5183 N N . ASP B 1 35 ? 66.39668 -39.82331 28.04277 1.000 70.46585 32 ASP B N 1
ATOM 5184 C CA . ASP B 1 35 ? 66.99625 -41.01209 27.45121 1.000 70.31426 32 ASP B CA 1
ATOM 5185 C C . ASP B 1 35 ? 65.97028 -42.00418 26.91690 1.000 72.65087 32 ASP B C 1
ATOM 5186 O O . ASP B 1 35 ? 66.08930 -42.45247 25.77220 1.000 74.80730 32 ASP B O 1
ATOM 5191 N N . GLU B 1 36 ? 64.96071 -42.35601 27.71219 1.000 71.65647 33 GLU B N 1
ATOM 5192 C CA . GLU B 1 36 ? 63.88909 -43.24867 27.26368 1.000 75.07409 33 GLU B CA 1
ATOM 5193 C C . GLU B 1 36 ? 62.70102 -42.38235 26.85210 1.000 69.93547 33 GLU B C 1
ATOM 5194 O O . GLU B 1 36 ? 61.73044 -42.22425 27.58538 1.000 70.74354 33 GLU B O 1
ATOM 5200 N N . SER B 1 37 ? 62.78190 -41.83580 25.63846 1.000 76.27317 34 SER B N 1
ATOM 5201 C CA . SER B 1 37 ? 62.01841 -40.65029 25.25627 1.000 76.83712 34 SER B CA 1
ATOM 5202 C C . SER B 1 37 ? 60.53760 -40.74693 25.62457 1.000 73.73896 34 SER B C 1
ATOM 5203 O O . SER B 1 37 ? 60.08122 -39.90271 26.40539 1.000 76.61788 34 SER B O 1
ATOM 5206 N N . PRO B 1 38 ? 59.73538 -41.75099 25.13303 1.000 71.35942 35 PRO B N 1
ATOM 5207 C CA . PRO B 1 38 ? 58.32936 -41.82652 25.58203 1.000 66.47535 35 PRO B CA 1
ATOM 5208 C C . PRO B 1 38 ? 58.06714 -42.91229 26.62652 1.000 66.66623 35 PRO B C 1
ATOM 5209 O O . PRO B 1 38 ? 58.31416 -44.09275 26.36290 1.000 66.86001 35 PRO B O 1
ATOM 5213 N N . LEU B 1 39 ? 57.55428 -42.54136 27.80909 1.000 62.94683 36 LEU B N 1
ATOM 5214 C CA . LEU B 1 39 ? 57.36037 -43.48117 28.90731 1.000 56.70416 36 LEU B CA 1
ATOM 5215 C C . LEU B 1 39 ? 55.98025 -43.34350 29.53415 1.000 57.92735 36 LEU B C 1
ATOM 5216 O O . LEU B 1 39 ? 55.47554 -42.23263 29.70429 1.000 57.02911 36 LEU B O 1
ATOM 5221 N N . SER B 1 40 ? 55.38667 -44.47648 29.90460 1.000 57.46888 37 SER B N 1
ATOM 5222 C CA . SER B 1 40 ? 54.13664 -44.46863 30.64890 1.000 55.13566 37 SER B CA 1
ATOM 5223 C C . SER B 1 40 ? 54.40484 -44.23963 32.13276 1.000 55.80794 37 SER B C 1
ATOM 5224 O O . SER B 1 40 ? 55.53346 -44.38510 32.61883 1.000 55.45098 37 SER B O 1
ATOM 5227 N N . LEU B 1 41 ? 53.34027 -43.87374 32.85142 1.000 52.22385 38 LEU B N 1
ATOM 5228 C CA . LEU B 1 41 ? 53.40997 -43.75306 34.30377 1.000 49.95920 38 LEU B CA 1
ATOM 5229 C C . LEU B 1 41 ? 54.04680 -44.98722 34.92209 1.000 53.09082 38 LEU B C 1
ATOM 5230 O O . LEU B 1 41 ? 55.00141 -44.89167 35.70660 1.000 50.11016 38 LEU B O 1
ATOM 5235 N N . ASN B 1 42 ? 53.51431 -46.16019 34.58064 1.000 49.65777 39 ASN B N 1
ATOM 5236 C CA . ASN B 1 42 ? 53.99558 -47.40162 35.16170 1.000 52.81513 39 ASN B CA 1
ATOM 5237 C C . ASN B 1 42 ? 55.47560 -47.65019 34.84954 1.000 54.53427 39 ASN B C 1
ATOM 5238 O O . ASN B 1 42 ? 56.19542 -48.19628 35.68953 1.000 52.70100 39 ASN B O 1
ATOM 5243 N N . GLN B 1 43 ? 55.95299 -47.24855 33.66630 1.000 53.54220 40 GLN B N 1
ATOM 5244 C CA . GLN B 1 43 ? 57.37484 -47.41252 33.34991 1.000 59.88672 40 GLN B CA 1
ATOM 5245 C C . GLN B 1 43 ? 58.25139 -46.55076 34.25134 1.000 55.40148 40 GLN B C 1
ATOM 5246 O O . GLN B 1 43 ? 59.28989 -47.00882 34.73109 1.000 51.60695 40 GLN B O 1
ATOM 5252 N N . MET B 1 44 ? 57.84416 -45.30320 34.49854 1.000 54.53411 41 MET B N 1
ATOM 5253 C CA . MET B 1 44 ? 58.63872 -44.41810 35.34661 1.000 55.66530 41 MET B CA 1
ATOM 5254 C C . MET B 1 44 ? 58.57484 -44.83827 36.80830 1.000 54.08345 41 MET B C 1
ATOM 5255 O O . MET B 1 44 ? 59.57840 -44.75610 37.52615 1.000 52.25512 41 MET B O 1
ATOM 5260 N N . VAL B 1 45 ? 57.40369 -45.30152 37.25628 1.000 49.73367 42 VAL B N 1
ATOM 5261 C CA . VAL B 1 45 ? 57.23430 -45.77474 38.62841 1.000 49.76581 42 VAL B CA 1
ATOM 5262 C C . VAL B 1 45 ? 58.22016 -46.89353 38.93486 1.000 53.99231 42 VAL B C 1
ATOM 5263 O O . VAL B 1 45 ? 58.94006 -46.85359 39.94105 1.000 55.72974 42 VAL B O 1
ATOM 5267 N N . GLU B 1 46 ? 58.25740 -47.91620 38.07543 1.000 55.63824 43 GLU B N 1
ATOM 5268 C CA . GLU B 1 46 ? 59.21439 -49.00504 38.25109 1.000 57.85394 43 GLU B CA 1
ATOM 5269 C C . GLU B 1 46 ? 60.64193 -48.48037 38.30968 1.000 52.21406 43 GLU B C 1
ATOM 5270 O O . GLU B 1 46 ? 61.40307 -48.82105 39.21644 1.000 57.54075 43 GLU B O 1
ATOM 5276 N N . HIS B 1 47 ? 61.01965 -47.64256 37.34815 1.000 56.86131 44 HIS B N 1
ATOM 5277 C CA . HIS B 1 47 ? 62.40732 -47.21115 37.25131 1.000 58.12386 44 HIS B CA 1
ATOM 5278 C C . HIS B 1 47 ? 62.83250 -46.35387 38.43881 1.000 58.23181 44 HIS B C 1
ATOM 5279 O O . HIS B 1 47 ? 63.98430 -46.43818 38.87210 1.000 61.26813 44 HIS B O 1
ATOM 5286 N N . LEU B 1 48 ? 61.93516 -45.52429 38.97807 1.000 57.16102 45 LEU B N 1
ATOM 5287 C CA . LEU B 1 48 ? 62.28087 -44.60781 40.05700 1.000 50.34899 45 LEU B CA 1
ATOM 5288 C C . LEU B 1 48 ? 61.90777 -45.11714 41.44180 1.000 53.65724 45 LEU B C 1
ATOM 5289 O O . LEU B 1 48 ? 62.30297 -44.49638 42.43642 1.000 55.97827 45 LEU B O 1
ATOM 5294 N N . GLY B 1 49 ? 61.15655 -46.20694 41.54272 1.000 51.71563 46 GLY B N 1
ATOM 5295 C CA . GLY B 1 49 ? 60.62739 -46.60242 42.83136 1.000 50.11611 46 GLY B CA 1
ATOM 5296 C C . GLY B 1 49 ? 59.73089 -45.52542 43.41169 1.000 54.60613 46 GLY B C 1
ATOM 5297 O O . GLY B 1 49 ? 59.85350 -45.16188 44.58688 1.000 56.94615 46 GLY B O 1
ATOM 5298 N N . ALA B 1 50 ? 58.82969 -45.00104 42.59103 1.000 45.19915 47 ALA B N 1
ATOM 5299 C CA . ALA B 1 50 ? 57.98065 -43.89353 42.99132 1.000 48.05278 47 ALA B CA 1
ATOM 5300 C C . ALA B 1 50 ? 56.67640 -44.40241 43.61492 1.000 45.72137 47 ALA B C 1
ATOM 5301 O O . ALA B 1 50 ? 56.31656 -45.57305 43.49458 1.000 46.67529 47 ALA B O 1
ATOM 5303 N N . ASN B 1 51 ? 55.98601 -43.51325 44.31927 1.000 47.78508 48 ASN B N 1
ATOM 5304 C CA . ASN B 1 51 ? 54.63210 -43.78740 44.79745 1.000 43.91198 48 ASN B CA 1
ATOM 5305 C C . ASN B 1 51 ? 53.66482 -43.35329 43.69435 1.000 39.42062 48 ASN B C 1
ATOM 5306 O O . ASN B 1 51 ? 53.55997 -42.16826 43.38607 1.000 44.72077 48 ASN B O 1
ATOM 5311 N N . SER B 1 52 ? 52.97420 -44.31708 43.08891 1.000 42.12009 49 SER B N 1
ATOM 5312 C CA . SER B 1 52 ? 52.34530 -44.09820 41.78660 1.000 42.81665 49 SER B CA 1
ATOM 5313 C C . SER B 1 52 ? 51.26458 -43.01821 41.81194 1.000 40.06293 49 SER B C 1
ATOM 5314 O O . SER B 1 52 ? 51.10178 -42.29123 40.82900 1.000 38.24109 49 SER B O 1
ATOM 5317 N N . GLY B 1 53 ? 50.50252 -42.91122 42.90001 1.000 39.00879 50 GLY B N 1
ATOM 5318 C CA . GLY B 1 53 ? 49.46756 -41.88670 42.95858 1.000 40.41411 50 GLY B CA 1
ATOM 5319 C C . GLY B 1 53 ? 50.03955 -40.48488 43.05848 1.000 41.20475 50 GLY B C 1
ATOM 5320 O O . GLY B 1 53 ? 49.65849 -39.58748 42.29722 1.000 36.54176 50 GLY B O 1
ATOM 5321 N N . HIS B 1 54 ? 50.96406 -40.27685 44.00516 1.000 35.53267 51 HIS B N 1
ATOM 5322 C CA . HIS B 1 54 ? 51.61997 -38.98022 44.13121 1.000 38.41413 51 HIS B CA 1
ATOM 5323 C C . HIS B 1 54 ? 52.40427 -38.63440 42.88847 1.000 35.88894 51 HIS B C 1
ATOM 5324 O O . HIS B 1 54 ? 52.47785 -37.46577 42.49635 1.000 39.09905 51 HIS B O 1
ATOM 5331 N N . PHE B 1 55 ? 53.01167 -39.62976 42.25680 1.000 38.41827 52 PHE B N 1
ATOM 5332 C CA . PHE B 1 55 ? 53.78081 -39.31112 41.07014 1.000 39.41072 52 PHE B CA 1
ATOM 5333 C C . PHE B 1 55 ? 52.85830 -38.93837 39.92133 1.000 41.37543 52 PHE B C 1
ATOM 5334 O O . PHE B 1 55 ? 53.23253 -38.13117 39.07003 1.000 42.98434 52 PHE B O 1
ATOM 5342 N N . GLN B 1 56 ? 51.64784 -39.49675 39.87962 1.000 33.58310 53 GLN B N 1
ATOM 5343 C CA . GLN B 1 56 ? 50.70849 -39.03731 38.86754 1.000 40.05102 53 GLN B CA 1
ATOM 5344 C C . GLN B 1 56 ? 50.24899 -37.60561 39.14439 1.000 38.95840 53 GLN B C 1
ATOM 5345 O O . GLN B 1 56 ? 50.03307 -36.83424 38.20839 1.000 40.72985 53 GLN B O 1
ATOM 5351 N N . VAL B 1 57 ? 50.10173 -37.21996 40.41218 1.000 38.04824 54 VAL B N 1
ATOM 5352 C CA . VAL B 1 57 ? 49.77055 -35.82593 40.70123 1.000 39.43525 54 VAL B CA 1
ATOM 5353 C C . VAL B 1 57 ? 50.86387 -34.90467 40.17240 1.000 40.21241 54 VAL B C 1
ATOM 5354 O O . VAL B 1 57 ? 50.59512 -33.87158 39.54076 1.000 37.34132 54 VAL B O 1
ATOM 5358 N N . ALA B 1 58 ? 52.11911 -35.26128 40.43122 1.000 39.31501 55 ALA B N 1
ATOM 5359 C CA . ALA B 1 58 ? 53.22298 -34.46635 39.91214 1.000 36.60824 55 ALA B CA 1
ATOM 5360 C C . ALA B 1 58 ? 53.22513 -34.46014 38.38969 1.000 36.51742 55 ALA B C 1
ATOM 5361 O O . ALA B 1 58 ? 53.47765 -33.42638 37.76580 1.000 39.35230 55 ALA B O 1
ATOM 5363 N N . LEU B 1 59 ? 52.94979 -35.60665 37.77084 1.000 38.87664 56 LEU B N 1
ATOM 5364 C CA . LEU B 1 59 ? 52.95004 -35.67015 36.31619 1.000 36.54334 56 LEU B CA 1
ATOM 5365 C C . LEU B 1 59 ? 51.90639 -34.73620 35.73022 1.000 43.61648 56 LEU B C 1
ATOM 5366 O O . LEU B 1 59 ? 52.15530 -34.06355 34.72510 1.000 42.08874 56 LEU B O 1
ATOM 5371 N N . ARG B 1 60 ? 50.73403 -34.66547 36.36253 1.000 40.22412 57 ARG B N 1
ATOM 5372 C CA . ARG B 1 60 ? 49.68752 -33.79287 35.86206 1.000 40.30565 57 ARG B CA 1
ATOM 5373 C C . ARG B 1 60 ? 50.07394 -32.33101 36.02154 1.000 37.87942 57 ARG B C 1
ATOM 5374 O O . ARG B 1 60 ? 49.78995 -31.50611 35.15087 1.000 37.98799 57 ARG B O 1
ATOM 5382 N N . MET B 1 61 ? 50.70928 -31.98492 37.13509 1.000 38.13031 58 MET B N 1
ATOM 5383 C CA . MET B 1 61 ? 51.15861 -30.61160 37.31416 1.000 38.86905 58 MET B CA 1
ATOM 5384 C C . MET B 1 61 ? 52.14735 -30.21301 36.22027 1.000 40.27330 58 MET B C 1
ATOM 5385 O O . MET B 1 61 ? 52.10669 -29.08913 35.70912 1.000 37.67944 58 MET B O 1
ATOM 5390 N N . LEU B 1 62 ? 53.02836 -31.13317 35.83061 1.000 42.14120 59 LEU B N 1
ATOM 5391 C CA . LEU B 1 62 ? 54.03177 -30.81026 34.82045 1.000 38.32100 59 LEU B CA 1
ATOM 5392 C C . LEU B 1 62 ? 53.42229 -30.75309 33.42243 1.000 44.08971 59 LEU B C 1
ATOM 5393 O O . LEU B 1 62 ? 53.88227 -29.97699 32.57917 1.000 45.15406 59 LEU B O 1
ATOM 5398 N N . GLU B 1 63 ? 52.38090 -31.55172 33.16034 1.000 43.24633 60 GLU B N 1
ATOM 5399 C CA . GLU B 1 63 ? 51.66881 -31.43048 31.89318 1.000 40.74217 60 GLU B CA 1
ATOM 5400 C C . GLU B 1 63 ? 50.89700 -30.11977 31.83480 1.000 43.57732 60 GLU B C 1
ATOM 5401 O O . GLU B 1 63 ? 50.83003 -29.47613 30.78039 1.000 46.24903 60 GLU B O 1
ATOM 5407 N N . SER B 1 64 ? 50.32948 -29.69436 32.96805 1.000 43.18867 61 SER B N 1
ATOM 5408 C CA . SER B 1 64 ? 49.61423 -28.43116 33.04203 1.000 40.40639 61 SER B CA 1
ATOM 5409 C C . SER B 1 64 ? 50.53401 -27.23219 32.88226 1.000 43.60687 61 SER B C 1
ATOM 5410 O O . SER B 1 64 ? 50.04972 -26.12579 32.64329 1.000 44.57650 61 SER B O 1
ATOM 5413 N N . LEU B 1 65 ? 51.83478 -27.41834 33.04719 1.000 42.22328 62 LEU B N 1
ATOM 5414 C CA . LEU B 1 65 ? 52.82990 -26.38503 32.79540 1.000 47.25761 62 LEU B CA 1
ATOM 5415 C C . LEU B 1 65 ? 53.35134 -26.42492 31.36598 1.000 47.37431 62 LEU B C 1
ATOM 5416 O O . LEU B 1 65 ? 54.12151 -25.54273 30.97709 1.000 47.13495 62 LEU B O 1
ATOM 5421 N N . HIS B 1 66 ? 52.92875 -27.42564 30.59031 1.000 47.73092 63 HIS B N 1
ATOM 5422 C CA . HIS B 1 66 ? 53.42396 -27.69998 29.24776 1.000 50.40066 63 HIS B CA 1
ATOM 5423 C C . HIS B 1 66 ? 54.91064 -28.04824 29.26572 1.000 52.40542 63 HIS B C 1
ATOM 5424 O O . HIS B 1 66 ? 55.64424 -27.72373 28.33101 1.000 52.19712 63 HIS B O 1
ATOM 5431 N N . TRP B 1 67 ? 55.35875 -28.69660 30.34770 1.000 50.77724 64 TRP B N 1
ATOM 5432 C CA . TRP B 1 67 ? 56.68840 -29.28414 30.42425 1.000 48.91534 64 TRP B CA 1
ATOM 5433 C C . TRP B 1 67 ? 56.70875 -30.73372 29.96344 1.000 51.74200 64 TRP B C 1
ATOM 5434 O O . TRP B 1 67 ? 57.78400 -31.26699 29.66565 1.000 51.38109 64 TRP B O 1
ATOM 5445 N N . LEU B 1 68 ? 55.54944 -31.38146 29.90965 1.000 49.10837 65 LEU B N 1
ATOM 5446 C CA . LEU B 1 68 ? 55.41552 -32.71989 29.36628 1.000 49.23925 65 LEU B CA 1
ATOM 5447 C C . LEU B 1 68 ? 54.26861 -32.73238 28.37400 1.000 49.62708 65 LEU B C 1
ATOM 5448 O O . LEU B 1 68 ? 53.31719 -31.96268 28.49299 1.000 52.40654 65 LEU B O 1
ATOM 5453 N N . SER B 1 69 ? 54.38250 -33.59371 27.38092 1.000 51.45871 66 SER B N 1
ATOM 5454 C CA . SER B 1 69 ? 53.27772 -33.92638 26.50411 1.000 51.89904 66 SER B CA 1
ATOM 5455 C C . SER B 1 69 ? 52.96640 -35.39445 26.71557 1.000 54.35001 66 SER B C 1
ATOM 5456 O O . SER B 1 69 ? 53.85022 -36.18390 27.06441 1.000 55.65946 66 SER B O 1
ATOM 5459 N N . ARG B 1 70 ? 51.70388 -35.75648 26.53224 1.000 55.58885 67 ARG B N 1
ATOM 5460 C CA . ARG B 1 70 ? 51.26853 -37.13781 26.68757 1.000 60.34693 67 ARG B CA 1
ATOM 5461 C C . ARG B 1 70 ? 50.67271 -37.59053 25.36394 1.000 61.43772 67 ARG B C 1
ATOM 5462 O O . ARG B 1 70 ? 49.66259 -37.03812 24.92195 1.000 56.82069 67 ARG B O 1
ATOM 5470 N N . ASN B 1 71 ? 51.29832 -38.57814 24.72626 1.000 64.39669 68 ASN B N 1
ATOM 5471 C CA . ASN B 1 71 ? 50.81736 -39.00218 23.41887 1.000 67.55172 68 ASN B CA 1
ATOM 5472 C C . ASN B 1 71 ? 49.51630 -39.78732 23.57028 1.000 70.00119 68 ASN B C 1
ATOM 5473 O O . ASN B 1 71 ? 48.97194 -39.94674 24.66730 1.000 69.68170 68 ASN B O 1
ATOM 5478 N N . LYS B 1 72 ? 49.00812 -40.28125 22.44004 1.000 74.95433 69 LYS B N 1
ATOM 5479 C CA . LYS B 1 72 ? 47.70796 -40.94500 22.43618 1.000 71.98837 69 LYS B CA 1
ATOM 5480 C C . LYS B 1 72 ? 47.74286 -42.27327 23.17519 1.000 70.25115 69 LYS B C 1
ATOM 5481 O O . LYS B 1 72 ? 46.69327 -42.76257 23.59950 1.000 68.81163 69 LYS B O 1
ATOM 5487 N N . GLU B 1 73 ? 48.92839 -42.84684 23.35207 1.000 73.23343 70 GLU B N 1
ATOM 5488 C CA . GLU B 1 73 ? 49.13967 -44.08872 24.07942 1.000 71.40832 70 GLU B CA 1
ATOM 5489 C C . GLU B 1 73 ? 49.40834 -43.85196 25.56677 1.000 67.12115 70 GLU B C 1
ATOM 5490 O O . GLU B 1 73 ? 49.80868 -44.78093 26.27545 1.000 66.49325 70 GLU B O 1
ATOM 5496 N N . LEU B 1 74 ? 49.19098 -42.62327 26.04213 1.000 68.31195 71 LEU B N 1
ATOM 5497 C CA . LEU B 1 74 ? 49.33171 -42.23616 27.44674 1.000 65.22971 71 LEU B CA 1
ATOM 5498 C C . LEU B 1 74 ? 50.77902 -42.28929 27.91681 1.000 65.18547 71 LEU B C 1
ATOM 5499 O O . LEU B 1 74 ? 51.04037 -42.53778 29.09431 1.000 65.89221 71 LEU B O 1
ATOM 5504 N N . LYS B 1 75 ? 51.73302 -42.06160 27.01745 1.000 61.87254 72 LYS B N 1
ATOM 5505 C CA . LYS B 1 75 ? 53.13643 -42.00495 27.39338 1.000 60.77324 72 LYS B CA 1
ATOM 5506 C C . LYS B 1 75 ? 53.64511 -40.57043 27.30401 1.000 59.80675 72 LYS B C 1
ATOM 5507 O O . LYS B 1 75 ? 53.22523 -39.79099 26.43975 1.000 60.08593 72 LYS B O 1
ATOM 5513 N N . TYR B 1 76 ? 54.57021 -40.23752 28.19285 1.000 53.09906 73 TYR B N 1
ATOM 5514 C CA . TYR B 1 76 ? 55.02171 -38.86919 28.38738 1.000 53.63603 73 TYR B CA 1
ATOM 5515 C C . TYR B 1 76 ? 56.34508 -38.60444 27.68049 1.000 56.71538 73 TYR B C 1
ATOM 5516 O O . TYR B 1 76 ? 57.22681 -39.46859 27.63169 1.000 59.46625 73 TYR B O 1
ATOM 5525 N N . SER B 1 77 ? 56.49629 -37.37443 27.17961 1.000 57.22850 74 SER B N 1
ATOM 5526 C CA . SER B 1 77 ? 57.78423 -36.87973 26.69659 1.000 58.94958 74 SER B CA 1
ATOM 5527 C C . SER B 1 77 ? 57.99518 -35.46341 27.20879 1.000 56.42345 74 SER B C 1
ATOM 5528 O O . SER B 1 77 ? 57.03737 -34.74678 27.50641 1.000 54.43111 74 SER B O 1
ATOM 5531 N N . LEU B 1 78 ? 59.26493 -35.06846 27.30593 1.000 57.61570 75 LEU B N 1
ATOM 5532 C CA . LEU B 1 78 ? 59.61653 -33.68400 27.58947 1.000 51.75984 75 LEU B CA 1
ATOM 5533 C C . LEU B 1 78 ? 59.23953 -32.78996 26.41820 1.000 55.25777 75 LEU B C 1
ATOM 5534 O O . LEU B 1 78 ? 59.19322 -33.22810 25.26983 1.000 56.75995 75 LEU B O 1
ATOM 5539 N N . THR B 1 79 ? 58.93064 -31.53107 26.71933 1.000 55.85342 76 THR B N 1
ATOM 5540 C CA . THR B 1 79 ? 58.80390 -30.49392 25.70393 1.000 55.63928 76 THR B CA 1
ATOM 5541 C C . THR B 1 79 ? 59.96809 -29.52617 25.85764 1.000 54.19572 76 THR B C 1
ATOM 5542 O O . THR B 1 79 ? 60.75635 -29.61195 26.79848 1.000 54.84953 76 THR B O 1
ATOM 5546 N N . ALA B 1 80 ? 60.05370 -28.57570 24.93195 1.000 58.44331 77 ALA B N 1
ATOM 5547 C CA . ALA B 1 80 ? 61.14696 -27.61001 24.97113 1.000 62.08918 77 ALA B CA 1
ATOM 5548 C C . ALA B 1 80 ? 61.10679 -26.76515 26.24297 1.000 62.76219 77 ALA B C 1
ATOM 5549 O O . ALA B 1 80 ? 62.16062 -26.39923 26.78618 1.000 55.91134 77 ALA B O 1
ATOM 5551 N N . GLU B 1 81 ? 59.89756 -26.45045 26.73699 1.000 56.53814 78 GLU B N 1
ATOM 5552 C CA . GLU B 1 81 ? 59.77412 -25.57704 27.90347 1.000 54.08853 78 GLU B CA 1
ATOM 5553 C C . GLU B 1 81 ? 60.42166 -26.17886 29.13695 1.000 51.73855 78 GLU B C 1
ATOM 5554 O O . GLU B 1 81 ? 60.77569 -25.44930 30.06741 1.000 57.77046 78 GLU B O 1
ATOM 5560 N N . ALA B 1 82 ? 60.56039 -27.49967 29.18558 1.000 51.78785 79 ALA B N 1
ATOM 5561 C CA . ALA B 1 82 ? 61.08245 -28.12051 30.39595 1.000 51.14517 79 ALA B CA 1
ATOM 5562 C C . ALA B 1 82 ? 62.55787 -27.82321 30.62010 1.000 53.08004 79 ALA B C 1
ATOM 5563 O O . ALA B 1 82 ? 63.05245 -28.04064 31.73347 1.000 53.84231 79 ALA B O 1
ATOM 5565 N N . ALA B 1 83 ? 63.27163 -27.31870 29.60386 1.000 55.54654 80 ALA B N 1
ATOM 5566 C CA . ALA B 1 83 ? 64.73011 -27.20819 29.71275 1.000 55.55468 80 ALA B CA 1
ATOM 5567 C C . ALA B 1 83 ? 65.14614 -26.23128 30.80127 1.000 55.07015 80 ALA B C 1
ATOM 5568 O O . ALA B 1 83 ? 66.23139 -26.36516 31.37251 1.000 47.80356 80 ALA B O 1
ATOM 5570 N N . ILE B 1 84 ? 64.29019 -25.26032 31.12323 1.000 56.72274 81 ILE B N 1
ATOM 5571 C CA . ILE B 1 84 ? 64.62235 -24.28611 32.14777 1.000 53.24413 81 ILE B CA 1
ATOM 5572 C C . ILE B 1 84 ? 64.83354 -24.91898 33.51937 1.000 54.46759 81 ILE B C 1
ATOM 5573 O O . ILE B 1 84 ? 65.41620 -24.28031 34.40685 1.000 56.72729 81 ILE B O 1
ATOM 5578 N N . HIS B 1 85 ? 64.42302 -26.17985 33.69613 1.000 52.93124 82 HIS B N 1
ATOM 5579 C CA . HIS B 1 85 ? 64.46264 -26.80978 35.01264 1.000 51.35947 82 HIS B CA 1
ATOM 5580 C C . HIS B 1 85 ? 65.85700 -26.79250 35.62002 1.000 53.08648 82 HIS B C 1
ATOM 5581 O O . HIS B 1 85 ? 65.99287 -26.70288 36.84684 1.000 49.91638 82 HIS B O 1
ATOM 5588 N N . ASN B 1 86 ? 66.89928 -26.87252 34.78991 1.000 53.96916 83 ASN B N 1
ATOM 5589 C CA . ASN B 1 86 ? 68.25849 -26.96484 35.31085 1.000 56.23560 83 ASN B CA 1
ATOM 5590 C C . ASN B 1 86 ? 68.75351 -25.65298 35.89343 1.000 55.21922 83 ASN B C 1
ATOM 5591 O O . ASN B 1 86 ? 69.75195 -25.66071 36.61919 1.000 57.69211 83 ASN B O 1
ATOM 5593 N N . LYS B 1 87 ? 68.06785 -24.54243 35.62272 1.000 57.68700 84 LYS B N 1
ATOM 5594 C CA . LYS B 1 87 ? 68.52353 -23.22133 36.03346 1.000 57.41217 84 LYS B CA 1
ATOM 5595 C C . LYS B 1 87 ? 67.93943 -22.75986 37.36338 1.000 54.56722 84 LYS B C 1
ATOM 5596 O O . LYS B 1 87 ? 68.35466 -21.71466 37.87027 1.000 56.41959 84 LYS B O 1
ATOM 5602 N N . ILE B 1 88 ? 67.00236 -23.50480 37.94127 1.000 54.83344 85 ILE B N 1
ATOM 5603 C CA . ILE B 1 88 ? 66.44851 -23.17079 39.25052 1.000 50.55761 85 ILE B CA 1
ATOM 5604 C C . ILE B 1 88 ? 67.42917 -23.62046 40.32930 1.000 48.77345 85 ILE B C 1
ATOM 5605 O O . ILE B 1 88 ? 67.78348 -24.80182 40.41007 1.000 50.18132 85 ILE B O 1
ATOM 5610 N N . SER B 1 89 ? 67.88856 -22.68379 41.15517 1.000 50.27021 86 SER B N 1
ATOM 5611 C CA . SER B 1 89 ? 68.82005 -23.05550 42.21376 1.000 52.64518 86 SER B CA 1
ATOM 5612 C C . SER B 1 89 ? 68.05957 -23.66288 43.38405 1.000 53.10526 86 SER B C 1
ATOM 5613 O O . SER B 1 89 ? 67.00137 -23.16975 43.78834 1.000 51.02245 86 SER B O 1
ATOM 5616 N N . GLU B 1 90 ? 68.60275 -24.75128 43.91079 1.000 50.40981 87 GLU B N 1
ATOM 5617 C CA . GLU B 1 90 ? 67.93272 -25.52951 44.93516 1.000 52.19907 87 GLU B CA 1
ATOM 5618 C C . GLU B 1 90 ? 67.96330 -24.86454 46.30737 1.000 53.58225 87 GLU B C 1
ATOM 5619 O O . GLU B 1 90 ? 67.19604 -25.26073 47.19248 1.000 49.47436 87 GLU B O 1
ATOM 5625 N N . ASP B 1 91 ? 68.82162 -23.86551 46.51888 1.000 51.18646 88 ASP B N 1
ATOM 5626 C CA . ASP B 1 91 ? 68.78862 -23.22742 47.82537 1.000 50.47829 88 ASP B CA 1
ATOM 5627 C C . ASP B 1 91 ? 67.53047 -22.39446 48.05054 1.000 48.01489 88 ASP B C 1
ATOM 5628 O O . ASP B 1 91 ? 67.27225 -22.01592 49.19604 1.000 47.20697 88 ASP B O 1
ATOM 5633 N N . ILE B 1 92 ? 66.73851 -22.09770 47.01360 1.000 44.70919 89 ILE B N 1
ATOM 5634 C CA . ILE B 1 92 ? 65.53534 -21.31041 47.26918 1.000 46.36410 89 ILE B CA 1
ATOM 5635 C C . ILE B 1 92 ? 64.57962 -22.03722 48.20791 1.000 43.45538 89 ILE B C 1
ATOM 5636 O O . ILE B 1 92 ? 63.70138 -21.40358 48.79232 1.000 44.63225 89 ILE B O 1
ATOM 5641 N N . LEU B 1 93 ? 64.75892 -23.34910 48.40960 1.000 45.29121 90 LEU B N 1
ATOM 5642 C CA . LEU B 1 93 ? 63.96532 -24.07928 49.39524 1.000 47.71143 90 LEU B CA 1
ATOM 5643 C C . LEU B 1 93 ? 64.16295 -23.55263 50.80554 1.000 47.34779 90 LEU B C 1
ATOM 5644 O O . LEU B 1 93 ? 63.39473 -23.92222 51.70085 1.000 48.11871 90 LEU B O 1
ATOM 5649 N N . GLN B 1 94 ? 65.15869 -22.69003 51.01817 1.000 46.52142 91 GLN B N 1
ATOM 5650 C CA . GLN B 1 94 ? 65.33824 -22.05749 52.31917 1.000 49.93775 91 GLN B CA 1
ATOM 5651 C C . GLN B 1 94 ? 64.25550 -21.02063 52.59763 1.000 44.17092 91 GLN B C 1
ATOM 5652 O O . GLN B 1 94 ? 63.93582 -20.75418 53.75903 1.000 42.76836 91 GLN B O 1
ATOM 5658 N N . LEU B 1 95 ? 63.70080 -20.41282 51.55502 1.000 43.17965 92 LEU B N 1
ATOM 5659 C CA . LEU B 1 95 ? 62.66673 -19.40722 51.75936 1.000 46.32845 92 LEU B CA 1
ATOM 5660 C C . LEU B 1 95 ? 61.47835 -19.94387 52.55515 1.000 45.42133 92 LEU B C 1
ATOM 5661 O O . LEU B 1 95 ? 60.80129 -19.15734 53.21995 1.000 49.00584 92 LEU B O 1
ATOM 5666 N N . TYR B 1 96 ? 61.25634 -21.26576 52.57823 1.000 45.52899 93 TYR B N 1
ATOM 5667 C CA . TYR B 1 96 ? 60.12235 -21.80447 53.32738 1.000 50.37031 93 TYR B CA 1
ATOM 5668 C C . TYR B 1 96 ? 60.24442 -21.66368 54.84272 1.000 54.02401 93 TYR B C 1
ATOM 5669 O O . TYR B 1 96 ? 59.22157 -21.75603 55.52079 1.000 57.37642 93 TYR B O 1
ATOM 5678 N N . ASN B 1 97 ? 61.43990 -21.44968 55.41015 1.000 56.62373 94 ASN B N 1
ATOM 5679 C CA . ASN B 1 97 ? 61.54626 -21.43780 56.87170 1.000 57.80589 94 ASN B CA 1
ATOM 5680 C C . ASN B 1 97 ? 62.21691 -20.18015 57.42019 1.000 56.86331 94 ASN B C 1
ATOM 5681 O O . ASN B 1 97 ? 62.79118 -20.21751 58.50930 1.000 57.67618 94 ASN B O 1
ATOM 5686 N N . LEU B 1 98 ? 62.15243 -19.05954 56.71948 1.000 55.83860 95 LEU B N 1
ATOM 5687 C CA . LEU B 1 98 ? 62.78651 -17.86234 57.24909 1.000 52.84727 95 LEU B CA 1
ATOM 5688 C C . LEU B 1 98 ? 62.01035 -17.31953 58.44863 1.000 57.48929 95 LEU B C 1
ATOM 5689 O O . LEU B 1 98 ? 60.77789 -17.30119 58.43513 1.000 54.06857 95 LEU B O 1
ATOM 5694 N N . PRO B 1 99 ? 62.71225 -16.86515 59.50560 1.000 60.04463 96 PRO B N 1
ATOM 5695 C CA . PRO B 1 99 ? 62.03422 -16.22320 60.64111 1.000 56.40581 96 PRO B CA 1
ATOM 5696 C C . PRO B 1 99 ? 61.57218 -14.82267 60.28256 1.000 55.09144 96 PRO B C 1
ATOM 5697 O O . PRO B 1 99 ? 62.15034 -13.81840 60.72214 1.000 50.36832 96 PRO B O 1
ATOM 5701 N N . ILE B 1 100 ? 60.52002 -14.74672 59.46915 1.000 51.79296 97 ILE B N 1
ATOM 5702 C CA . ILE B 1 100 ? 60.16684 -13.45659 58.89515 1.000 52.00568 97 ILE B CA 1
ATOM 5703 C C . ILE B 1 100 ? 59.54895 -12.54681 59.94470 1.000 49.00919 97 ILE B C 1
ATOM 5704 O O . ILE B 1 100 ? 59.79209 -11.33645 59.93029 1.000 50.06831 97 ILE B O 1
ATOM 5709 N N . GLN B 1 101 ? 58.79542 -13.10322 60.89983 1.000 54.11667 98 GLN B N 1
ATOM 5710 C CA . GLN B 1 101 ? 58.23428 -12.28514 61.97595 1.000 55.03384 98 GLN B CA 1
ATOM 5711 C C . GLN B 1 101 ? 59.33712 -11.59244 62.76222 1.000 56.02648 98 GLN B C 1
ATOM 5712 O O . GLN B 1 101 ? 59.28915 -10.37826 63.00242 1.000 56.31059 98 GLN B O 1
ATOM 5718 N N . SER B 1 102 ? 60.34569 -12.35863 63.17245 1.000 55.93450 99 SER B N 1
ATOM 5719 C CA . SER B 1 102 ? 61.46342 -11.77993 63.89858 1.000 53.47555 99 SER B CA 1
ATOM 5720 C C . SER B 1 102 ? 62.16542 -10.71774 63.06319 1.000 53.67160 99 SER B C 1
ATOM 5721 O O . SER B 1 102 ? 62.64822 -9.71115 63.59370 1.000 54.28548 99 SER B O 1
ATOM 5724 N N . TYR B 1 103 ? 62.22604 -10.92469 61.74961 1.000 52.80121 100 TYR B N 1
ATOM 5725 C CA . TYR B 1 103 ? 62.86916 -9.95811 60.86904 1.000 50.09438 100 TYR B CA 1
ATOM 5726 C C . TYR B 1 103 ? 62.09485 -8.64390 60.83483 1.000 51.89973 100 TYR B C 1
ATOM 5727 O O . TYR B 1 103 ? 62.68666 -7.55489 60.92121 1.000 46.16480 100 TYR B O 1
ATOM 5736 N N . LEU B 1 104 ? 60.76351 -8.72341 60.70465 1.000 46.69023 101 LEU B N 1
ATOM 5737 C CA . LEU B 1 104 ? 59.95781 -7.50509 60.68165 1.000 49.77200 101 LEU B CA 1
ATOM 5738 C C . LEU B 1 104 ? 60.04415 -6.72739 61.98806 1.000 51.58188 101 LEU B C 1
ATOM 5739 O O . LEU B 1 104 ? 59.77604 -5.52017 61.99869 1.000 47.88014 101 LEU B O 1
ATOM 5744 N N . GLU B 1 105 ? 60.38679 -7.39385 63.08979 1.000 50.47732 102 GLU B N 1
ATOM 5745 C CA . GLU B 1 105 ? 60.62122 -6.72300 64.35998 1.000 52.68538 102 GLU B CA 1
ATOM 5746 C C . GLU B 1 105 ? 62.03382 -6.16616 64.49146 1.000 54.82675 102 GLU B C 1
ATOM 5747 O O . GLU B 1 105 ? 62.39002 -5.70403 65.57605 1.000 55.41384 102 GLU B O 1
ATOM 5753 N N . GLY B 1 106 ? 62.83569 -6.21317 63.42782 1.000 55.43278 103 GLY B N 1
ATOM 5754 C CA . GLY B 1 106 ? 64.16223 -5.63113 63.42970 1.000 53.48483 103 GLY B CA 1
ATOM 5755 C C . GLY B 1 106 ? 65.22587 -6.43704 64.14077 1.000 54.95864 103 GLY B C 1
ATOM 5756 O O . GLY B 1 106 ? 66.22330 -5.85880 64.57540 1.000 51.64647 103 GLY B O 1
ATOM 5757 N N . LYS B 1 107 ? 65.05683 -7.75782 64.25536 1.000 50.84224 104 LYS B N 1
ATOM 5758 C CA . LYS B 1 107 ? 65.94450 -8.61272 65.03917 1.000 54.69401 104 LYS B CA 1
ATOM 5759 C C . LYS B 1 107 ? 66.72682 -9.60218 64.18021 1.000 53.76399 104 LYS B C 1
ATOM 5760 O O . LYS B 1 107 ? 67.24456 -10.58838 64.70867 1.000 54.91379 104 LYS B O 1
ATOM 5766 N N . GLN B 1 108 ? 66.79904 -9.38781 62.86340 1.000 49.46873 105 GLN B N 1
ATOM 5767 C CA . GLN B 1 108 ? 67.44724 -10.35879 61.99194 1.000 47.96334 105 GLN B CA 1
ATOM 5768 C C . GLN B 1 108 ? 68.33993 -9.70438 60.95702 1.000 49.47292 105 GLN B C 1
ATOM 5769 O O . GLN B 1 108 ? 68.72668 -10.37204 59.99166 1.000 54.18613 105 GLN B O 1
ATOM 5775 N N . GLY B 1 109 ? 68.66056 -8.42508 61.11144 1.000 54.60586 106 GLY B N 1
ATOM 5776 C CA . GLY B 1 109 ? 69.60520 -7.80757 60.21439 1.000 53.31079 106 GLY B CA 1
ATOM 5777 C C . GLY B 1 109 ? 69.06272 -7.75824 58.80289 1.000 58.36257 106 GLY B C 1
ATOM 5778 O O . GLY B 1 109 ? 67.85393 -7.63603 58.57068 1.000 55.45688 106 GLY B O 1
ATOM 5779 N N . ASN B 1 110 ? 69.97692 -7.85834 57.83643 1.000 53.68897 107 ASN B N 1
ATOM 5780 C CA . ASN B 1 110 ? 69.58342 -7.77685 56.43613 1.000 57.09424 107 ASN B CA 1
ATOM 5781 C C . ASN B 1 110 ? 69.14355 -9.13699 55.89985 1.000 53.63439 107 ASN B C 1
ATOM 5782 O O . ASN B 1 110 ? 69.62984 -9.57604 54.85701 1.000 54.62633 107 ASN B O 1
ATOM 5787 N N . LEU B 1 111 ? 68.20219 -9.79789 56.58315 1.000 50.64944 108 LEU B N 1
ATOM 5788 C CA . LEU B 1 111 ? 67.89552 -11.19249 56.26532 1.000 51.00648 108 LEU B CA 1
ATOM 5789 C C . LEU B 1 111 ? 67.50449 -11.38296 54.80118 1.000 51.42337 108 LEU B C 1
ATOM 5790 O O . LEU B 1 111 ? 67.82463 -12.41376 54.19293 1.000 47.74600 108 LEU B O 1
ATOM 5795 N N . LEU B 1 112 ? 66.79864 -10.41555 54.22103 1.000 46.54476 109 LEU B N 1
ATOM 5796 C CA . LEU B 1 112 ? 66.19696 -10.61753 52.91336 1.000 47.12045 109 LEU B CA 1
ATOM 5797 C C . LEU B 1 112 ? 66.96094 -9.95224 51.78108 1.000 48.16248 109 LEU B C 1
ATOM 5798 O O . LEU B 1 112 ? 66.57212 -10.12596 50.62189 1.000 45.96135 109 LEU B O 1
ATOM 5803 N N . GLY B 1 113 ? 68.04311 -9.21438 52.07653 1.000 49.14913 110 GLY B N 1
ATOM 5804 C CA . GLY B 1 113 ? 68.68436 -8.41377 51.04456 1.000 40.91012 110 GLY B CA 1
ATOM 5805 C C . GLY B 1 113 ? 69.16458 -9.23794 49.86483 1.000 44.73985 110 GLY B C 1
ATOM 5806 O O . GLY B 1 113 ? 68.99016 -8.84514 48.70699 1.000 48.28622 110 GLY B O 1
ATOM 5807 N N . ARG B 1 114 ? 69.76017 -10.39762 50.13633 1.000 51.03532 111 ARG B N 1
ATOM 5808 C CA . ARG B 1 114 ? 70.28803 -11.22811 49.05188 1.000 54.57726 111 ARG B CA 1
ATOM 5809 C C . ARG B 1 114 ? 69.15727 -11.82085 48.22051 1.000 47.83861 111 ARG B C 1
ATOM 5810 O O . ARG B 1 114 ? 69.24150 -11.89391 46.98720 1.000 48.18605 111 ARG B O 1
ATOM 5812 N N . TRP B 1 115 ? 68.08365 -12.23857 48.87621 1.000 51.44860 112 TRP B N 1
ATOM 5813 C CA . TRP B 1 115 ? 66.97825 -12.81732 48.13307 1.000 45.86906 112 TRP B CA 1
ATOM 5814 C C . TRP B 1 115 ? 66.32618 -11.77375 47.23702 1.000 43.99091 112 TRP B C 1
ATOM 5815 O O . TRP B 1 115 ? 66.07727 -12.02611 46.04972 1.000 48.48519 112 TRP B O 1
ATOM 5826 N N . ILE B 1 116 ? 66.09592 -10.57583 47.77131 1.000 44.11571 113 ILE B N 1
ATOM 5827 C CA . ILE B 1 116 ? 65.52200 -9.49437 46.97734 1.000 42.67664 113 ILE B CA 1
ATOM 5828 C C . ILE B 1 116 ? 66.40198 -9.17332 45.77448 1.000 46.66238 113 ILE B C 1
ATOM 5829 O O . ILE B 1 116 ? 65.90820 -9.00715 44.64816 1.000 43.66294 113 ILE B O 1
ATOM 5834 N N . GLU B 1 117 ? 67.72041 -9.09160 45.97877 1.000 47.37766 114 GLU B N 1
ATOM 5835 C CA . GLU B 1 117 ? 68.60186 -8.82528 44.84416 1.000 50.81313 114 GLU B CA 1
ATOM 5836 C C . GLU B 1 117 ? 68.45464 -9.89772 43.76830 1.000 47.66834 114 GLU B C 1
ATOM 5837 O O . GLU B 1 117 ? 68.34595 -9.58386 42.57586 1.000 47.99206 114 GLU B O 1
ATOM 5843 N N . ARG B 1 118 ? 68.39532 -11.16713 44.16828 1.000 45.86345 115 ARG B N 1
ATOM 5844 C CA . ARG B 1 118 ? 68.19774 -12.22078 43.17479 1.000 48.07370 115 ARG B CA 1
ATOM 5845 C C . ARG B 1 118 ? 66.83219 -12.12313 42.49351 1.000 47.06816 115 ARG B C 1
ATOM 5846 O O . ARG B 1 118 ? 66.70281 -12.47777 41.32016 1.000 45.97419 115 ARG B O 1
ATOM 5854 N N . SER B 1 119 ? 65.81466 -11.62667 43.18615 1.000 43.86471 116 SER B N 1
ATOM 5855 C CA . SER B 1 119 ? 64.53760 -11.41206 42.50876 1.000 46.67354 116 SER B CA 1
ATOM 5856 C C . SER B 1 119 ? 64.60405 -10.23380 41.54120 1.000 45.98568 116 SER B C 1
ATOM 5857 O O . SER B 1 119 ? 63.93100 -10.24770 40.50835 1.000 43.11094 116 SER B O 1
ATOM 5860 N N . CYS B 1 120 ? 65.40362 -9.20614 41.84710 1.000 48.28531 117 CYS B N 1
ATOM 5861 C CA . CYS B 1 120 ? 65.56429 -8.09619 40.90649 1.000 51.73433 117 CYS B CA 1
ATOM 5862 C C . CYS B 1 120 ? 66.20079 -8.55388 39.60025 1.000 51.08272 117 CYS B C 1
ATOM 5863 O O . CYS B 1 120 ? 65.89242 -8.01598 38.52964 1.000 49.52215 117 CYS B O 1
ATOM 5866 N N . GLN B 1 121 ? 67.09295 -9.52452 39.66694 1.000 49.66517 118 GLN B N 1
ATOM 5867 C CA . GLN B 1 121 ? 67.37254 -10.33580 38.50199 1.000 52.23133 118 GLN B CA 1
ATOM 5868 C C . GLN B 1 121 ? 66.20010 -11.29204 38.33032 1.000 56.67589 118 GLN B C 1
ATOM 5869 O O . GLN B 1 121 ? 65.53153 -11.66463 39.28755 1.000 59.08201 118 GLN B O 1
ATOM 5875 N N . LEU B 1 122 ? 65.93515 -11.71854 37.12073 1.000 59.10062 119 LEU B N 1
ATOM 5876 C CA . LEU B 1 122 ? 64.82513 -12.66252 37.05969 1.000 48.03247 119 LEU B CA 1
ATOM 5877 C C . LEU B 1 122 ? 65.25355 -14.01900 37.61224 1.000 45.98824 119 LEU B C 1
ATOM 5878 O O . LEU B 1 122 ? 65.07911 -15.04098 36.94956 1.000 49.63626 119 LEU B O 1
ATOM 5883 N N . TRP B 1 123 ? 65.81240 -14.03284 38.82987 1.000 46.20350 120 TRP B N 1
ATOM 5884 C CA . TRP B 1 123 ? 66.46964 -15.20927 39.41031 1.000 47.02970 120 TRP B CA 1
ATOM 5885 C C . TRP B 1 123 ? 67.45968 -15.84370 38.43465 1.000 49.44286 120 TRP B C 1
ATOM 5886 O O . TRP B 1 123 ? 67.64956 -17.06132 38.43072 1.000 47.86207 120 TRP B O 1
ATOM 5897 N N . ASN B 1 124 ? 68.08364 -15.01830 37.59016 1.000 51.25967 121 ASN B N 1
ATOM 5898 C CA . ASN B 1 124 ? 69.03571 -15.48491 36.57363 1.000 55.20111 121 ASN B CA 1
ATOM 5899 C C . ASN B 1 124 ? 68.39959 -16.51367 35.64168 1.000 59.89971 121 ASN B C 1
ATOM 5900 O O . ASN B 1 124 ? 69.04188 -17.47138 35.20166 1.000 60.49162 121 ASN B O 1
ATOM 5905 N N . LEU B 1 125 ? 67.11824 -16.31770 35.36361 1.000 51.88736 122 LEU B N 1
ATOM 5906 C CA . LEU B 1 125 ? 66.39180 -17.03102 34.33023 1.000 56.39633 122 LEU B CA 1
ATOM 5907 C C . LEU B 1 125 ? 66.12416 -16.06051 33.18907 1.000 55.39150 122 LEU B C 1
ATOM 5908 O O . LEU B 1 125 ? 66.01109 -14.85514 33.39860 1.000 58.72197 122 LEU B O 1
ATOM 5913 N N . ASP B 1 126 ? 66.03918 -16.56296 31.97296 1.000 58.14848 123 ASP B N 1
ATOM 5914 C CA . ASP B 1 126 ? 65.61583 -15.67470 30.89225 1.000 56.70026 123 ASP B CA 1
ATOM 5915 C C . ASP B 1 126 ? 64.15450 -15.91915 30.57741 1.000 56.72623 123 ASP B C 1
ATOM 5916 O O . ASP B 1 126 ? 63.75491 -16.10534 29.43185 1.000 61.60851 123 ASP B O 1
ATOM 5918 N N . ASN B 1 127 ? 63.34179 -15.92803 31.63463 1.000 55.55176 124 ASN B N 1
ATOM 5919 C CA . ASN B 1 127 ? 61.97960 -16.45386 31.56720 1.000 54.30774 124 ASN B CA 1
ATOM 5920 C C . ASN B 1 127 ? 61.16209 -15.77852 32.65768 1.000 52.20082 124 ASN B C 1
ATOM 5921 O O . ASN B 1 127 ? 61.19884 -16.19103 33.82658 1.000 46.35268 124 ASN B O 1
ATOM 5926 N N . PRO B 1 128 ? 60.44246 -14.70987 32.32281 1.000 51.27370 125 PRO B N 1
ATOM 5927 C CA . PRO B 1 128 ? 59.78232 -13.91104 33.36673 1.000 50.65029 125 PRO B CA 1
ATOM 5928 C C . PRO B 1 128 ? 58.62539 -14.61898 34.04981 1.000 47.50737 125 PRO B C 1
ATOM 5929 O O . PRO B 1 128 ? 58.33149 -14.30765 35.21224 1.000 47.82056 125 PRO B O 1
ATOM 5933 N N . LEU B 1 129 ? 57.94114 -15.53588 33.35830 1.000 50.20909 126 LEU B N 1
ATOM 5934 C CA . LEU B 1 129 ? 56.90450 -16.33250 34.00837 1.000 46.85280 126 LEU B CA 1
ATOM 5935 C C . LEU B 1 129 ? 57.49905 -17.20558 35.10375 1.000 45.45099 126 LEU B C 1
ATOM 5936 O O . LEU B 1 129 ? 56.93147 -17.32871 36.19057 1.000 44.57431 126 LEU B O 1
ATOM 5941 N N . MET B 1 130 ? 58.64989 -17.81089 34.84756 1.000 44.77924 127 MET B N 1
ATOM 5942 C CA . MET B 1 130 ? 59.27502 -18.58486 35.90413 1.000 45.04486 127 MET B CA 1
ATOM 5943 C C . MET B 1 130 ? 59.87167 -17.70428 36.98603 1.000 42.02526 127 MET B C 1
ATOM 5944 O O . MET B 1 130 ? 60.03773 -18.17383 38.11913 1.000 44.97329 127 MET B O 1
ATOM 5949 N N . ALA B 1 131 ? 60.18591 -16.44238 36.68452 1.000 39.24367 128 ALA B N 1
ATOM 5950 C CA . ALA B 1 131 ? 60.66201 -15.56736 37.74842 1.000 42.30001 128 ALA B CA 1
ATOM 5951 C C . ALA B 1 131 ? 59.52509 -15.16103 38.67315 1.000 42.62572 128 ALA B C 1
ATOM 5952 O O . ALA B 1 131 ? 59.73997 -15.00906 39.88023 1.000 37.99618 128 ALA B O 1
ATOM 5954 N N . ASP B 1 132 ? 58.31658 -14.98600 38.12888 1.000 40.05205 129 ASP B N 1
ATOM 5955 C CA . ASP B 1 132 ? 57.15005 -14.78637 38.98508 1.000 40.16102 129 ASP B CA 1
ATOM 5956 C C . ASP B 1 132 ? 56.94417 -15.97465 39.90897 1.000 38.15628 129 ASP B C 1
ATOM 5957 O O . ASP B 1 132 ? 56.80167 -15.80445 41.12070 1.000 43.08110 129 ASP B O 1
ATOM 5962 N N . PHE B 1 133 ? 56.98354 -17.19364 39.35984 1.000 40.44888 130 PHE B N 1
ATOM 5963 C CA . PHE B 1 133 ? 56.87005 -18.40419 40.17311 1.000 34.97633 130 PHE B CA 1
ATOM 5964 C C . PHE B 1 133 ? 57.81933 -18.38994 41.36613 1.000 43.05523 130 PHE B C 1
ATOM 5965 O O . PHE B 1 133 ? 57.40574 -18.65978 42.50176 1.000 40.11743 130 PHE B O 1
ATOM 5973 N N . LEU B 1 134 ? 59.11151 -18.11067 41.12203 1.000 37.52703 131 LEU B N 1
ATOM 5974 C CA . LEU B 1 134 ? 60.08133 -18.12609 42.21361 1.000 42.12090 131 LEU B CA 1
ATOM 5975 C C . LEU B 1 134 ? 59.81777 -16.99435 43.20008 1.000 37.64036 131 LEU B C 1
ATOM 5976 O O . LEU B 1 134 ? 59.99577 -17.17272 44.40885 1.000 42.82548 131 LEU B O 1
ATOM 5981 N N . ASP B 1 135 ? 59.43579 -15.81204 42.70411 1.000 35.11610 132 ASP B N 1
ATOM 5982 C CA . ASP B 1 135 ? 59.04994 -14.70973 43.58336 1.000 40.02031 132 ASP B CA 1
ATOM 5983 C C . ASP B 1 135 ? 58.02181 -15.13379 44.64180 1.000 42.93871 132 ASP B C 1
ATOM 5984 O O . ASP B 1 135 ? 58.01555 -14.58597 45.75100 1.000 40.91813 132 ASP B O 1
ATOM 5989 N N . GLY B 1 136 ? 57.14791 -16.09973 44.31723 1.000 36.61319 133 GLY B N 1
ATOM 5990 C CA . GLY B 1 136 ? 56.12553 -16.52764 45.26992 1.000 40.39803 133 GLY B CA 1
ATOM 5991 C C . GLY B 1 136 ? 56.68561 -17.05797 46.58053 1.000 40.25079 133 GLY B C 1
ATOM 5992 O O . GLY B 1 136 ? 56.08969 -16.86468 47.64381 1.000 38.97650 133 GLY B O 1
ATOM 5993 N N . LEU B 1 137 ? 57.83069 -17.74273 46.52629 1.000 38.40080 134 LEU B N 1
ATOM 5994 C CA . LEU B 1 137 ? 58.41390 -18.28224 47.75547 1.000 37.06603 134 LEU B CA 1
ATOM 5995 C C . LEU B 1 137 ? 58.99078 -17.18576 48.64436 1.000 36.91482 134 LEU B C 1
ATOM 5996 O O . LEU B 1 137 ? 59.11544 -17.37812 49.85512 1.000 40.70946 134 LEU B O 1
ATOM 6001 N N . LEU B 1 138 ? 59.39068 -16.05376 48.06096 1.000 40.04066 135 LEU B N 1
ATOM 6002 C CA . LEU B 1 138 ? 59.73780 -14.87390 48.84896 1.000 41.73769 135 LEU B CA 1
ATOM 6003 C C . LEU B 1 138 ? 58.49147 -14.09837 49.26531 1.000 42.79663 135 LEU B C 1
ATOM 6004 O O . LEU B 1 138 ? 58.36456 -13.67130 50.41619 1.000 44.51735 135 LEU B O 1
ATOM 6009 N N . VAL B 1 139 ? 57.55704 -13.92763 48.33844 1.000 38.68889 136 VAL B N 1
ATOM 6010 C CA . VAL B 1 139 ? 56.47394 -12.97860 48.54081 1.000 41.48782 136 VAL B CA 1
ATOM 6011 C C . VAL B 1 139 ? 55.44990 -13.50951 49.53708 1.000 37.70524 136 VAL B C 1
ATOM 6012 O O . VAL B 1 139 ? 54.93103 -12.75337 50.36204 1.000 40.01247 136 VAL B O 1
ATOM 6016 N N . ILE B 1 140 ? 55.17341 -14.80793 49.51400 1.000 38.02371 137 ILE B N 1
ATOM 6017 C CA . ILE B 1 140 ? 53.99511 -15.32726 50.20706 1.000 41.13940 137 ILE B CA 1
ATOM 6018 C C . ILE B 1 140 ? 54.19401 -15.35201 51.72257 1.000 44.20264 137 ILE B C 1
ATOM 6019 O O . ILE B 1 140 ? 53.36175 -14.77577 52.44736 1.000 44.08037 137 ILE B O 1
ATOM 6024 N N . PRO B 1 141 ? 55.24301 -15.96084 52.27895 1.000 41.67819 138 PRO B N 1
ATOM 6025 C CA . PRO B 1 141 ? 55.35461 -15.88381 53.74179 1.000 38.88846 138 PRO B CA 1
ATOM 6026 C C . PRO B 1 141 ? 55.58655 -14.45861 54.23718 1.000 38.26962 138 PRO B C 1
ATOM 6027 O O . PRO B 1 141 ? 55.18623 -14.12657 55.35972 1.000 42.94770 138 PRO B O 1
ATOM 6031 N N . LEU B 1 142 ? 56.15242 -13.58423 53.40791 1.000 36.09821 139 LEU B N 1
ATOM 6032 C CA . LEU B 1 142 ? 56.25974 -12.17615 53.76702 1.000 38.08304 139 LEU B CA 1
ATOM 6033 C C . LEU B 1 142 ? 54.88839 -11.51886 53.84441 1.000 42.43473 139 LEU B C 1
ATOM 6034 O O . LEU B 1 142 ? 54.60862 -10.72729 54.75147 1.000 39.21017 139 LEU B O 1
ATOM 6039 N N . LEU B 1 143 ? 54.04207 -11.80703 52.86640 1.000 38.16453 140 LEU B N 1
ATOM 6040 C CA . LEU B 1 143 ? 52.73941 -11.17405 52.79105 1.000 40.17493 140 LEU B CA 1
ATOM 6041 C C . LEU B 1 143 ? 51.89574 -11.54633 54.00439 1.000 38.67666 140 LEU B C 1
ATOM 6042 O O . LEU B 1 143 ? 51.31603 -10.67288 54.65466 1.000 43.82842 140 LEU B O 1
ATOM 6047 N N . LEU B 1 144 ? 51.89389 -12.83379 54.36799 1.000 36.80600 141 LEU B N 1
ATOM 6048 C CA . LEU B 1 144 ? 51.18370 -13.29717 55.55133 1.000 39.89200 141 LEU B CA 1
ATOM 6049 C C . LEU B 1 144 ? 51.76388 -12.70030 56.83148 1.000 44.14597 141 LEU B C 1
ATOM 6050 O O . LEU B 1 144 ? 51.01794 -12.34405 57.74854 1.000 45.23377 141 LEU B O 1
ATOM 6055 N N . ALA B 1 145 ? 53.08416 -12.56275 56.91952 1.000 44.70550 142 ALA B N 1
ATOM 6056 C CA . ALA B 1 145 ? 53.64271 -11.92331 58.10847 1.000 44.95506 142 ALA B CA 1
ATOM 6057 C C . ALA B 1 145 ? 53.25503 -10.44482 58.17244 1.000 43.26314 142 ALA B C 1
ATOM 6058 O O . ALA B 1 145 ? 52.88830 -9.94534 59.24281 1.000 47.39774 142 ALA B O 1
ATOM 6060 N N . LEU B 1 146 ? 53.28981 -9.73669 57.03239 1.000 42.51768 143 LEU B N 1
ATOM 6061 C CA . LEU B 1 146 ? 52.85134 -8.33736 57.00141 1.000 42.05643 143 LEU B CA 1
ATOM 6062 C C . LEU B 1 146 ? 51.38450 -8.17965 57.40107 1.000 47.51439 143 LEU B C 1
ATOM 6063 O O . LEU B 1 146 ? 51.00158 -7.15700 57.99313 1.000 43.88581 143 LEU B O 1
ATOM 6068 N N . HIS B 1 147 ? 50.54786 -9.16198 57.05795 1.000 45.77208 144 HIS B N 1
ATOM 6069 C CA . HIS B 1 147 ? 49.11824 -9.05203 57.32903 1.000 44.33217 144 HIS B CA 1
ATOM 6070 C C . HIS B 1 147 ? 48.82983 -8.97928 58.81707 1.000 46.39313 144 HIS B C 1
ATOM 6071 O O . HIS B 1 147 ? 47.97040 -8.20831 59.24852 1.000 52.46867 144 HIS B O 1
ATOM 6078 N N . LYS B 1 148 ? 49.55384 -9.76327 59.61574 1.000 52.15951 145 LYS B N 1
ATOM 6079 C CA . LYS B 1 148 ? 49.28396 -9.87244 61.04611 1.000 54.90076 145 LYS B CA 1
ATOM 6080 C C . LYS B 1 148 ? 49.20714 -8.50744 61.73286 1.000 58.95517 145 LYS B C 1
ATOM 6081 O O . LYS B 1 148 ? 48.34106 -8.27841 62.59111 1.000 57.86622 145 LYS B O 1
ATOM 6087 N N . HIS B 1 149 ? 50.07685 -7.57344 61.34862 1.000 52.24415 146 HIS B N 1
ATOM 6088 C CA . HIS B 1 149 ? 50.06321 -6.23748 61.93066 1.000 51.16145 146 HIS B CA 1
ATOM 6089 C C . HIS B 1 149 ? 49.68812 -5.16369 60.92459 1.000 50.24378 146 HIS B C 1
ATOM 6090 O O . HIS B 1 149 ? 50.00960 -3.99682 61.13703 1.000 55.97837 146 HIS B O 1
ATOM 6097 N N . ASN B 1 150 ? 49.02971 -5.53359 59.82854 1.000 49.13681 147 ASN B N 1
ATOM 6098 C CA . ASN B 1 150 ? 48.42954 -4.56636 58.91495 1.000 50.71689 147 ASN B CA 1
ATOM 6099 C C . ASN B 1 150 ? 49.48483 -3.66675 58.27803 1.000 50.87065 147 ASN B C 1
ATOM 6100 O O . ASN B 1 150 ? 49.21674 -2.51327 57.93344 1.000 50.21380 147 ASN B O 1
ATOM 6105 N N . LEU B 1 151 ? 50.69639 -4.19919 58.09275 1.000 50.29912 148 LEU B N 1
ATOM 6106 C CA . LEU B 1 151 ? 51.81428 -3.35366 57.68279 1.000 48.89764 148 LEU B CA 1
ATOM 6107 C C . LEU B 1 151 ? 51.72478 -2.95356 56.21857 1.000 52.69531 148 LEU B C 1
ATOM 6108 O O . LEU B 1 151 ? 52.18794 -1.87084 55.84336 1.000 53.49545 148 LEU B O 1
ATOM 6113 N N . LEU B 1 152 ? 51.12681 -3.79386 55.37869 1.000 47.19508 149 LEU B N 1
ATOM 6114 C CA . LEU B 1 152 ? 51.02586 -3.49189 53.95861 1.000 47.82970 149 LEU B CA 1
ATOM 6115 C C . LEU B 1 152 ? 49.77021 -2.65609 53.72853 1.000 54.55295 149 LEU B C 1
ATOM 6116 O O . LEU B 1 152 ? 48.76841 -3.08860 53.14523 1.000 59.82786 149 LEU B O 1
ATOM 6121 N N . ALA B 1 153 ? 49.84505 -1.43341 54.23926 1.000 52.30206 150 ALA B N 1
ATOM 6122 C CA . ALA B 1 153 ? 48.77310 -0.45116 54.23983 1.000 57.72065 150 ALA B CA 1
ATOM 6123 C C . ALA B 1 153 ? 49.39464 0.87893 54.62199 1.000 61.36799 150 ALA B C 1
ATOM 6124 O O . ALA B 1 153 ? 50.41442 0.92411 55.31483 1.000 60.35370 150 ALA B O 1
ATOM 6126 N N . ASP B 1 154 ? 48.76485 1.95391 54.17136 1.000 59.63161 151 ASP B N 1
ATOM 6127 C CA . ASP B 1 154 ? 49.38840 3.26413 54.16239 1.000 61.57259 151 ASP B CA 1
ATOM 6128 C C . ASP B 1 154 ? 48.33620 4.29466 54.52973 1.000 65.93905 151 ASP B C 1
ATOM 6129 O O . ASP B 1 154 ? 47.28570 4.36633 53.88223 1.000 68.05917 151 ASP B O 1
ATOM 6134 N N . SER B 1 155 ? 48.61122 5.06785 55.57741 1.000 63.76577 152 SER B N 1
ATOM 6135 C CA . SER B 1 155 ? 47.68019 6.06880 56.08418 1.000 70.03255 152 SER B CA 1
ATOM 6136 C C . SER B 1 155 ? 48.44213 7.35337 56.38363 1.000 69.45934 152 SER B C 1
ATOM 6137 O O . SER B 1 155 ? 49.66497 7.34662 56.56302 1.000 67.57455 152 SER B O 1
ATOM 6140 N N . GLU B 1 156 ? 47.70154 8.46599 56.43576 1.000 68.90004 153 GLU B N 1
ATOM 6141 C CA . GLU B 1 156 ? 48.29042 9.70595 56.92618 1.000 66.95491 153 GLU B CA 1
ATOM 6142 C C . GLU B 1 156 ? 48.84732 9.51590 58.33329 1.000 71.73598 153 GLU B C 1
ATOM 6143 O O . GLU B 1 156 ? 49.90214 10.06648 58.67178 1.000 69.51609 153 GLU B O 1
ATOM 6145 N N . ASP B 1 157 ? 48.17870 8.69061 59.15039 1.000 72.26947 154 ASP B N 1
ATOM 6146 C CA . ASP B 1 157 ? 48.61793 8.46625 60.52652 1.000 74.77942 154 ASP B CA 1
ATOM 6147 C C . ASP B 1 157 ? 49.71746 7.40505 60.62606 1.000 72.00011 154 ASP B C 1
ATOM 6148 O O . ASP B 1 157 ? 50.63033 7.54204 61.44776 1.000 77.02677 154 ASP B O 1
ATOM 6153 N N . LYS B 1 158 ? 49.65193 6.33903 59.82041 1.000 71.05583 155 LYS B N 1
ATOM 6154 C CA . LYS B 1 158 ? 50.68635 5.29869 59.78262 1.000 69.92079 155 LYS B CA 1
ATOM 6155 C C . LYS B 1 158 ? 51.26122 5.21615 58.37332 1.000 66.05881 155 LYS B C 1
ATOM 6156 O O . LYS B 1 158 ? 50.81493 4.38133 57.56765 1.000 57.16735 155 LYS B O 1
ATOM 6162 N N . PRO B 1 159 ? 52.24062 6.06309 58.02893 1.000 63.02691 156 PRO B N 1
ATOM 6163 C CA . PRO B 1 159 ? 52.87334 5.97256 56.70133 1.000 64.95353 156 PRO B CA 1
ATOM 6164 C C . PRO B 1 159 ? 53.52534 4.61166 56.47389 1.000 60.52187 156 PRO B C 1
ATOM 6165 O O . PRO B 1 159 ? 54.00052 3.96823 57.41104 1.000 57.21630 156 PRO B O 1
ATOM 6169 N N . LEU B 1 160 ? 53.55915 4.19755 55.19811 1.000 61.66593 157 LEU B N 1
ATOM 6170 C CA . LEU B 1 160 ? 53.67007 2.79684 54.77812 1.000 58.16306 157 LEU B CA 1
ATOM 6171 C C . LEU B 1 160 ? 54.54171 1.93024 55.68892 1.000 62.03829 157 LEU B C 1
ATOM 6172 O O . LEU B 1 160 ? 53.99616 1.14556 56.47113 1.000 69.09080 157 LEU B O 1
ATOM 6177 N N . LEU B 1 161 ? 55.86791 2.03736 55.63807 1.000 49.74634 158 LEU B N 1
ATOM 6178 C CA . LEU B 1 161 ? 56.69197 1.15308 56.46343 1.000 58.00044 158 LEU B CA 1
ATOM 6179 C C . LEU B 1 161 ? 57.31746 1.86589 57.66025 1.000 57.05803 158 LEU B C 1
ATOM 6180 O O . LEU B 1 161 ? 58.32120 1.39269 58.19690 1.000 55.44986 158 LEU B O 1
ATOM 6185 N N . SER B 1 162 ? 56.71621 2.96090 58.12753 1.000 55.50965 159 SER B N 1
ATOM 6186 C CA . SER B 1 162 ? 57.43478 3.87832 59.00241 1.000 57.52354 159 SER B CA 1
ATOM 6187 C C . SER B 1 162 ? 57.61173 3.36647 60.42720 1.000 52.52265 159 SER B C 1
ATOM 6188 O O . SER B 1 162 ? 58.34225 3.99214 61.19878 1.000 53.03969 159 SER B O 1
ATOM 6191 N N . SER B 1 163 ? 57.00520 2.26034 60.80976 1.000 53.00782 160 SER B N 1
ATOM 6192 C CA . SER B 1 163 ? 57.24296 1.79238 62.16638 1.000 48.70310 160 SER B CA 1
ATOM 6193 C C . SER B 1 163 ? 58.37083 0.77870 62.26472 1.000 51.31643 160 SER B C 1
ATOM 6194 O O . SER B 1 163 ? 58.62335 0.26723 63.35524 1.000 50.70024 160 SER B O 1
ATOM 6197 N N . LEU B 1 164 ? 59.05537 0.46768 61.17589 1.000 49.08326 161 LEU B N 1
ATOM 6198 C CA . LEU B 1 164 ? 60.04773 -0.59515 61.21645 1.000 50.56908 161 LEU B CA 1
ATOM 6199 C C . LEU B 1 164 ? 61.45269 0.00310 61.18227 1.000 47.91116 161 LEU B C 1
ATOM 6200 O O . LEU B 1 164 ? 61.62958 1.20213 60.95256 1.000 43.73603 161 LEU B O 1
ATOM 6205 N N . SER B 1 165 ? 62.44924 -0.85103 61.42486 1.000 43.37450 162 SER B N 1
ATOM 6206 C CA . SER B 1 165 ? 63.84510 -0.41809 61.43216 1.000 51.09975 162 SER B CA 1
ATOM 6207 C C . SER B 1 165 ? 64.26685 0.11944 60.06285 1.000 48.39983 162 SER B C 1
ATOM 6208 O O . SER B 1 165 ? 63.63547 -0.13297 59.03147 1.000 48.58333 162 SER B O 1
ATOM 6211 N N . SER B 1 166 ? 65.35477 0.88589 60.05820 1.000 46.31191 163 SER B N 1
ATOM 6212 C CA . SER B 1 166 ? 65.78855 1.49914 58.80651 1.000 49.82322 163 SER B CA 1
ATOM 6213 C C . SER B 1 166 ? 66.36025 0.46012 57.84596 1.000 45.70900 163 SER B C 1
ATOM 6214 O O . SER B 1 166 ? 66.30065 0.64633 56.62473 1.000 49.95662 163 SER B O 1
ATOM 6217 N N . THR B 1 167 ? 66.86980 -0.65273 58.36631 1.000 44.23278 164 THR B N 1
ATOM 6218 C CA . THR B 1 167 ? 67.28902 -1.74089 57.49048 1.000 47.61140 164 THR B CA 1
ATOM 6219 C C . THR B 1 167 ? 66.08370 -2.41894 56.82750 1.000 48.10034 164 THR B C 1
ATOM 6220 O O . THR B 1 167 ? 66.11462 -2.72270 55.62906 1.000 45.99383 164 THR B O 1
ATOM 6224 N N . VAL B 1 168 ? 65.01339 -2.65774 57.59004 1.000 44.06236 165 VAL B N 1
ATOM 6225 C CA . VAL B 1 168 ? 63.83779 -3.31844 57.02899 1.000 45.84177 165 VAL B CA 1
ATOM 6226 C C . VAL B 1 168 ? 63.14144 -2.41266 56.02303 1.000 43.80329 165 VAL B C 1
ATOM 6227 O O . VAL B 1 168 ? 62.70370 -2.87073 54.96148 1.000 45.38633 165 VAL B O 1
ATOM 6231 N N . GLN B 1 169 ? 63.08696 -1.10772 56.30328 1.000 45.09644 166 GLN B N 1
ATOM 6232 C CA . GLN B 1 169 ? 62.50186 -0.16353 55.35127 1.000 46.95680 166 GLN B CA 1
ATOM 6233 C C . GLN B 1 169 ? 63.26795 -0.12014 54.03315 1.000 49.88896 166 GLN B C 1
ATOM 6234 O O . GLN B 1 169 ? 62.64861 -0.03567 52.96160 1.000 45.83169 166 GLN B O 1
ATOM 6240 N N . GLU B 1 170 ? 64.61413 -0.15287 54.08375 1.000 44.68132 167 GLU B N 1
ATOM 6241 C CA . GLU B 1 170 ? 65.40016 -0.13782 52.84981 1.000 47.38907 167 GLU B CA 1
ATOM 6242 C C . GLU B 1 170 ? 65.16417 -1.40360 52.02770 1.000 43.22069 167 GLU B C 1
ATOM 6243 O O . GLU B 1 170 ? 64.96890 -1.33426 50.80937 1.000 47.42764 167 GLU B O 1
ATOM 6249 N N . GLU B 1 171 ? 65.21902 -2.57165 52.67460 1.000 41.43615 168 GLU B N 1
ATOM 6250 C CA . GLU B 1 171 ? 65.05367 -3.84550 51.97227 1.000 43.01160 168 GLU B CA 1
ATOM 6251 C C . GLU B 1 171 ? 63.64056 -4.01943 51.42025 1.000 45.51185 168 GLU B C 1
ATOM 6252 O O . GLU B 1 171 ? 63.46219 -4.28998 50.22864 1.000 45.87820 168 GLU B O 1
ATOM 6258 N N . LEU B 1 172 ? 62.62044 -3.88504 52.26914 1.000 44.09045 169 LEU B N 1
ATOM 6259 C CA . LEU B 1 172 ? 61.25756 -4.05843 51.77096 1.000 44.48395 169 LEU B CA 1
ATOM 6260 C C . LEU B 1 172 ? 60.88903 -2.94518 50.80412 1.000 42.01993 169 LEU B C 1
ATOM 6261 O O . LEU B 1 172 ? 60.19578 -3.18606 49.80862 1.000 47.05535 169 LEU B O 1
ATOM 6266 N N . GLY B 1 173 ? 61.37247 -1.72777 51.06162 1.000 40.10294 170 GLY B N 1
ATOM 6267 C CA . GLY B 1 173 ? 61.18255 -0.64831 50.10779 1.000 39.96530 170 GLY B CA 1
ATOM 6268 C C . GLY B 1 173 ? 61.69530 -1.00178 48.72936 1.000 46.51784 170 GLY B C 1
ATOM 6269 O O . GLY B 1 173 ? 61.01689 -0.77148 47.72255 1.000 44.48833 170 GLY B O 1
ATOM 6270 N N . LYS B 1 174 ? 62.89172 -1.59755 48.67088 1.000 45.97079 171 LYS B N 1
ATOM 6271 C CA . LYS B 1 174 ? 63.42770 -2.10419 47.41396 1.000 47.21536 171 LYS B CA 1
ATOM 6272 C C . LYS B 1 174 ? 62.49194 -3.13258 46.78478 1.000 45.78053 171 LYS B C 1
ATOM 6273 O O . LYS B 1 174 ? 62.10071 -3.00929 45.61685 1.000 44.32756 171 LYS B O 1
ATOM 6279 N N . LEU B 1 175 ? 62.14894 -4.17585 47.54334 1.000 45.22194 172 LEU B N 1
ATOM 6280 C CA . LEU B 1 175 ? 61.25294 -5.20039 47.02814 1.000 45.42089 172 LEU B CA 1
ATOM 6281 C C . LEU B 1 175 ? 59.92354 -4.59689 46.57422 1.000 43.50803 172 LEU B C 1
ATOM 6282 O O . LEU B 1 175 ? 59.41971 -4.93425 45.49439 1.000 45.92577 172 LEU B O 1
ATOM 6287 N N . PHE B 1 176 ? 59.35788 -3.67988 47.36555 1.000 43.78755 173 PHE B N 1
ATOM 6288 C CA . PHE B 1 176 ? 58.03780 -3.14214 47.03588 1.000 44.63921 173 PHE B CA 1
ATOM 6289 C C . PHE B 1 176 ? 58.08587 -2.33129 45.75087 1.000 46.99288 173 PHE B C 1
ATOM 6290 O O . PHE B 1 176 ? 57.15870 -2.39330 44.92786 1.000 44.96738 173 PHE B O 1
ATOM 6298 N N . LEU B 1 177 ? 59.15717 -1.55771 45.56690 1.000 48.04852 174 LEU B N 1
ATOM 6299 C CA . LEU B 1 177 ? 59.33064 -0.81820 44.32026 1.000 48.79954 174 LEU B CA 1
ATOM 6300 C C . LEU B 1 177 ? 59.50161 -1.76990 43.14838 1.000 47.78995 174 LEU B C 1
ATOM 6301 O O . LEU B 1 177 ? 58.95209 -1.53905 42.06327 1.000 53.24612 174 LEU B O 1
ATOM 6306 N N . HIS B 1 178 ? 60.23450 -2.86178 43.36110 1.000 44.69144 175 HIS B N 1
ATOM 6307 C CA . HIS B 1 178 ? 60.44088 -3.84620 42.30657 1.000 44.68508 175 HIS B CA 1
ATOM 6308 C C . HIS B 1 178 ? 59.12435 -4.51427 41.90363 1.000 50.23100 175 HIS B C 1
ATOM 6309 O O . HIS B 1 178 ? 58.82108 -4.64013 40.71057 1.000 51.26786 175 HIS B O 1
ATOM 6316 N N . LEU B 1 179 ? 58.30377 -4.91580 42.88244 1.000 48.10503 176 LEU B N 1
ATOM 6317 C CA . LEU B 1 179 ? 57.05934 -5.61283 42.56462 1.000 47.18267 176 LEU B CA 1
ATOM 6318 C C . LEU B 1 179 ? 55.93216 -4.68149 42.11731 1.000 47.56992 176 LEU B C 1
ATOM 6319 O O . LEU B 1 179 ? 54.88043 -5.18044 41.70742 1.000 47.04516 176 LEU B O 1
ATOM 6324 N N . GLY B 1 180 ? 56.12498 -3.36308 42.17460 1.000 42.10893 177 GLY B N 1
ATOM 6325 C CA . GLY B 1 180 ? 55.07844 -2.41294 41.86880 1.000 46.02165 177 GLY B CA 1
ATOM 6326 C C . GLY B 1 180 ? 54.05356 -2.22127 42.96944 1.000 47.24996 177 GLY B C 1
ATOM 6327 O O . GLY B 1 180 ? 52.96225 -1.70472 42.70412 1.000 43.17072 177 GLY B O 1
ATOM 6328 N N . TRP B 1 181 ? 54.36332 -2.65666 44.19464 1.000 45.44864 178 TRP B N 1
ATOM 6329 C CA . TRP B 1 181 ? 53.48220 -2.47461 45.34320 1.000 44.63585 178 TRP B CA 1
ATOM 6330 C C . TRP B 1 181 ? 53.54370 -1.07358 45.90723 1.000 47.33063 178 TRP B C 1
ATOM 6331 O O . TRP B 1 181 ? 52.63174 -0.67711 46.64475 1.000 47.46795 178 TRP B O 1
ATOM 6342 N N . ALA B 1 182 ? 54.61096 -0.33751 45.60533 1.000 44.43169 179 ALA B N 1
ATOM 6343 C CA . ALA B 1 182 ? 54.80450 1.00306 46.11610 1.000 47.57783 179 ALA B CA 1
ATOM 6344 C C . ALA B 1 182 ? 55.53119 1.83056 45.06522 1.000 52.43164 179 ALA B C 1
ATOM 6345 O O . ALA B 1 182 ? 56.20492 1.29152 44.18198 1.000 53.51119 179 ALA B O 1
ATOM 6347 N N . ASP B 1 183 ? 55.38129 3.15253 45.18188 1.000 50.96710 180 ASP B N 1
ATOM 6348 C CA . ASP B 1 183 ? 56.04091 4.17534 44.37960 1.000 58.10595 180 ASP B CA 1
ATOM 6349 C C . ASP B 1 183 ? 56.89797 5.05381 45.27560 1.000 59.51094 180 ASP B C 1
ATOM 6350 O O . ASP B 1 183 ? 56.87983 4.93860 46.50278 1.000 61.29141 180 ASP B O 1
ATOM 6355 N N . LEU B 1 184 ? 57.62465 5.96804 44.64911 1.000 60.79078 181 LEU B N 1
ATOM 6356 C CA . LEU B 1 184 ? 58.33777 7.02129 45.36554 1.000 62.49254 181 LEU B CA 1
ATOM 6357 C C . LEU B 1 184 ? 57.71056 8.33393 44.91553 1.000 62.52289 181 LEU B C 1
ATOM 6358 O O . LEU B 1 184 ? 58.05381 8.86335 43.85526 1.000 67.95747 181 LEU B O 1
ATOM 6363 N N . THR B 1 185 ? 56.77191 8.84227 45.70477 1.000 65.27562 182 THR B N 1
ATOM 6364 C CA . THR B 1 185 ? 56.04247 10.06212 45.38323 1.000 65.99945 182 THR B CA 1
ATOM 6365 C C . THR B 1 185 ? 56.49612 11.17084 46.32413 1.000 68.72613 182 THR B C 1
ATOM 6366 O O . THR B 1 185 ? 56.45025 11.00710 47.54981 1.000 69.63140 182 THR B O 1
ATOM 6370 N N . ALA B 1 186 ? 56.95014 12.28477 45.74393 1.000 69.35935 183 ALA B N 1
ATOM 6371 C CA . ALA B 1 186 ? 57.49041 13.41901 46.49756 1.000 70.36396 183 ALA B CA 1
ATOM 6372 C C . ALA B 1 186 ? 58.57902 12.99201 47.48199 1.000 69.23135 183 ALA B C 1
ATOM 6373 O O . ALA B 1 186 ? 58.72870 13.58361 48.55237 1.000 70.34548 183 ALA B O 1
ATOM 6375 N N . GLY B 1 187 ? 59.35188 11.96392 47.13720 1.000 67.24101 184 GLY B N 1
ATOM 6376 C CA . GLY B 1 187 ? 60.40356 11.49122 48.01821 1.000 63.77416 184 GLY B CA 1
ATOM 6377 C C . GLY B 1 187 ? 59.97060 10.51705 49.09398 1.000 68.39354 184 GLY B C 1
ATOM 6378 O O . GLY B 1 187 ? 60.80436 10.13776 49.92717 1.000 70.04721 184 GLY B O 1
ATOM 6379 N N . ARG B 1 188 ? 58.70888 10.07976 49.09376 1.000 64.43474 185 ARG B N 1
ATOM 6380 C CA . ARG B 1 188 ? 58.15780 9.23522 50.14397 1.000 64.48435 185 ARG B CA 1
ATOM 6381 C C . ARG B 1 188 ? 57.63915 7.92354 49.56506 1.000 63.38409 185 ARG B C 1
ATOM 6382 O O . ARG B 1 188 ? 56.93558 7.91369 48.54826 1.000 62.21265 185 ARG B O 1
ATOM 6390 N N . LEU B 1 189 ? 57.97079 6.81895 50.22880 1.000 58.27226 186 LEU B N 1
ATOM 6391 C CA . LEU B 1 189 ? 57.43600 5.52239 49.83563 1.000 57.89929 186 LEU B CA 1
ATOM 6392 C C . LEU B 1 189 ? 55.92681 5.50913 50.06361 1.000 55.72237 186 LEU B C 1
ATOM 6393 O O . LEU B 1 189 ? 55.46145 5.77189 51.17477 1.000 57.81855 186 LEU B O 1
ATOM 6398 N N . THR B 1 190 ? 55.16130 5.20502 49.01741 1.000 57.64628 187 THR B N 1
ATOM 6399 C CA . THR B 1 190 ? 53.70766 5.32101 49.04663 1.000 52.10250 187 THR B CA 1
ATOM 6400 C C . THR B 1 190 ? 53.08903 4.11793 48.35225 1.000 51.17677 187 THR B C 1
ATOM 6401 O O . THR B 1 190 ? 53.55337 3.69402 47.29407 1.000 49.66795 187 THR B O 1
ATOM 6405 N N . ILE B 1 191 ? 52.02647 3.57301 48.94001 1.000 49.30443 188 ILE B N 1
ATOM 6406 C CA . ILE B 1 191 ? 51.47206 2.33648 48.41712 1.000 45.01440 188 ILE B CA 1
ATOM 6407 C C . ILE B 1 191 ? 50.77805 2.61008 47.08367 1.000 47.89002 188 ILE B C 1
ATOM 6408 O O . ILE B 1 191 ? 50.28686 3.71296 46.83298 1.000 45.89188 188 ILE B O 1
ATOM 6413 N N . THR B 1 192 ? 50.79221 1.61793 46.19042 1.000 44.59234 189 THR B N 1
ATOM 6414 C CA . THR B 1 192 ? 50.08740 1.71401 44.92212 1.000 43.81207 189 THR B CA 1
ATOM 6415 C C . THR B 1 192 ? 48.76245 0.96987 45.02298 1.000 48.34704 189 THR B C 1
ATOM 6416 O O . THR B 1 192 ? 48.41557 0.40554 46.05999 1.000 49.06234 189 THR B O 1
ATOM 6420 N N . GLU B 1 193 ? 48.02045 0.95034 43.91650 1.000 50.50089 190 GLU B N 1
ATOM 6421 C CA . GLU B 1 193 ? 46.78005 0.18064 43.87783 1.000 54.33406 190 GLU B CA 1
ATOM 6422 C C . GLU B 1 193 ? 47.05759 -1.31004 44.01784 1.000 49.99851 190 GLU B C 1
ATOM 6423 O O . GLU B 1 193 ? 46.35592 -2.01478 44.75347 1.000 48.09960 190 GLU B O 1
ATOM 6429 N N . LEU B 1 194 ? 48.07448 -1.80785 43.30691 1.000 45.78152 191 LEU B N 1
ATOM 6430 C CA . LEU B 1 194 ? 48.47113 -3.20663 43.43276 1.000 47.88324 191 LEU B CA 1
ATOM 6431 C C . LEU B 1 194 ? 48.86551 -3.54227 44.86699 1.000 44.53924 191 LEU B C 1
ATOM 6432 O O . LEU B 1 194 ? 48.49836 -4.60325 45.38806 1.000 47.23834 191 LEU B O 1
ATOM 6437 N N . GLY B 1 195 ? 49.59509 -2.64407 45.53010 1.000 45.16167 192 GLY B N 1
ATOM 6438 C CA . GLY B 1 195 ? 49.98443 -2.89926 46.90919 1.000 42.11191 192 GLY B CA 1
ATOM 6439 C C . GLY B 1 195 ? 48.80444 -3.00456 47.85961 1.000 43.05445 192 GLY B C 1
ATOM 6440 O O . GLY B 1 195 ? 48.76713 -3.88744 48.71640 1.000 40.44619 192 GLY B O 1
ATOM 6441 N N . ARG B 1 196 ? 47.83475 -2.09386 47.73485 1.000 48.04630 193 ARG B N 1
ATOM 6442 C CA . ARG B 1 196 ? 46.59557 -2.20545 48.50791 1.000 51.74695 193 ARG B CA 1
ATOM 6443 C C . ARG B 1 196 ? 45.88429 -3.52421 48.22690 1.000 45.34436 193 ARG B C 1
ATOM 6444 O O . ARG B 1 196 ? 45.45719 -4.22561 49.14739 1.000 45.34672 193 ARG B O 1
ATOM 6452 N N . PHE B 1 197 ? 45.75663 -3.87921 46.95337 1.000 44.07543 194 PHE B N 1
ATOM 6453 C CA . PHE B 1 197 ? 45.16402 -5.15933 46.59015 1.000 46.47567 194 PHE B CA 1
ATOM 6454 C C . PHE B 1 197 ? 45.87808 -6.33483 47.26727 1.000 50.85629 194 PHE B C 1
ATOM 6455 O O . PHE B 1 197 ? 45.23174 -7.20577 47.87273 1.000 45.61455 194 PHE B O 1
ATOM 6463 N N . MET B 1 198 ? 47.22155 -6.37517 47.18175 1.000 42.22308 195 MET B N 1
ATOM 6464 C CA . MET B 1 198 ? 47.95415 -7.47712 47.80545 1.000 41.49003 195 MET B CA 1
ATOM 6465 C C . MET B 1 198 ? 47.69106 -7.53628 49.29916 1.000 38.20014 195 MET B C 1
ATOM 6466 O O . MET B 1 198 ? 47.47644 -8.61318 49.85388 1.000 45.91033 195 MET B O 1
ATOM 6471 N N . GLY B 1 199 ? 47.69895 -6.39056 49.97184 1.000 42.20138 196 GLY B N 1
ATOM 6472 C CA . GLY B 1 199 ? 47.41400 -6.39716 51.39627 1.000 45.15220 196 GLY B CA 1
ATOM 6473 C C . GLY B 1 199 ? 46.00448 -6.87042 51.70944 1.000 46.52331 196 GLY B C 1
ATOM 6474 O O . GLY B 1 199 ? 45.79993 -7.65803 52.63403 1.000 51.81937 196 GLY B O 1
ATOM 6475 N N . GLU B 1 200 ? 45.01840 -6.40707 50.93201 1.000 45.87179 197 GLU B N 1
ATOM 6476 C CA . GLU B 1 200 ? 43.63211 -6.85370 51.11097 1.000 49.62026 197 GLU B CA 1
ATOM 6477 C C . GLU B 1 200 ? 43.50004 -8.35946 50.96735 1.000 46.60365 197 GLU B C 1
ATOM 6478 O O . GLU B 1 200 ? 42.69800 -8.98630 51.66639 1.000 47.80021 197 GLU B O 1
ATOM 6484 N N . ARG B 1 201 ? 44.24176 -8.95639 50.03384 1.000 42.64851 198 ARG B N 1
ATOM 6485 C CA . ARG B 1 201 ? 43.98436 -10.33337 49.62934 1.000 42.40622 198 ARG B CA 1
ATOM 6486 C C . ARG B 1 201 ? 45.03686 -11.29780 50.14786 1.000 43.97833 198 ARG B C 1
ATOM 6487 O O . ARG B 1 201 ? 45.11089 -12.44096 49.67486 1.000 42.43202 198 ARG B O 1
ATOM 6495 N N . ALA B 1 202 ? 45.83968 -10.86396 51.12132 1.000 39.08746 199 ALA B N 1
ATOM 6496 C CA . ALA B 1 202 ? 46.96752 -11.67616 51.55983 1.000 42.19402 199 ALA B CA 1
ATOM 6497 C C . ALA B 1 202 ? 46.52141 -13.06011 51.99525 1.000 43.68298 199 ALA B C 1
ATOM 6498 O O . ALA B 1 202 ? 47.22532 -14.05049 51.74360 1.000 42.22141 199 ALA B O 1
ATOM 6500 N N . LEU B 1 203 ? 45.33713 -13.16437 52.60556 1.000 39.36724 200 LEU B N 1
ATOM 6501 C CA . LEU B 1 203 ? 44.86165 -14.46727 53.04896 1.000 36.94065 200 LEU B CA 1
ATOM 6502 C C . LEU B 1 203 ? 44.46740 -15.38550 51.89622 1.000 38.99923 200 LEU B C 1
ATOM 6503 O O . LEU B 1 203 ? 44.19834 -16.57358 52.13160 1.000 35.88899 200 LEU B O 1
ATOM 6508 N N . ASN B 1 204 ? 44.46669 -14.89289 50.65407 1.000 40.77913 201 ASN B N 1
ATOM 6509 C CA . ASN B 1 204 ? 44.31817 -15.80982 49.52583 1.000 41.08548 201 ASN B CA 1
ATOM 6510 C C . ASN B 1 204 ? 45.48629 -16.78874 49.41858 1.000 43.41022 201 ASN B C 1
ATOM 6511 O O . ASN B 1 204 ? 45.36556 -17.80232 48.71672 1.000 41.76095 201 ASN B O 1
ATOM 6516 N N . THR B 1 205 ? 46.61273 -16.51420 50.09422 1.000 40.50972 202 THR B N 1
ATOM 6517 C CA . THR B 1 205 ? 47.79885 -17.36724 50.01414 1.000 38.62489 202 THR B CA 1
ATOM 6518 C C . THR B 1 205 ? 47.95077 -18.27407 51.22991 1.000 40.17090 202 THR B C 1
ATOM 6519 O O . THR B 1 205 ? 48.87815 -19.09656 51.27239 1.000 35.38732 202 THR B O 1
ATOM 6523 N N . ALA B 1 206 ? 47.03103 -18.17790 52.19614 1.000 35.72638 203 ALA B N 1
ATOM 6524 C CA . ALA B 1 206 ? 47.18390 -18.92753 53.42685 1.000 32.85111 203 ALA B CA 1
ATOM 6525 C C . ALA B 1 206 ? 47.03129 -20.42037 53.20156 1.000 37.30974 203 ALA B C 1
ATOM 6526 O O . ALA B 1 206 ? 47.64421 -21.22687 53.91301 1.000 35.53636 203 ALA B O 1
ATOM 6528 N N . ILE B 1 207 ? 46.22300 -20.82193 52.22350 1.000 40.26691 204 ILE B N 1
ATOM 6529 C CA . ILE B 1 207 ? 46.00389 -22.24685 52.02103 1.000 34.88730 204 ILE B CA 1
ATOM 6530 C C . ILE B 1 207 ? 47.25296 -22.91367 51.44357 1.000 35.31122 204 ILE B C 1
ATOM 6531 O O . ILE B 1 207 ? 47.67607 -23.97594 51.91491 1.000 36.14790 204 ILE B O 1
ATOM 6536 N N . VAL B 1 208 ? 47.86436 -22.32960 50.41187 1.000 36.86992 205 VAL B N 1
ATOM 6537 C CA . VAL B 1 208 ? 49.11554 -22.94651 49.96153 1.000 37.57040 205 VAL B CA 1
ATOM 6538 C C . VAL B 1 208 ? 50.14850 -22.91698 51.07838 1.000 36.60667 205 VAL B C 1
ATOM 6539 O O . VAL B 1 208 ? 50.81077 -23.92435 51.33838 1.000 40.18063 205 VAL B O 1
ATOM 6543 N N . ALA B 1 209 ? 50.25801 -21.79359 51.79757 1.000 36.24565 206 ALA B N 1
ATOM 6544 C CA . ALA B 1 209 ? 51.24128 -21.70652 52.87657 1.000 35.72848 206 ALA B CA 1
ATOM 6545 C C . ALA B 1 209 ? 51.00661 -22.74808 53.95876 1.000 40.29375 206 ALA B C 1
ATOM 6546 O O . ALA B 1 209 ? 51.97169 -23.24796 54.54321 1.000 39.18482 206 ALA B O 1
ATOM 6548 N N . SER B 1 210 ? 49.74179 -23.11608 54.22310 1.000 39.66963 207 SER B N 1
ATOM 6549 C CA . SER B 1 210 ? 49.47378 -24.12351 55.23848 1.000 37.16045 207 SER B CA 1
ATOM 6550 C C . SER B 1 210 ? 50.00462 -25.49264 54.84223 1.000 37.09603 207 SER B C 1
ATOM 6551 O O . SER B 1 210 ? 50.13850 -26.36352 55.70879 1.000 40.88641 207 SER B O 1
ATOM 6554 N N . TYR B 1 211 ? 50.29479 -25.72490 53.56517 1.000 38.20642 208 TYR B N 1
ATOM 6555 C CA . TYR B 1 211 ? 50.86415 -27.00996 53.16322 1.000 41.66541 208 TYR B CA 1
ATOM 6556 C C . TYR B 1 211 ? 52.39398 -27.01043 53.19150 1.000 38.76770 208 TYR B C 1
ATOM 6557 O O . TYR B 1 211 ? 53.00832 -27.97324 52.72757 1.000 39.63945 208 TYR B O 1
ATOM 6566 N N . THR B 1 212 ? 53.01017 -25.96144 53.73809 1.000 43.03775 209 THR B N 1
ATOM 6567 C CA . THR B 1 212 ? 54.46683 -25.90060 53.85964 1.000 39.53927 209 THR B CA 1
ATOM 6568 C C . THR B 1 212 ? 55.08112 -27.18362 54.41745 1.000 40.01367 209 THR B C 1
ATOM 6569 O O . THR B 1 212 ? 56.07210 -27.65813 53.84035 1.000 46.95240 209 THR B O 1
ATOM 6573 N N . PRO B 1 213 ? 54.56320 -27.80535 55.49060 1.000 41.29717 210 PRO B N 1
ATOM 6574 C CA . PRO B 1 213 ? 55.20371 -29.05174 55.96903 1.000 41.28765 210 PRO B CA 1
ATOM 6575 C C . PRO B 1 213 ? 55.21862 -30.16589 54.93406 1.000 44.71588 210 PRO B C 1
ATOM 6576 O O . PRO B 1 213 ? 56.24058 -30.85594 54.75482 1.000 38.01916 210 PRO B O 1
ATOM 6580 N N . MET B 1 214 ? 54.09870 -30.36882 54.24114 1.000 34.64772 211 MET B N 1
ATOM 6581 C CA . MET B 1 214 ? 54.05533 -31.39456 53.20486 1.000 38.75088 211 MET B CA 1
ATOM 6582 C C . MET B 1 214 ? 55.01880 -31.06593 52.07369 1.000 38.46642 211 MET B C 1
ATOM 6583 O O . MET B 1 214 ? 55.67181 -31.95564 51.51677 1.000 38.84660 211 MET B O 1
ATOM 6588 N N . LEU B 1 215 ? 55.10120 -29.79355 51.69653 1.000 41.01985 212 LEU B N 1
ATOM 6589 C CA . LEU B 1 215 ? 55.93504 -29.44382 50.55537 1.000 39.87352 212 LEU B CA 1
ATOM 6590 C C . LEU B 1 215 ? 57.41176 -29.59366 50.90002 1.000 39.57159 212 LEU B C 1
ATOM 6591 O O . LEU B 1 215 ? 58.19915 -29.97564 50.03465 1.000 36.81600 212 LEU B O 1
ATOM 6596 N N . SER B 1 216 ? 57.78313 -29.35333 52.16413 1.000 41.76061 213 SER B N 1
ATOM 6597 C CA . SER B 1 216 ? 59.15128 -29.59173 52.63121 1.000 42.10969 213 SER B CA 1
ATOM 6598 C C . SER B 1 216 ? 59.54275 -31.05799 52.56541 1.000 45.02835 213 SER B C 1
ATOM 6599 O O . SER B 1 216 ? 60.72609 -31.37205 52.48896 1.000 42.58210 213 SER B O 1
ATOM 6602 N N . ARG B 1 217 ? 58.58651 -31.97844 52.62351 1.000 44.45131 214 ARG B N 1
ATOM 6603 C CA . ARG B 1 217 ? 58.93030 -33.38647 52.52984 1.000 40.52054 214 ARG B CA 1
ATOM 6604 C C . ARG B 1 217 ? 58.40577 -34.00727 51.24172 1.000 37.67562 214 ARG B C 1
ATOM 6605 O O . ARG B 1 217 ? 58.12205 -35.20494 51.19924 1.000 40.43413 214 ARG B O 1
ATOM 6613 N N . ILE B 1 218 ? 58.31700 -33.21874 50.16499 1.000 41.50575 215 ILE B N 1
ATOM 6614 C CA . ILE B 1 218 ? 57.69429 -33.73542 48.94559 1.000 38.16811 215 ILE B CA 1
ATOM 6615 C C . ILE B 1 218 ? 58.52793 -34.85480 48.33125 1.000 42.58145 215 ILE B C 1
ATOM 6616 O O . ILE B 1 218 ? 57.98962 -35.69525 47.59363 1.000 39.85198 215 ILE B O 1
ATOM 6621 N N . HIS B 1 219 ? 59.82055 -34.93677 48.65944 1.000 41.19350 216 HIS B N 1
ATOM 6622 C CA . HIS B 1 219 ? 60.61785 -36.06193 48.16910 1.000 43.74212 216 HIS B CA 1
ATOM 6623 C C . HIS B 1 219 ? 60.09725 -37.38011 48.71644 1.000 38.39018 216 HIS B C 1
ATOM 6624 O O . HIS B 1 219 ? 59.95837 -38.35996 47.97818 1.000 42.70332 216 HIS B O 1
ATOM 6631 N N . ASP B 1 220 ? 59.84895 -37.43946 50.02252 1.000 40.58628 217 ASP B N 1
ATOM 6632 C CA . ASP B 1 220 ? 59.28040 -38.65310 50.59646 1.000 41.03971 217 ASP B CA 1
ATOM 6633 C C . ASP B 1 220 ? 57.91630 -38.96573 49.97167 1.000 43.84448 217 ASP B C 1
ATOM 6634 O O . ASP B 1 220 ? 57.62756 -40.12207 49.63611 1.000 42.42061 217 ASP B O 1
ATOM 6639 N N . VAL B 1 221 ? 57.08007 -37.94206 49.78163 1.000 41.57793 218 VAL B N 1
ATOM 6640 C CA . VAL B 1 221 ? 55.73560 -38.15054 49.22705 1.000 41.58462 218 VAL B CA 1
ATOM 6641 C C . VAL B 1 221 ? 55.81846 -38.81864 47.86368 1.000 38.99999 218 VAL B C 1
ATOM 6642 O O . VAL B 1 221 ? 55.10626 -39.78793 47.57582 1.000 38.14459 218 VAL B O 1
ATOM 6646 N N . LEU B 1 222 ? 56.73455 -38.34594 47.02757 1.000 43.27918 219 LEU B N 1
ATOM 6647 C CA . LEU B 1 222 ? 56.86894 -38.84749 45.67283 1.000 39.85623 219 LEU B CA 1
ATOM 6648 C C . LEU B 1 222 ? 57.66129 -40.14915 45.60935 1.000 45.86499 219 LEU B C 1
ATOM 6649 O O . LEU B 1 222 ? 57.30924 -41.03862 44.82705 1.000 45.25344 219 LEU B O 1
ATOM 6654 N N . PHE B 1 223 ? 58.74685 -40.28526 46.40475 1.000 45.28024 220 PHE B N 1
ATOM 6655 C CA . PHE B 1 223 ? 59.69955 -41.37372 46.19683 1.000 45.64098 220 PHE B CA 1
ATOM 6656 C C . PHE B 1 223 ? 60.02784 -42.23929 47.40642 1.000 48.66480 220 PHE B C 1
ATOM 6657 O O . PHE B 1 223 ? 60.77124 -43.20926 47.24172 1.000 52.76695 220 PHE B O 1
ATOM 6665 N N . GLY B 1 224 ? 59.50860 -41.95070 48.59713 1.000 45.14564 221 GLY B N 1
ATOM 6666 C CA . GLY B 1 224 ? 59.64112 -42.94644 49.64464 1.000 43.25653 221 GLY B CA 1
ATOM 6667 C C . GLY B 1 224 ? 58.94871 -42.68707 50.96606 1.000 50.21304 221 GLY B C 1
ATOM 6668 O O . GLY B 1 224 ? 59.15818 -41.66492 51.60359 1.000 58.27173 221 GLY B O 1
ATOM 6669 N N . ASN B 1 225 ? 58.14698 -43.62612 51.42681 1.000 59.37018 222 ASN B N 1
ATOM 6670 C CA . ASN B 1 225 ? 57.50697 -43.50955 52.73688 1.000 58.94014 222 ASN B CA 1
ATOM 6671 C C . ASN B 1 225 ? 56.68870 -42.22561 52.83285 1.000 55.42804 222 ASN B C 1
ATOM 6672 O O . ASN B 1 225 ? 56.95267 -41.33512 53.65222 1.000 52.99709 222 ASN B O 1
ATOM 6677 N N . CYS B 1 226 ? 55.68734 -42.14575 51.95398 1.000 49.07880 223 CYS B N 1
ATOM 6678 C CA . CYS B 1 226 ? 54.68422 -41.10794 52.08909 1.000 50.96928 223 CYS B CA 1
ATOM 6679 C C . CYS B 1 226 ? 53.91765 -41.24782 53.40199 1.000 51.26078 223 CYS B C 1
ATOM 6680 O O . CYS B 1 226 ? 53.42706 -40.25004 53.92998 1.000 54.84506 223 CYS B O 1
ATOM 6683 N N . LEU B 1 227 ? 53.82991 -42.46274 53.95668 1.000 50.46025 224 LEU B N 1
ATOM 6684 C CA . LEU B 1 227 ? 53.06399 -42.68725 55.18782 1.000 52.27597 224 LEU B CA 1
ATOM 6685 C C . LEU B 1 227 ? 53.58619 -41.87861 56.37245 1.000 57.95579 224 LEU B C 1
ATOM 6686 O O . LEU B 1 227 ? 52.79470 -41.45856 57.22272 1.000 54.19526 224 LEU B O 1
ATOM 6691 N N . SER B 1 228 ? 54.90604 -41.67271 56.47364 1.000 53.80783 225 SER B N 1
ATOM 6692 C CA . SER B 1 228 ? 55.43578 -40.89004 57.58693 1.000 51.84365 225 SER B CA 1
ATOM 6693 C C . SER B 1 228 ? 54.93448 -39.45248 57.52942 1.000 51.13574 225 SER B C 1
ATOM 6694 O O . SER B 1 228 ? 54.48191 -38.89346 58.53027 1.000 58.06484 225 SER B O 1
ATOM 6697 N N . VAL B 1 229 ? 55.05463 -38.81886 56.36989 1.000 50.58107 226 VAL B N 1
ATOM 6698 C CA . VAL B 1 229 ? 54.26782 -37.63554 56.10174 1.000 52.10711 226 VAL B CA 1
ATOM 6699 C C . VAL B 1 229 ? 52.80253 -38.07103 56.27313 1.000 54.29054 226 VAL B C 1
ATOM 6700 O O . VAL B 1 229 ? 52.46567 -39.24055 56.08466 1.000 61.99010 226 VAL B O 1
ATOM 6704 N N . PHE B 1 230 ? 51.95386 -37.17140 56.74889 1.000 51.38157 227 PHE B N 1
ATOM 6705 C CA . PHE B 1 230 ? 50.51431 -37.44496 56.93471 1.000 56.35259 227 PHE B CA 1
ATOM 6706 C C . PHE B 1 230 ? 50.17699 -38.13526 58.25452 1.000 51.00695 227 PHE B C 1
ATOM 6707 O O . PHE B 1 230 ? 49.02732 -38.06870 58.69046 1.000 56.70147 227 PHE B O 1
ATOM 6715 N N . GLN B 1 231 ? 51.14158 -38.79270 58.89883 1.000 55.60644 228 GLN B N 1
ATOM 6716 C CA . GLN B 1 231 ? 50.93951 -39.24943 60.27174 1.000 54.91212 228 GLN B CA 1
ATOM 6717 C C . GLN B 1 231 ? 50.48926 -38.08592 61.14422 1.000 55.32610 228 GLN B C 1
ATOM 6718 O O . GLN B 1 231 ? 50.84902 -36.93216 60.89607 1.000 59.07157 228 GLN B O 1
ATOM 6724 N N . ARG B 1 232 ? 49.70605 -38.37752 62.18033 1.000 53.06713 229 ARG B N 1
ATOM 6725 C CA . ARG B 1 232 ? 49.38060 -37.34185 63.15208 1.000 54.95223 229 ARG B CA 1
ATOM 6726 C C . ARG B 1 232 ? 50.43449 -37.29648 64.26000 1.000 56.82306 229 ARG B C 1
ATOM 6727 O O . ARG B 1 232 ? 51.13973 -38.27600 64.51122 1.000 53.56025 229 ARG B O 1
ATOM 6735 N N . ASP B 1 233 ? 50.58883 -36.12483 64.87629 1.000 56.54794 230 ASP B N 1
ATOM 6736 C CA . ASP B 1 233 ? 51.58062 -35.95841 65.93294 1.000 59.57062 230 ASP B CA 1
ATOM 6737 C C . ASP B 1 233 ? 51.03338 -36.52502 67.24901 1.000 62.20205 230 ASP B C 1
ATOM 6738 O O . ASP B 1 233 ? 49.95708 -37.12994 67.29572 1.000 60.98315 230 ASP B O 1
ATOM 6743 N N . ALA B 1 234 ? 51.77552 -36.32670 68.34388 1.000 58.88399 231 ALA B N 1
ATOM 6744 C CA . ALA B 1 234 ? 51.41177 -36.94118 69.61464 1.000 61.31012 231 ALA B CA 1
ATOM 6745 C C . ALA B 1 234 ? 50.05666 -36.46084 70.13304 1.000 67.65971 231 ALA B C 1
ATOM 6746 O O . ALA B 1 234 ? 49.40397 -37.19009 70.89031 1.000 66.92455 231 ALA B O 1
ATOM 6748 N N . SER B 1 235 ? 49.60592 -35.27475 69.72230 1.000 67.28866 232 SER B N 1
ATOM 6749 C CA . SER B 1 235 ? 48.31727 -34.73362 70.13692 1.000 68.55132 232 SER B CA 1
ATOM 6750 C C . SER B 1 235 ? 47.18794 -35.00823 69.14890 1.000 71.66880 232 SER B C 1
ATOM 6751 O O . SER B 1 235 ? 46.07424 -34.52269 69.36721 1.000 73.07708 232 SER B O 1
ATOM 6754 N N . GLY B 1 236 ? 47.43225 -35.76788 68.07933 1.000 69.79322 233 GLY B N 1
ATOM 6755 C CA . GLY B 1 236 ? 46.41233 -36.03321 67.08215 1.000 64.77113 233 GLY B CA 1
ATOM 6756 C C . GLY B 1 236 ? 46.31929 -35.01938 65.95591 1.000 63.86344 233 GLY B C 1
ATOM 6757 O O . GLY B 1 236 ? 45.53720 -35.22881 65.01891 1.000 65.66730 233 GLY B O 1
ATOM 6758 N N . HIS B 1 237 ? 47.09163 -33.93752 66.01002 1.000 64.52220 234 HIS B N 1
ATOM 6759 C CA . HIS B 1 237 ? 47.10066 -32.94408 64.94792 1.000 64.33589 234 HIS B CA 1
ATOM 6760 C C . HIS B 1 237 ? 47.87292 -33.44561 63.73676 1.000 63.99668 234 HIS B C 1
ATOM 6761 O O . HIS B 1 237 ? 48.78901 -34.26713 63.85175 1.000 61.13090 234 HIS B O 1
ATOM 6768 N N . GLU B 1 238 ? 47.50354 -32.91950 62.56841 1.000 57.89560 235 GLU B N 1
ATOM 6769 C CA . GLU B 1 238 ? 48.07939 -33.35644 61.30152 1.000 56.33791 235 GLU B CA 1
ATOM 6770 C C . GLU B 1 238 ? 49.47267 -32.77045 61.10104 1.000 50.91265 235 GLU B C 1
ATOM 6771 O O . GLU B 1 238 ? 49.67740 -31.56769 61.27443 1.000 48.21433 235 GLU B O 1
ATOM 6777 N N . ARG B 1 239 ? 50.42575 -33.61718 60.70206 1.000 51.63339 236 ARG B N 1
ATOM 6778 C CA . ARG B 1 239 ? 51.79990 -33.15224 60.49416 1.000 53.60107 236 ARG B CA 1
ATOM 6779 C C . ARG B 1 239 ? 52.03294 -32.53805 59.12299 1.000 50.48309 236 ARG B C 1
ATOM 6780 O O . ARG B 1 239 ? 52.96207 -31.74015 58.97407 1.000 47.48979 236 ARG B O 1
ATOM 6788 N N . HIS B 1 240 ? 51.21907 -32.87990 58.11991 1.000 50.30611 237 HIS B N 1
ATOM 6789 C CA . HIS B 1 240 ? 51.45389 -32.39054 56.76815 1.000 45.17044 237 HIS B CA 1
ATOM 6790 C C . HIS B 1 240 ? 50.90413 -30.98438 56.52963 1.000 45.41751 237 HIS B C 1
ATOM 6791 O O . HIS B 1 240 ? 51.16376 -30.41456 55.46335 1.000 40.59096 237 HIS B O 1
ATOM 6798 N N . ILE B 1 241 ? 50.17613 -30.40897 57.49030 1.000 43.37306 238 ILE B N 1
ATOM 6799 C CA . ILE B 1 241 ? 49.59580 -29.08330 57.35004 1.000 42.71793 238 ILE B CA 1
ATOM 6800 C C . ILE B 1 241 ? 49.55493 -28.37361 58.68568 1.000 45.34263 238 ILE B C 1
ATOM 6801 O O . ILE B 1 241 ? 49.44182 -28.99799 59.73970 1.000 48.73301 238 ILE B O 1
ATOM 6806 N N . ASP B 1 242 ? 49.58476 -27.04581 58.61849 1.000 45.86633 239 ASP B N 1
ATOM 6807 C CA . ASP B 1 242 ? 49.15544 -26.16766 59.70626 1.000 46.00256 239 ASP B CA 1
ATOM 6808 C C . ASP B 1 242 ? 47.65009 -25.95096 59.55017 1.000 46.69773 239 ASP B C 1
ATOM 6809 O O . ASP B 1 242 ? 47.22018 -25.12761 58.73812 1.000 47.27142 239 ASP B O 1
ATOM 6814 N N . ARG B 1 243 ? 46.84063 -26.66726 60.34633 1.000 47.02485 240 ARG B N 1
ATOM 6815 C CA . ARG B 1 243 ? 45.38850 -26.68903 60.10669 1.000 50.73121 240 ARG B CA 1
ATOM 6816 C C . ARG B 1 243 ? 44.73255 -25.35903 60.45870 1.000 46.62878 240 ARG B C 1
ATOM 6817 O O . ARG B 1 243 ? 43.82025 -24.90639 59.75619 1.000 49.13468 240 ARG B O 1
ATOM 6825 N N . THR B 1 244 ? 45.18513 -24.70287 61.52556 1.000 48.08824 241 THR B N 1
ATOM 6826 C CA . THR B 1 244 ? 44.54489 -23.44872 61.90476 1.000 45.20499 241 THR B CA 1
ATOM 6827 C C . THR B 1 244 ? 44.82265 -22.35064 60.88836 1.000 48.87119 241 THR B C 1
ATOM 6828 O O . THR B 1 244 ? 43.94809 -21.51360 60.63818 1.000 46.83194 241 THR B O 1
ATOM 6832 N N . LEU B 1 245 ? 46.02525 -22.32865 60.29108 1.000 43.50186 242 LEU B N 1
ATOM 6833 C CA . LEU B 1 245 ? 46.26449 -21.42441 59.16833 1.000 42.21338 242 LEU B CA 1
ATOM 6834 C C . LEU B 1 245 ? 45.41118 -21.80894 57.96588 1.000 37.59898 242 LEU B C 1
ATOM 6835 O O . LEU B 1 245 ? 44.91333 -20.93998 57.24738 1.000 37.61705 242 LEU B O 1
ATOM 6840 N N . ASN B 1 246 ? 45.25450 -23.10278 57.72501 1.000 38.87274 243 ASN B N 1
ATOM 6841 C CA . ASN B 1 246 ? 44.45496 -23.55775 56.59604 1.000 44.01398 243 ASN B CA 1
ATOM 6842 C C . ASN B 1 246 ? 43.00003 -23.12742 56.74815 1.000 44.21421 243 ASN B C 1
ATOM 6843 O O . ASN B 1 246 ? 42.37768 -22.67513 55.78135 1.000 43.46991 243 ASN B O 1
ATOM 6848 N N . VAL B 1 247 ? 42.45750 -23.21747 57.96319 1.000 47.26961 244 VAL B N 1
ATOM 6849 C CA . VAL B 1 247 ? 41.08160 -22.76870 58.20083 1.000 44.84156 244 VAL B CA 1
ATOM 6850 C C . VAL B 1 247 ? 40.96544 -21.26081 58.03140 1.000 45.84138 244 VAL B C 1
ATOM 6851 O O . VAL B 1 247 ? 39.98659 -20.76551 57.46028 1.000 44.24785 244 VAL B O 1
ATOM 6855 N N . ILE B 1 248 ? 41.93922 -20.49911 58.54212 1.000 43.43557 245 ILE B N 1
ATOM 6856 C CA . ILE B 1 248 ? 41.95223 -19.06196 58.26803 1.000 43.72065 245 ILE B CA 1
ATOM 6857 C C . ILE B 1 248 ? 41.84968 -18.80851 56.77216 1.000 43.08717 245 ILE B C 1
ATOM 6858 O O . ILE B 1 248 ? 41.08937 -17.94389 56.32251 1.000 47.11578 245 ILE B O 1
ATOM 6863 N N . GLY B 1 249 ? 42.59579 -19.57710 55.97599 1.000 45.48278 246 GLY B N 1
ATOM 6864 C CA . GLY B 1 249 ? 42.60827 -19.34701 54.54298 1.000 43.12169 246 GLY B CA 1
ATOM 6865 C C . GLY B 1 249 ? 41.28867 -19.69247 53.86966 1.000 46.56517 246 GLY B C 1
ATOM 6866 O O . GLY B 1 249 ? 40.72922 -18.87789 53.12567 1.000 45.17236 246 GLY B O 1
ATOM 6867 N N . SER B 1 250 ? 40.79126 -20.91698 54.08448 1.000 44.12180 247 SER B N 1
ATOM 6868 C CA . SER B 1 250 ? 39.54138 -21.31026 53.42600 1.000 52.77098 247 SER B CA 1
ATOM 6869 C C . SER B 1 250 ? 38.37790 -20.45053 53.89977 1.000 51.56871 247 SER B C 1
ATOM 6870 O O . SER B 1 250 ? 37.50067 -20.08556 53.10569 1.000 57.66058 247 SER B O 1
ATOM 6873 N N . GLY B 1 251 ? 38.37745 -20.07211 55.17758 1.000 46.81186 248 GLY B N 1
ATOM 6874 C CA . GLY B 1 251 ? 37.38386 -19.12355 55.65339 1.000 46.90927 248 GLY B CA 1
ATOM 6875 C C . GLY B 1 251 ? 37.38104 -17.81391 54.88248 1.000 56.08634 248 GLY B C 1
ATOM 6876 O O . GLY B 1 251 ? 36.32220 -17.21679 54.66696 1.000 54.95925 248 GLY B O 1
ATOM 6877 N N . PHE B 1 252 ? 38.56602 -17.33840 54.46003 1.000 47.77240 249 PHE B N 1
ATOM 6878 C CA . PHE B 1 252 ? 38.61840 -16.05028 53.76977 1.000 48.11352 249 PHE B CA 1
ATOM 6879 C C . PHE B 1 252 ? 38.17117 -16.16943 52.31169 1.000 54.14515 249 PHE B C 1
ATOM 6880 O O . PHE B 1 252 ? 37.43913 -15.30223 51.81147 1.000 55.94742 249 PHE B O 1
ATOM 6888 N N . GLN B 1 253 ? 38.58336 -17.24151 51.62224 1.000 51.26911 250 GLN B N 1
ATOM 6889 C CA . GLN B 1 253 ? 38.28970 -17.38923 50.20002 1.000 55.39791 250 GLN B CA 1
ATOM 6890 C C . GLN B 1 253 ? 36.87650 -17.89795 49.93481 1.000 55.06888 250 GLN B C 1
ATOM 6891 O O . GLN B 1 253 ? 36.29909 -17.57174 48.89768 1.000 55.34466 250 GLN B O 1
ATOM 6897 N N . HIS B 1 254 ? 36.32334 -18.71132 50.83418 1.000 56.57419 251 HIS B N 1
ATOM 6898 C CA . HIS B 1 254 ? 34.95384 -19.19915 50.69704 1.000 60.16657 251 HIS B CA 1
ATOM 6899 C C . HIS B 1 254 ? 33.90794 -18.11304 50.92719 1.000 57.84639 251 HIS B C 1
ATOM 6900 O O . HIS B 1 254 ? 32.72298 -18.37559 50.70774 1.000 56.16615 251 HIS B O 1
ATOM 6907 N N . GLN B 1 255 ? 34.31878 -16.91540 51.35456 1.000 61.01922 252 GLN B N 1
ATOM 6908 C CA . GLN B 1 255 ? 33.37221 -15.84065 51.65225 1.000 63.06161 252 GLN B CA 1
ATOM 6909 C C . GLN B 1 255 ? 32.54416 -15.46629 50.43055 1.000 61.26679 252 GLN B C 1
ATOM 6910 O O . GLN B 1 255 ? 31.31824 -15.33383 50.51645 1.000 61.47484 252 GLN B O 1
ATOM 6916 N N . LYS B 1 256 ? 33.20853 -15.24694 49.29504 1.000 60.03905 253 LYS B N 1
ATOM 6917 C CA . LYS B 1 256 ? 32.51366 -14.82409 48.08457 1.000 61.70232 253 LYS B CA 1
ATOM 6918 C C . LYS B 1 256 ? 31.41616 -15.80728 47.71799 1.000 58.77802 253 LYS B C 1
ATOM 6919 O O . LYS B 1 256 ? 30.32630 -15.41034 47.27640 1.000 64.69462 253 LYS B O 1
ATOM 6925 N N . TYR B 1 257 ? 31.66515 -17.09438 47.93681 1.000 52.38217 254 TYR B N 1
ATOM 6926 C CA . TYR B 1 257 ? 30.69503 -18.09550 47.52016 1.000 53.72502 254 TYR B CA 1
ATOM 6927 C C . TYR B 1 257 ? 29.56428 -18.25218 48.53209 1.000 54.49453 254 TYR B C 1
ATOM 6928 O O . TYR B 1 257 ? 28.45286 -18.61695 48.14068 1.000 51.90660 254 TYR B O 1
ATOM 6937 N N . PHE B 1 258 ? 29.81528 -17.96989 49.81974 1.000 54.09675 255 PHE B N 1
ATOM 6938 C CA . PHE B 1 258 ? 28.74867 -18.04287 50.81694 1.000 57.62998 255 PHE B CA 1
ATOM 6939 C C . PHE B 1 258 ? 27.66634 -17.00591 50.54813 1.000 60.03906 255 PHE B C 1
ATOM 6940 O O . PHE B 1 258 ? 26.47717 -17.26876 50.78572 1.000 56.82121 255 PHE B O 1
ATOM 6948 N N . ALA B 1 259 ? 28.05238 -15.82952 50.04034 1.000 58.76352 256 ALA B N 1
ATOM 6949 C CA . ALA B 1 259 ? 27.06189 -14.80261 49.73982 1.000 58.36512 256 ALA B CA 1
ATOM 6950 C C . ALA B 1 259 ? 26.08491 -15.25670 48.66214 1.000 61.38288 256 ALA B C 1
ATOM 6951 O O . ALA B 1 259 ? 24.89576 -14.92744 48.72783 1.000 56.82318 256 ALA B O 1
ATOM 6953 N N . ASP B 1 260 ? 26.55616 -16.01782 47.67363 1.000 57.29212 257 ASP B N 1
ATOM 6954 C CA . ASP B 1 260 ? 25.68866 -16.44752 46.58561 1.000 58.70162 257 ASP B CA 1
ATOM 6955 C C . ASP B 1 260 ? 24.71994 -17.54830 46.98756 1.000 58.45133 257 ASP B C 1
ATOM 6956 O O . ASP B 1 260 ? 23.85309 -17.90546 46.18495 1.000 60.76491 257 ASP B O 1
ATOM 6961 N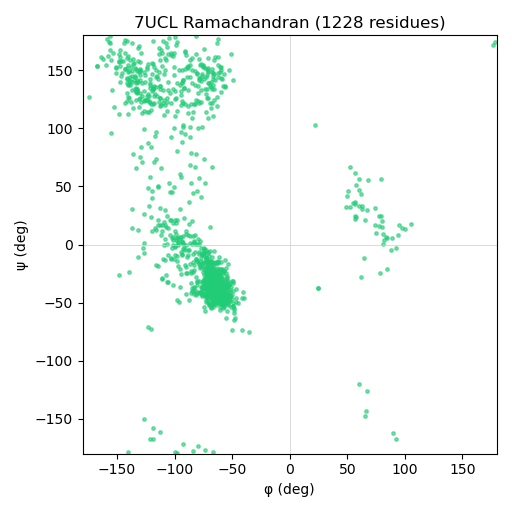 N . LEU B 1 261 ? 24.85017 -18.10142 48.19188 1.000 59.27115 258 LEU B N 1
ATOM 6962 C CA . LEU B 1 261 ? 23.84050 -19.01631 48.70100 1.000 61.91872 258 LEU B CA 1
ATOM 6963 C C . LEU B 1 261 ? 22.52751 -18.30830 49.02365 1.000 63.68384 258 LEU B C 1
ATOM 6964 O O . LEU B 1 261 ? 21.53548 -18.98735 49.30294 1.000 60.81017 258 LEU B O 1
ATOM 6969 N N . GLU B 1 262 ? 22.49299 -16.97176 48.92782 1.000 65.50547 259 GLU B N 1
ATOM 6970 C CA . GLU B 1 262 ? 21.33826 -16.19218 49.36921 1.000 64.09574 259 GLU B CA 1
ATOM 6971 C C . GLU B 1 262 ? 20.14677 -16.35972 48.42774 1.000 65.24860 259 GLU B C 1
ATOM 6972 O O . GLU B 1 262 ? 19.00744 -16.52320 48.87874 1.000 65.15526 259 GLU B O 1
ATOM 6978 N N . GLU B 1 263 ? 20.37549 -16.29461 47.11747 1.000 65.11092 260 GLU B N 1
ATOM 6979 C CA . GLU B 1 263 ? 19.25642 -16.48405 46.20284 1.000 67.34124 260 GLU B CA 1
ATOM 6980 C C . GLU B 1 263 ? 18.55526 -17.80358 46.47568 1.000 67.31569 260 GLU B C 1
ATOM 6981 O O . GLU B 1 263 ? 17.32008 -17.86823 46.49511 1.000 70.55242 260 GLU B O 1
ATOM 6987 N N . SER B 1 264 ? 19.32516 -18.86583 46.70532 1.000 65.14324 261 SER B N 1
ATOM 6988 C CA . SER B 1 264 ? 18.71009 -20.16092 46.96155 1.000 62.06901 261 SER B CA 1
ATOM 6989 C C . SER B 1 264 ? 18.02155 -20.17977 48.31616 1.000 61.15158 261 SER B C 1
ATOM 6990 O O . SER B 1 264 ? 16.91090 -20.71016 48.44076 1.000 63.13385 261 SER B O 1
ATOM 6993 N N . ILE B 1 265 ? 18.65315 -19.59547 49.33870 1.000 59.28309 262 ILE B N 1
ATOM 6994 C CA . ILE B 1 265 ? 18.05941 -19.61276 50.67104 1.000 61.15010 262 ILE B CA 1
ATOM 6995 C C . ILE B 1 265 ? 16.79950 -18.76127 50.70182 1.000 63.56871 262 ILE B C 1
ATOM 6996 O O . ILE B 1 265 ? 15.77770 -19.16372 51.27369 1.000 60.42273 262 ILE B O 1
ATOM 7001 N N . LEU B 1 266 ? 16.85177 -17.57905 50.07497 1.000 67.19021 263 LEU B N 1
ATOM 7002 C CA . LEU B 1 266 ? 15.67864 -16.71507 49.96603 1.000 65.79337 263 LEU B CA 1
ATOM 7003 C C . LEU B 1 266 ? 14.55473 -17.38758 49.18892 1.000 64.36805 263 LEU B C 1
ATOM 7004 O O . LEU B 1 266 ? 13.38235 -17.28963 49.56914 1.000 65.60130 263 LEU B O 1
ATOM 7009 N N . SER B 1 267 ? 14.88812 -18.07273 48.09828 1.000 60.23914 264 SER B N 1
ATOM 7010 C CA . SER B 1 267 ? 13.86871 -18.80657 47.35663 1.000 65.33238 264 SER B CA 1
ATOM 7011 C C . SER B 1 267 ? 13.19148 -19.86528 48.21499 1.000 66.78550 264 SER B C 1
ATOM 7012 O O . SER B 1 267 ? 12.02948 -20.21122 47.96476 1.000 69.61555 264 SER B O 1
ATOM 7015 N N . VAL B 1 268 ? 13.89138 -20.40230 49.21751 1.000 60.87475 265 VAL B N 1
ATOM 7016 C CA . VAL B 1 268 ? 13.28062 -21.43130 50.05554 1.000 61.76605 265 VAL B CA 1
ATOM 7017 C C . VAL B 1 268 ? 12.39664 -20.80251 51.12805 1.000 59.95888 265 VAL B C 1
ATOM 7018 O O . VAL B 1 268 ? 11.30392 -21.29806 51.42710 1.000 60.86403 265 VAL B O 1
ATOM 7022 N N . PHE B 1 269 ? 12.85517 -19.72091 51.73940 1.000 58.38692 266 PHE B N 1
ATOM 7023 C CA . PHE B 1 269 ? 12.17624 -19.17207 52.89572 1.000 58.86674 266 PHE B CA 1
ATOM 7024 C C . PHE B 1 269 ? 11.32767 -17.95726 52.55306 1.000 60.59734 266 PHE B C 1
ATOM 7025 O O . PHE B 1 269 ? 10.74440 -17.34393 53.45496 1.000 57.51601 266 PHE B O 1
ATOM 7033 N N . ASN B 1 270 ? 11.24474 -17.60811 51.26964 1.000 61.89149 267 ASN B N 1
ATOM 7034 C CA . ASN B 1 270 ? 10.14673 -16.80509 50.75936 1.000 63.83128 267 ASN B CA 1
ATOM 7035 C C . ASN B 1 270 ? 9.03129 -17.65096 50.17607 1.000 69.31944 267 ASN B C 1
ATOM 7036 O O . ASN B 1 270 ? 7.90060 -17.16271 50.09265 1.000 74.96200 267 ASN B O 1
ATOM 7041 N N . GLN B 1 271 ? 9.31742 -18.90184 49.78619 1.000 70.71724 268 GLN B N 1
ATOM 7042 C CA . GLN B 1 271 ? 8.34439 -19.72558 49.07016 1.000 69.72314 268 GLN B CA 1
ATOM 7043 C C . GLN B 1 271 ? 6.99588 -19.71306 49.77894 1.000 74.30611 268 GLN B C 1
ATOM 7044 O O . GLN B 1 271 ? 6.91362 -19.74108 51.01270 1.000 66.96542 268 GLN B O 1
ATOM 7050 N N . LEU B 1 272 ? 5.93782 -19.68285 48.96353 1.000 79.23205 269 LEU B N 1
ATOM 7051 C CA . LEU B 1 272 ? 4.62958 -19.13317 49.29484 1.000 80.06583 269 LEU B CA 1
ATOM 7052 C C . LEU B 1 272 ? 4.09257 -19.61312 50.64694 1.000 76.20133 269 LEU B C 1
ATOM 7053 O O . LEU B 1 272 ? 3.96824 -18.78114 51.55492 1.000 76.67767 269 LEU B O 1
ATOM 7058 N N . PRO B 1 273 ? 3.78760 -20.90044 50.85919 1.000 73.30190 270 PRO B N 1
ATOM 7059 C CA . PRO B 1 273 ? 3.12897 -21.28118 52.12549 1.000 73.18386 270 PRO B CA 1
ATOM 7060 C C . PRO B 1 273 ? 4.13424 -21.47539 53.25827 1.000 71.87899 270 PRO B C 1
ATOM 7061 O O . PRO B 1 273 ? 5.02526 -22.32483 53.17719 1.000 72.23774 270 PRO B O 1
ATOM 7065 N N . LEU B 1 274 ? 3.96467 -20.69959 54.33847 1.000 65.73866 271 LEU B N 1
ATOM 7066 C CA . LEU B 1 274 ? 4.94407 -20.68966 55.42347 1.000 64.35094 271 LEU B CA 1
ATOM 7067 C C . LEU B 1 274 ? 5.06329 -22.04871 56.09118 1.000 67.95663 271 LEU B C 1
ATOM 7068 O O . LEU B 1 274 ? 6.16147 -22.45209 56.50237 1.000 63.40501 271 LEU B O 1
ATOM 7073 N N . GLU B 1 275 ? 3.94660 -22.77012 56.21351 1.000 67.08078 272 GLU B N 1
ATOM 7074 C CA . GLU B 1 275 ? 3.94217 -24.05589 56.90694 1.000 65.31147 272 GLU B CA 1
ATOM 7075 C C . GLU B 1 275 ? 4.61667 -25.16941 56.11214 1.000 62.59072 272 GLU B C 1
ATOM 7076 O O . GLU B 1 275 ? 4.84049 -26.25368 56.66345 1.000 61.75041 272 GLU B O 1
ATOM 7078 N N . GLU B 1 276 ? 4.91518 -24.94771 54.83476 1.000 61.49811 273 GLU B N 1
ATOM 7079 C CA . GLU B 1 276 ? 5.64819 -25.92601 54.04665 1.000 69.40455 273 GLU B CA 1
ATOM 7080 C C . GLU B 1 276 ? 7.16277 -25.74776 54.13097 1.000 62.62346 273 GLU B C 1
ATOM 7081 O O . GLU B 1 276 ? 7.89735 -26.63716 53.69206 1.000 64.20687 273 GLU B O 1
ATOM 7087 N N . GLN B 1 277 ? 7.63851 -24.63844 54.69111 1.000 59.96777 274 GLN B N 1
ATOM 7088 C CA . GLN B 1 277 ? 9.06791 -24.36727 54.75451 1.000 58.68915 274 GLN B CA 1
ATOM 7089 C C . GLN B 1 277 ? 9.74832 -25.30985 55.74800 1.000 56.71627 274 GLN B C 1
ATOM 7090 O O . GLN B 1 277 ? 9.08603 -25.92575 56.58958 1.000 55.05882 274 GLN B O 1
ATOM 7096 N N . PRO B 1 278 ? 11.07371 -25.46851 55.64551 1.000 55.49328 275 PRO B N 1
ATOM 7097 C CA . PRO B 1 278 ? 11.77656 -26.34793 56.58210 1.000 50.82669 275 PRO B CA 1
ATOM 7098 C C . PRO B 1 278 ? 11.61267 -25.89051 58.02269 1.000 50.00736 275 PRO B C 1
ATOM 7099 O O . PRO B 1 278 ? 11.42269 -24.70543 58.30586 1.000 51.04867 275 PRO B O 1
ATOM 7103 N N . LYS B 1 279 ? 11.70220 -26.85535 58.93747 1.000 48.07192 276 LYS B N 1
ATOM 7104 C CA . LYS B 1 279 ? 11.86146 -26.56444 60.35561 1.000 52.39081 276 LYS B CA 1
ATOM 7105 C C . LYS B 1 279 ? 13.31519 -26.47209 60.77519 1.000 53.86799 276 LYS B C 1
ATOM 7106 O O . LYS B 1 279 ? 13.59731 -25.90642 61.83585 1.000 54.95327 276 LYS B O 1
ATOM 7112 N N . TYR B 1 280 ? 14.24037 -27.02652 59.98747 1.000 54.45400 277 TYR B N 1
ATOM 7113 C CA . TYR B 1 280 ? 15.64011 -27.09364 60.38052 1.000 50.45903 277 TYR B CA 1
ATOM 7114 C C . TYR B 1 280 ? 16.54279 -26.82456 59.18256 1.000 53.74086 277 TYR B C 1
ATOM 7115 O O . TYR B 1 280 ? 16.16764 -27.07310 58.03247 1.000 48.70572 277 TYR B O 1
ATOM 7124 N N . ILE B 1 281 ? 17.75488 -26.34342 59.47536 1.000 51.18653 278 ILE B N 1
ATOM 7125 C CA . ILE B 1 281 ? 18.82770 -26.21057 58.49932 1.000 49.25781 278 ILE B CA 1
ATOM 7126 C C . ILE B 1 281 ? 20.03520 -26.92820 59.07420 1.000 48.43390 278 ILE B C 1
ATOM 7127 O O . ILE B 1 281 ? 20.57287 -26.50889 60.10489 1.000 49.30188 278 ILE B O 1
ATOM 7132 N N . THR B 1 282 ? 20.46152 -28.00275 58.42200 1.000 46.42244 279 THR B N 1
ATOM 7133 C CA . THR B 1 282 ? 21.57032 -28.82139 58.91169 1.000 48.19607 279 THR B CA 1
ATOM 7134 C C . THR B 1 282 ? 22.77703 -28.60010 58.00170 1.000 49.11140 279 THR B C 1
ATOM 7135 O O . THR B 1 282 ? 22.76733 -29.02315 56.84036 1.000 46.98107 279 THR B O 1
ATOM 7139 N N . ASP B 1 283 ? 23.81134 -27.94683 58.53299 1.000 47.15925 280 ASP B N 1
ATOM 7140 C CA . ASP B 1 283 ? 25.09347 -27.78544 57.84108 1.000 45.07049 280 ASP B CA 1
ATOM 7141 C C . ASP B 1 283 ? 26.01555 -28.93375 58.25249 1.000 46.74417 280 ASP B C 1
ATOM 7142 O O . ASP B 1 283 ? 26.59701 -28.92579 59.33888 1.000 51.81384 280 ASP B O 1
ATOM 7147 N N . MET B 1 284 ? 26.16861 -29.91915 57.37865 1.000 45.48620 281 MET B N 1
ATOM 7148 C CA . MET B 1 284 ? 27.21542 -30.91175 57.56862 1.000 53.76075 281 MET B CA 1
ATOM 7149 C C . MET B 1 284 ? 28.58775 -30.24488 57.43855 1.000 53.12529 281 MET B C 1
ATOM 7150 O O . MET B 1 284 ? 28.81206 -29.43667 56.53229 1.000 52.98908 281 MET B O 1
ATOM 7155 N N . GLY B 1 285 ? 29.49027 -30.55264 58.37332 1.000 53.74391 282 GLY B N 1
ATOM 7156 C CA . GLY B 1 285 ? 30.79048 -29.90294 58.44593 1.000 50.78336 282 GLY B CA 1
ATOM 7157 C C . GLY B 1 285 ? 30.70374 -28.43724 58.82606 1.000 52.57807 282 GLY B C 1
ATOM 7158 O O . GLY B 1 285 ? 31.22005 -27.57377 58.10941 1.000 52.25582 282 GLY B O 1
ATOM 7159 N N . CYS B 1 286 ? 30.06701 -28.13411 59.96104 1.000 52.15603 283 CYS B N 1
ATOM 7160 C CA . CYS B 1 286 ? 29.73370 -26.74263 60.26003 1.000 55.53099 283 CYS B CA 1
ATOM 7161 C C . CYS B 1 286 ? 30.95223 -25.89448 60.61394 1.000 57.47838 283 CYS B C 1
ATOM 7162 O O . CYS B 1 286 ? 30.86985 -24.65751 60.54915 1.000 52.96082 283 CYS B O 1
ATOM 7165 N N . GLY B 1 287 ? 32.07290 -26.51569 60.97965 1.000 58.54709 284 GLY B N 1
ATOM 7166 C CA . GLY B 1 287 ? 33.29189 -25.74329 61.21962 1.000 57.98934 284 GLY B CA 1
ATOM 7167 C C . GLY B 1 287 ? 33.12112 -24.85698 62.44525 1.000 55.52749 284 GLY B C 1
ATOM 7168 O O . GLY B 1 287 ? 32.75924 -25.32617 63.53130 1.000 58.02700 284 GLY B O 1
ATOM 7169 N N . ASP B 1 288 ? 33.36281 -23.55976 62.28704 1.000 54.45378 285 ASP B N 1
ATOM 7170 C CA . ASP B 1 288 ? 33.15685 -22.58821 63.36344 1.000 59.01177 285 ASP B CA 1
ATOM 7171 C C . ASP B 1 288 ? 31.72008 -22.04588 63.42215 1.000 60.72502 285 ASP B C 1
ATOM 7172 O O . ASP B 1 288 ? 31.44870 -21.12526 64.20151 1.000 58.60767 285 ASP B O 1
ATOM 7177 N N . GLY B 1 289 ? 30.79932 -22.59212 62.62556 1.000 57.08543 286 GLY B N 1
ATOM 7178 C CA . GLY B 1 289 ? 29.42818 -22.11820 62.63299 1.000 57.71883 286 GLY B CA 1
ATOM 7179 C C . GLY B 1 289 ? 29.18521 -20.86482 61.82195 1.000 58.57322 286 GLY B C 1
ATOM 7180 O O . GLY B 1 289 ? 28.03706 -20.39820 61.76315 1.000 58.13162 286 GLY B O 1
ATOM 7181 N N . THR B 1 290 ? 30.22619 -20.32225 61.18126 1.000 56.36985 287 THR B N 1
ATOM 7182 C CA . THR B 1 290 ? 30.11310 -19.08767 60.40556 1.000 56.26275 287 THR B CA 1
ATOM 7183 C C . THR B 1 290 ? 28.97886 -19.16187 59.39330 1.000 56.35457 287 THR B C 1
ATOM 7184 O O . THR B 1 290 ? 28.15761 -18.24203 59.28550 1.000 56.15650 287 THR B O 1
ATOM 7188 N N . LEU B 1 291 ? 28.93232 -20.25154 58.63141 1.000 50.57622 288 LEU B N 1
ATOM 7189 C CA . LEU B 1 291 ? 27.96291 -20.35753 57.55752 1.000 50.19944 288 LEU B CA 1
ATOM 7190 C C . LEU B 1 291 ? 26.53357 -20.33567 58.09528 1.000 51.39115 288 LEU B C 1
ATOM 7191 O O . LEU B 1 291 ? 25.67280 -19.65075 57.53567 1.000 46.70944 288 LEU B O 1
ATOM 7196 N N . LEU B 1 292 ? 26.26982 -21.06667 59.18541 1.000 45.84061 289 LEU B N 1
ATOM 7197 C CA . LEU B 1 292 ? 24.91676 -21.12905 59.74275 1.000 54.43711 289 LEU B CA 1
ATOM 7198 C C . LEU B 1 292 ? 24.45420 -19.78144 60.28437 1.000 56.33314 289 LEU B C 1
ATOM 7199 O O . LEU B 1 292 ? 23.24511 -19.51671 60.33548 1.000 55.74693 289 LEU B O 1
ATOM 7204 N N . LYS B 1 293 ? 25.38378 -18.92761 60.70983 1.000 54.51772 290 LYS B N 1
ATOM 7205 C CA . LYS B 1 293 ? 24.98594 -17.61787 61.20563 1.000 54.99110 290 LYS B CA 1
ATOM 7206 C C . LYS B 1 293 ? 24.65879 -16.67001 60.05651 1.000 58.36427 290 LYS B C 1
ATOM 7207 O O . LYS B 1 293 ? 23.68316 -15.91705 60.13230 1.000 54.89403 290 LYS B O 1
ATOM 7213 N N . ARG B 1 294 ? 25.44991 -16.70340 58.97907 1.000 54.87896 291 ARG B N 1
ATOM 7214 C CA . ARG B 1 294 ? 25.10544 -15.92469 57.79185 1.000 58.77604 291 ARG B CA 1
ATOM 7215 C C . ARG B 1 294 ? 23.73712 -16.31756 57.24332 1.000 57.79389 291 ARG B C 1
ATOM 7216 O O . ARG B 1 294 ? 22.94686 -15.45064 56.84929 1.000 55.75842 291 ARG B O 1
ATOM 7224 N N . VAL B 1 295 ? 23.45251 -17.62257 57.17767 1.000 54.53747 292 VAL B N 1
ATOM 7225 C CA . VAL B 1 295 ? 22.14967 -18.07475 56.69142 1.000 56.60327 292 VAL B CA 1
ATOM 7226 C C . VAL B 1 295 ? 21.03458 -17.56679 57.60276 1.000 53.13544 292 VAL B C 1
ATOM 7227 O O . VAL B 1 295 ? 20.02046 -17.04660 57.12839 1.000 56.69105 292 VAL B O 1
ATOM 7231 N N . TRP B 1 296 ? 21.21178 -17.69872 58.92112 1.000 50.83124 293 TRP B N 1
ATOM 7232 C CA . TRP B 1 296 ? 20.19417 -17.23259 59.86011 1.000 56.31626 293 TRP B CA 1
ATOM 7233 C C . TRP B 1 296 ? 19.88184 -15.75636 59.65085 1.000 58.55173 293 TRP B C 1
ATOM 7234 O O . TRP B 1 296 ? 18.71276 -15.35975 59.60356 1.000 57.84665 293 TRP B O 1
ATOM 7245 N N . GLU B 1 297 ? 20.91968 -14.92678 59.51278 1.000 57.22753 294 GLU B N 1
ATOM 7246 C CA . GLU B 1 297 ? 20.70363 -13.48916 59.38733 1.000 57.32065 294 GLU B CA 1
ATOM 7247 C C . GLU B 1 297 ? 20.02635 -13.13534 58.06747 1.000 57.11130 294 GLU B C 1
ATOM 7248 O O . GLU B 1 297 ? 19.19374 -12.22418 58.01716 1.000 58.21712 294 GLU B O 1
ATOM 7254 N N . THR B 1 298 ? 20.35946 -13.84912 56.99237 1.000 58.30144 295 THR B N 1
ATOM 7255 C CA . THR B 1 298 ? 19.65871 -13.65584 55.72627 1.000 58.31137 295 THR B CA 1
ATOM 7256 C C . THR B 1 298 ? 18.17863 -14.00007 55.86664 1.000 57.14096 295 THR B C 1
ATOM 7257 O O . THR B 1 298 ? 17.31679 -13.33711 55.28146 1.000 54.84847 295 THR B O 1
ATOM 7261 N N . ILE B 1 299 ? 17.86163 -15.01877 56.65891 1.000 53.71470 296 ILE B N 1
ATOM 7262 C CA . ILE B 1 299 ? 16.46668 -15.41670 56.80120 1.000 61.74133 296 ILE B CA 1
ATOM 7263 C C . ILE B 1 299 ? 15.71685 -14.44858 57.70793 1.000 57.92379 296 ILE B C 1
ATOM 7264 O O . ILE B 1 299 ? 14.59658 -14.04591 57.39447 1.000 59.86323 296 ILE B O 1
ATOM 7269 N N . GLN B 1 300 ? 16.33662 -14.03854 58.82119 1.000 59.08135 297 GLN B N 1
ATOM 7270 C CA . GLN B 1 300 ? 15.67456 -13.15246 59.76870 1.000 59.13764 297 GLN B CA 1
ATOM 7271 C C . GLN B 1 300 ? 15.32707 -11.80821 59.13093 1.000 62.53316 297 GLN B C 1
ATOM 7272 O O . GLN B 1 300 ? 14.22136 -11.28818 59.32834 1.000 60.72503 297 GLN B O 1
ATOM 7278 N N . PHE B 1 301 ? 16.24256 -11.24937 58.33246 1.000 60.53733 298 PHE B N 1
ATOM 7279 C CA . PHE B 1 301 ? 16.13846 -9.86677 57.88334 1.000 57.01716 298 PHE B CA 1
ATOM 7280 C C . PHE B 1 301 ? 15.52449 -9.70516 56.50177 1.000 58.55072 298 PHE B C 1
ATOM 7281 O O . PHE B 1 301 ? 15.05908 -8.60698 56.17562 1.000 61.67043 298 PHE B O 1
ATOM 7289 N N . LYS B 1 302 ? 15.48833 -10.75537 55.68613 1.000 60.01957 299 LYS B N 1
ATOM 7290 C CA . LYS B 1 302 ? 15.14381 -10.59216 54.28342 1.000 57.81709 299 LYS B CA 1
ATOM 7291 C C . LYS B 1 302 ? 14.10975 -11.56675 53.76601 1.000 57.48944 299 LYS B C 1
ATOM 7292 O O . LYS B 1 302 ? 13.65486 -11.39331 52.63193 1.000 59.88916 299 LYS B O 1
ATOM 7298 N N . SER B 1 303 ? 13.75344 -12.59632 54.51548 1.000 58.30424 300 SER B N 1
ATOM 7299 C CA . SER B 1 303 ? 12.76776 -13.54893 54.03667 1.000 59.98154 300 SER B CA 1
ATOM 7300 C C . SER B 1 303 ? 11.44239 -13.33416 54.75291 1.000 60.86184 300 SER B C 1
ATOM 7301 O O . SER B 1 303 ? 11.36853 -12.68566 55.80313 1.000 60.32320 300 SER B O 1
ATOM 7304 N N . ALA B 1 304 ? 10.39060 -13.90638 54.16847 1.000 61.26161 301 ALA B N 1
ATOM 7305 C CA . ALA B 1 304 ? 9.09097 -13.89730 54.82759 1.000 62.07164 301 ALA B CA 1
ATOM 7306 C C . ALA B 1 304 ? 9.15459 -14.63512 56.15861 1.000 61.93934 301 ALA B C 1
ATOM 7307 O O . ALA B 1 304 ? 8.55580 -14.19855 57.14899 1.000 61.18396 301 ALA B O 1
ATOM 7309 N N . ARG B 1 305 ? 9.89993 -15.74494 56.20493 1.000 60.71001 302 ARG B N 1
ATOM 7310 C CA . ARG B 1 305 ? 10.01632 -16.52227 57.43552 1.000 56.55400 302 ARG B CA 1
ATOM 7311 C C . ARG B 1 305 ? 10.57002 -15.67524 58.57881 1.000 57.33208 302 ARG B C 1
ATOM 7312 O O . ARG B 1 305 ? 10.15333 -15.82713 59.73449 1.000 57.46709 302 ARG B O 1
ATOM 7320 N N . GLY B 1 306 ? 11.50919 -14.77343 58.27586 1.000 60.09853 303 GLY B N 1
ATOM 7321 C CA . GLY B 1 306 ? 12.09267 -13.93935 59.31792 1.000 59.21891 303 GLY B CA 1
ATOM 7322 C C . GLY B 1 306 ? 11.06321 -13.20982 60.15788 1.000 60.32317 303 GLY B C 1
ATOM 7323 O O . GLY B 1 306 ? 11.24556 -13.03648 61.36398 1.000 62.62048 303 GLY B O 1
ATOM 7324 N N . LYS B 1 307 ? 9.96018 -12.79884 59.54898 1.000 63.72430 304 LYS B N 1
ATOM 7325 C CA . LYS B 1 307 ? 8.93905 -12.06510 60.28312 1.000 67.23224 304 LYS B CA 1
ATOM 7326 C C . LYS B 1 307 ? 7.97034 -12.96795 61.03794 1.000 66.09590 304 LYS B C 1
ATOM 7327 O O . LYS B 1 307 ? 7.19149 -12.45972 61.85139 1.000 69.16318 304 LYS B O 1
ATOM 7333 N N . ALA B 1 308 ? 8.02592 -14.28660 60.83100 1.000 63.41344 305 ALA B N 1
ATOM 7334 C CA . ALA B 1 308 ? 7.08369 -15.22039 61.43690 1.000 63.85431 305 ALA B CA 1
ATOM 7335 C C . ALA B 1 308 ? 7.78118 -16.28336 62.28202 1.000 64.34577 305 ALA B C 1
ATOM 7336 O O . ALA B 1 308 ? 7.30860 -17.41874 62.37174 1.000 63.58519 305 ALA B O 1
ATOM 7338 N N . LEU B 1 309 ? 8.89496 -15.93460 62.92430 1.000 64.94286 306 LEU B N 1
ATOM 7339 C CA . LEU B 1 309 ? 9.67330 -16.95655 63.62011 1.000 65.08977 306 LEU B CA 1
ATOM 7340 C C . LEU B 1 309 ? 8.96886 -17.45707 64.87166 1.000 67.54938 306 LEU B C 1
ATOM 7341 O O . LEU B 1 309 ? 9.12225 -18.62820 65.23664 1.000 68.03797 306 LEU B O 1
ATOM 7346 N N . GLU B 1 310 ? 8.21730 -16.59492 65.55540 1.000 66.70810 307 GLU B N 1
ATOM 7347 C CA . GLU B 1 310 ? 7.46500 -17.06284 66.71368 1.000 71.01342 307 GLU B CA 1
ATOM 7348 C C . GLU B 1 310 ? 6.32382 -17.97325 66.28466 1.000 68.74956 307 GLU B C 1
ATOM 7349 O O . GLU B 1 310 ? 6.05108 -18.98694 66.93754 1.000 66.78053 307 GLU B O 1
ATOM 7355 N N . GLN B 1 311 ? 5.65758 -17.62326 65.18231 1.000 66.83611 308 GLN B N 1
ATOM 7356 C CA . GLN B 1 311 ? 4.69859 -18.51832 64.54104 1.000 69.81623 308 GLN B CA 1
ATOM 7357 C C . GLN B 1 311 ? 5.33510 -19.86415 64.19487 1.000 69.46181 308 GLN B C 1
ATOM 7358 O O . GLN B 1 311 ? 4.91986 -20.91359 64.70073 1.000 64.18521 308 GLN B O 1
ATOM 7364 N N . TYR B 1 312 ? 6.34476 -19.85279 63.31597 1.000 67.92504 309 TYR B N 1
ATOM 7365 C CA . TYR B 1 312 ? 6.97537 -21.07177 62.80330 1.000 65.50526 309 TYR B CA 1
ATOM 7366 C C . TYR B 1 312 ? 8.43895 -21.10415 63.22326 1.000 64.42598 309 TYR B C 1
ATOM 7367 O O . TYR B 1 312 ? 9.30889 -20.53707 62.53869 1.000 59.70732 309 TYR B O 1
ATOM 7376 N N . PRO B 1 313 ? 8.75321 -21.74675 64.34842 1.000 64.53532 310 PRO B N 1
ATOM 7377 C CA . PRO B 1 313 ? 10.14328 -21.78012 64.81897 1.000 61.28790 310 PRO B CA 1
ATOM 7378 C C . PRO B 1 313 ? 11.07634 -22.43073 63.80549 1.000 57.67876 310 PRO B C 1
ATOM 7379 O O . PRO B 1 313 ? 10.70884 -23.37843 63.10434 1.000 54.75044 310 PRO B O 1
ATOM 7383 N N . LEU B 1 314 ? 12.28844 -21.88964 63.71956 1.000 53.05279 311 LEU B N 1
ATOM 7384 C CA . LEU B 1 314 ? 13.34906 -22.44287 62.89126 1.000 52.19566 311 LEU B CA 1
ATOM 7385 C C . LEU B 1 314 ? 14.53947 -22.76432 63.78552 1.000 54.77738 311 LEU B C 1
ATOM 7386 O O . LEU B 1 314 ? 14.88123 -21.97868 64.67364 1.000 53.82876 311 LEU B O 1
ATOM 7391 N N . ARG B 1 315 ? 15.16052 -23.92400 63.57245 1.000 50.85501 312 ARG B N 1
ATOM 7392 C CA . ARG B 1 315 ? 16.31886 -24.33032 64.35529 1.000 51.57798 312 ARG B CA 1
ATOM 7393 C C . ARG B 1 315 ? 17.49157 -24.67024 63.44117 1.000 51.26425 312 ARG B C 1
ATOM 7394 O O . ARG B 1 315 ? 17.31176 -25.28563 62.38737 1.000 49.55758 312 ARG B O 1
ATOM 7402 N N . LEU B 1 316 ? 18.69352 -24.26654 63.85007 1.000 50.00584 313 LEU B N 1
ATOM 7403 C CA . LEU B 1 316 ? 19.91667 -24.55062 63.10834 1.000 45.97632 313 LEU B CA 1
ATOM 7404 C C . LEU B 1 316 ? 20.60070 -25.76950 63.71140 1.000 49.80115 313 LEU B C 1
ATOM 7405 O O . LEU B 1 316 ? 20.66170 -25.92194 64.93108 1.000 52.33816 313 LEU B O 1
ATOM 7410 N N . ILE B 1 317 ? 21.12643 -26.63921 62.86003 1.000 50.47475 314 ILE B N 1
ATOM 7411 C CA . ILE B 1 317 ? 21.77948 -27.85332 63.32397 1.000 47.15850 314 ILE B CA 1
ATOM 7412 C C . ILE B 1 317 ? 23.16482 -27.89333 62.69744 1.000 51.43963 314 ILE B C 1
ATOM 7413 O O . ILE B 1 317 ? 23.29701 -27.80115 61.47276 1.000 48.32244 314 ILE B O 1
ATOM 7418 N N . GLY B 1 318 ? 24.19474 -27.99161 63.53648 1.000 51.58987 315 GLY B N 1
ATOM 7419 C CA . GLY B 1 318 ? 25.55419 -28.03822 63.03759 1.000 49.44334 315 GLY B CA 1
ATOM 7420 C C . GLY B 1 318 ? 26.17780 -29.38777 63.29990 1.000 49.58994 315 GLY B C 1
ATOM 7421 O O . GLY B 1 318 ? 26.29563 -29.79322 64.45632 1.000 57.21325 315 GLY B O 1
ATOM 7422 N N . VAL B 1 319 ? 26.57104 -30.10049 62.24968 1.000 47.22832 316 VAL B N 1
ATOM 7423 C CA . VAL B 1 319 ? 27.19515 -31.41386 62.37498 1.000 50.43995 316 VAL B CA 1
ATOM 7424 C C . VAL B 1 319 ? 28.65883 -31.28172 61.98444 1.000 54.23863 316 VAL B C 1
ATOM 7425 O O . VAL B 1 319 ? 28.98490 -30.64461 60.97361 1.000 52.97281 316 VAL B O 1
ATOM 7429 N N . ASP B 1 320 ? 29.54515 -31.84295 62.80247 1.000 56.00084 317 ASP B N 1
ATOM 7430 C CA . ASP B 1 320 ? 30.94907 -31.85053 62.43171 1.000 54.58071 317 ASP B CA 1
ATOM 7431 C C . ASP B 1 320 ? 31.65547 -33.02299 63.09193 1.000 55.45442 317 ASP B C 1
ATOM 7432 O O . ASP B 1 320 ? 31.14325 -33.65981 64.01950 1.000 54.39213 317 ASP B O 1
ATOM 7437 N N . TYR B 1 321 ? 32.84448 -33.30584 62.56855 1.000 58.71282 318 TYR B N 1
ATOM 7438 C CA . TYR B 1 321 ? 33.57504 -34.51359 62.92967 1.000 63.24965 318 TYR B CA 1
ATOM 7439 C C . TYR B 1 321 ? 34.40922 -34.31402 64.19382 1.000 63.27215 318 TYR B C 1
ATOM 7440 O O . TYR B 1 321 ? 34.43670 -35.19328 65.05907 1.000 65.68548 318 TYR B O 1
ATOM 7449 N N . ASN B 1 322 ? 35.07192 -33.16464 64.32977 1.000 64.75901 319 ASN B N 1
ATOM 7450 C CA . ASN B 1 322 ? 35.97326 -32.90971 65.45116 1.000 66.81214 319 ASN B CA 1
ATOM 7451 C C . ASN B 1 322 ? 35.24635 -32.20991 66.59686 1.000 69.75014 319 ASN B C 1
ATOM 7452 O O . ASN B 1 322 ? 34.40344 -31.32692 66.38200 1.000 66.16443 319 ASN B O 1
ATOM 7454 N N . GLU B 1 323 ? 35.59567 -32.60445 67.82318 1.000 69.07825 320 GLU B N 1
ATOM 7455 C CA . GLU B 1 323 ? 34.89864 -32.09778 69.00019 1.000 71.72794 320 GLU B CA 1
ATOM 7456 C C . GLU B 1 323 ? 35.14021 -30.60477 69.21049 1.000 68.65231 320 GLU B C 1
ATOM 7457 O O . GLU B 1 323 ? 34.27300 -29.90651 69.75160 1.000 67.17750 320 GLU B O 1
ATOM 7463 N N . ALA B 1 324 ? 36.29275 -30.09235 68.78042 1.000 65.60484 321 ALA B N 1
ATOM 7464 C CA . ALA B 1 324 ? 36.55939 -28.66847 68.95095 1.000 64.56569 321 ALA B CA 1
ATOM 7465 C C . ALA B 1 324 ? 35.61410 -27.81806 68.10372 1.000 65.13590 321 ALA B C 1
ATOM 7466 O O . ALA B 1 324 ? 35.13395 -26.77432 68.56092 1.000 66.65452 321 ALA B O 1
ATOM 7468 N N . SER B 1 325 ? 35.33374 -28.24407 66.86746 1.000 63.89236 322 SER B N 1
ATOM 7469 C CA . SER B 1 325 ? 34.45835 -27.45767 65.99908 1.000 63.52791 322 SER B CA 1
ATOM 7470 C C . SER B 1 325 ? 33.04091 -27.39108 66.55844 1.000 60.96275 322 SER B C 1
ATOM 7471 O O . SER B 1 325 ? 32.38952 -26.34301 66.49241 1.000 62.40932 322 SER B O 1
ATOM 7474 N N . LEU B 1 326 ? 32.55490 -28.49563 67.12412 1.000 58.32923 323 LEU B N 1
ATOM 7475 C CA . LEU B 1 326 ? 31.28541 -28.47229 67.83836 1.000 64.58084 323 LEU B CA 1
ATOM 7476 C C . LEU B 1 326 ? 31.26984 -27.38813 68.91186 1.000 65.96860 323 LEU B C 1
ATOM 7477 O O . LEU B 1 326 ? 30.28103 -26.65478 69.05365 1.000 62.54519 323 LEU B O 1
ATOM 7482 N N . LYS B 1 327 ? 32.36531 -27.26207 69.67129 1.000 67.88910 324 LYS B N 1
ATOM 7483 C CA . LYS B 1 327 ? 32.41073 -26.26929 70.73964 1.000 62.74863 324 LYS B CA 1
ATOM 7484 C C . LYS B 1 327 ? 32.59651 -24.86383 70.18774 1.000 63.30929 324 LYS B C 1
ATOM 7485 O O . LYS B 1 327 ? 31.99403 -23.91717 70.70417 1.000 67.64479 324 LYS B O 1
ATOM 7491 N N . ALA B 1 328 ? 33.40807 -24.69521 69.13960 1.000 59.59387 325 ALA B N 1
ATOM 7492 C CA . ALA B 1 328 ? 33.45556 -23.39160 68.48189 1.000 59.98078 325 ALA B CA 1
ATOM 7493 C C . ALA B 1 328 ? 32.08338 -23.01332 67.92606 1.000 60.82244 325 ALA B C 1
ATOM 7494 O O . ALA B 1 328 ? 31.66830 -21.85317 68.01320 1.000 60.03404 325 ALA B O 1
ATOM 7496 N N . THR B 1 329 ? 31.35346 -23.98753 67.37598 1.000 58.15609 326 THR B N 1
ATOM 7497 C CA . THR B 1 329 ? 30.05075 -23.68852 66.79363 1.000 59.11676 326 THR B CA 1
ATOM 7498 C C . THR B 1 329 ? 29.04495 -23.26863 67.86099 1.000 60.79079 326 THR B C 1
ATOM 7499 O O . THR B 1 329 ? 28.29660 -22.30333 67.66166 1.000 62.30110 326 THR B O 1
ATOM 7503 N N . THR B 1 330 ? 29.01648 -23.96092 69.00594 1.000 60.60690 327 THR B N 1
ATOM 7504 C CA . THR B 1 330 ? 28.02941 -23.61633 70.03005 1.000 64.02292 327 THR B CA 1
ATOM 7505 C C . THR B 1 330 ? 28.25847 -22.21064 70.58441 1.000 66.38352 327 THR B C 1
ATOM 7506 O O . THR B 1 330 ? 27.31162 -21.57815 71.07097 1.000 65.99142 327 THR B O 1
ATOM 7510 N N . ARG B 1 331 ? 29.49238 -21.69415 70.49972 1.000 64.33310 328 ARG B N 1
ATOM 7511 C CA . ARG B 1 331 ? 29.74344 -20.30719 70.88859 1.000 67.60669 328 ARG B CA 1
ATOM 7512 C C . ARG B 1 331 ? 29.18640 -19.34061 69.84963 1.000 62.90896 328 ARG B C 1
ATOM 7513 O O . ARG B 1 331 ? 28.37304 -18.47174 70.17464 1.000 67.90163 328 ARG B O 1
ATOM 7521 N N . THR B 1 332 ? 29.62252 -19.47459 68.58987 1.000 61.10608 329 THR B N 1
ATOM 7522 C CA . THR B 1 332 ? 29.14817 -18.59872 67.51883 1.000 61.87953 329 THR B CA 1
ATOM 7523 C C . THR B 1 332 ? 27.62202 -18.52973 67.45596 1.000 57.50404 329 THR B C 1
ATOM 7524 O O . THR B 1 332 ? 27.06379 -17.48606 67.10478 1.000 57.13878 329 THR B O 1
ATOM 7528 N N . LEU B 1 333 ? 26.93811 -19.62516 67.79698 1.000 62.09585 330 LEU B N 1
ATOM 7529 C CA . LEU B 1 333 ? 25.48305 -19.73522 67.74019 1.000 60.90186 330 LEU B CA 1
ATOM 7530 C C . LEU B 1 333 ? 24.82096 -19.53952 69.10240 1.000 60.43385 330 LEU B C 1
ATOM 7531 O O . LEU B 1 333 ? 23.67776 -19.97493 69.29351 1.000 56.12325 330 LEU B O 1
ATOM 7536 N N . ALA B 1 334 ? 25.51295 -18.88902 70.04784 1.000 60.52747 331 ALA B N 1
ATOM 7537 C CA . ALA B 1 334 ? 25.03895 -18.84860 71.43151 1.000 60.24219 331 ALA B CA 1
ATOM 7538 C C . ALA B 1 334 ? 23.68571 -18.15683 71.55274 1.000 58.41501 331 ALA B C 1
ATOM 7539 O O . ALA B 1 334 ? 22.82327 -18.59012 72.32857 1.000 57.35862 331 ALA B O 1
ATOM 7541 N N . SER B 1 335 ? 23.48066 -17.08215 70.80211 1.000 54.38219 332 SER B N 1
ATOM 7542 C CA . SER B 1 335 ? 22.26117 -16.29877 70.93645 1.000 59.12753 332 SER B CA 1
ATOM 7543 C C . SER B 1 335 ? 21.09518 -16.87230 70.13546 1.000 60.71510 332 SER B C 1
ATOM 7544 O O . SER B 1 335 ? 20.01456 -16.27478 70.13911 1.000 60.40805 332 SER B O 1
ATOM 7547 N N . LEU B 1 336 ? 21.27939 -18.01945 69.47392 1.000 58.85273 333 LEU B N 1
ATOM 7548 C CA . LEU B 1 336 ? 20.40356 -18.49723 68.41517 1.000 61.16990 333 LEU B CA 1
ATOM 7549 C C . LEU B 1 336 ? 19.87745 -19.89890 68.72624 1.000 58.76106 333 LEU B C 1
ATOM 7550 O O . LEU B 1 336 ? 20.53743 -20.67032 69.42415 1.000 59.20906 333 LEU B O 1
ATOM 7555 N N . PRO B 1 337 ? 18.69535 -20.25674 68.21492 1.000 56.96539 334 PRO B N 1
ATOM 7556 C CA . PRO B 1 337 ? 18.18454 -21.62989 68.38102 1.000 56.87451 334 PRO B CA 1
ATOM 7557 C C . PRO B 1 337 ? 19.03317 -22.61503 67.58964 1.000 57.57070 334 PRO B C 1
ATOM 7558 O O . PRO B 1 337 ? 19.07549 -22.56858 66.35759 1.000 54.64197 334 PRO B O 1
ATOM 7562 N N . HIS B 1 338 ? 19.67676 -23.53942 68.28948 1.000 59.65570 335 HIS B N 1
ATOM 7563 C CA . HIS B 1 338 ? 20.55931 -24.45164 67.59092 1.000 57.46823 335 HIS B CA 1
ATOM 7564 C C . HIS B 1 338 ? 20.72604 -25.73687 68.38326 1.000 59.86983 335 HIS B C 1
ATOM 7565 O O . HIS B 1 338 ? 20.34604 -25.83793 69.55265 1.000 54.55391 335 HIS B O 1
ATOM 7572 N N . LEU B 1 339 ? 21.29859 -26.72768 67.69314 1.000 60.72426 336 LEU B N 1
ATOM 7573 C CA . LEU B 1 339 ? 21.74301 -27.99446 68.24601 1.000 58.92292 336 LEU B CA 1
ATOM 7574 C C . LEU B 1 339 ? 23.04015 -28.35844 67.54901 1.000 60.84088 336 LEU B C 1
ATOM 7575 O O . LEU B 1 339 ? 23.18687 -28.12450 66.34641 1.000 58.89349 336 LEU B O 1
ATOM 7580 N N . VAL B 1 340 ? 23.97522 -28.93213 68.29798 1.000 59.15091 337 VAL B N 1
ATOM 7581 C CA . VAL B 1 340 ? 25.23769 -29.39663 67.74406 1.000 59.60229 337 VAL B CA 1
ATOM 7582 C C . VAL B 1 340 ? 25.37210 -30.90383 67.96743 1.000 62.09185 337 VAL B C 1
ATOM 7583 O O . VAL B 1 340 ? 24.88568 -31.45221 68.96270 1.000 64.10088 337 VAL B O 1
ATOM 7587 N N . LEU B 1 341 ? 26.02829 -31.57421 67.01779 1.000 61.83138 338 LEU B N 1
ATOM 7588 C CA . LEU B 1 341 ? 26.02196 -33.02786 66.90794 1.000 62.22890 338 LEU B CA 1
ATOM 7589 C C . LEU B 1 341 ? 27.31701 -33.50651 66.27467 1.000 59.75193 338 LEU B C 1
ATOM 7590 O O . LEU B 1 341 ? 27.91650 -32.80105 65.46488 1.000 59.71768 338 LEU B O 1
ATOM 7595 N N . GLN B 1 342 ? 27.72349 -34.72809 66.61874 1.000 65.86327 339 GLN B N 1
ATOM 7596 C CA . GLN B 1 342 ? 28.92365 -35.33482 66.04879 1.000 66.09520 339 GLN B CA 1
ATOM 7597 C C . GLN B 1 342 ? 28.54668 -36.18025 64.83650 1.000 63.37648 339 GLN B C 1
ATOM 7598 O O . GLN B 1 342 ? 27.53449 -36.88295 64.84792 1.000 62.84833 339 GLN B O 1
ATOM 7604 N N . GLY B 1 343 ? 29.35287 -36.09965 63.78510 1.000 61.54904 340 GLY B N 1
ATOM 7605 C CA . GLY B 1 343 ? 29.03882 -36.85155 62.58014 1.000 62.96593 340 GLY B CA 1
ATOM 7606 C C . GLY B 1 343 ? 30.03346 -36.56414 61.47782 1.000 56.74273 340 GLY B C 1
ATOM 7607 O O . GLY B 1 343 ? 30.87264 -35.66813 61.58017 1.000 57.39143 340 GLY B O 1
ATOM 7608 N N . ASP B 1 344 ? 29.91042 -37.33713 60.40274 1.000 59.52939 341 ASP B N 1
ATOM 7609 C CA . ASP B 1 344 ? 30.85037 -37.30334 59.28983 1.000 61.88489 341 ASP B CA 1
ATOM 7610 C C . ASP B 1 344 ? 30.07014 -37.24836 57.98483 1.000 54.68399 341 ASP B C 1
ATOM 7611 O O . ASP B 1 344 ? 28.94342 -37.74597 57.89436 1.000 54.15613 341 ASP B O 1
ATOM 7616 N N . ILE B 1 345 ? 30.69098 -36.63805 56.97266 1.000 55.37977 342 ILE B N 1
ATOM 7617 C CA . ILE B 1 345 ? 30.03023 -36.44376 55.68666 1.000 51.49576 342 ILE B CA 1
ATOM 7618 C C . ILE B 1 345 ? 29.77583 -37.77098 54.98642 1.000 51.20664 342 ILE B C 1
ATOM 7619 O O . ILE B 1 345 ? 28.83473 -37.88791 54.19179 1.000 46.78494 342 ILE B O 1
ATOM 7624 N N . GLY B 1 346 ? 30.58293 -38.79321 55.27456 1.000 49.85828 343 GLY B N 1
ATOM 7625 C CA . GLY B 1 346 ? 30.39455 -40.09748 54.68364 1.000 41.00099 343 GLY B CA 1
ATOM 7626 C C . GLY B 1 346 ? 29.26238 -40.92506 55.26232 1.000 51.96666 343 GLY B C 1
ATOM 7627 O O . GLY B 1 346 ? 28.96060 -41.97732 54.70163 1.000 53.63826 343 GLY B O 1
ATOM 7628 N N . ASN B 1 347 ? 28.61501 -40.48942 56.34483 1.000 54.75987 344 ASN B N 1
ATOM 7629 C CA . ASN B 1 347 ? 27.65730 -41.32156 57.07719 1.000 54.84570 344 ASN B CA 1
ATOM 7630 C C . ASN B 1 347 ? 26.38437 -40.54282 57.39216 1.000 54.62205 344 ASN B C 1
ATOM 7631 O O . ASN B 1 347 ? 26.04078 -40.32130 58.55945 1.000 54.44940 344 ASN B O 1
ATOM 7636 N N . PRO B 1 348 ? 25.62512 -40.16122 56.36845 1.000 51.92354 345 PRO B N 1
ATOM 7637 C CA . PRO B 1 348 ? 24.36191 -39.47139 56.64234 1.000 52.04244 345 PRO B CA 1
ATOM 7638 C C . PRO B 1 348 ? 23.39475 -40.33131 57.43189 1.000 58.70470 345 PRO B C 1
ATOM 7639 O O . PRO B 1 348 ? 22.55081 -39.79741 58.16369 1.000 57.11945 345 PRO B O 1
ATOM 7643 N N . GLU B 1 349 ? 23.51236 -41.65586 57.32440 1.000 60.83654 346 GLU B N 1
ATOM 7644 C CA . GLU B 1 349 ? 22.61234 -42.54997 58.04547 1.000 61.72569 346 GLU B CA 1
ATOM 7645 C C . GLU B 1 349 ? 22.83232 -42.44899 59.55291 1.000 62.47370 346 GLU B C 1
ATOM 7646 O O . GLU B 1 349 ? 21.87773 -42.27298 60.31736 1.000 58.23130 346 GLU B O 1
ATOM 7652 N N . GLN B 1 350 ? 24.09070 -42.54873 60.00125 1.000 60.93054 347 GLN B N 1
ATOM 7653 C CA . GLN B 1 350 ? 24.38738 -42.33387 61.41482 1.000 60.60594 347 GLN B CA 1
ATOM 7654 C C . GLN B 1 350 ? 23.90733 -40.96577 61.89342 1.000 64.64247 347 GLN B C 1
ATOM 7655 O O . GLN B 1 350 ? 23.51065 -40.82189 63.05504 1.000 65.06072 347 GLN B O 1
ATOM 7661 N N . MET B 1 351 ? 23.90712 -39.95897 61.01425 1.000 62.82492 348 MET B N 1
ATOM 7662 C CA . MET B 1 351 ? 23.47663 -38.62291 61.41437 1.000 59.54168 348 MET B CA 1
ATOM 7663 C C . MET B 1 351 ? 21.98825 -38.58769 61.77150 1.000 64.49253 348 MET B C 1
ATOM 7664 O O . MET B 1 351 ? 21.60576 -38.01065 62.79752 1.000 63.04967 348 MET B O 1
ATOM 7669 N N . VAL B 1 352 ? 21.12438 -39.17941 60.93690 1.000 62.01013 349 VAL B N 1
ATOM 7670 C CA . VAL B 1 352 ? 19.69898 -39.17974 61.27277 1.000 63.44228 349 VAL B CA 1
ATOM 7671 C C . VAL B 1 352 ? 19.41815 -39.99507 62.52948 1.000 64.92695 349 VAL B C 1
ATOM 7672 O O . VAL B 1 352 ? 18.39606 -39.77225 63.18154 1.000 62.85207 349 VAL B O 1
ATOM 7676 N N . ARG B 1 353 ? 20.29295 -40.94280 62.88178 1.000 63.46384 350 ARG B N 1
ATOM 7677 C CA . ARG B 1 353 ? 20.14845 -41.66539 64.14012 1.000 65.05283 350 ARG B CA 1
ATOM 7678 C C . ARG B 1 353 ? 20.60032 -40.81304 65.32374 1.000 68.77952 350 ARG B C 1
ATOM 7679 O O . ARG B 1 353 ? 20.00423 -40.88539 66.40287 1.000 73.36234 350 ARG B O 1
ATOM 7687 N N . SER B 1 354 ? 21.64749 -40.00206 65.14352 1.000 67.10209 351 SER B N 1
ATOM 7688 C CA . SER B 1 354 ? 22.07610 -39.08881 66.20198 1.000 68.12417 351 SER B CA 1
ATOM 7689 C C . SER B 1 354 ? 21.00422 -38.05235 66.49812 1.000 69.53220 351 SER B C 1
ATOM 7690 O O . SER B 1 354 ? 20.74245 -37.73571 67.66507 1.000 72.22092 351 SER B O 1
ATOM 7693 N N . LEU B 1 355 ? 20.38790 -37.49800 65.45082 1.000 64.04963 352 LEU B N 1
ATOM 7694 C CA . LEU B 1 355 ? 19.26253 -36.59229 65.63625 1.000 69.95597 352 LEU B CA 1
ATOM 7695 C C . LEU B 1 355 ? 18.07793 -37.28670 66.28808 1.000 71.28707 352 LEU B C 1
ATOM 7696 O O . LEU B 1 355 ? 17.19806 -36.60893 66.83467 1.000 72.01978 352 LEU B O 1
ATOM 7701 N N . GLU B 1 356 ? 18.02474 -38.62087 66.22265 1.000 72.37972 353 GLU B N 1
ATOM 7702 C CA . GLU B 1 356 ? 16.97667 -39.35218 66.92518 1.000 74.19942 353 GLU B CA 1
ATOM 7703 C C . GLU B 1 356 ? 17.14652 -39.22106 68.43498 1.000 73.00079 353 GLU B C 1
ATOM 7704 O O . GLU B 1 356 ? 16.20275 -38.85175 69.14542 1.000 70.74451 353 GLU B O 1
ATOM 7710 N N . ALA B 1 357 ? 18.35424 -39.49756 68.93643 1.000 68.92103 354 ALA B N 1
ATOM 7711 C CA . ALA B 1 357 ? 18.67170 -39.23368 70.33666 1.000 71.99305 354 ALA B CA 1
ATOM 7712 C C . ALA B 1 357 ? 18.22920 -37.83034 70.75605 1.000 77.20020 354 ALA B C 1
ATOM 7713 O O . ALA B 1 357 ? 17.33401 -37.66822 71.59476 1.000 80.40200 354 ALA B O 1
ATOM 7715 N N . HIS B 1 358 ? 18.80830 -36.79921 70.13900 1.000 74.51011 355 HIS B N 1
ATOM 7716 C CA . HIS B 1 358 ? 18.61674 -35.42772 70.60242 1.000 72.80740 355 HIS B CA 1
ATOM 7717 C C . HIS B 1 358 ? 17.20790 -34.88944 70.39663 1.000 72.97684 355 HIS B C 1
ATOM 7718 O O . HIS B 1 358 ? 16.99032 -33.67603 70.48556 1.000 74.59414 355 HIS B O 1
ATOM 7725 N N . GLY B 1 359 ? 16.24591 -35.76725 70.12775 1.000 75.40756 356 GLY B N 1
ATOM 7726 C CA . GLY B 1 359 ? 14.84845 -35.38724 70.19646 1.000 72.28377 356 GLY B CA 1
ATOM 7727 C C . GLY B 1 359 ? 14.20710 -34.94403 68.90431 1.000 73.72798 356 GLY B C 1
ATOM 7728 O O . GLY B 1 359 ? 13.06770 -34.46918 68.93801 1.000 76.71810 356 GLY B O 1
ATOM 7729 N N . ILE B 1 360 ? 14.88374 -35.08237 67.76883 1.000 75.82041 357 ILE B N 1
ATOM 7730 C CA . ILE B 1 360 ? 14.31271 -34.71298 66.47965 1.000 71.51376 357 ILE B CA 1
ATOM 7731 C C . ILE B 1 360 ? 13.76979 -35.97782 65.83183 1.000 72.03295 357 ILE B C 1
ATOM 7732 O O . ILE B 1 360 ? 14.52937 -36.89124 65.49170 1.000 70.38655 357 ILE B O 1
ATOM 7737 N N . HIS B 1 361 ? 12.44732 -36.02722 65.66504 1.000 77.05597 358 HIS B N 1
ATOM 7738 C CA . HIS B 1 361 ? 11.75855 -37.17939 65.10225 1.000 73.62928 358 HIS B CA 1
ATOM 7739 C C . HIS B 1 361 ? 11.21786 -36.91840 63.70900 1.000 71.99024 358 HIS B C 1
ATOM 7740 O O . HIS B 1 361 ? 10.61776 -37.82395 63.11430 1.000 75.74686 358 HIS B O 1
ATOM 7747 N N . ASP B 1 362 ? 11.41429 -35.71590 63.16731 1.000 69.82363 359 ASP B N 1
ATOM 7748 C CA . ASP B 1 362 ? 10.97710 -35.37573 61.81408 1.000 65.21705 359 ASP B CA 1
ATOM 7749 C C . ASP B 1 362 ? 12.13902 -34.91995 60.92531 1.000 62.97024 359 ASP B C 1
ATOM 7750 O O . ASP B 1 362 ? 12.10066 -33.81687 60.36455 1.000 57.76093 359 ASP B O 1
ATOM 7755 N N . PRO B 1 363 ? 13.18649 -35.76824 60.73444 1.000 63.95552 360 PRO B N 1
ATOM 7756 C CA . PRO B 1 363 ? 14.25162 -35.41292 59.77491 1.000 63.61852 360 PRO B CA 1
ATOM 7757 C C . PRO B 1 363 ? 13.74195 -35.07382 58.37063 1.000 60.40920 360 PRO B C 1
ATOM 7758 O O . PRO B 1 363 ? 14.44837 -34.44161 57.58309 1.000 54.54057 360 PRO B O 1
ATOM 7762 N N . GLU B 1 364 ? 12.50069 -35.46630 58.06949 1.000 58.31392 361 GLU B N 1
ATOM 7763 C CA . GLU B 1 364 ? 11.80556 -35.09885 56.84513 1.000 56.42777 361 GLU B CA 1
ATOM 7764 C C . GLU B 1 364 ? 11.63271 -33.59122 56.66835 1.000 55.45549 361 GLU B C 1
ATOM 7765 O O . GLU B 1 364 ? 11.27144 -33.15175 55.57003 1.000 53.99756 361 GLU B O 1
ATOM 7771 N N . ASN B 1 365 ? 11.82341 -32.78554 57.71232 1.000 57.23415 362 ASN B N 1
ATOM 7772 C CA . ASN B 1 365 ? 11.65739 -31.33920 57.59694 1.000 56.72502 362 ASN B CA 1
ATOM 7773 C C . ASN B 1 365 ? 12.99297 -30.59342 57.63979 1.000 52.55216 362 ASN B C 1
ATOM 7774 O O . ASN B 1 365 ? 13.04422 -29.44253 58.07941 1.000 49.24517 362 ASN B O 1
ATOM 7779 N N . ILE B 1 366 ? 14.07246 -31.22075 57.16736 1.000 53.85534 363 ILE B N 1
ATOM 7780 C CA . ILE B 1 366 ? 15.41307 -30.63085 57.20817 1.000 48.68296 363 ILE B CA 1
ATOM 7781 C C . ILE B 1 366 ? 15.81057 -30.14110 55.82574 1.000 45.67916 363 ILE B C 1
ATOM 7782 O O . ILE B 1 366 ? 15.71846 -30.89083 54.84466 1.000 44.32424 363 ILE B O 1
ATOM 7787 N N . LEU B 1 367 ? 16.28649 -28.89431 55.75142 1.000 48.48123 364 LEU B N 1
ATOM 7788 C CA . LEU B 1 367 ? 17.06415 -28.42691 54.60502 1.000 47.88619 364 LEU B CA 1
ATOM 7789 C C . LEU B 1 367 ? 18.54793 -28.72633 54.83618 1.000 46.39697 364 LEU B C 1
ATOM 7790 O O . LEU B 1 367 ? 19.14955 -28.20994 55.78305 1.000 45.00388 364 LEU B O 1
ATOM 7795 N N . HIS B 1 368 ? 19.13947 -29.53601 53.95925 1.000 46.38552 365 HIS B N 1
ATOM 7796 C CA . HIS B 1 368 ? 20.54703 -29.90354 54.06728 1.000 46.52397 365 HIS B CA 1
ATOM 7797 C C . HIS B 1 368 ? 21.41120 -28.98203 53.21136 1.000 43.56873 365 HIS B C 1
ATOM 7798 O O . HIS B 1 368 ? 21.13817 -28.79086 52.02420 1.000 43.19736 365 HIS B O 1
ATOM 7805 N N . ILE B 1 369 ? 22.45241 -28.41664 53.81790 1.000 41.47722 366 ILE B N 1
ATOM 7806 C CA . ILE B 1 369 ? 23.44240 -27.59522 53.12269 1.000 41.58879 366 ILE B CA 1
ATOM 7807 C C . ILE B 1 369 ? 24.83309 -28.09279 53.50128 1.000 40.81107 366 ILE B C 1
ATOM 7808 O O . ILE B 1 369 ? 25.02863 -28.63440 54.59417 1.000 42.35448 366 ILE B O 1
ATOM 7813 N N . ARG B 1 370 ? 25.79446 -27.91883 52.58008 1.000 41.97205 367 ARG B N 1
ATOM 7814 C CA . ARG B 1 370 ? 27.21348 -28.21411 52.82073 1.000 47.71148 367 ARG B CA 1
ATOM 7815 C C . ARG B 1 370 ? 28.07500 -27.37742 51.87855 1.000 46.60648 367 ARG B C 1
ATOM 7816 O O . ARG B 1 370 ? 27.63461 -26.93934 50.81319 1.000 44.43301 367 ARG B O 1
ATOM 7824 N N . SER B 1 371 ? 29.33148 -27.20966 52.25941 1.000 46.68385 368 SER B N 1
ATOM 7825 C CA . SER B 1 371 ? 30.23000 -26.28994 51.57306 1.000 42.15634 368 SER B CA 1
ATOM 7826 C C . SER B 1 371 ? 31.62285 -26.92299 51.47417 1.000 45.63939 368 SER B C 1
ATOM 7827 O O . SER B 1 371 ? 32.27883 -27.14426 52.49504 1.000 45.02324 368 SER B O 1
ATOM 7830 N N . PHE B 1 372 ? 32.04370 -27.26356 50.25259 1.000 41.09963 369 PHE B N 1
ATOM 7831 C CA . PHE B 1 372 ? 33.38705 -27.74900 49.92453 1.000 45.40993 369 PHE B CA 1
ATOM 7832 C C . PHE B 1 372 ? 33.81067 -28.92768 50.80243 1.000 44.81882 369 PHE B C 1
ATOM 7833 O O . PHE B 1 372 ? 34.74100 -28.82646 51.58947 1.000 45.07469 369 PHE B O 1
ATOM 7841 N N . LEU B 1 373 ? 33.13574 -30.06645 50.64273 1.000 39.27140 370 LEU B N 1
ATOM 7842 C CA . LEU B 1 373 ? 33.41885 -31.11012 51.62051 1.000 41.99868 370 LEU B CA 1
ATOM 7843 C C . LEU B 1 373 ? 33.29236 -32.52796 51.07648 1.000 44.64301 370 LEU B C 1
ATOM 7844 O O . LEU B 1 373 ? 33.94229 -33.44292 51.60403 1.000 42.05229 370 LEU B O 1
ATOM 7849 N N . ASP B 1 374 ? 32.46958 -32.73136 50.03390 1.000 38.41497 371 ASP B N 1
ATOM 7850 C CA . ASP B 1 374 ? 32.35786 -34.06206 49.43884 1.000 39.00536 371 ASP B CA 1
ATOM 7851 C C . ASP B 1 374 ? 33.70817 -34.58779 48.95242 1.000 39.25927 371 ASP B C 1
ATOM 7852 O O . ASP B 1 374 ? 33.95053 -35.79529 48.99128 1.000 40.42289 371 ASP B O 1
ATOM 7857 N N . HIS B 1 375 ? 34.58267 -33.70690 48.46917 1.000 34.86996 372 HIS B N 1
ATOM 7858 C CA . HIS B 1 375 ? 35.90871 -34.12746 48.01541 1.000 39.80788 372 HIS B CA 1
ATOM 7859 C C . HIS B 1 375 ? 36.83623 -34.49285 49.17244 1.000 39.60365 372 HIS B C 1
ATOM 7860 O O . HIS B 1 375 ? 37.89964 -35.08473 48.93263 1.000 36.15562 372 HIS B O 1
ATOM 7867 N N . ASP B 1 376 ? 36.44291 -34.18597 50.41184 1.000 37.78174 373 ASP B N 1
ATOM 7868 C CA . ASP B 1 376 ? 37.30204 -34.36293 51.58600 1.000 42.12751 373 ASP B CA 1
ATOM 7869 C C . ASP B 1 376 ? 36.74746 -35.42287 52.53100 1.000 41.74167 373 ASP B C 1
ATOM 7870 O O . ASP B 1 376 ? 36.60494 -35.18321 53.72948 1.000 49.97176 373 ASP B O 1
ATOM 7875 N N . ARG B 1 377 ? 36.40979 -36.58447 51.99765 1.000 45.77223 374 ARG B N 1
ATOM 7876 C CA . ARG B 1 377 ? 35.74899 -37.64009 52.73673 1.000 43.88964 374 ARG B CA 1
ATOM 7877 C C . ARG B 1 377 ? 36.69215 -38.82121 52.87041 1.000 49.81173 374 ARG B C 1
ATOM 7878 O O . ARG B 1 377 ? 37.66009 -38.96663 52.11656 1.000 48.71705 374 ARG B O 1
ATOM 7886 N N . LEU B 1 378 ? 36.40530 -39.65510 53.86158 1.000 51.96339 375 LEU B N 1
ATOM 7887 C CA . LEU B 1 378 ? 37.05558 -40.95209 53.96895 1.000 49.08896 375 LEU B CA 1
ATOM 7888 C C . LEU B 1 378 ? 36.61238 -41.83716 52.81305 1.000 52.68953 375 LEU B C 1
ATOM 7889 O O . LEU B 1 378 ? 35.41257 -42.10536 52.65086 1.000 49.59572 375 LEU B O 1
ATOM 7894 N N . PHE B 1 379 ? 37.57618 -42.30154 52.02215 1.000 48.87904 376 PHE B N 1
ATOM 7895 C CA . PHE B 1 379 ? 37.28212 -43.11060 50.84460 1.000 50.23588 376 PHE B CA 1
ATOM 7896 C C . PHE B 1 379 ? 36.70002 -44.46765 51.23825 1.000 54.07940 376 PHE B C 1
ATOM 7897 O O . PHE B 1 379 ? 37.40950 -45.32966 51.76904 1.000 54.26288 376 PHE B O 1
ATOM 7905 N N . ILE B 1 380 ? 35.41996 -44.67162 50.94643 1.000 51.61818 377 ILE B N 1
ATOM 7906 C CA . ILE B 1 380 ? 34.79341 -45.98682 51.02683 1.000 49.36006 377 ILE B CA 1
ATOM 7907 C C . ILE B 1 380 ? 34.84634 -46.62530 49.63828 1.000 53.15447 377 ILE B C 1
ATOM 7908 O O . ILE B 1 380 ? 34.27007 -46.06426 48.68861 1.000 50.22601 377 ILE B O 1
ATOM 7913 N N . PRO B 1 381 ? 35.48881 -47.78050 49.47960 1.000 53.85592 378 PRO B N 1
ATOM 7914 C CA . PRO B 1 381 ? 35.62337 -48.37905 48.14865 1.000 52.85770 378 PRO B CA 1
ATOM 7915 C C . PRO B 1 381 ? 34.26548 -48.73431 47.55214 1.000 53.21496 378 PRO B C 1
ATOM 7916 O O . PRO B 1 381 ? 33.31452 -49.04345 48.28689 1.000 49.98972 378 PRO B O 1
ATOM 7920 N N . PRO B 1 382 ? 34.16979 -48.77730 46.22145 1.000 49.59943 379 PRO B N 1
ATOM 7921 C CA . PRO B 1 382 ? 32.87195 -49.07730 45.57872 1.000 53.44952 379 PRO B CA 1
ATOM 7922 C C . PRO B 1 382 ? 32.42690 -50.51259 45.84563 1.000 55.27342 379 PRO B C 1
ATOM 7923 O O . PRO B 1 382 ? 33.20660 -51.45867 45.71041 1.000 57.09076 379 PRO B O 1
ATOM 7927 N N . GLN B 1 383 ? 31.15689 -50.66253 46.21939 1.000 52.79652 380 GLN B N 1
ATOM 7928 C CA . GLN B 1 383 ? 30.56366 -51.94417 46.57193 1.000 54.41987 380 GLN B CA 1
ATOM 7929 C C . GLN B 1 383 ? 29.67673 -52.53489 45.48051 1.000 53.45534 380 GLN B C 1
ATOM 7930 O O . GLN B 1 383 ? 29.28971 -53.69852 45.58756 1.000 56.54176 380 GLN B O 1
ATOM 7936 N N . LYS B 1 384 ? 29.30843 -51.77207 44.46069 1.000 54.44173 381 LYS B N 1
ATOM 7937 C CA . LYS B 1 384 ? 28.43508 -52.27806 43.40184 1.000 50.52450 381 LYS B CA 1
ATOM 7938 C C . LYS B 1 384 ? 29.30923 -52.58014 42.19328 1.000 51.49315 381 LYS B C 1
ATOM 7939 O O . LYS B 1 384 ? 29.56379 -51.71550 41.35600 1.000 52.57274 381 LYS B O 1
ATOM 7945 N N . ARG B 1 385 ? 29.76688 -53.83545 42.11376 1.000 52.64369 382 ARG B N 1
ATOM 7946 C CA . ARG B 1 385 ? 30.74592 -54.23277 41.10813 1.000 53.47468 382 ARG B CA 1
ATOM 7947 C C . ARG B 1 385 ? 30.18242 -54.17839 39.69298 1.000 54.11298 382 ARG B C 1
ATOM 7948 O O . ARG B 1 385 ? 30.92423 -53.88816 38.74427 1.000 53.51554 382 ARG B O 1
ATOM 7956 N N . ASN B 1 386 ? 28.88912 -54.45399 39.51927 1.000 53.42444 383 ASN B N 1
ATOM 7957 C CA . ASN B 1 386 ? 28.31381 -54.34509 38.18198 1.000 55.25099 383 ASN B CA 1
ATOM 7958 C C . ASN B 1 386 ? 28.33306 -52.89894 37.68794 1.000 51.92896 383 ASN B C 1
ATOM 7959 O O . ASN B 1 386 ? 28.67182 -52.64177 36.52940 1.000 55.48428 383 ASN B O 1
ATOM 7964 N N . GLU B 1 387 ? 27.99130 -51.93824 38.55098 1.000 52.22750 384 GLU B N 1
ATOM 7965 C CA . GLU B 1 387 ? 28.03563 -50.53896 38.13631 1.000 51.61709 384 GLU B CA 1
ATOM 7966 C C . GLU B 1 387 ? 29.45734 -50.08235 37.86502 1.000 50.39211 384 GLU B C 1
ATOM 7967 O O . GLU B 1 387 ? 29.68066 -49.23043 36.99818 1.000 47.03572 384 GLU B O 1
ATOM 7973 N N . LEU B 1 388 ? 30.42440 -50.64353 38.58949 1.000 46.59234 385 LEU B N 1
ATOM 7974 C CA . LEU B 1 388 ? 31.81754 -50.27109 38.39714 1.000 49.71127 385 LEU B CA 1
ATOM 7975 C C . LEU B 1 388 ? 32.30187 -50.66362 37.01253 1.000 50.64490 385 LEU B C 1
ATOM 7976 O O . LEU B 1 388 ? 32.94294 -49.86536 36.31933 1.000 48.91154 385 LEU B O 1
ATOM 7981 N N . LYS B 1 389 ? 32.01060 -51.90133 36.59858 1.000 53.11088 386 LYS B N 1
ATOM 7982 C CA . LYS B 1 389 ? 32.51005 -52.40072 35.32177 1.000 55.31373 386 LYS B CA 1
ATOM 7983 C C . LYS B 1 389 ? 31.88778 -51.64849 34.15492 1.000 54.78937 386 LYS B C 1
ATOM 7984 O O . LYS B 1 389 ? 32.54322 -51.41622 33.13218 1.000 54.02332 386 LYS B O 1
ATOM 7990 N N . GLU B 1 390 ? 30.62027 -51.27592 34.27408 1.000 52.61723 387 GLU B N 1
ATOM 7991 C CA . GLU B 1 390 ? 29.95162 -50.73253 33.10092 1.000 54.06929 387 GLU B CA 1
ATOM 7992 C C . GLU B 1 390 ? 30.40502 -49.31095 32.79591 1.000 54.23309 387 GLU B C 1
ATOM 7993 O O . GLU B 1 390 ? 30.27679 -48.86264 31.65397 1.000 57.46948 387 GLU B O 1
ATOM 7999 N N . ARG B 1 391 ? 30.93817 -48.59636 33.78465 1.000 53.93135 388 ARG B N 1
ATOM 8000 C CA . ARG B 1 391 ? 31.49464 -47.26944 33.57145 1.000 53.43030 388 ARG B CA 1
ATOM 8001 C C . ARG B 1 391 ? 32.99148 -47.29580 33.30235 1.000 52.30363 388 ARG B C 1
ATOM 8002 O O . ARG B 1 391 ? 33.58742 -46.22964 33.13517 1.000 54.90711 388 ARG B O 1
ATOM 8010 N N . ALA B 1 392 ? 33.60603 -48.47831 33.24177 1.000 51.55268 389 ALA B N 1
ATOM 8011 C CA . ALA B 1 392 ? 35.06303 -48.55706 33.27075 1.000 50.62520 389 ALA B CA 1
ATOM 8012 C C . ALA B 1 392 ? 35.68875 -47.97676 32.01892 1.000 54.73076 389 ALA B C 1
ATOM 8013 O O . ALA B 1 392 ? 36.82422 -47.49830 32.07379 1.000 56.86985 389 ALA B O 1
ATOM 8015 N N . HIS B 1 393 ? 34.97480 -48.00573 30.89169 1.000 55.49445 390 HIS B N 1
ATOM 8016 C CA . HIS B 1 393 ? 35.52623 -47.53327 29.62894 1.000 54.34457 390 HIS B CA 1
ATOM 8017 C C . HIS B 1 393 ? 35.46299 -46.01990 29.46665 1.000 57.16119 390 HIS B C 1
ATOM 8018 O O . HIS B 1 393 ? 36.09658 -45.49256 28.54569 1.000 56.42878 390 HIS B O 1
ATOM 8025 N N . LEU B 1 394 ? 34.72037 -45.31015 30.31605 1.000 54.95475 391 LEU B N 1
ATOM 8026 C CA . LEU B 1 394 ? 34.61319 -43.86348 30.17075 1.000 52.87067 391 LEU B CA 1
ATOM 8027 C C . LEU B 1 394 ? 35.95275 -43.20416 30.50978 1.000 56.44478 391 LEU B C 1
ATOM 8028 O O . LEU B 1 394 ? 36.60979 -43.58634 31.48466 1.000 53.96225 391 LEU B O 1
ATOM 8033 N N . PRO B 1 395 ? 36.38831 -42.22871 29.72527 1.000 55.49934 392 PRO B N 1
ATOM 8034 C CA . PRO B 1 395 ? 37.70334 -41.59605 29.93759 1.000 55.11799 392 PRO B CA 1
ATOM 8035 C C . PRO B 1 395 ? 37.66344 -40.45430 30.95127 1.000 56.44212 392 PRO B C 1
ATOM 8036 O O . PRO B 1 395 ? 37.65583 -39.26488 30.62885 1.000 58.83511 392 PRO B O 1
ATOM 8040 N N . TYR B 1 396 ? 37.63832 -40.81599 32.22623 1.000 54.15267 393 TYR B N 1
ATOM 8041 C CA . TYR B 1 396 ? 37.67311 -39.80545 33.27096 1.000 54.92964 393 TYR B CA 1
ATOM 8042 C C . TYR B 1 396 ? 39.06560 -39.18478 33.37716 1.000 56.01285 393 TYR B C 1
ATOM 8043 O O . TYR B 1 396 ? 40.08233 -39.85773 33.19557 1.000 58.85130 393 TYR B O 1
ATOM 8052 N N . GLN B 1 397 ? 39.10174 -37.88731 33.66754 1.000 60.76664 394 GLN B N 1
ATOM 8053 C CA . GLN B 1 397 ? 40.33097 -37.08941 33.70863 1.000 57.73278 394 GLN B CA 1
ATOM 8054 C C . GLN B 1 397 ? 40.51429 -36.55778 35.12175 1.000 59.18717 394 GLN B C 1
ATOM 8055 O O . GLN B 1 397 ? 40.34264 -35.35859 35.35393 1.000 65.63957 394 GLN B O 1
ATOM 8061 N N . SER B 1 398 ? 40.83978 -37.44062 36.06183 1.000 52.91551 395 SER B N 1
ATOM 8062 C CA . SER B 1 398 ? 41.02088 -37.03375 37.44584 1.000 47.91133 395 SER B CA 1
ATOM 8063 C C . SER B 1 398 ? 42.08479 -37.91926 38.07666 1.000 43.85154 395 SER B C 1
ATOM 8064 O O . SER B 1 398 ? 42.47866 -38.94691 37.52008 1.000 45.04574 395 SER B O 1
ATOM 8067 N N . VAL B 1 399 ? 42.55444 -37.50455 39.25155 1.000 42.14661 396 VAL B N 1
ATOM 8068 C CA . VAL B 1 399 ? 43.72562 -38.10955 39.87412 1.000 41.57036 396 VAL B CA 1
ATOM 8069 C C . VAL B 1 399 ? 43.50875 -38.14979 41.37580 1.000 41.67296 396 VAL B C 1
ATOM 8070 O O . VAL B 1 399 ? 43.35218 -37.09934 42.00914 1.000 43.75742 396 VAL B O 1
ATOM 8074 N N . CYS B 1 400 ? 43.55542 -39.34868 41.94952 1.000 35.49243 397 CYS B N 1
ATOM 8075 C CA . CYS B 1 400 ? 43.20620 -39.57286 43.33661 1.000 36.44334 397 CYS B CA 1
ATOM 8076 C C . CYS B 1 400 ? 44.17779 -40.59602 43.88663 1.000 41.35347 397 CYS B C 1
ATOM 8077 O O . CYS B 1 400 ? 44.53205 -41.54085 43.18383 1.000 44.16574 397 CYS B O 1
ATOM 8080 N N . VAL B 1 401 ? 44.63838 -40.37571 45.11799 1.000 39.44688 398 VAL B N 1
ATOM 8081 C CA . VAL B 1 401 ? 45.69825 -41.16762 45.74602 1.000 39.26326 398 VAL B CA 1
ATOM 8082 C C . VAL B 1 401 ? 45.14540 -41.82572 47.00379 1.000 35.88485 398 VAL B C 1
ATOM 8083 O O . VAL B 1 401 ? 44.50975 -41.15204 47.82550 1.000 39.96038 398 VAL B O 1
ATOM 8087 N N . ASP B 1 402 ? 45.39513 -43.12490 47.16480 1.000 39.67009 399 ASP B N 1
ATOM 8088 C CA . ASP B 1 402 ? 44.97878 -43.82360 48.37718 1.000 45.11499 399 ASP B CA 1
ATOM 8089 C C . ASP B 1 402 ? 45.98411 -43.58409 49.49743 1.000 49.21646 399 ASP B C 1
ATOM 8090 O O . ASP B 1 402 ? 47.00255 -42.90643 49.32106 1.000 48.67867 399 ASP B O 1
ATOM 8095 N N . ASP B 1 403 ? 45.71226 -44.16713 50.66283 1.000 45.76869 400 ASP B N 1
ATOM 8096 C CA . ASP B 1 403 ? 46.52406 -43.86875 51.83701 1.000 53.10340 400 ASP B CA 1
ATOM 8097 C C . ASP B 1 403 ? 47.85316 -44.61468 51.85197 1.000 55.21498 400 ASP B C 1
ATOM 8098 O O . ASP B 1 403 ? 48.61817 -44.45556 52.80603 1.000 58.07394 400 ASP B O 1
ATOM 8103 N N . GLN B 1 404 ? 48.13876 -45.42860 50.83804 1.000 55.14710 401 GLN B N 1
ATOM 8104 C CA . GLN B 1 404 ? 49.45063 -46.02971 50.66404 1.000 56.59490 401 GLN B CA 1
ATOM 8105 C C . GLN B 1 404 ? 50.27138 -45.32237 49.59566 1.000 53.60870 401 GLN B C 1
ATOM 8106 O O . GLN B 1 404 ? 51.35735 -45.79873 49.25389 1.000 51.40079 401 GLN B O 1
ATOM 8112 N N . GLY B 1 405 ? 49.76911 -44.21709 49.04780 1.000 46.91661 402 GLY B N 1
ATOM 8113 C CA . GLY B 1 405 ? 50.41307 -43.54820 47.94247 1.000 43.91409 402 GLY B CA 1
ATOM 8114 C C . GLY B 1 405 ? 50.16257 -44.14465 46.57554 1.000 47.02206 402 GLY B C 1
ATOM 8115 O O . GLY B 1 405 ? 50.81755 -43.72318 45.61376 1.000 47.46631 402 GLY B O 1
ATOM 8116 N N . GLU B 1 406 ? 49.24516 -45.10971 46.45430 1.000 44.31534 403 GLU B N 1
ATOM 8117 C CA . GLU B 1 406 ? 48.88753 -45.73401 45.18118 1.000 49.01562 403 GLU B CA 1
ATOM 8118 C C . GLU B 1 406 ? 47.82520 -44.92402 44.43782 1.000 45.37481 403 GLU B C 1
ATOM 8119 O O . GLU B 1 406 ? 46.97456 -44.28156 45.04835 1.000 45.35283 403 GLU B O 1
ATOM 8125 N N . LEU B 1 407 ? 47.85883 -44.99539 43.10804 1.000 43.95452 404 LEU B N 1
ATOM 8126 C CA . LEU B 1 407 ? 46.82527 -44.36775 42.28608 1.000 47.23718 404 LEU B CA 1
ATOM 8127 C C . LEU B 1 407 ? 45.50434 -45.13766 42.37019 1.000 43.48458 404 LEU B C 1
ATOM 8128 O O . LEU B 1 407 ? 45.47566 -46.35601 42.18484 1.000 44.68856 404 LEU B O 1
ATOM 8133 N N . ILE B 1 408 ? 44.41078 -44.43053 42.64505 1.000 47.37052 405 ILE B N 1
ATOM 8134 C CA . ILE B 1 408 ? 43.06766 -45.00899 42.61171 1.000 44.48947 405 ILE B CA 1
ATOM 8135 C C . ILE B 1 408 ? 42.51391 -44.80386 41.20381 1.000 41.95744 405 ILE B C 1
ATOM 8136 O O . ILE B 1 408 ? 42.43720 -43.65515 40.75363 1.000 45.71816 405 ILE B O 1
ATOM 8141 N N . PRO B 1 409 ? 42.15727 -45.86012 40.46881 1.000 43.24592 406 PRO B N 1
ATOM 8142 C CA . PRO B 1 409 ? 41.69635 -45.66027 39.08346 1.000 40.43929 406 PRO B CA 1
ATOM 8143 C C . PRO B 1 409 ? 40.52264 -44.69548 39.05207 1.000 41.69544 406 PRO B C 1
ATOM 8144 O O . PRO B 1 409 ? 39.64027 -44.74756 39.92783 1.000 41.49741 406 PRO B O 1
ATOM 8148 N N . PRO B 1 410 ? 40.51109 -43.75651 38.10832 1.000 40.09426 407 PRO B N 1
ATOM 8149 C CA . PRO B 1 410 ? 39.42075 -42.76129 38.08321 1.000 38.62312 407 PRO B CA 1
ATOM 8150 C C . PRO B 1 410 ? 38.01312 -43.36194 38.10318 1.000 45.65461 407 PRO B C 1
ATOM 8151 O O . PRO B 1 410 ? 37.11921 -42.78533 38.74673 1.000 45.91910 407 PRO B O 1
ATOM 8155 N N . HIS B 1 411 ? 37.78597 -44.51549 37.46639 1.000 39.29758 408 HIS B N 1
ATOM 8156 C CA . HIS B 1 411 ? 36.42136 -45.03333 37.43543 1.000 45.32807 408 HIS B CA 1
ATOM 8157 C C . HIS B 1 411 ? 36.02906 -45.64420 38.77517 1.000 45.60810 408 HIS B C 1
ATOM 8158 O O . HIS B 1 411 ? 34.83541 -45.69414 39.11173 1.000 43.80332 408 HIS B O 1
ATOM 8165 N N . VAL B 1 412 ? 37.02204 -46.07081 39.55933 1.000 44.63150 409 VAL B N 1
ATOM 8166 C CA . VAL B 1 412 ? 36.77078 -46.54546 40.91453 1.000 39.14684 409 VAL B CA 1
ATOM 8167 C C . VAL B 1 412 ? 36.35415 -45.38561 41.80698 1.000 40.84947 409 VAL B C 1
ATOM 8168 O O . VAL B 1 412 ? 35.40144 -45.48879 42.59253 1.000 40.41936 409 VAL B O 1
ATOM 8172 N N . MET B 1 413 ? 37.03140 -44.24935 41.67188 1.000 39.98419 410 MET B N 1
ATOM 8173 C CA . MET B 1 413 ? 36.65673 -43.07613 42.45048 1.000 42.87171 410 MET B CA 1
ATOM 8174 C C . MET B 1 413 ? 35.25167 -42.58386 42.09636 1.000 40.92249 410 MET B C 1
ATOM 8175 O O . MET B 1 413 ? 34.48144 -42.19317 42.98499 1.000 41.02890 410 MET B O 1
ATOM 8180 N N . VAL B 1 414 ? 34.90131 -42.57514 40.80728 1.000 39.54185 411 VAL B N 1
ATOM 8181 C CA . VAL B 1 414 ? 33.58762 -42.05107 40.41262 1.000 38.99437 411 VAL B CA 1
ATOM 8182 C C . VAL B 1 414 ? 32.46765 -42.93936 40.93920 1.000 39.50712 411 VAL B C 1
ATOM 8183 O O . VAL B 1 414 ? 31.45278 -42.44808 41.45172 1.000 43.15511 411 VAL B O 1
ATOM 8187 N N . GLN B 1 415 ? 32.62255 -44.25750 40.81231 1.000 42.43130 412 GLN B N 1
ATOM 8188 C CA . GLN B 1 415 ? 31.62975 -45.17035 41.37150 1.000 42.20102 412 GLN B CA 1
ATOM 8189 C C . GLN B 1 415 ? 31.54292 -45.01322 42.88053 1.000 44.82870 412 GLN B C 1
ATOM 8190 O O . GLN B 1 415 ? 30.45404 -45.07590 43.45858 1.000 43.71040 412 GLN B O 1
ATOM 8196 N N . SER B 1 416 ? 32.68253 -44.79288 43.54063 1.000 42.51436 413 SER B N 1
ATOM 8197 C CA . SER B 1 416 ? 32.63889 -44.51066 44.96622 1.000 38.66636 413 SER B CA 1
ATOM 8198 C C . SER B 1 416 ? 31.87236 -43.21287 45.24847 1.000 36.70051 413 SER B C 1
ATOM 8199 O O . SER B 1 416 ? 31.08230 -43.13197 46.19779 1.000 42.86055 413 SER B O 1
ATOM 8202 N N . LEU B 1 417 ? 32.06064 -42.19485 44.42612 1.000 36.27585 414 LEU B N 1
ATOM 8203 C CA . LEU B 1 417 ? 31.31196 -40.96375 44.63683 1.000 37.51598 414 LEU B CA 1
ATOM 8204 C C . LEU B 1 417 ? 29.81796 -41.18752 44.42301 1.000 38.97384 414 LEU B C 1
ATOM 8205 O O . LEU B 1 417 ? 28.98776 -40.70422 45.20664 1.000 39.89811 414 LEU B O 1
ATOM 8210 N N . VAL B 1 418 ? 29.45656 -41.91976 43.37124 1.000 40.62745 415 VAL B N 1
ATOM 8211 C CA . VAL B 1 418 ? 28.04604 -42.24169 43.14121 1.000 40.05868 415 VAL B CA 1
ATOM 8212 C C . VAL B 1 418 ? 27.44659 -42.88717 44.38329 1.000 39.71183 415 VAL B C 1
ATOM 8213 O O . VAL B 1 418 ? 26.41114 -42.44808 44.89406 1.000 41.96760 415 VAL B O 1
ATOM 8217 N N . GLU B 1 419 ? 28.13355 -43.89086 44.93844 1.000 43.22545 416 GLU B N 1
ATOM 8218 C CA . GLU B 1 419 ? 27.61788 -44.57983 46.12695 1.000 45.24166 416 GLU B CA 1
ATOM 8219 C C . GLU B 1 419 ? 27.49534 -43.63484 47.32294 1.000 42.31503 416 GLU B C 1
ATOM 8220 O O . GLU B 1 419 ? 26.56588 -43.76051 48.13161 1.000 42.43126 416 GLU B O 1
ATOM 8226 N N . HIS B 1 420 ? 28.43322 -42.69557 47.45650 1.000 40.66975 417 HIS B N 1
ATOM 8227 C CA . HIS B 1 420 ? 28.34663 -41.67142 48.49347 1.000 39.82643 417 HIS B CA 1
ATOM 8228 C C . HIS B 1 420 ? 27.10894 -40.79940 48.29696 1.000 42.16729 417 HIS B C 1
ATOM 8229 O O . HIS B 1 420 ? 26.35284 -40.54469 49.24074 1.000 40.60340 417 HIS B O 1
ATOM 8236 N N . LEU B 1 421 ? 26.86618 -40.34325 47.07232 1.000 40.99700 418 LEU B N 1
ATOM 8237 C CA . LEU B 1 421 ? 25.67904 -39.51560 46.88137 1.000 39.92540 418 LEU B CA 1
ATOM 8238 C C . LEU B 1 421 ? 24.38989 -40.32485 47.00186 1.000 45.90988 418 LEU B C 1
ATOM 8239 O O . LEU B 1 421 ? 23.33703 -39.75034 47.29633 1.000 44.36335 418 LEU B O 1
ATOM 8244 N N . GLU B 1 422 ? 24.44872 -41.64295 46.80937 1.000 45.87234 419 GLU B N 1
ATOM 8245 C CA . GLU B 1 422 ? 23.25896 -42.46350 46.99913 1.000 45.70597 419 GLU B CA 1
ATOM 8246 C C . GLU B 1 422 ? 22.86785 -42.54450 48.47287 1.000 51.55466 419 GLU B C 1
ATOM 8247 O O . GLU B 1 422 ? 21.67320 -42.54027 48.79954 1.000 48.17099 419 GLU B O 1
ATOM 8253 N N . ARG B 1 423 ? 23.85577 -42.63435 49.38047 1.000 46.77222 420 ARG B N 1
ATOM 8254 C CA . ARG B 1 423 ? 23.54090 -42.58183 50.80480 1.000 45.14292 420 ARG B CA 1
ATOM 8255 C C . ARG B 1 423 ? 22.88358 -41.26147 51.15826 1.000 47.48173 420 ARG B C 1
ATOM 8256 O O . ARG B 1 423 ? 21.94378 -41.22081 51.96277 1.000 50.94648 420 ARG B O 1
ATOM 8264 N N . TRP B 1 424 ? 23.34548 -40.16946 50.55457 1.000 42.44944 421 TRP B N 1
ATOM 8265 C CA . TRP B 1 424 ? 22.73781 -38.87744 50.84628 1.000 43.85289 421 TRP B CA 1
ATOM 8266 C C . TRP B 1 424 ? 21.31786 -38.77176 50.27681 1.000 49.45129 421 TRP B C 1
ATOM 8267 O O . TRP B 1 424 ? 20.40667 -38.28646 50.96138 1.000 49.14238 421 TRP B O 1
ATOM 8278 N N . SER B 1 425 ? 21.09148 -39.24154 49.04842 1.000 45.55624 422 SER B N 1
ATOM 8279 C CA . SER B 1 425 ? 19.75804 -39.12127 48.47340 1.000 49.46605 422 SER B CA 1
ATOM 8280 C C . SER B 1 425 ? 18.72905 -39.89109 49.29250 1.000 51.15244 422 SER B C 1
ATOM 8281 O O . SER B 1 425 ? 17.53940 -39.56792 49.25008 1.000 50.97458 422 SER B O 1
ATOM 8284 N N . GLN B 1 426 ? 19.17712 -40.86605 50.07155 1.000 50.06410 423 GLN B N 1
ATOM 8285 C CA . GLN B 1 426 ? 18.28551 -41.59769 50.95045 1.000 56.65704 423 GLN B CA 1
ATOM 8286 C C . GLN B 1 426 ? 17.81537 -40.77229 52.14703 1.000 59.05569 423 GLN B C 1
ATOM 8287 O O . GLN B 1 426 ? 16.76200 -41.08441 52.70822 1.000 60.35329 423 GLN B O 1
ATOM 8293 N N . VAL B 1 427 ? 18.54675 -39.72474 52.55188 1.000 59.21697 424 VAL B N 1
ATOM 8294 C CA . VAL B 1 427 ? 18.07225 -38.85497 53.63089 1.000 51.10714 424 VAL B CA 1
ATOM 8295 C C . VAL B 1 427 ? 17.52035 -37.53072 53.12350 1.000 52.65406 424 VAL B C 1
ATOM 8296 O O . VAL B 1 427 ? 16.89743 -36.79842 53.90945 1.000 53.52974 424 VAL B O 1
ATOM 8300 N N . VAL B 1 428 ? 17.73096 -37.19395 51.84543 1.000 53.71613 425 VAL B N 1
ATOM 8301 C CA . VAL B 1 428 ? 17.20094 -35.95581 51.27896 1.000 50.46472 425 VAL B CA 1
ATOM 8302 C C . VAL B 1 428 ? 15.68396 -36.06755 51.15909 1.000 54.04767 425 VAL B C 1
ATOM 8303 O O . VAL B 1 428 ? 15.14904 -37.11338 50.77576 1.000 56.47550 425 VAL B O 1
ATOM 8307 N N . ASN B 1 429 ? 14.98393 -34.98333 51.48574 1.000 50.91908 426 ASN B N 1
ATOM 8308 C CA . ASN B 1 429 ? 13.52869 -34.93059 51.43265 1.000 53.20663 426 ASN B CA 1
ATOM 8309 C C . ASN B 1 429 ? 13.09703 -33.85092 50.43953 1.000 52.45057 426 ASN B C 1
ATOM 8310 O O . ASN B 1 429 ? 13.88286 -33.45171 49.56890 1.000 54.34979 426 ASN B O 1
ATOM 8315 N N . LYS B 1 430 ? 11.87155 -33.34643 50.56574 1.000 52.15660 427 LYS B N 1
ATOM 8316 C CA . LYS B 1 430 ? 11.36884 -32.38899 49.57924 1.000 53.95254 427 LYS B CA 1
ATOM 8317 C C . LYS B 1 430 ? 12.08846 -31.04340 49.63925 1.000 48.13957 427 LYS B C 1
ATOM 8318 O O . LYS B 1 430 ? 11.96266 -30.25100 48.70104 1.000 48.45307 427 LYS B O 1
ATOM 8324 N N . HIS B 1 431 ? 12.83053 -30.75345 50.70879 1.000 46.90473 428 HIS B N 1
ATOM 8325 C CA . HIS B 1 431 ? 13.49679 -29.45807 50.77862 1.000 49.90868 428 HIS B CA 1
ATOM 8326 C C . HIS B 1 431 ? 14.86606 -29.44770 50.09558 1.000 46.57772 428 HIS B C 1
ATOM 8327 O O . HIS B 1 431 ? 15.37263 -28.36743 49.77497 1.000 47.01285 428 HIS B O 1
ATOM 8334 N N . GLY B 1 432 ? 15.45497 -30.60406 49.83371 1.000 45.74208 429 GLY B N 1
ATOM 8335 C CA . GLY B 1 432 ? 16.60942 -30.65324 48.94331 1.000 46.15836 429 GLY B CA 1
ATOM 8336 C C . GLY B 1 432 ? 17.93900 -30.54432 49.66288 1.000 45.58612 429 GLY B C 1
ATOM 8337 O O . GLY B 1 432 ? 18.02788 -30.65574 50.88947 1.000 39.78279 429 GLY B O 1
ATOM 8338 N N . LEU B 1 433 ? 18.99652 -30.31186 48.86435 1.000 43.34307 430 LEU B N 1
ATOM 8339 C CA . LEU B 1 433 ? 20.37760 -30.35547 49.35850 1.000 43.58435 430 LEU B CA 1
ATOM 8340 C C . LEU B 1 433 ? 21.21831 -29.35850 48.56455 1.000 43.06919 430 LEU B C 1
ATOM 8341 O O . LEU B 1 433 ? 21.42063 -29.54444 47.36353 1.000 42.43606 430 LEU B O 1
ATOM 8346 N N . MET B 1 434 ? 21.68434 -28.29448 49.21790 1.000 37.74775 431 MET B N 1
ATOM 8347 C CA . MET B 1 434 ? 22.49321 -27.27285 48.56318 1.000 41.97998 431 MET B CA 1
ATOM 8348 C C . MET B 1 434 ? 23.96660 -27.60065 48.75084 1.000 42.52726 431 MET B C 1
ATOM 8349 O O . MET B 1 434 ? 24.41896 -27.73637 49.89457 1.000 43.60331 431 MET B O 1
ATOM 8354 N N . ILE B 1 435 ? 24.71383 -27.71611 47.64743 1.000 37.36473 432 ILE B N 1
ATOM 8355 C CA . ILE B 1 435 ? 26.13203 -28.09537 47.70802 1.000 41.73681 432 ILE B CA 1
ATOM 8356 C C . ILE B 1 435 ? 26.97992 -27.06045 46.98393 1.000 37.58074 432 ILE B C 1
ATOM 8357 O O . ILE B 1 435 ? 26.73765 -26.74902 45.81349 1.000 41.88817 432 ILE B O 1
ATOM 8362 N N . LEU B 1 436 ? 27.95304 -26.51309 47.69192 1.000 42.75904 433 LEU B N 1
ATOM 8363 C CA . LEU B 1 436 ? 29.11229 -25.87188 47.08569 1.000 37.94191 433 LEU B CA 1
ATOM 8364 C C . LEU B 1 436 ? 30.22042 -26.91011 46.94700 1.000 39.73082 433 LEU B C 1
ATOM 8365 O O . LEU B 1 436 ? 30.48345 -27.67067 47.88711 1.000 41.04872 433 LEU B O 1
ATOM 8370 N N . GLU B 1 437 ? 30.87615 -26.95261 45.78580 1.000 40.27997 434 GLU B N 1
ATOM 8371 C CA . GLU B 1 437 ? 31.96127 -27.91551 45.63396 1.000 41.10235 434 GLU B CA 1
ATOM 8372 C C . GLU B 1 437 ? 33.00883 -27.40488 44.64506 1.000 38.94767 434 GLU B C 1
ATOM 8373 O O . GLU B 1 437 ? 32.71687 -26.59289 43.76437 1.000 36.95979 434 GLU B O 1
ATOM 8379 N N . VAL B 1 438 ? 34.24717 -27.86417 44.83135 1.000 38.56865 435 VAL B N 1
ATOM 8380 C CA . VAL B 1 438 ? 35.36822 -27.48866 43.98048 1.000 34.63377 435 VAL B CA 1
ATOM 8381 C C . VAL B 1 438 ? 35.78191 -28.71442 43.17144 1.000 36.96381 435 VAL B C 1
ATOM 8382 O O . VAL B 1 438 ? 35.58037 -29.85793 43.59324 1.000 37.20231 435 VAL B O 1
ATOM 8386 N N . HIS B 1 439 ? 36.36664 -28.46493 41.99901 1.000 34.33640 436 HIS B N 1
ATOM 8387 C CA . HIS B 1 439 ? 36.52535 -29.44988 40.94426 1.000 36.44692 436 HIS B CA 1
ATOM 8388 C C . HIS B 1 439 ? 37.87511 -29.28753 40.27633 1.000 37.13605 436 HIS B C 1
ATOM 8389 O O . HIS B 1 439 ? 38.46388 -28.20652 40.30973 1.000 37.29647 436 HIS B O 1
ATOM 8396 N N . CYS B 1 440 ? 38.31199 -30.34362 39.58904 1.000 35.24755 437 CYS B N 1
ATOM 8397 C CA . CYS B 1 440 ? 39.57112 -30.33467 38.85174 1.000 41.08503 437 CYS B CA 1
ATOM 8398 C C . CYS B 1 440 ? 39.34064 -30.06298 37.35870 1.000 44.49041 437 CYS B C 1
ATOM 8399 O O . CYS B 1 440 ? 38.20720 -30.02677 36.88025 1.000 44.99086 437 CYS B O 1
ATOM 8402 N N . LEU B 1 441 ? 40.43897 -29.85876 36.62181 1.000 43.11923 438 LEU B N 1
ATOM 8403 C CA . LEU B 1 441 ? 40.39998 -29.60423 35.18476 1.000 41.51382 438 LEU B CA 1
ATOM 8404 C C . LEU B 1 441 ? 41.46176 -30.42847 34.46437 1.000 43.06154 438 LEU B C 1
ATOM 8405 O O . LEU B 1 441 ? 42.45193 -30.85483 35.06084 1.000 45.99191 438 LEU B O 1
ATOM 8410 N N . GLU B 1 442 ? 41.22786 -30.67098 33.17167 1.000 45.95354 439 GLU B N 1
ATOM 8411 C CA . GLU B 1 442 ? 42.19874 -31.34172 32.31216 1.000 49.10006 439 GLU B CA 1
ATOM 8412 C C . GLU B 1 442 ? 43.48515 -30.51809 32.21593 1.000 46.05376 439 GLU B C 1
ATOM 8413 O O . GLU B 1 442 ? 43.43727 -29.29030 32.19551 1.000 46.99255 439 GLU B O 1
ATOM 8419 N N . PRO B 1 443 ? 44.63910 -31.17096 32.08164 1.000 48.42311 440 PRO B N 1
ATOM 8420 C CA . PRO B 1 443 ? 45.90450 -30.41976 31.91338 1.000 48.40225 440 PRO B CA 1
ATOM 8421 C C . PRO B 1 443 ? 45.92712 -29.41232 30.76403 1.000 50.25280 440 PRO B C 1
ATOM 8422 O O . PRO B 1 443 ? 46.39492 -28.28365 30.96429 1.000 48.16128 440 PRO B O 1
ATOM 8426 N N . ARG B 1 444 ? 45.45773 -29.78075 29.56318 1.000 52.54892 441 ARG B N 1
ATOM 8427 C CA . ARG B 1 444 ? 45.46443 -28.83330 28.44450 1.000 53.97350 441 ARG B CA 1
ATOM 8428 C C . ARG B 1 444 ? 44.61892 -27.59602 28.74011 1.000 47.79291 441 ARG B C 1
ATOM 8429 O O . ARG B 1 444 ? 44.96058 -26.49239 28.30133 1.000 47.63009 441 ARG B O 1
ATOM 8437 N N . VAL B 1 445 ? 43.52222 -27.74728 29.48409 1.000 45.26389 442 VAL B N 1
ATOM 8438 C CA . VAL B 1 445 ? 42.73661 -26.57481 29.86258 1.000 40.45265 442 VAL B CA 1
ATOM 8439 C C . VAL B 1 445 ? 43.46685 -25.77105 30.93964 1.000 44.56951 442 VAL B C 1
ATOM 8440 O O . VAL B 1 445 ? 43.43090 -24.53503 30.94291 1.000 41.79262 442 VAL B O 1
ATOM 8444 N N . VAL B 1 446 ? 44.14391 -26.45137 31.86983 1.000 40.96925 443 VAL B N 1
ATOM 8445 C CA . VAL B 1 446 ? 44.86332 -25.72272 32.90579 1.000 40.47250 443 VAL B CA 1
ATOM 8446 C C . VAL B 1 446 ? 45.92955 -24.83531 32.27781 1.000 40.80805 443 VAL B C 1
ATOM 8447 O O . VAL B 1 446 ? 46.04262 -23.65989 32.62631 1.000 42.71776 443 VAL B O 1
ATOM 8451 N N . TYR B 1 447 ? 46.66473 -25.35248 31.28211 1.000 40.81381 444 TYR B N 1
ATOM 8452 C CA . TYR B 1 447 ? 47.70990 -24.55636 30.62979 1.000 41.30020 444 TYR B CA 1
ATOM 8453 C C . TYR B 1 447 ? 47.13148 -23.36947 29.86103 1.000 44.61294 444 TYR B C 1
ATOM 8454 O O . TYR B 1 447 ? 47.62988 -22.24511 29.97000 1.000 44.89924 444 TYR B O 1
ATOM 8463 N N . GLN B 1 448 ? 46.08602 -23.59563 29.06709 1.000 42.06203 445 GLN B N 1
ATOM 8464 C CA . GLN B 1 448 ? 45.49267 -22.48711 28.32703 1.000 43.70988 445 GLN B CA 1
ATOM 8465 C C . GLN B 1 448 ? 45.09119 -21.32105 29.23335 1.000 45.32420 445 GLN B C 1
ATOM 8466 O O . GLN B 1 448 ? 45.16941 -20.16427 28.82076 1.000 49.26723 445 GLN B O 1
ATOM 8472 N N . PHE B 1 449 ? 44.68731 -21.58696 30.46838 1.000 44.75140 446 PHE B N 1
ATOM 8473 C CA . PHE B 1 449 ? 44.30560 -20.53019 31.39323 1.000 45.55870 446 PHE B CA 1
ATOM 8474 C C . PHE B 1 449 ? 45.17929 -20.53241 32.64415 1.000 45.20408 446 PHE B C 1
ATOM 8475 O O . PHE B 1 449 ? 44.68136 -20.41481 33.77346 1.000 45.29714 446 PHE B O 1
ATOM 8483 N N . LEU B 1 450 ? 46.49539 -20.64410 32.44758 1.000 47.15536 447 LEU B N 1
ATOM 8484 C CA . LEU B 1 450 ? 47.40661 -20.95385 33.55118 1.000 44.24457 447 LEU B CA 1
ATOM 8485 C C . LEU B 1 450 ? 47.29665 -19.94570 34.69168 1.000 43.94469 447 LEU B C 1
ATOM 8486 O O . LEU B 1 450 ? 47.09904 -20.32778 35.84721 1.000 49.12356 447 LEU B O 1
ATOM 8491 N N . ASP B 1 451 ? 47.42817 -18.65893 34.41515 1.000 48.10995 448 ASP B N 1
ATOM 8492 C CA . ASP B 1 451 ? 47.41244 -17.73224 35.54004 1.000 54.84074 448 ASP B CA 1
ATOM 8493 C C . ASP B 1 451 ? 46.05461 -17.06524 35.73436 1.000 54.25120 448 ASP B C 1
ATOM 8494 O O . ASP B 1 451 ? 45.93645 -16.14248 36.54112 1.000 51.16260 448 ASP B O 1
ATOM 8499 N N . LYS B 1 452 ? 45.01647 -17.53750 35.05607 1.000 52.17820 449 LYS B N 1
ATOM 8500 C CA . LYS B 1 452 ? 43.68930 -17.00849 35.30338 1.000 55.97684 449 LYS B CA 1
ATOM 8501 C C . LYS B 1 452 ? 42.88756 -17.87564 36.26487 1.000 52.03334 449 LYS B C 1
ATOM 8502 O O . LYS B 1 452 ? 41.77086 -17.51222 36.61675 1.000 54.45717 449 LYS B O 1
ATOM 8508 N N . SER B 1 453 ? 43.45344 -18.98126 36.73989 1.000 51.51619 450 SER B N 1
ATOM 8509 C CA . SER B 1 453 ? 42.75959 -19.85638 37.67031 1.000 50.55417 450 SER B CA 1
ATOM 8510 C C . SER B 1 453 ? 43.76805 -20.51406 38.60129 1.000 51.04709 450 SER B C 1
ATOM 8511 O O . SER B 1 453 ? 44.96985 -20.57581 38.31297 1.000 48.56161 450 SER B O 1
ATOM 8514 N N . GLU B 1 454 ? 43.23696 -21.06817 39.69067 1.000 44.24980 451 GLU B N 1
ATOM 8515 C CA . GLU B 1 454 ? 43.98950 -21.63104 40.79985 1.000 46.88009 451 GLU B CA 1
ATOM 8516 C C . GLU B 1 454 ? 44.35188 -23.10178 40.63117 1.000 43.93163 451 GLU B C 1
ATOM 8517 O O . GLU B 1 454 ? 45.07688 -23.62592 41.47587 1.000 43.48730 451 GLU B O 1
ATOM 8523 N N . ASN B 1 455 ? 43.89786 -23.77088 39.56648 1.000 39.00276 452 ASN B N 1
ATOM 8524 C CA . ASN B 1 455 ? 43.96145 -25.23260 39.50883 1.000 37.49942 452 ASN B CA 1
ATOM 8525 C C . ASN B 1 455 ? 45.38955 -25.79055 39.63494 1.000 42.27404 452 ASN B C 1
ATOM 8526 O O . ASN B 1 455 ? 45.59030 -26.83656 40.26130 1.000 39.51439 452 ASN B O 1
ATOM 8531 N N . LEU B 1 456 ? 46.38323 -25.15477 39.00768 1.000 36.19665 453 LEU B N 1
ATOM 8532 C CA . LEU B 1 456 ? 47.71268 -25.76042 38.97274 1.000 41.57100 453 LEU B CA 1
ATOM 8533 C C . LEU B 1 456 ? 48.21745 -26.11738 40.37606 1.000 34.34021 453 LEU B C 1
ATOM 8534 O O . LEU B 1 456 ? 48.61953 -27.25695 40.62517 1.000 35.70965 453 LEU B O 1
ATOM 8539 N N . HIS B 1 457 ? 48.17467 -25.16903 41.31213 1.000 31.73427 454 HIS B N 1
ATOM 8540 C CA . HIS B 1 457 ? 48.57705 -25.47618 42.68400 1.000 34.96827 454 HIS B CA 1
ATOM 8541 C C . HIS B 1 457 ? 47.45965 -26.12255 43.50307 1.000 39.17497 454 HIS B C 1
ATOM 8542 O O . HIS B 1 457 ? 47.73670 -26.95366 44.37378 1.000 35.73014 454 HIS B O 1
ATOM 8549 N N . PHE B 1 458 ? 46.19809 -25.72134 43.30816 1.000 37.07832 455 PHE B N 1
ATOM 8550 C CA . PHE B 1 458 ? 45.14476 -26.27948 44.16203 1.000 36.12324 455 PHE B CA 1
ATOM 8551 C C . PHE B 1 458 ? 44.94592 -27.76706 43.88141 1.000 33.06117 455 PHE B C 1
ATOM 8552 O O . PHE B 1 458 ? 44.86896 -28.57779 44.80852 1.000 38.88698 455 PHE B O 1
ATOM 8560 N N . ASP B 1 459 ? 44.86173 -28.15382 42.60719 1.000 35.93837 456 ASP B N 1
ATOM 8561 C CA . ASP B 1 459 ? 44.65611 -29.56713 42.28875 1.000 35.24778 456 ASP B CA 1
ATOM 8562 C C . ASP B 1 459 ? 45.82309 -30.42252 42.77008 1.000 38.77415 456 ASP B C 1
ATOM 8563 O O . ASP B 1 459 ? 45.63074 -31.58182 43.14592 1.000 35.56544 456 ASP B O 1
ATOM 8568 N N . ALA B 1 460 ? 47.02946 -29.85936 42.78493 1.000 33.39474 457 ALA B N 1
ATOM 8569 C CA . ALA B 1 460 ? 48.19976 -30.60487 43.25098 1.000 37.21124 457 ALA B CA 1
ATOM 8570 C C . ALA B 1 460 ? 48.13891 -30.88842 44.75096 1.000 34.15147 457 ALA B C 1
ATOM 8571 O O . ALA B 1 460 ? 48.24577 -32.04655 45.17230 1.000 37.15135 457 ALA B O 1
ATOM 8573 N N . HIS B 1 461 ? 47.96391 -29.86187 45.58653 1.000 35.59554 458 HIS B N 1
ATOM 8574 C CA . HIS B 1 461 ? 47.97896 -30.19113 47.00954 1.000 37.93531 458 HIS B CA 1
ATOM 8575 C C . HIS B 1 461 ? 46.71046 -30.91356 47.45228 1.000 37.68643 458 HIS B C 1
ATOM 8576 O O . HIS B 1 461 ? 46.74617 -31.62745 48.45901 1.000 34.76967 458 HIS B O 1
ATOM 8583 N N . GLN B 1 462 ? 45.60732 -30.81585 46.70396 1.000 34.66644 459 GLN B N 1
ATOM 8584 C CA . GLN B 1 462 ? 44.48510 -31.68963 47.02590 1.000 38.46976 459 GLN B CA 1
ATOM 8585 C C . GLN B 1 462 ? 44.81826 -33.12918 46.66941 1.000 37.43816 459 GLN B C 1
ATOM 8586 O O . GLN B 1 462 ? 44.47709 -34.05362 47.41244 1.000 36.78376 459 GLN B O 1
ATOM 8592 N N . GLY B 1 463 ? 45.53801 -33.33697 45.56931 1.000 36.01958 460 GLY B N 1
ATOM 8593 C CA . GLY B 1 463 ? 45.90358 -34.69050 45.20352 1.000 34.35882 460 GLY B CA 1
ATOM 8594 C C . GLY B 1 463 ? 46.88445 -35.31586 46.18438 1.000 36.91009 460 GLY B C 1
ATOM 8595 O O . GLY B 1 463 ? 46.68156 -36.44565 46.64593 1.000 35.79059 460 GLY B O 1
ATOM 8596 N N . PHE B 1 464 ? 47.96972 -34.58854 46.50409 1.000 38.57763 461 PHE B N 1
ATOM 8597 C CA . PHE B 1 464 ? 48.97374 -35.07043 47.46029 1.000 36.49635 461 PHE B CA 1
ATOM 8598 C C . PHE B 1 464 ? 48.36492 -35.38177 48.83083 1.000 38.55083 461 PHE B C 1
ATOM 8599 O O . PHE B 1 464 ? 48.75656 -36.35950 49.48062 1.000 40.51780 461 PHE B O 1
ATOM 8607 N N . SER B 1 465 ? 47.42985 -34.54824 49.31016 1.000 37.39849 462 SER B N 1
ATOM 8608 C CA . SER B 1 465 ? 46.81434 -34.75771 50.61305 1.000 38.50838 462 SER B CA 1
ATOM 8609 C C . SER B 1 465 ? 45.63824 -35.72826 50.56755 1.000 40.90174 462 SER B C 1
ATOM 8610 O O . SER B 1 465 ? 44.82781 -35.74523 51.50028 1.000 39.84278 462 SER B O 1
ATOM 8613 N N . GLN B 1 466 ? 45.55620 -36.55979 49.53236 1.000 40.41503 463 GLN B N 1
ATOM 8614 C CA . GLN B 1 466 ? 44.51497 -37.58515 49.40256 1.000 39.54429 463 GLN B CA 1
ATOM 8615 C C . GLN B 1 466 ? 43.10766 -37.03387 49.61568 1.000 40.22462 463 GLN B C 1
ATOM 8616 O O . GLN B 1 466 ? 42.30932 -37.61418 50.34137 1.000 35.82168 463 GLN B O 1
ATOM 8622 N N . GLN B 1 467 ? 42.80134 -35.89697 48.99028 1.000 42.52955 464 GLN B N 1
ATOM 8623 C CA . GLN B 1 467 ? 41.42378 -35.49512 48.72653 1.000 37.73438 464 GLN B CA 1
ATOM 8624 C C . GLN B 1 467 ? 41.08904 -35.79676 47.26760 1.000 41.57642 464 GLN B C 1
ATOM 8625 O O . GLN B 1 467 ? 41.98523 -35.99619 46.43459 1.000 38.84260 464 GLN B O 1
ATOM 8631 N N . TYR B 1 468 ? 39.78212 -35.84431 46.96147 1.000 40.95967 465 TYR B N 1
ATOM 8632 C CA . TYR B 1 468 ? 39.28875 -36.47165 45.72933 1.000 38.63680 465 TYR B CA 1
ATOM 8633 C C . TYR B 1 468 ? 38.46742 -35.48426 44.90152 1.000 41.04926 465 TYR B C 1
ATOM 8634 O O . TYR B 1 468 ? 37.23815 -35.44271 45.00334 1.000 39.30147 465 TYR B O 1
ATOM 8643 N N . LEU B 1 469 ? 39.14031 -34.71784 44.04715 1.000 35.70332 466 LEU B N 1
ATOM 8644 C CA . LEU B 1 469 ? 38.45368 -33.81682 43.13323 1.000 39.44866 466 LEU B CA 1
ATOM 8645 C C . LEU B 1 469 ? 38.08719 -34.56167 41.86264 1.000 39.33338 466 LEU B C 1
ATOM 8646 O O . LEU B 1 469 ? 38.83024 -35.41961 41.39505 1.000 38.23003 466 LEU B O 1
ATOM 8651 N N . VAL B 1 470 ? 36.93646 -34.22457 41.30316 1.000 39.69378 467 VAL B N 1
ATOM 8652 C CA . VAL B 1 470 ? 36.51057 -34.70996 40.00224 1.000 39.46768 467 VAL B CA 1
ATOM 8653 C C . VAL B 1 470 ? 36.06017 -33.48854 39.21166 1.000 39.03013 467 VAL B C 1
ATOM 8654 O O . VAL B 1 470 ? 35.95402 -32.38680 39.74673 1.000 40.48391 467 VAL B O 1
ATOM 8658 N N . GLU B 1 471 ? 35.80690 -33.67935 37.92367 1.000 41.46086 468 GLU B N 1
ATOM 8659 C CA . GLU B 1 471 ? 35.43534 -32.52647 37.11868 1.000 41.28419 468 GLU B CA 1
ATOM 8660 C C . GLU B 1 471 ? 33.97079 -32.15359 37.37347 1.000 38.71982 468 GLU B C 1
ATOM 8661 O O . GLU B 1 471 ? 33.17487 -32.95420 37.84668 1.000 38.05310 468 GLU B O 1
ATOM 8667 N N . ALA B 1 472 ? 33.65094 -30.87926 37.14930 1.000 40.23735 469 ALA B N 1
ATOM 8668 C CA . ALA B 1 472 ? 32.34636 -30.34909 37.55023 1.000 40.93423 469 ALA B CA 1
ATOM 8669 C C 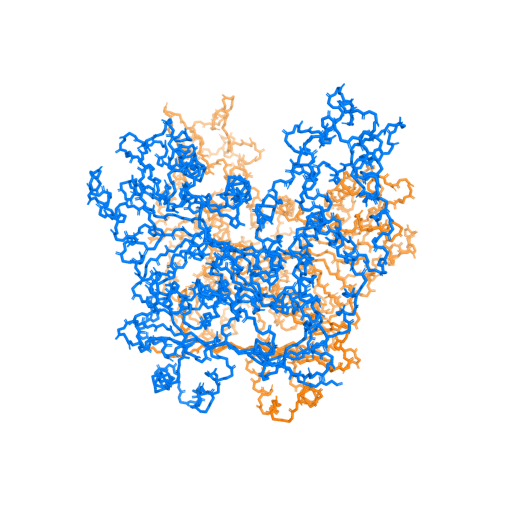. ALA B 1 472 ? 31.18454 -31.13849 36.95099 1.000 39.25155 469 ALA B C 1
ATOM 8670 O O . ALA B 1 472 ? 30.14502 -31.30091 37.60341 1.000 39.03508 469 ALA B O 1
ATOM 8672 N N . GLU B 1 473 ? 31.34491 -31.64640 35.73881 1.000 38.11366 470 GLU B N 1
ATOM 8673 C CA . GLU B 1 473 ? 30.25009 -32.30331 35.04712 1.000 46.67141 470 GLU B CA 1
ATOM 8674 C C . GLU B 1 473 ? 30.15501 -33.76186 35.42584 1.000 47.85282 470 GLU B C 1
ATOM 8675 O O . GLU B 1 473 ? 29.05866 -34.33788 35.36315 1.000 42.31170 470 GLU B O 1
ATOM 8681 N N . VAL B 1 474 ? 31.27083 -34.34921 35.86477 1.000 40.69284 471 VAL B N 1
ATOM 8682 C CA . VAL B 1 474 ? 31.22202 -35.68864 36.43250 1.000 41.13768 471 VAL B CA 1
ATOM 8683 C C . VAL B 1 474 ? 30.50450 -35.66835 37.77410 1.000 39.74055 471 VAL B C 1
ATOM 8684 O O . VAL B 1 474 ? 29.76899 -36.59773 38.11882 1.000 41.21435 471 VAL B O 1
ATOM 8688 N N . PHE B 1 475 ? 30.71837 -34.62186 38.56275 1.000 37.14297 472 PHE B N 1
ATOM 8689 C CA . PHE B 1 475 ? 29.95461 -34.49172 39.79072 1.000 40.02114 472 PHE B CA 1
ATOM 8690 C C . PHE B 1 475 ? 28.46728 -34.35462 39.47998 1.000 40.68437 472 PHE B C 1
ATOM 8691 O O . PHE B 1 475 ? 27.62809 -34.94787 40.16616 1.000 37.60889 472 PHE B O 1
ATOM 8699 N N . LEU B 1 476 ? 28.12833 -33.58676 38.43921 1.000 41.32407 473 LEU B N 1
ATOM 8700 C CA . LEU B 1 476 ? 26.72308 -33.42500 38.06307 1.000 43.22850 473 LEU B CA 1
ATOM 8701 C C . LEU B 1 476 ? 26.10184 -34.76362 37.71140 1.000 38.57884 473 LEU B C 1
ATOM 8702 O O . LEU B 1 476 ? 25.06856 -35.14187 38.27482 1.000 39.49362 473 LEU B O 1
ATOM 8707 N N . MET B 1 477 ? 26.75673 -35.51506 36.81947 1.000 37.72284 474 MET B N 1
ATOM 8708 C CA . MET B 1 477 ? 26.27648 -36.83970 36.43625 1.000 38.40918 474 MET B CA 1
ATOM 8709 C C . MET B 1 477 ? 26.13392 -37.76339 37.63347 1.000 45.53452 474 MET B C 1
ATOM 8710 O O . MET B 1 477 ? 25.20770 -38.57615 37.68045 1.000 45.07457 474 MET B O 1
ATOM 8715 N N . SER B 1 478 ? 27.06233 -37.69332 38.59886 1.000 41.86429 475 SER B N 1
ATOM 8716 C CA . SER B 1 478 ? 27.01416 -38.65636 39.69762 1.000 38.71925 475 SER B CA 1
ATOM 8717 C C . SER B 1 478 ? 25.78837 -38.42709 40.57737 1.000 42.57466 475 SER B C 1
ATOM 8718 O O . SER B 1 478 ? 25.18202 -39.38887 41.07321 1.000 37.45690 475 SER B O 1
ATOM 8721 N N . ALA B 1 479 ? 25.42957 -37.15981 40.80443 1.000 35.52491 476 ALA B N 1
ATOM 8722 C CA . ALA B 1 479 ? 24.18402 -36.86486 41.50341 1.000 42.55581 476 ALA B CA 1
ATOM 8723 C C . ALA B 1 479 ? 22.96435 -37.26912 40.67388 1.000 39.56211 476 ALA B C 1
ATOM 8724 O O . ALA B 1 479 ? 21.94184 -37.66898 41.23753 1.000 43.40211 476 ALA B O 1
ATOM 8726 N N . ALA B 1 480 ? 23.05654 -37.19252 39.34719 1.000 42.34464 477 ALA B N 1
ATOM 8727 C CA . ALA B 1 480 ? 21.90981 -37.52821 38.50447 1.000 44.32231 477 ALA B CA 1
ATOM 8728 C C . ALA B 1 480 ? 21.66258 -39.02278 38.46162 1.000 46.21820 477 ALA B C 1
ATOM 8729 O O . ALA B 1 480 ? 20.51461 -39.45860 38.28590 1.000 46.52271 477 ALA B O 1
ATOM 8731 N N . GLN B 1 481 ? 22.71711 -39.82038 38.60893 1.000 44.29138 478 GLN B N 1
ATOM 8732 C CA . GLN B 1 481 ? 22.55714 -41.26160 38.57713 1.000 47.33632 478 GLN B CA 1
ATOM 8733 C C . GLN B 1 481 ? 21.90114 -41.79384 39.83841 1.000 44.45681 478 GLN B C 1
ATOM 8734 O O . GLN B 1 481 ? 21.51409 -42.96328 39.85686 1.000 47.45037 478 GLN B O 1
ATOM 8740 N N . VAL B 1 482 ? 21.75952 -40.97284 40.87913 1.000 41.36667 479 VAL B N 1
ATOM 8741 C CA . VAL B 1 482 ? 21.08138 -41.37698 42.10538 1.000 43.82566 479 VAL B CA 1
ATOM 8742 C C . VAL B 1 482 ? 19.81440 -40.56037 42.36368 1.000 45.56022 479 VAL B C 1
ATOM 8743 O O . VAL B 1 482 ? 19.27080 -40.60634 43.46408 1.000 46.53120 479 VAL B O 1
ATOM 8747 N N . GLY B 1 483 ? 19.34315 -39.79716 41.37937 1.000 44.55006 480 GLY B N 1
ATOM 8748 C CA . GLY B 1 483 ? 18.04209 -39.17211 41.48341 1.000 44.43236 480 GLY B CA 1
ATOM 8749 C C . GLY B 1 483 ? 18.03498 -37.73783 41.94611 1.000 47.94030 480 GLY B C 1
ATOM 8750 O O . GLY B 1 483 ? 16.96235 -37.22445 42.29195 1.000 48.79399 480 GLY B O 1
ATOM 8751 N N . LEU B 1 484 ? 19.18234 -37.06483 41.94327 1.000 44.53101 481 LEU B N 1
ATOM 8752 C CA . LEU B 1 484 ? 19.31612 -35.71040 42.46198 1.000 45.09661 481 LEU B CA 1
ATOM 8753 C C . LEU B 1 484 ? 19.67245 -34.76604 41.32309 1.000 42.85597 481 LEU B C 1
ATOM 8754 O O . LEU B 1 484 ? 20.64474 -34.99532 40.59810 1.000 44.52030 481 LEU B O 1
ATOM 8759 N N . PHE B 1 485 ? 18.91437 -33.68771 41.19569 1.000 41.56806 482 PHE B N 1
ATOM 8760 C CA . PHE B 1 485 ? 18.97521 -32.82314 40.03705 1.000 43.87133 482 PHE B CA 1
ATOM 8761 C C . PHE B 1 485 ? 18.94693 -31.36875 40.47008 1.000 42.65825 482 PHE B C 1
ATOM 8762 O O . PHE B 1 485 ? 18.21587 -31.00303 41.40006 1.000 45.30266 482 PHE B O 1
ATOM 8770 N N . PRO B 1 486 ? 19.73835 -30.53378 39.82360 1.000 41.88638 483 PRO B N 1
ATOM 8771 C CA . PRO B 1 486 ? 19.81840 -29.12980 40.21974 1.000 45.25039 483 PRO B CA 1
ATOM 8772 C C . PRO B 1 486 ? 18.63309 -28.33076 39.70997 1.000 49.80557 483 PRO B C 1
ATOM 8773 O O . PRO B 1 486 ? 18.14892 -28.54793 38.59580 1.000 47.98365 483 PRO B O 1
ATOM 8777 N N . LYS B 1 487 ? 18.16366 -27.40557 40.55136 1.000 52.06801 484 LYS B N 1
ATOM 8778 C CA . LYS B 1 487 ? 17.22149 -26.36650 40.13309 1.000 53.42937 484 LYS B CA 1
ATOM 8779 C C . LYS B 1 487 ? 18.02902 -25.33661 39.36136 1.000 53.95629 484 LYS B C 1
ATOM 8780 O O . LYS B 1 487 ? 18.71860 -24.50509 39.95275 1.000 52.67704 484 LYS B O 1
ATOM 8786 N N . LEU B 1 488 ? 17.94947 -25.39299 38.03161 1.000 57.56632 485 LEU B N 1
ATOM 8787 C CA . LEU B 1 488 ? 18.86139 -24.61970 37.19554 1.000 55.75512 485 LEU B CA 1
ATOM 8788 C C . LEU B 1 488 ? 18.68903 -23.12842 37.39033 1.000 59.03520 485 LEU B C 1
ATOM 8789 O O . LEU B 1 488 ? 19.63696 -22.36299 37.17624 1.000 65.74875 485 LEU B O 1
ATOM 8794 N N . GLU B 1 489 ? 17.49564 -22.69272 37.79062 1.000 60.82166 486 GLU B N 1
ATOM 8795 C CA . GLU B 1 489 ? 17.27005 -21.27284 38.02582 1.000 61.92885 486 GLU B CA 1
ATOM 8796 C C . GLU B 1 489 ? 18.15504 -20.74261 39.14694 1.000 63.09223 486 GLU B C 1
ATOM 8797 O O . GLU B 1 489 ? 18.42124 -19.53766 39.19869 1.000 67.99421 486 GLU B O 1
ATOM 8799 N N . LEU B 1 490 ? 18.63128 -21.61508 40.03263 1.000 60.25329 487 LEU B N 1
ATOM 8800 C CA . LEU B 1 490 ? 19.43045 -21.20292 41.17462 1.000 61.15207 487 LEU B CA 1
ATOM 8801 C C . LEU B 1 490 ? 20.89337 -21.61914 41.06689 1.000 57.60206 487 LEU B C 1
ATOM 8802 O O . LEU B 1 490 ? 21.71865 -21.10077 41.81761 1.000 57.98679 487 LEU B O 1
ATOM 8807 N N . SER B 1 491 ? 21.23564 -22.49606 40.12886 1.000 58.55003 488 SER B N 1
ATOM 8808 C CA . SER B 1 491 ? 22.60306 -22.97459 39.98902 1.000 59.58387 488 SER B CA 1
ATOM 8809 C C . SER B 1 491 ? 23.55715 -21.86224 39.58161 1.000 58.63402 488 SER B C 1
ATOM 8810 O O . SER B 1 491 ? 23.22754 -21.01472 38.74883 1.000 57.12803 488 SER B O 1
ATOM 8813 N N . LYS B 1 492 ? 24.76534 -21.89354 40.15753 1.000 51.15167 489 LYS B N 1
ATOM 8814 C CA . LYS B 1 492 ? 25.85873 -21.04279 39.71381 1.000 48.29791 489 LYS B CA 1
ATOM 8815 C C . LYS B 1 492 ? 27.07830 -21.89715 39.40523 1.000 48.34004 489 LYS B C 1
ATOM 8816 O O . LYS B 1 492 ? 27.29334 -22.95764 40.00413 1.000 48.05864 489 LYS B O 1
ATOM 8822 N N . ARG B 1 493 ? 27.85961 -21.43339 38.44131 1.000 47.86779 490 ARG B N 1
ATOM 8823 C CA . ARG B 1 493 ? 29.14982 -22.01202 38.12231 1.000 50.16684 490 ARG B CA 1
ATOM 8824 C C . ARG B 1 493 ? 30.17087 -20.88301 38.07707 1.000 54.90790 490 ARG B C 1
ATOM 8825 O O . ARG B 1 493 ? 29.82927 -19.73219 37.78538 1.000 52.87911 490 ARG B O 1
ATOM 8833 N N . TYR B 1 494 ? 31.41903 -21.21019 38.40445 1.000 49.96475 491 TYR B N 1
ATOM 8834 C CA . TYR B 1 494 ? 32.48547 -20.22858 38.50610 1.000 47.22868 491 TYR B CA 1
ATOM 8835 C C . TYR B 1 494 ? 33.71950 -20.81793 37.85390 1.000 45.32996 491 TYR B C 1
ATOM 8836 O O . TYR B 1 494 ? 33.94634 -22.03064 37.94478 1.000 44.50707 491 TYR B O 1
ATOM 8845 N N . PRO B 1 495 ? 34.53931 -19.98723 37.19211 1.000 48.81896 492 PRO B N 1
ATOM 8846 C CA . PRO B 1 495 ? 34.32664 -18.54504 37.00246 1.000 53.37018 492 PRO B CA 1
ATOM 8847 C C . PRO B 1 495 ? 33.35090 -18.26246 35.85779 1.000 57.49296 492 PRO B C 1
ATOM 8848 O O . PRO B 1 495 ? 33.32675 -19.01726 34.88706 1.000 58.15225 492 PRO B O 1
ATOM 8852 N N . LYS B 1 496 ? 32.55497 -17.19614 35.95826 1.000 62.73513 493 LYS B N 1
ATOM 8853 C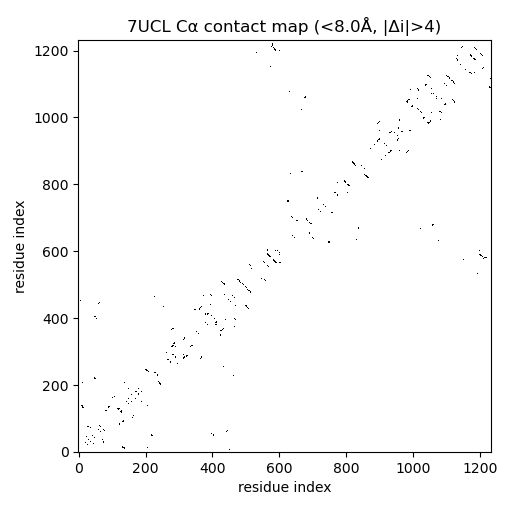 CA . LYS B 1 496 ? 31.43601 -17.05429 35.02744 1.000 64.21733 493 LYS B CA 1
ATOM 8854 C C . LYS B 1 496 ? 31.91536 -16.71200 33.61793 1.000 65.86848 493 LYS B C 1
ATOM 8855 O O . LYS B 1 496 ? 31.35132 -17.19587 32.62884 1.000 68.19372 493 LYS B O 1
ATOM 8861 N N . THR B 1 497 ? 32.98023 -15.92630 33.50551 1.000 64.54724 494 THR B N 1
ATOM 8862 C CA . THR B 1 497 ? 33.34366 -15.31968 32.23612 1.000 66.02477 494 THR B CA 1
ATOM 8863 C C . THR B 1 497 ? 34.25163 -16.18865 31.36062 1.000 69.86192 494 THR B C 1
ATOM 8864 O O . THR B 1 497 ? 34.46125 -15.84610 30.19097 1.000 72.14182 494 THR B O 1
ATOM 8868 N N . PHE B 1 498 ? 34.77673 -17.30403 31.87415 1.000 66.04616 495 PHE B N 1
ATOM 8869 C CA . PHE B 1 498 ? 35.65837 -18.19798 31.12888 1.000 58.65161 495 PHE B CA 1
ATOM 8870 C C . PHE B 1 498 ? 34.94653 -19.49972 30.75484 1.000 56.31372 495 PHE B C 1
ATOM 8871 O O . PHE B 1 498 ? 33.95645 -19.88316 31.39020 1.000 57.11404 495 PHE B O 1
ATOM 8879 N N . PRO B 1 499 ? 35.44089 -20.22458 29.71955 1.000 50.99257 496 PRO B N 1
ATOM 8880 C CA . PRO B 1 499 ? 34.76731 -21.45933 29.27536 1.000 50.29421 496 PRO B CA 1
ATOM 8881 C C . PRO B 1 499 ? 35.18734 -22.73430 30.00495 1.000 56.62893 496 PRO B C 1
ATOM 8882 O O . PRO B 1 499 ? 35.29651 -23.80655 29.39112 1.000 58.49833 496 PRO B O 1
ATOM 8886 N N . PHE B 1 500 ? 35.45467 -22.63945 31.30616 1.000 51.04473 497 PHE B N 1
ATOM 8887 C CA . PHE B 1 500 ? 35.66705 -23.82372 32.12703 1.000 47.16912 497 PHE B CA 1
ATOM 8888 C C . PHE B 1 500 ? 35.01376 -23.60097 33.47959 1.000 44.08905 497 PHE B C 1
ATOM 8889 O O . PHE B 1 500 ? 34.73181 -22.46686 33.87854 1.000 49.30807 497 PHE B O 1
ATOM 8897 N N . THR B 1 501 ? 34.80073 -24.68771 34.20068 1.000 43.03677 498 THR B N 1
ATOM 8898 C CA . THR B 1 501 ? 34.15237 -24.60658 35.50399 1.000 43.86248 498 THR B CA 1
ATOM 8899 C C . THR B 1 501 ? 35.03889 -25.23907 36.56006 1.000 43.10424 498 THR B C 1
ATOM 8900 O O . THR B 1 501 ? 35.42462 -26.40949 36.44176 1.000 42.65878 498 THR B O 1
ATOM 8904 N N . ARG B 1 502 ? 35.34736 -24.46081 37.59293 1.000 41.20400 499 ARG B N 1
ATOM 8905 C CA . ARG B 1 502 ? 36.14941 -24.92236 38.70971 1.000 43.79627 499 ARG B CA 1
ATOM 8906 C C . ARG B 1 502 ? 35.35097 -25.05775 39.99889 1.000 44.34850 499 ARG B C 1
ATOM 8907 O O . ARG B 1 502 ? 35.68883 -25.89330 40.83471 1.000 44.35725 499 ARG B O 1
ATOM 8915 N N . ILE B 1 503 ? 34.29987 -24.26319 40.18079 1.000 37.67541 500 ILE B N 1
ATOM 8916 C CA . ILE B 1 503 ? 33.45517 -24.33249 41.36552 1.000 41.38554 500 ILE B CA 1
ATOM 8917 C C . ILE B 1 503 ? 31.99721 -24.35288 40.91634 1.000 40.37811 500 ILE B C 1
ATOM 8918 O O . ILE B 1 503 ? 31.63558 -23.65771 39.96573 1.000 42.01012 500 ILE B O 1
ATOM 8923 N N . THR B 1 504 ? 31.15902 -25.16455 41.57922 1.000 44.04432 501 THR B N 1
ATOM 8924 C CA . THR B 1 504 ? 29.71882 -25.18966 41.29194 1.000 44.58162 501 THR B CA 1
ATOM 8925 C C . THR B 1 504 ? 28.90938 -25.01942 42.57352 1.000 42.00480 501 THR B C 1
ATOM 8926 O O . THR B 1 504 ? 29.25861 -25.57304 43.62135 1.000 40.20229 501 THR B O 1
ATOM 8930 N N . LEU B 1 505 ? 27.84083 -24.23235 42.48319 1.000 41.89008 502 LEU B N 1
ATOM 8931 C CA . LEU B 1 505 ? 26.78879 -24.16425 43.49326 1.000 39.23030 502 LEU B CA 1
ATOM 8932 C C . LEU B 1 505 ? 25.52423 -24.75231 42.87712 1.000 44.60524 502 LEU B C 1
ATOM 8933 O O . LEU B 1 505 ? 25.04164 -24.24303 41.86065 1.000 42.13807 502 LEU B O 1
ATOM 8938 N N . ASN B 1 506 ? 25.00348 -25.82260 43.48417 1.000 42.73534 503 ASN B N 1
ATOM 8939 C CA . ASN B 1 506 ? 23.80355 -26.50336 43.01347 1.000 46.15041 503 ASN B CA 1
ATOM 8940 C C . ASN B 1 506 ? 22.83398 -26.69147 44.17414 1.000 45.76040 503 ASN B C 1
ATOM 8941 O O . ASN B 1 506 ? 23.21725 -27.18399 45.23719 1.000 41.24159 503 ASN B O 1
ATOM 8946 N N . TYR B 1 507 ? 21.57740 -26.31963 43.96641 1.000 45.69327 504 TYR B N 1
ATOM 8947 C CA . TYR B 1 507 ? 20.49636 -26.68106 44.87662 1.000 43.80283 504 TYR B CA 1
ATOM 8948 C C . TYR B 1 507 ? 19.86924 -27.95592 44.30974 1.000 47.50319 504 TYR B C 1
ATOM 8949 O O . TYR B 1 507 ? 19.02400 -27.89174 43.40947 1.000 44.13558 504 TYR B O 1
ATOM 8958 N N . PHE B 1 508 ? 20.29394 -29.11811 44.82952 1.000 40.54305 505 PHE B N 1
ATOM 8959 C CA . PHE B 1 508 ? 19.78554 -30.40392 44.34994 1.000 42.27338 505 PHE B CA 1
ATOM 8960 C C . PHE B 1 508 ? 18.40900 -30.70822 44.93707 1.000 48.16997 505 PHE B C 1
ATOM 8961 O O . PHE B 1 508 ? 18.13830 -30.42056 46.10817 1.000 43.82175 505 PHE B O 1
ATOM 8969 N N . GLU B 1 509 ? 17.55234 -31.32510 44.11866 1.000 48.01298 506 GLU B N 1
ATOM 8970 C CA . GLU B 1 509 ? 16.24073 -31.79700 44.54075 1.000 47.36816 506 GLU B CA 1
ATOM 8971 C C . GLU B 1 509 ? 16.05114 -33.22146 44.03375 1.000 46.50951 506 GLU B C 1
ATOM 8972 O O . GLU B 1 509 ? 16.63767 -33.61555 43.01754 1.000 46.18283 506 GLU B O 1
ATOM 8978 N N . LYS B 1 510 ? 15.28259 -34.01630 44.77615 1.000 42.64058 507 LYS B N 1
ATOM 8979 C CA . LYS B 1 510 ? 14.96303 -35.36378 44.32728 1.000 48.44919 507 LYS B CA 1
ATOM 8980 C C . LYS B 1 510 ? 13.88360 -35.31187 43.25399 1.000 47.74958 507 LYS B C 1
ATOM 8981 O O . LYS B 1 510 ? 12.96191 -34.50028 43.32831 1.000 49.68306 507 LYS B O 1
ATOM 8987 N N . ARG B 1 511 ? 14.01952 -36.16172 42.24592 1.000 48.17310 508 ARG B N 1
ATOM 8988 C CA . ARG B 1 511 ? 13.01126 -36.34810 41.21593 1.000 51.24260 508 ARG B CA 1
ATOM 8989 C C . ARG B 1 511 ? 12.81346 -37.83563 40.98637 1.000 55.69232 508 ARG B C 1
ATOM 8990 O O . ARG B 1 511 ? 13.74389 -38.62421 41.19331 1.000 58.77187 508 ARG B O 1
ATOM 8998 N N . PRO B 1 512 ? 11.60425 -38.25031 40.55908 1.000 56.23888 509 PRO B N 1
ATOM 8999 C CA . PRO B 1 512 ? 11.29385 -39.68860 40.46823 1.000 56.01802 509 PRO B CA 1
ATOM 9000 C C . PRO B 1 512 ? 11.88855 -40.39803 39.25736 1.000 57.95174 509 PRO B C 1
ATOM 9001 O O . PRO B 1 512 ? 11.21948 -41.23308 38.63862 1.000 55.58295 509 PRO B O 1
ATOM 9005 N N . TYR B 1 513 ? 13.12478 -40.08496 38.89769 1.000 50.15677 510 TYR B N 1
ATOM 9006 C CA . TYR B 1 513 ? 13.76088 -40.72901 37.76057 1.000 49.33343 510 TYR B CA 1
ATOM 9007 C C . TYR B 1 513 ? 15.27115 -40.57520 37.91702 1.000 52.46621 510 TYR B C 1
ATOM 9008 O O . TYR B 1 513 ? 15.75316 -39.94795 38.86329 1.000 50.61122 510 TYR B O 1
ATOM 9017 N N . LYS B 1 514 ? 16.01457 -41.17361 36.99011 1.000 50.71332 511 LYS B N 1
ATOM 9018 C CA . LYS B 1 514 ? 17.46821 -41.10610 36.98223 1.000 48.72611 511 LYS B CA 1
ATOM 9019 C C . LYS B 1 514 ? 17.94255 -40.80984 35.56905 1.000 49.42432 511 LYS B C 1
ATOM 9020 O O . LYS B 1 514 ? 17.32918 -41.24187 34.59034 1.000 48.05692 511 LYS B O 1
ATOM 9026 N N . ILE B 1 515 ? 19.02877 -40.04753 35.47256 1.000 47.09571 512 ILE B N 1
ATOM 9027 C CA . ILE B 1 515 ? 19.67597 -39.72956 34.20828 1.000 45.05240 512 ILE B CA 1
ATOM 9028 C C . ILE B 1 515 ? 21.08192 -40.29325 34.28688 1.000 43.59168 512 ILE B C 1
ATOM 9029 O O . ILE B 1 515 ? 21.75637 -40.13940 35.30884 1.000 49.04114 512 ILE B O 1
ATOM 9034 N N . SER B 1 516 ? 21.50731 -40.97668 33.23247 1.000 46.75530 513 SER B N 1
ATOM 9035 C CA . SER B 1 516 ? 22.76156 -41.71053 33.23563 1.000 47.77127 513 SER B CA 1
ATOM 9036 C C . SER B 1 516 ? 23.39094 -41.59381 31.85464 1.000 51.91655 513 SER B C 1
ATOM 9037 O O . SER B 1 516 ? 22.78866 -41.05405 30.92462 1.000 49.50549 513 SER B O 1
ATOM 9040 N N . HIS B 1 517 ? 24.61928 -42.08705 31.71614 1.000 51.58232 514 HIS B N 1
ATOM 9041 C CA . HIS B 1 517 ? 25.18277 -42.25809 30.38564 1.000 52.29406 514 HIS B CA 1
ATOM 9042 C C . HIS B 1 517 ? 24.56960 -43.47217 29.71300 1.000 54.27153 514 HIS B C 1
ATOM 9043 O O . HIS B 1 517 ? 24.13468 -44.41972 30.36796 1.000 54.72010 514 HIS B O 1
ATOM 9050 N N . ALA B 1 518 ? 24.56680 -43.45544 28.39076 1.000 56.26740 515 ALA B N 1
ATOM 9051 C CA . ALA B 1 518 ? 24.13706 -44.62597 27.64030 1.000 59.35680 515 ALA B CA 1
ATOM 9052 C C . ALA B 1 518 ? 25.31998 -45.57403 27.45393 1.000 61.74598 515 ALA B C 1
ATOM 9053 O O . ALA B 1 518 ? 26.35225 -45.18519 26.89215 1.000 60.38882 515 ALA B O 1
ATOM 9055 N N . TYR B 1 519 ? 25.17657 -46.80372 27.94194 1.000 60.06855 516 TYR B N 1
ATOM 9056 C CA . TYR B 1 519 ? 26.19756 -47.83715 27.82755 1.000 67.36079 516 TYR B CA 1
ATOM 9057 C C . TYR B 1 519 ? 25.82510 -48.84612 26.74054 1.000 69.01616 516 TYR B C 1
ATOM 9058 O O . TYR B 1 519 ? 24.67537 -48.93655 26.30803 1.000 69.26911 516 TYR B O 1
ATOM 9067 N N . LEU B 1 520 ? 26.81996 -49.62695 26.30747 1.000 70.04917 517 LEU B N 1
ATOM 9068 C CA . LEU B 1 520 ? 26.58846 -50.52915 25.17981 1.000 72.94049 517 LEU B CA 1
ATOM 9069 C C . LEU B 1 520 ? 25.50549 -51.55518 25.48134 1.000 70.43809 517 LEU B C 1
ATOM 9070 O O . LEU B 1 520 ? 24.85592 -52.05787 24.55997 1.000 71.20907 517 LEU B O 1
ATOM 9075 N N . SER B 1 521 ? 25.29524 -51.88444 26.74617 1.000 66.13634 518 SER B N 1
ATOM 9076 C CA . SER B 1 521 ? 24.23131 -52.81652 27.08004 1.000 67.35654 518 SER B CA 1
ATOM 9077 C C . SER B 1 521 ? 22.85667 -52.16097 27.10829 1.000 69.31736 518 SER B C 1
ATOM 9078 O O . SER B 1 521 ? 21.88321 -52.82159 27.48734 1.000 65.42297 518 SER B O 1
ATOM 9081 N N . ASP B 1 522 ? 22.75739 -50.87950 26.74561 1.000 69.62784 519 ASP B N 1
ATOM 9082 C CA . ASP B 1 522 ? 21.47559 -50.20913 26.57062 1.000 68.97943 519 ASP B CA 1
ATOM 9083 C C . ASP B 1 522 ? 20.97460 -50.26047 25.13045 1.000 66.24281 519 ASP B C 1
ATOM 9084 O O . ASP B 1 522 ? 19.88359 -49.75167 24.86034 1.000 66.06275 519 ASP B O 1
ATOM 9089 N N . LEU B 1 523 ? 21.75907 -50.82147 24.20313 1.000 67.76448 520 LEU B N 1
ATOM 9090 C CA . LEU B 1 523 ? 21.35436 -50.91744 22.79990 1.000 68.55843 520 LEU B CA 1
ATOM 9091 C C . LEU B 1 523 ? 19.95811 -51.49018 22.60821 1.000 65.17736 520 LEU B C 1
ATOM 9092 O O . LEU B 1 523 ? 19.14899 -50.84780 21.91930 1.000 66.39619 520 LEU B O 1
ATOM 9097 N N . PRO B 1 524 ? 19.60436 -52.66877 23.16765 1.000 67.29961 521 PRO B N 1
ATOM 9098 C CA . PRO B 1 524 ? 18.24273 -53.18531 22.97260 1.000 63.85682 521 PRO B CA 1
ATOM 9099 C C . PRO B 1 524 ? 17.18476 -52.13222 23.23987 1.000 65.67117 521 PRO B C 1
ATOM 9100 O O . PRO B 1 524 ? 16.38498 -51.82402 22.35152 1.000 68.63435 521 PRO B O 1
ATOM 9104 N N . ALA B 1 525 ? 17.20217 -51.54693 24.44255 1.000 65.66168 522 ALA B N 1
ATOM 9105 C CA . ALA B 1 525 ? 16.20618 -50.54177 24.79242 1.000 63.18679 522 ALA B CA 1
ATOM 9106 C C . ALA B 1 525 ? 16.32311 -49.31020 23.90939 1.000 62.23161 522 ALA B C 1
ATOM 9107 O O . ALA B 1 525 ? 15.30494 -48.70933 23.55073 1.000 59.26339 522 ALA B O 1
ATOM 9109 N N . LEU B 1 526 ? 17.54633 -48.93181 23.52667 1.000 62.46608 523 LEU B N 1
ATOM 9110 C CA . LEU B 1 526 ? 17.71711 -47.73880 22.70138 1.000 62.84909 523 LEU B CA 1
ATOM 9111 C C . LEU B 1 526 ? 17.08791 -47.91846 21.32351 1.000 63.07821 523 LEU B C 1
ATOM 9112 O O . LEU B 1 526 ? 16.37969 -47.03051 20.83655 1.000 59.24111 523 LEU B O 1
ATOM 9117 N N . VAL B 1 527 ? 17.32769 -49.05813 20.67314 1.000 63.79917 524 VAL B N 1
ATOM 9118 C CA . VAL B 1 527 ? 16.72825 -49.21484 19.35496 1.000 65.11344 524 VAL B CA 1
ATOM 9119 C C . VAL B 1 527 ? 15.21248 -49.27920 19.46699 1.000 60.66066 524 VAL B C 1
ATOM 9120 O O . VAL B 1 527 ? 14.50898 -48.81157 18.57004 1.000 64.54885 524 VAL B O 1
ATOM 9124 N N . ASP B 1 528 ? 14.68646 -49.81357 20.57764 1.000 63.04599 525 ASP B N 1
ATOM 9125 C CA . ASP B 1 528 ? 13.25117 -49.74521 20.84620 1.000 61.79193 525 ASP B CA 1
ATOM 9126 C C . ASP B 1 528 ? 12.76555 -48.31158 20.95393 1.000 65.45702 525 ASP B C 1
ATOM 9127 O O . ASP B 1 528 ? 11.62083 -48.01244 20.58936 1.000 63.07159 525 ASP B O 1
ATOM 9132 N N . LEU B 1 529 ? 13.60537 -47.42254 21.49184 1.000 66.75053 526 LEU B N 1
ATOM 9133 C CA . LEU B 1 529 ? 13.25181 -46.01041 21.58925 1.000 60.88376 526 LEU B CA 1
ATOM 9134 C C . LEU B 1 529 ? 13.00343 -45.40797 20.21501 1.000 59.76357 526 LEU B C 1
ATOM 9135 O O . LEU B 1 529 ? 12.03333 -44.67070 20.02015 1.000 61.07482 526 LEU B O 1
ATOM 9140 N N . GLU B 1 530 ? 13.90540 -45.66568 19.26212 1.000 57.82685 527 GLU B N 1
ATOM 9141 C CA . GLU B 1 530 ? 13.69650 -45.18557 17.89878 1.000 61.95555 527 GLU B CA 1
ATOM 9142 C C . GLU B 1 530 ? 12.32962 -45.60945 17.37872 1.000 62.01168 527 GLU B C 1
ATOM 9143 O O . GLU B 1 530 ? 11.57056 -44.79383 16.84631 1.000 64.60586 527 GLU B O 1
ATOM 9149 N N . VAL B 1 531 ? 11.99198 -46.88853 17.54946 1.000 63.07914 528 VAL B N 1
ATOM 9150 C CA . VAL B 1 531 ? 10.76951 -47.42848 16.95824 1.000 64.41685 528 VAL B CA 1
ATOM 9151 C C . VAL B 1 531 ? 9.52363 -46.79561 17.56042 1.000 61.72108 528 VAL B C 1
ATOM 9152 O O . VAL B 1 531 ? 8.51869 -46.61807 16.86917 1.000 67.07660 528 VAL B O 1
ATOM 9156 N N . LYS B 1 532 ? 9.55567 -46.43064 18.83202 1.000 58.99720 529 LYS B N 1
ATOM 9157 C CA . LYS B 1 532 ? 8.40638 -45.74424 19.40093 1.000 62.27407 529 LYS B CA 1
ATOM 9158 C C . LYS B 1 532 ? 8.45789 -44.22985 19.21934 1.000 62.23370 529 LYS B C 1
ATOM 9159 O O . LYS B 1 532 ? 7.48613 -43.55535 19.56484 1.000 62.27078 529 LYS B O 1
ATOM 9165 N N . CYS B 1 533 ? 9.54514 -43.67390 18.66369 1.000 62.90776 530 CYS B N 1
ATOM 9166 C CA . CYS B 1 533 ? 9.72365 -42.22580 18.59284 1.000 60.81514 530 CYS B CA 1
ATOM 9167 C C . CYS B 1 533 ? 9.75884 -41.64637 17.18410 1.000 59.25806 530 CYS B C 1
ATOM 9168 O O . CYS B 1 533 ? 9.60610 -40.43027 17.04176 1.000 60.42191 530 CYS B O 1
ATOM 9171 N N . TRP B 1 534 ? 9.97917 -42.45364 16.15439 1.000 61.55007 531 TRP B N 1
ATOM 9172 C CA . TRP B 1 534 ? 10.07538 -41.95246 14.79105 1.000 64.38427 531 TRP B CA 1
ATOM 9173 C C . TRP B 1 534 ? 9.37774 -42.90752 13.83579 1.000 69.67920 531 TRP B C 1
ATOM 9174 O O . TRP B 1 534 ? 9.35457 -44.12378 14.07192 1.000 65.30752 531 TRP B O 1
ATOM 9185 N N . PRO B 1 535 ? 8.80955 -42.38619 12.74594 1.000 67.88318 532 PRO B N 1
ATOM 9186 C CA . PRO B 1 535 ? 8.38437 -43.25242 11.64487 1.000 67.96431 532 PRO B CA 1
ATOM 9187 C C . PRO B 1 535 ? 9.59122 -43.94485 11.03357 1.000 69.59607 532 PRO B C 1
ATOM 9188 O O . PRO B 1 535 ? 10.74411 -43.64402 11.35090 1.000 69.98656 532 PRO B O 1
ATOM 9192 N N . GLU B 1 536 ? 9.31510 -44.87082 10.11593 1.000 69.06265 533 GLU B N 1
ATOM 9193 C CA . GLU B 1 536 ? 10.35708 -45.77858 9.64214 1.000 70.35184 533 GLU B CA 1
ATOM 9194 C C . GLU B 1 536 ? 11.47768 -45.03815 8.91103 1.000 67.52322 533 GLU B C 1
ATOM 9195 O O . GLU B 1 536 ? 12.66515 -45.27985 9.16521 1.000 68.89638 533 GLU B O 1
ATOM 9201 N N . ASN B 1 537 ? 11.12821 -44.13028 7.99736 1.000 69.35481 534 ASN B N 1
ATOM 9202 C CA . ASN B 1 537 ? 12.16239 -43.46897 7.19965 1.000 67.69413 534 ASN B CA 1
ATOM 9203 C C . ASN B 1 537 ? 13.05762 -42.53358 8.01360 1.000 67.57459 534 ASN B C 1
ATOM 9204 O O . ASN B 1 537 ? 14.09024 -42.09261 7.49488 1.000 66.89845 534 ASN B O 1
ATOM 9209 N N . LEU B 1 538 ? 12.70207 -42.22815 9.26392 1.000 64.64489 535 LEU B N 1
ATOM 9210 C CA . LEU B 1 538 ? 13.47100 -41.30891 10.09259 1.000 69.74198 535 LEU B CA 1
ATOM 9211 C C . LEU B 1 538 ? 14.16941 -42.00383 11.26478 1.000 72.79463 535 LEU B C 1
ATOM 9212 O O . LEU B 1 538 ? 14.59825 -41.33344 12.21017 1.000 68.83377 535 LEU B O 1
ATOM 9217 N N . ARG B 1 539 ? 14.30455 -43.32543 11.22611 1.000 69.70997 536 ARG B N 1
ATOM 9218 C CA . ARG B 1 539 ? 14.91346 -44.03597 12.33719 1.000 66.71824 536 ARG B CA 1
ATOM 9219 C C . ARG B 1 539 ? 16.41376 -44.16646 12.13366 1.000 66.92252 536 ARG B C 1
ATOM 9220 O O . ARG B 1 539 ? 16.90943 -44.20105 11.00423 1.000 68.32883 536 ARG B O 1
ATOM 9228 N N . ALA B 1 540 ? 17.13326 -44.21878 13.25243 1.000 65.60321 537 ALA B N 1
ATOM 9229 C CA . ALA B 1 540 ? 18.56990 -44.44601 13.25322 1.000 64.01207 537 ALA B CA 1
ATOM 9230 C C . ALA B 1 540 ? 18.84727 -45.93785 13.37701 1.000 63.60068 537 ALA B C 1
ATOM 9231 O O . ALA B 1 540 ? 18.23298 -46.62523 14.20091 1.000 63.46533 537 ALA B O 1
ATOM 9233 N N . SER B 1 541 ? 19.76667 -46.43517 12.55882 1.000 60.29003 538 SER B N 1
ATOM 9234 C CA . SER B 1 541 ? 20.05383 -47.85812 12.55696 1.000 63.05450 538 SER B CA 1
ATOM 9235 C C . SER B 1 541 ? 20.90604 -48.23821 13.76370 1.000 70.38079 538 SER B C 1
ATOM 9236 O O . SER B 1 541 ? 21.62974 -47.41413 14.33909 1.000 69.52141 538 SER B O 1
ATOM 9239 N N . THR B 1 542 ? 20.80814 -49.51225 14.15269 1.000 68.45916 539 THR B N 1
ATOM 9240 C CA . THR B 1 542 ? 21.58537 -49.97432 15.29453 1.000 72.33268 539 THR B CA 1
ATOM 9241 C C . THR B 1 542 ? 23.07990 -49.80223 15.04606 1.000 70.09697 539 THR B C 1
ATOM 9242 O O . THR B 1 542 ? 23.82603 -49.43942 15.96012 1.000 72.09423 539 THR B O 1
ATOM 9246 N N . HIS B 1 543 ? 23.53183 -50.01837 13.80981 1.000 69.15817 540 HIS B N 1
ATOM 9247 C CA . HIS B 1 543 ? 24.95754 -49.89995 13.52348 1.000 72.63446 540 HIS B CA 1
ATOM 9248 C C . HIS B 1 543 ? 25.47796 -48.49082 13.75931 1.000 76.16753 540 HIS B C 1
ATOM 9249 O O . HIS B 1 543 ? 26.69680 -48.29946 13.84123 1.000 81.03800 540 HIS B O 1
ATOM 9251 N N . GLU B 1 544 ? 24.59301 -47.49931 13.87444 1.000 75.00345 541 GLU B N 1
ATOM 9252 C CA . GLU B 1 544 ? 25.02273 -46.12751 14.11519 1.000 75.58507 541 GLU B CA 1
ATOM 9253 C C . GLU B 1 544 ? 24.77484 -45.65544 15.54033 1.000 70.92298 541 GLU B C 1
ATOM 9254 O O . GLU B 1 544 ? 25.57897 -44.88324 16.06903 1.000 68.37882 541 GLU B O 1
ATOM 9260 N N . ILE B 1 545 ? 23.71444 -46.13836 16.19218 1.000 68.15636 542 ILE B N 1
ATOM 9261 C CA . ILE B 1 545 ? 23.59297 -45.94316 17.63276 1.000 67.53532 542 ILE B CA 1
ATOM 9262 C C . ILE B 1 545 ? 24.80621 -46.53075 18.34749 1.000 69.47067 542 ILE B C 1
ATOM 9263 O O . ILE B 1 545 ? 25.21099 -46.03917 19.40587 1.000 66.26385 542 ILE B O 1
ATOM 9268 N N . ARG B 1 546 ? 25.41153 -47.58023 17.77913 1.000 72.76920 543 ARG B N 1
ATOM 9269 C CA . ARG B 1 546 ? 26.65851 -48.11403 18.32113 1.000 71.30229 543 ARG B CA 1
ATOM 9270 C C . ARG B 1 546 ? 27.83377 -47.19049 18.02650 1.000 71.25747 543 ARG B C 1
ATOM 9271 O O . ARG B 1 546 ? 28.70251 -46.99711 18.88340 1.000 72.79475 543 ARG B O 1
ATOM 9279 N N . ARG B 1 547 ? 27.88170 -46.60207 16.83023 1.000 71.42606 544 ARG B N 1
ATOM 9280 C CA . ARG B 1 547 ? 28.90443 -45.59773 16.56477 1.000 69.83129 544 ARG B CA 1
ATOM 9281 C C . ARG B 1 547 ? 28.77992 -44.39591 17.49499 1.000 74.13387 544 ARG B C 1
ATOM 9282 O O . ARG B 1 547 ? 29.75691 -43.65609 17.67534 1.000 74.78551 544 ARG B O 1
ATOM 9290 N N . ARG B 1 548 ? 27.60624 -44.17674 18.09039 1.000 70.43857 545 ARG B N 1
ATOM 9291 C CA . ARG B 1 548 ? 27.50450 -43.08386 19.04532 1.000 67.92417 545 ARG B CA 1
ATOM 9292 C C . ARG B 1 548 ? 27.95299 -43.52563 20.43770 1.000 66.87566 545 ARG B C 1
ATOM 9293 O O . ARG B 1 548 ? 28.64858 -42.77985 21.13131 1.000 67.06350 545 ARG B O 1
ATOM 9301 N N . LEU B 1 549 ? 27.59882 -44.73649 20.85209 1.000 62.70368 546 LEU B N 1
ATOM 9302 C CA . LEU B 1 549 ? 27.95122 -45.16789 22.18996 1.000 63.78367 546 LEU B CA 1
ATOM 9303 C C . LEU B 1 549 ? 29.42420 -45.53112 22.34078 1.000 68.74864 546 LEU B C 1
ATOM 9304 O O . LEU B 1 549 ? 29.89205 -45.67363 23.47826 1.000 65.21874 546 LEU B O 1
ATOM 9309 N N . GLU B 1 550 ? 30.14292 -45.71316 21.23882 1.000 71.66122 547 GLU B N 1
ATOM 9310 C CA . GLU B 1 550 ? 31.57403 -46.00860 21.24932 1.000 73.39683 547 GLU B CA 1
ATOM 9311 C C . GLU B 1 550 ? 32.41497 -44.77354 21.01727 1.000 71.76247 547 GLU B C 1
ATOM 9312 O O . GLU B 1 550 ? 33.38464 -44.55653 21.73934 1.000 72.70890 547 GLU B O 1
ATOM 9318 N N . LEU B 1 551 ? 32.08628 -43.97214 20.00844 1.000 74.18748 548 LEU B N 1
ATOM 9319 C CA . LEU B 1 551 ? 32.93784 -42.81135 19.70984 1.000 74.71681 548 LEU B CA 1
ATOM 9320 C C . LEU B 1 551 ? 32.81654 -41.76105 20.79443 1.000 75.26356 548 LEU B C 1
ATOM 9321 O O . LEU B 1 551 ? 33.81897 -41.20096 21.23838 1.000 79.14080 548 LEU B O 1
ATOM 9326 N N . ASN B 1 552 ? 31.57710 -41.37244 21.13068 1.000 72.86606 549 ASN B N 1
ATOM 9327 C CA . ASN B 1 552 ? 31.34942 -40.34373 22.14521 1.000 67.74437 549 ASN B CA 1
ATOM 9328 C C . ASN B 1 552 ? 30.61013 -40.92644 23.34445 1.000 63.15234 549 ASN B C 1
ATOM 9329 O O . ASN B 1 552 ? 29.43813 -40.58700 23.57216 1.000 65.82358 549 ASN B O 1
ATOM 9334 N N . PRO B 1 553 ? 31.28650 -41.73229 24.18111 1.000 63.96312 550 PRO B N 1
ATOM 9335 C CA . PRO B 1 553 ? 30.57305 -42.35140 25.31919 1.000 57.62926 550 PRO B CA 1
ATOM 9336 C C . PRO B 1 553 ? 30.10752 -41.35220 26.38365 1.000 55.35914 550 PRO B C 1
ATOM 9337 O O . PRO B 1 553 ? 29.15250 -41.64356 27.11379 1.000 56.71751 550 PRO B O 1
ATOM 9341 N N . GLN B 1 554 ? 30.70808 -40.16728 26.43573 1.000 53.28552 551 GLN B N 1
ATOM 9342 C CA . GLN B 1 554 ? 30.23590 -39.15417 27.38796 1.000 53.69017 551 GLN B CA 1
ATOM 9343 C C . GLN B 1 554 ? 29.28638 -38.12516 26.74848 1.000 54.87545 551 GLN B C 1
ATOM 9344 O O . GLN B 1 554 ? 28.86619 -37.20159 27.43360 1.000 55.70282 551 GLN B O 1
ATOM 9350 N N . GLY B 1 555 ? 28.90488 -38.31206 25.48532 1.000 53.27183 552 GLY B N 1
ATOM 9351 C CA . GLY B 1 555 ? 27.96812 -37.37750 24.89603 1.000 52.55931 552 GLY B CA 1
ATOM 9352 C C . GLY B 1 555 ? 26.56137 -37.91369 24.66602 1.000 51.28301 552 GLY B C 1
ATOM 9353 O O . GLY B 1 555 ? 25.78471 -37.32227 23.90708 1.000 52.52103 552 GLY B O 1
ATOM 9354 N N . ASN B 1 556 ? 26.20291 -39.02117 25.30457 1.000 52.28425 553 ASN B N 1
ATOM 9355 C CA . ASN B 1 556 ? 24.83461 -39.53906 25.21571 1.000 52.80121 553 ASN B CA 1
ATOM 9356 C C . ASN B 1 556 ? 24.31745 -39.76916 26.62206 1.000 53.50465 553 ASN B C 1
ATOM 9357 O O . ASN B 1 556 ? 24.98388 -40.43023 27.42714 1.000 56.70173 553 ASN B O 1
ATOM 9362 N N . LEU B 1 557 ? 23.14942 -39.21761 26.91612 1.000 46.85382 554 LEU B N 1
ATOM 9363 C CA . LEU B 1 557 ? 22.49358 -39.36749 28.19729 1.000 41.67593 554 LEU B CA 1
ATOM 9364 C C . LEU B 1 557 ? 21.15869 -40.06676 28.00221 1.000 50.36534 554 LEU B C 1
ATOM 9365 O O . LEU B 1 557 ? 20.50196 -39.92133 26.96070 1.000 46.82147 554 LEU B O 1
ATOM 9370 N N . VAL B 1 558 ? 20.73325 -40.76262 29.04936 1.000 45.79991 555 VAL B N 1
ATOM 9371 C CA . VAL B 1 558 ? 19.53793 -41.59295 29.03826 1.000 48.90472 555 VAL B CA 1
ATOM 9372 C C . VAL B 1 558 ? 18.70804 -41.23111 30.27095 1.000 50.69564 555 VAL B C 1
ATOM 9373 O O . VAL B 1 558 ? 19.26333 -40.82094 31.30140 1.000 46.75870 555 VAL B O 1
ATOM 9377 N N . LEU B 1 559 ? 17.37898 -41.32847 30.16438 1.000 49.47566 556 LEU B N 1
ATOM 9378 C CA . LEU B 1 559 ? 16.50014 -41.07015 31.30241 1.000 45.22373 556 LEU B CA 1
ATOM 9379 C C . LEU B 1 559 ? 15.69684 -42.32835 31.63004 1.000 52.28048 556 LEU B C 1
ATOM 9380 O O . LEU B 1 559 ? 14.91761 -42.81229 30.80052 1.000 51.47643 556 LEU B O 1
ATOM 9385 N N . ILE B 1 560 ? 15.85612 -42.83179 32.86239 1.000 52.79541 557 ILE B N 1
ATOM 9386 C CA . ILE B 1 560 ? 15.39889 -44.16292 33.25676 1.000 53.99614 557 ILE B CA 1
ATOM 9387 C C . ILE B 1 560 ? 14.30540 -44.01620 34.31261 1.000 59.71797 557 ILE B C 1
ATOM 9388 O O . ILE B 1 560 ? 14.35560 -43.10408 35.14954 1.000 57.01050 557 ILE B O 1
ATOM 9393 N N . ILE B 1 561 ? 13.31105 -44.91964 34.27363 1.000 64.66466 558 ILE B N 1
ATOM 9394 C CA . ILE B 1 561 ? 12.24554 -44.95261 35.27639 1.000 67.40118 558 ILE B CA 1
ATOM 9395 C C . ILE B 1 561 ? 12.14039 -46.29851 35.98717 1.000 73.48322 558 ILE B C 1
ATOM 9396 O O . ILE B 1 561 ? 12.47306 -46.41344 37.17444 1.000 79.50951 558 ILE B O 1
ATOM 9401 N N . GLU B 1 562 ? 11.66634 -47.32858 35.29889 1.000 70.88140 559 GLU B N 1
ATOM 9402 C CA . GLU B 1 562 ? 11.53283 -48.62443 35.96518 1.000 77.67918 559 GLU B CA 1
ATOM 9403 C C . GLU B 1 562 ? 12.62762 -49.59266 35.55844 1.000 76.67561 559 GLU B C 1
ATOM 9404 O O . GLU B 1 562 ? 12.34767 -50.76768 35.29427 1.000 74.85355 559 GLU B O 1
ATOM 9410 N N . ASP B 1 563 ? 13.88015 -49.13481 35.51604 1.000 75.19913 560 ASP B N 1
ATOM 9411 C CA . ASP B 1 563 ? 14.90184 -49.76021 34.68172 1.000 73.74082 560 ASP B CA 1
ATOM 9412 C C . ASP B 1 563 ? 14.46924 -49.77063 33.21425 1.000 72.69590 560 ASP B C 1
ATOM 9413 O O . ASP B 1 563 ? 14.94421 -50.60147 32.42354 1.000 74.87784 560 ASP B O 1
ATOM 9418 N N . GLN B 1 564 ? 13.56501 -48.84775 32.86162 1.000 66.81906 561 GLN B N 1
ATOM 9419 C CA . GLN B 1 564 ? 13.06462 -48.64325 31.50528 1.000 65.63221 561 GLN B CA 1
ATOM 9420 C C . GLN B 1 564 ? 13.50115 -47.28905 30.95580 1.000 60.57470 561 GLN B C 1
ATOM 9421 O O . GLN B 1 564 ? 13.17007 -46.23902 31.51957 1.000 58.00810 561 GLN B O 1
ATOM 9423 N N . ILE B 1 565 ? 14.19858 -47.32101 29.82495 1.000 57.05127 562 ILE B N 1
ATOM 9424 C CA . ILE B 1 565 ? 14.72692 -46.11898 29.19472 1.000 51.71755 562 ILE B CA 1
ATOM 9425 C C . ILE B 1 565 ? 13.55816 -45.34755 28.58272 1.000 58.52661 562 ILE B C 1
ATOM 9426 O O . ILE B 1 565 ? 12.90186 -45.81187 27.64400 1.000 59.88418 562 ILE B O 1
ATOM 9431 N N . ILE B 1 566 ? 13.29252 -44.16176 29.12129 1.000 53.97495 563 ILE B N 1
ATOM 9432 C CA . ILE B 1 566 ? 12.14798 -43.37820 28.68671 1.000 53.27275 563 ILE B CA 1
ATOM 9433 C C . ILE B 1 566 ? 12.53690 -42.36906 27.60477 1.000 56.76688 563 ILE B C 1
ATOM 9434 O O . ILE B 1 566 ? 11.69208 -41.95318 26.79180 1.000 53.75373 563 ILE B O 1
ATOM 9439 N N . GLY B 1 567 ? 13.80582 -41.96218 27.57533 1.000 53.45041 564 GLY B N 1
ATOM 9440 C CA . GLY B 1 567 ? 14.28771 -40.97550 26.63161 1.000 49.44885 564 GLY B CA 1
ATOM 9441 C C . GLY B 1 567 ? 15.79696 -41.01201 26.57045 1.000 48.93367 564 GLY B C 1
ATOM 9442 O O . GLY B 1 567 ? 16.46582 -41.56454 27.45316 1.000 45.12626 564 GLY B O 1
ATOM 9443 N N . ALA B 1 568 ? 16.32750 -40.44892 25.49298 1.000 45.30760 565 ALA B N 1
ATOM 9444 C CA . ALA B 1 568 ? 17.76086 -40.41855 25.26846 1.000 43.30785 565 ALA B CA 1
ATOM 9445 C C . ALA B 1 568 ? 18.06628 -39.17664 24.46114 1.000 44.94315 565 ALA B C 1
ATOM 9446 O O . ALA B 1 568 ? 17.25571 -38.72030 23.65415 1.000 41.72424 565 ALA B O 1
ATOM 9448 N N . ILE B 1 569 ? 19.22807 -38.61407 24.69687 1.000 45.60791 566 ILE B N 1
ATOM 9449 C CA . ILE B 1 569 ? 19.64296 -37.43007 23.97737 1.000 42.68957 566 ILE B CA 1
ATOM 9450 C C . ILE B 1 569 ? 21.06926 -37.65906 23.53005 1.000 47.01481 566 ILE B C 1
ATOM 9451 O O . ILE B 1 569 ? 21.87534 -38.20341 24.29028 1.000 49.94019 566 ILE B O 1
ATOM 9456 N N . TYR B 1 570 ? 21.35650 -37.33776 22.27514 1.000 44.56296 567 TYR B N 1
ATOM 9457 C CA . TYR B 1 570 ? 22.64584 -37.62294 21.66021 1.000 48.27168 567 TYR B CA 1
ATOM 9458 C C . TYR B 1 570 ? 23.26095 -36.34428 21.13758 1.000 50.62790 567 TYR B C 1
ATOM 9459 O O . TYR B 1 570 ? 22.62658 -35.62861 20.35115 1.000 48.47539 567 TYR B O 1
ATOM 9468 N N . SER B 1 571 ? 24.51032 -36.10005 21.49280 1.000 45.87623 568 SER B N 1
ATOM 9469 C CA . SER B 1 571 ? 25.20802 -34.90797 21.04266 1.000 47.70276 568 SER B CA 1
ATOM 9470 C C . SER B 1 571 ? 26.45599 -35.32347 20.28275 1.000 54.57322 568 SER B C 1
ATOM 9471 O O . SER B 1 571 ? 27.16554 -36.24780 20.69352 1.000 54.77972 568 SER B O 1
ATOM 9474 N N . GLN B 1 572 ? 26.73755 -34.63821 19.18797 1.000 52.09507 569 GLN B N 1
ATOM 9475 C CA . GLN B 1 572 ? 27.86153 -35.04388 18.37498 1.000 54.51021 569 GLN B CA 1
ATOM 9476 C C . GLN B 1 572 ? 28.37817 -33.85545 17.59461 1.000 56.73870 569 GLN B C 1
ATOM 9477 O O . GLN B 1 572 ? 27.60313 -33.11155 16.98515 1.000 52.93940 569 GLN B O 1
ATOM 9483 N N . THR B 1 573 ? 29.68670 -33.67767 17.60818 1.000 50.58522 570 THR B N 1
ATOM 9484 C CA . THR B 1 573 ? 30.23992 -32.60025 16.81531 1.000 54.75819 570 THR B CA 1
ATOM 9485 C C . THR B 1 573 ? 31.42171 -33.14162 16.02754 1.000 55.31476 570 THR B C 1
ATOM 9486 O O . THR B 1 573 ? 32.22788 -33.89921 16.56294 1.000 58.10701 570 THR B O 1
ATOM 9490 N N . ILE B 1 574 ? 31.45093 -32.84103 14.73163 1.000 57.28789 571 ILE B N 1
ATOM 9491 C CA . ILE B 1 574 ? 32.49679 -33.28763 13.81005 1.000 60.35506 571 ILE B CA 1
ATOM 9492 C C . ILE B 1 574 ? 33.20928 -32.07107 13.24840 1.000 61.50107 571 ILE B C 1
ATOM 9493 O O . ILE B 1 574 ? 32.57288 -31.22887 12.60753 1.000 60.00884 571 ILE B O 1
ATOM 9498 N N . THR B 1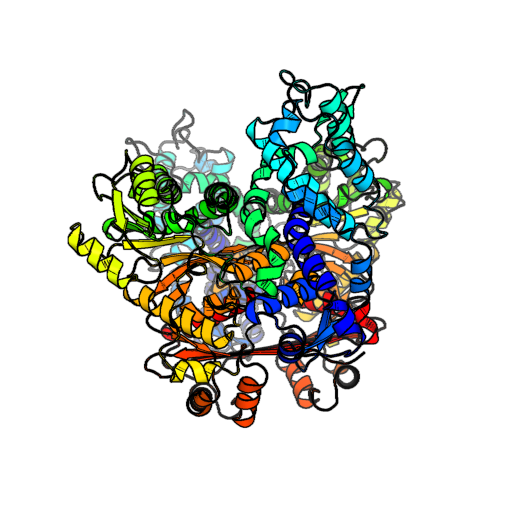 575 ? 34.52331 -31.98938 13.45297 1.000 61.96247 572 THR B N 1
ATOM 9499 C CA . THR B 1 575 ? 35.31591 -30.89771 12.90150 1.000 68.54772 572 THR B CA 1
ATOM 9500 C C . THR B 1 575 ? 36.05737 -31.38879 11.66624 1.000 70.17170 572 THR B C 1
ATOM 9501 O O . THR B 1 575 ? 36.65966 -32.46705 11.68366 1.000 69.53507 572 THR B O 1
ATOM 9505 N N . SER B 1 576 ? 36.00978 -30.60224 10.59591 1.000 72.44784 573 SER B N 1
ATOM 9506 C CA . SER B 1 576 ? 36.69212 -31.00292 9.38037 1.000 75.01306 573 SER B CA 1
ATOM 9507 C C . SER B 1 576 ? 38.18740 -30.99067 9.62127 1.000 80.60253 573 SER B C 1
ATOM 9508 O O . SER B 1 576 ? 38.70360 -30.16934 10.38705 1.000 83.05031 573 SER B O 1
ATOM 9511 N N . THR B 1 577 ? 38.88069 -31.92981 8.98418 1.000 81.34151 574 THR B N 1
ATOM 9512 C CA . THR B 1 577 ? 40.32661 -32.03090 9.09804 1.000 89.12951 574 THR B CA 1
ATOM 9513 C C . THR B 1 577 ? 41.05781 -31.44247 7.89029 1.000 91.03232 574 THR B C 1
ATOM 9514 O O . THR B 1 577 ? 42.23555 -31.75543 7.68557 1.000 86.90562 574 THR B O 1
ATOM 9518 N N . GLU B 1 578 ? 40.39126 -30.60607 7.08716 1.000 91.29498 575 GLU B N 1
ATOM 9519 C CA . GLU B 1 578 ? 40.99532 -30.05856 5.87688 1.000 89.21580 575 GLU B CA 1
ATOM 9520 C C . GLU B 1 578 ? 41.75768 -28.76794 6.17767 1.000 87.53539 575 GLU B C 1
ATOM 9521 O O . GLU B 1 578 ? 41.43542 -28.03034 7.11699 1.000 83.37478 575 GLU B O 1
ATOM 9527 N N . ALA B 1 579 ? 42.78042 -28.50661 5.36034 1.000 88.80238 576 ALA B N 1
ATOM 9528 C CA . ALA B 1 579 ? 43.56470 -27.26169 5.41627 1.000 90.21976 576 ALA B CA 1
ATOM 9529 C C . ALA B 1 579 ? 44.25490 -26.98794 4.06791 1.000 93.75355 576 ALA B C 1
ATOM 9530 O O . ALA B 1 579 ? 45.12074 -26.10022 3.94474 1.000 95.09404 576 ALA B O 1
ATOM 9532 N N . THR B 1 593 ? 41.35811 -20.96164 18.61948 1.000 84.66000 589 THR B N 1
ATOM 9533 C CA . THR B 1 593 ? 40.84960 -19.62797 18.92331 1.000 86.73742 589 THR B CA 1
ATOM 9534 C C . THR B 1 593 ? 40.04365 -19.05802 17.73755 1.000 88.20194 589 THR B C 1
ATOM 9535 O O . THR B 1 593 ? 39.04453 -18.36827 17.97126 1.000 89.86323 589 THR B O 1
ATOM 9537 N N . PRO B 1 594 ? 40.48346 -19.32898 16.45294 1.000 85.85303 590 PRO B N 1
ATOM 9538 C CA . PRO B 1 594 ? 39.56647 -19.14571 15.31589 1.000 80.56727 590 PRO B CA 1
ATOM 9539 C C . PRO B 1 594 ? 38.93278 -20.45862 14.88960 1.000 78.96901 590 PRO B C 1
ATOM 9540 O O . PRO B 1 594 ? 39.30668 -21.51686 15.40226 1.000 83.50815 590 PRO B O 1
ATOM 9544 N N . GLN B 1 595 ? 37.99814 -20.43768 13.94507 1.000 70.73940 591 GLN B N 1
ATOM 9545 C CA . GLN B 1 595 ? 37.12045 -21.58735 13.81982 1.000 72.66521 591 GLN B CA 1
ATOM 9546 C C . GLN B 1 595 ? 36.97735 -22.06179 12.37730 1.000 67.41229 591 GLN B C 1
ATOM 9547 O O . GLN B 1 595 ? 36.89960 -21.26582 11.43520 1.000 61.53229 591 GLN B O 1
ATOM 9553 N N . GLY B 1 596 ? 36.96552 -23.39133 12.22783 1.000 64.10037 592 GLY B N 1
ATOM 9554 C CA . GLY B 1 596 ? 36.90864 -24.05436 10.93547 1.000 59.02362 592 GLY B CA 1
ATOM 9555 C C . GLY B 1 596 ? 35.60624 -24.79882 10.72483 1.000 60.39382 592 GLY B C 1
ATOM 9556 O O . GLY B 1 596 ? 34.63303 -24.55046 11.44809 1.000 60.48719 592 GLY B O 1
ATOM 9557 N N . SER B 1 597 ? 35.60520 -25.73164 9.76377 1.000 54.43332 593 SER B N 1
ATOM 9558 C CA . SER B 1 597 ? 34.40067 -26.42899 9.31692 1.000 55.33716 593 SER B CA 1
ATOM 9559 C C . SER B 1 597 ? 33.91380 -27.45638 10.33075 1.000 60.41431 593 SER B C 1
ATOM 9560 O O . SER B 1 597 ? 34.69113 -28.27086 10.83988 1.000 60.67370 593 SER B O 1
ATOM 9563 N N . VAL B 1 598 ? 32.60462 -27.44006 10.59709 1.000 55.09116 594 VAL B N 1
ATOM 9564 C CA . VAL B 1 598 ? 32.02877 -28.18312 11.70856 1.000 54.30969 594 VAL B CA 1
ATOM 9565 C C . VAL B 1 598 ? 30.63386 -28.66481 11.33930 1.000 60.83038 594 VAL B C 1
ATOM 9566 O O . VAL B 1 598 ? 29.86535 -27.98027 10.64710 1.000 59.42644 594 VAL B O 1
ATOM 9570 N N . ILE B 1 599 ? 30.30372 -29.84637 11.84708 1.000 56.79786 595 ILE B N 1
ATOM 9571 C CA . ILE B 1 599 ? 28.95487 -30.38051 11.84214 1.000 54.96767 595 ILE B CA 1
ATOM 9572 C C . ILE B 1 599 ? 28.58021 -30.68594 13.28402 1.000 57.89863 595 ILE B C 1
ATOM 9573 O O . ILE B 1 599 ? 29.30971 -31.41616 13.97629 1.000 56.27345 595 ILE B O 1
ATOM 9578 N N . GLN B 1 600 ? 27.46707 -30.10675 13.73623 1.000 49.19000 596 GLN B N 1
ATOM 9579 C CA . GLN B 1 600 ? 26.91894 -30.30651 15.06493 1.000 49.94267 596 GLN B CA 1
ATOM 9580 C C . GLN B 1 600 ? 25.53643 -30.92543 14.96063 1.000 52.02969 596 GLN B C 1
ATOM 9581 O O . GLN B 1 600 ? 24.69709 -30.48919 14.16148 1.000 48.39190 596 GLN B O 1
ATOM 9587 N N . LEU B 1 601 ? 25.30873 -31.92209 15.80774 1.000 52.96890 597 LEU B N 1
ATOM 9588 C CA . LEU B 1 601 ? 24.08211 -32.69693 15.86570 1.000 49.03242 597 LEU B CA 1
ATOM 9589 C C . LEU B 1 601 ? 23.64896 -32.82535 17.31555 1.000 52.27306 597 LEU B C 1
ATOM 9590 O O . LEU B 1 601 ? 24.46094 -33.15589 18.18116 1.000 49.22383 597 LEU B O 1
ATOM 9595 N N . LEU B 1 602 ? 22.37225 -32.56497 17.57660 1.000 47.71097 598 LEU B N 1
ATOM 9596 C CA . LEU B 1 602 ? 21.74718 -32.87085 18.85307 1.000 46.88138 598 LEU B CA 1
ATOM 9597 C C . LEU B 1 602 ? 20.44802 -33.60001 18.53300 1.000 52.10930 598 LEU B C 1
ATOM 9598 O O . LEU B 1 602 ? 19.60399 -33.04199 17.83244 1.000 51.00838 598 LEU B O 1
ATOM 9603 N N . ALA B 1 603 ? 20.30420 -34.85299 18.98607 1.000 48.37397 599 ALA B N 1
ATOM 9604 C CA . ALA B 1 603 ? 19.08763 -35.63994 18.77961 1.000 49.47771 599 ALA B CA 1
ATOM 9605 C C . ALA B 1 603 ? 18.48743 -36.05898 20.12106 1.000 49.69551 599 ALA B C 1
ATOM 9606 O O . ALA B 1 603 ? 19.14477 -36.73853 20.92163 1.000 46.19056 599 ALA B O 1
ATOM 9608 N N . LEU B 1 604 ? 17.23731 -35.67556 20.33985 1.000 42.19925 600 LEU B N 1
ATOM 9609 C CA . LEU B 1 604 ? 16.45834 -36.00742 21.52336 1.000 46.87831 600 LEU B CA 1
ATOM 9610 C C . LEU B 1 604 ? 15.29665 -36.93357 21.14654 1.000 51.03924 600 LEU B C 1
ATOM 9611 O O . LEU B 1 604 ? 14.50647 -36.61224 20.25122 1.000 52.44728 600 LEU B O 1
ATOM 9616 N N . ASN B 1 605 ? 15.19818 -38.07846 21.82538 1.000 49.37245 601 ASN B N 1
ATOM 9617 C CA . ASN B 1 605 ? 14.08961 -39.02012 21.69337 1.000 50.32834 601 ASN B CA 1
ATOM 9618 C C . ASN B 1 605 ? 13.40046 -39.10702 23.03819 1.000 54.63548 601 ASN B C 1
ATOM 9619 O O . ASN B 1 605 ? 14.06054 -39.36792 24.05274 1.000 54.07294 601 ASN B O 1
ATOM 9624 N N . ILE B 1 606 ? 12.08690 -38.91671 23.05500 1.000 49.00942 602 ILE B N 1
ATOM 9625 C CA . ILE B 1 606 ? 11.31083 -39.06751 24.28085 1.000 52.68699 602 ILE B CA 1
ATOM 9626 C C . ILE B 1 606 ? 9.98524 -39.74771 23.93745 1.000 49.62958 602 ILE B C 1
ATOM 9627 O O . ILE B 1 606 ? 9.27924 -39.30220 23.02715 1.000 49.72539 602 ILE B O 1
ATOM 9632 N N . LEU B 1 607 ? 9.66998 -40.84081 24.64240 1.000 49.14804 603 LEU B N 1
ATOM 9633 C CA . LEU B 1 607 ? 8.52503 -41.68139 24.28258 1.000 53.81317 603 LEU B CA 1
ATOM 9634 C C . LEU B 1 607 ? 7.25190 -40.84618 24.24881 1.000 53.06583 603 LEU B C 1
ATOM 9635 O O . LEU B 1 607 ? 7.03191 -40.01812 25.14443 1.000 50.98552 603 LEU B O 1
ATOM 9640 N N . PRO B 1 608 ? 6.41171 -41.00878 23.23649 1.000 56.11662 604 PRO B N 1
ATOM 9641 C CA . PRO B 1 608 ? 5.15224 -40.26395 23.19813 1.000 55.68037 604 PRO B CA 1
ATOM 9642 C C . PRO B 1 608 ? 4.38674 -40.42334 24.50598 1.000 56.50822 604 PRO B C 1
ATOM 9643 O O . PRO B 1 608 ? 3.77923 -39.46617 24.99478 1.000 55.51732 604 PRO B O 1
ATOM 9647 N N . GLU B 1 609 ? 4.46023 -41.62310 25.08754 1.000 54.02349 605 GLU B N 1
ATOM 9648 C CA . GLU B 1 609 ? 3.92184 -41.90673 26.41394 1.000 58.70129 605 GLU B CA 1
ATOM 9649 C C . GLU B 1 609 ? 4.15874 -40.77880 27.41474 1.000 61.11376 605 GLU B C 1
ATOM 9650 O O . GLU B 1 609 ? 3.25404 -40.39609 28.15971 1.000 62.34571 605 GLU B O 1
ATOM 9656 N N . PHE B 1 610 ? 5.37611 -40.23630 27.45754 1.000 62.25843 606 PHE B N 1
ATOM 9657 C CA . PHE B 1 610 ? 5.80850 -39.40834 28.58147 1.000 64.58431 606 PHE B CA 1
ATOM 9658 C C . PHE B 1 610 ? 6.00124 -37.93809 28.23171 1.000 64.30287 606 PHE B C 1
ATOM 9659 O O . PHE B 1 610 ? 6.52161 -37.18065 29.06337 1.000 63.08436 606 PHE B O 1
ATOM 9667 N N . GLN B 1 611 ? 5.61356 -37.50499 27.02995 1.000 60.98491 607 GLN B N 1
ATOM 9668 C CA . GLN B 1 611 ? 5.87488 -36.12229 26.64671 1.000 61.54264 607 GLN B CA 1
ATOM 9669 C C . GLN B 1 611 ? 5.07602 -35.15346 27.49776 1.000 63.65103 607 GLN B C 1
ATOM 9670 O O . GLN B 1 611 ? 5.58606 -34.09909 27.89517 1.000 59.68024 607 GLN B O 1
ATOM 9676 N N . ALA B 1 612 ? 3.80834 -35.48584 27.76789 1.000 65.43969 608 ALA B N 1
ATOM 9677 C CA . ALA B 1 612 ? 2.91700 -34.55041 28.44919 1.000 65.67528 608 ALA B CA 1
ATOM 9678 C C . ALA B 1 612 ? 3.44817 -34.14854 29.82790 1.000 64.58593 608 ALA B C 1
ATOM 9679 O O . ALA B 1 612 ? 3.25312 -33.00501 30.25834 1.000 65.77786 608 ALA B O 1
ATOM 9681 N N . ARG B 1 613 ? 4.15828 -35.04409 30.51599 1.000 64.89104 609 ARG B N 1
ATOM 9682 C CA . ARG B 1 613 ? 4.77538 -34.68073 31.78510 1.000 63.80406 609 ARG B CA 1
ATOM 9683 C C . ARG B 1 613 ? 5.99012 -33.76630 31.62552 1.000 64.91939 609 ARG B C 1
ATOM 9684 O O . ARG B 1 613 ? 6.55697 -33.33082 32.63655 1.000 69.25621 609 ARG B O 1
ATOM 9692 N N . GLY B 1 614 ? 6.41659 -33.47902 30.39984 1.000 63.82829 610 GLY B N 1
ATOM 9693 C CA . GLY B 1 614 ? 7.58492 -32.64500 30.19695 1.000 60.63245 610 GLY B CA 1
ATOM 9694 C C . GLY B 1 614 ? 8.92882 -33.28627 30.47832 1.000 58.70928 610 GLY B C 1
ATOM 9695 O O . GLY B 1 614 ? 9.91798 -32.56376 30.62488 1.000 55.46468 610 GLY B O 1
ATOM 9696 N N . LEU B 1 615 ? 9.00944 -34.61964 30.54901 1.000 56.12219 611 LEU B N 1
ATOM 9697 C CA . LEU B 1 615 ? 10.30819 -35.26293 30.72488 1.000 54.45113 611 LEU B CA 1
ATOM 9698 C C . LEU B 1 615 ? 11.25957 -34.92754 29.57834 1.000 55.75501 611 LEU B C 1
ATOM 9699 O O . LEU B 1 615 ? 12.47728 -34.84068 29.78723 1.000 51.84226 611 LEU B O 1
ATOM 9704 N N . GLY B 1 616 ? 10.73485 -34.68773 28.37640 1.000 55.75777 612 GLY B N 1
ATOM 9705 C CA . GLY B 1 616 ? 11.60086 -34.27424 27.27979 1.000 49.89784 612 GLY B CA 1
ATOM 9706 C C . GLY B 1 616 ? 12.21925 -32.91871 27.53714 1.000 56.41715 612 GLY B C 1
ATOM 9707 O O . GLY B 1 616 ? 13.37666 -32.66802 27.19277 1.000 51.95645 612 GLY B O 1
ATOM 9708 N N . ASN B 1 617 ? 11.45312 -32.02770 28.15658 1.000 53.46402 613 ASN B N 1
ATOM 9709 C CA . ASN B 1 617 ? 11.99377 -30.75040 28.59123 1.000 53.54823 613 ASN B CA 1
ATOM 9710 C C . ASN B 1 617 ? 13.11231 -30.94376 29.62345 1.000 55.71200 613 ASN B C 1
ATOM 9711 O O . ASN B 1 617 ? 14.21183 -30.40554 29.45168 1.000 50.15897 613 ASN B O 1
ATOM 9716 N N . GLU B 1 618 ? 12.87074 -31.74290 30.67548 1.000 53.67727 614 GLU B N 1
ATOM 9717 C CA . GLU B 1 618 ? 13.86274 -31.89449 31.74476 1.000 53.28967 614 GLU B CA 1
ATOM 9718 C C . GLU B 1 618 ? 15.13580 -32.59349 31.27374 1.000 49.98800 614 GLU B C 1
ATOM 9719 O O . GLU B 1 618 ? 16.22161 -32.30631 31.79384 1.000 48.23564 614 GLU B O 1
ATOM 9725 N N . LEU B 1 619 ? 15.04508 -33.52081 30.31330 1.000 45.19303 615 LEU B N 1
ATOM 9726 C CA . LEU B 1 619 ? 16.25763 -34.19660 29.85113 1.000 47.71216 615 LEU B CA 1
ATOM 9727 C C . LEU B 1 619 ? 17.10350 -33.26466 28.99174 1.000 50.93378 615 LEU B C 1
ATOM 9728 O O . LEU B 1 619 ? 18.33438 -33.20637 29.13212 1.000 44.78740 615 LEU B O 1
ATOM 9733 N N . ARG B 1 620 ? 16.44936 -32.53613 28.08532 1.000 45.99857 616 ARG B N 1
ATOM 9734 C CA . ARG B 1 620 ? 17.13031 -31.54843 27.26180 1.000 48.70774 616 ARG B CA 1
ATOM 9735 C C . ARG B 1 620 ? 17.74611 -30.43330 28.10584 1.000 48.19506 616 ARG B C 1
ATOM 9736 O O . ARG B 1 620 ? 18.87204 -29.99678 27.84166 1.000 45.41601 616 ARG B O 1
ATOM 9744 N N . ASP B 1 621 ? 16.99978 -29.91292 29.08016 1.000 47.14926 617 ASP B N 1
ATOM 9745 C CA . ASP B 1 621 ? 17.54106 -28.85230 29.92752 1.000 47.88514 617 ASP B CA 1
ATOM 9746 C C . ASP B 1 621 ? 18.72972 -29.34687 30.74963 1.000 47.28804 617 ASP B C 1
ATOM 9747 O O . ASP B 1 621 ? 19.74127 -28.64359 30.86780 1.000 48.93832 617 ASP B O 1
ATOM 9752 N N . PHE B 1 622 ? 18.62097 -30.54440 31.33218 1.000 45.98366 618 PHE B N 1
ATOM 9753 C CA . PHE B 1 622 ? 19.74396 -31.12848 32.05585 1.000 45.93225 618 PHE B CA 1
ATOM 9754 C C . PHE B 1 622 ? 20.95396 -31.27361 31.13551 1.000 48.81892 618 PHE B C 1
ATOM 9755 O O . PHE B 1 622 ? 22.07937 -30.91959 31.51172 1.000 45.22374 618 PHE B O 1
ATOM 9763 N N . MET B 1 623 ? 20.73191 -31.75135 29.90253 1.000 48.28508 619 MET B N 1
ATOM 9764 C CA . MET B 1 623 ? 21.84098 -31.95473 28.96174 1.000 47.58525 619 MET B CA 1
ATOM 9765 C C . MET B 1 623 ? 22.57373 -30.65209 28.66356 1.000 52.19645 619 MET B C 1
ATOM 9766 O O . MET B 1 623 ? 23.81199 -30.61698 28.63115 1.000 47.81671 619 MET B O 1
ATOM 9771 N N . LEU B 1 624 ? 21.82727 -29.57040 28.41875 1.000 48.09517 620 LEU B N 1
ATOM 9772 C CA . LEU B 1 624 ? 22.47429 -28.30893 28.07614 1.000 47.20947 620 LEU B CA 1
ATOM 9773 C C . LEU B 1 624 ? 23.34521 -27.81089 29.22308 1.000 48.41910 620 LEU B C 1
ATOM 9774 O O . LEU B 1 624 ? 24.42379 -27.25000 28.99694 1.000 44.68611 620 LEU B O 1
ATOM 9779 N N . TYR B 1 625 ? 22.88930 -27.99802 30.45880 1.000 45.50976 621 TYR B N 1
ATOM 9780 C CA . TYR B 1 625 ? 23.68812 -27.56940 31.59746 1.000 50.86386 621 TYR B CA 1
ATOM 9781 C C . TYR B 1 625 ? 24.91079 -28.46443 31.77853 1.000 46.54100 621 TYR B C 1
ATOM 9782 O O . TYR B 1 625 ? 26.02457 -27.97256 31.97845 1.000 47.56781 621 TYR B O 1
ATOM 9791 N N . TYR B 1 626 ? 24.72258 -29.78009 31.67102 1.000 44.11403 622 TYR B N 1
ATOM 9792 C CA . TYR B 1 626 ? 25.84239 -30.71669 31.62243 1.000 45.49787 622 TYR B CA 1
ATOM 9793 C C . TYR B 1 626 ? 26.92464 -30.24888 30.64437 1.000 50.50454 622 TYR B C 1
ATOM 9794 O O . TYR B 1 626 ? 28.11057 -30.15134 31.01051 1.000 43.94668 622 TYR B O 1
ATOM 9803 N N . CYS B 1 627 ? 26.52721 -29.89431 29.40891 1.000 49.55513 623 CYS B N 1
ATOM 9804 C CA . CYS B 1 627 ? 27.49779 -29.50193 28.37602 1.000 47.47891 623 CYS B CA 1
ATOM 9805 C C . CYS B 1 627 ? 28.08737 -28.12226 28.64577 1.000 50.53542 623 CYS B C 1
ATOM 9806 O O . CYS B 1 627 ? 29.19411 -27.81687 28.19237 1.000 54.13066 623 CYS B O 1
ATOM 9809 N N . THR B 1 628 ? 27.37384 -27.27732 29.37514 1.000 46.14914 624 THR B N 1
ATOM 9810 C CA . THR B 1 628 ? 27.96881 -26.02091 29.80559 1.000 49.94648 624 THR B CA 1
ATOM 9811 C C . THR B 1 628 ? 29.10913 -26.26576 30.80527 1.000 52.06117 624 THR B C 1
ATOM 9812 O O . THR B 1 628 ? 30.21983 -25.74281 30.64976 1.000 49.04215 624 THR B O 1
ATOM 9816 N N . LEU B 1 629 ? 28.85825 -27.10431 31.80765 1.000 50.96649 625 LEU B N 1
ATOM 9817 C CA . LEU B 1 629 ? 29.90076 -27.49391 32.74930 1.000 49.20162 625 LEU B CA 1
ATOM 9818 C C . LEU B 1 629 ? 31.08437 -28.13507 32.05558 1.000 48.50385 625 LEU B C 1
ATOM 9819 O O . LEU B 1 629 ? 32.19387 -28.10941 32.58817 1.000 50.90543 625 LEU B O 1
ATOM 9824 N N . LYS B 1 630 ? 30.88758 -28.73059 30.89579 1.000 49.88357 626 LYS B N 1
ATOM 9825 C CA . LYS B 1 630 ? 31.98316 -29.49127 30.29669 1.000 51.31686 626 LYS B CA 1
ATOM 9826 C C . LYS B 1 630 ? 33.00518 -28.63970 29.48926 1.000 53.07724 626 LYS B C 1
ATOM 9827 O O . LYS B 1 630 ? 32.69559 -27.54470 28.96633 1.000 57.42425 626 LYS B O 1
#

B-factor: mean 52.29, std 12.02, range [25.96, 121.1]

Solvent-accessible surface area: 52815 Å² total; per-residue (Å²): 150,89,62,56,51,71,6,14,59,3,5,0,0,1,0,0,1,6,0,2,2,11,0,46,100,77,11,0,5,122,9,3,75,116,98,62,57,10,30,26,83,79,0,20,126,117,15,53,13,27,16,0,1,0,10,1,0,0,20,5,0,39,4,8,72,8,2,49,86,59,203,128,100,54,1,29,61,28,92,78,2,66,22,23,101,135,4,40,82,60,0,54,89,5,19,109,36,58,16,68,40,0,12,106,32,155,70,44,110,32,0,23,137,2,1,76,65,1,42,95,76,11,111,10,135,43,89,54,6,3,15,1,0,10,0,1,4,1,0,30,1,2,17,5,0,71,131,115,101,28,9,19,74,70,118,153,120,79,13,9,43,68,24,49,93,54,1,62,134,20,0,8,96,0,1,79,72,19,30,1,4,55,116,69,114,74,51,42,40,23,32,138,33,0,130,20,0,12,85,72,0,31,17,0,0,21,3,11,0,4,25,37,0,2,54,116,5,82,54,0,0,15,31,102,6,82,57,4,28,113,124,59,124,82,39,115,44,100,16,6,58,88,96,39,10,61,94,0,28,23,72,21,41,66,95,33,13,44,46,5,51,94,2,2,40,44,12,0,74,103,158,62,52,125,120,8,0,98,30,0,1,3,5,25,8,21,56,0,36,6,0,86,55,3,15,62,8,1,59,152,126,8,50,3,7,178,11,49,170,136,48,92,6,83,0,0,0,1,14,147,73,124,76,16,28,122,39,0,58,189,48,0,70,111,35,64,48,21,35,8,100,9,48,8,10,67,2,51,72,2,29,135,19,0,75,88,96,56,5,132,36,34,102,29,0,0,5,2,3,17,19,32,1,12,66,20,134,44,64,74,27,130,93,162,108,62,26,121,87,11,55,98,10,72,18,76,7,16,1,0,39,94,115,0,98,48,10,62,41,42,26,1,2,0,3,5,8,13,2,1,41,77,0,7,135,30,7,21,201,30,2,0,1,4,1,4,5,0,0,22,75,14,187,35,5,89,131,28,16,23,89,8,41,2,5,7,26,6,2,1,9,2,0,13,36,18,16,8,7,17,3,22,7,4,1,8,2,2,0,22,14,8,2,0,1,57,56,131,14,21,72,46,34,35,79,124,56,108,6,2,24,8,1,1,2,9,1,51,98,53,126,14,97,1,14,7,2,21,76,97,36,16,97,44,0,50,67,5,9,74,113,1,4,44,82,121,76,88,32,62,62,151,59,0,97,128,11,5,101,115,49,19,21,12,1,0,1,0,42,55,145,146,43,24,8,0,0,0,1,29,20,82,56,81,18,123,71,129,146,86,47,13,2,13,39,78,37,38,6,5,2,0,25,36,113,27,45,97,149,10,15,0,29,59,0,57,52,3,0,83,32,4,53,74,5,123,145,73,60,60,47,64,9,13,56,3,5,0,0,3,0,0,0,4,0,0,5,11,0,57,129,77,18,0,4,104,13,5,60,115,78,62,68,6,26,27,93,74,0,26,130,116,14,51,13,26,16,0,1,0,10,0,0,0,22,4,1,20,4,8,58,8,2,53,79,43,177,110,106,66,0,36,56,28,92,71,2,68,16,23,71,120,2,45,78,55,1,61,99,2,26,110,38,63,12,71,27,0,10,107,39,145,66,47,112,47,0,23,71,24,1,84,68,1,48,94,75,12,110,10,108,49,86,53,4,3,19,0,2,8,0,2,2,0,0,32,0,2,30,8,0,76,142,110,84,24,10,34,38,45,114,131,123,46,9,7,65,94,26,48,84,57,1,61,138,19,0,6,86,0,0,80,69,18,31,0,2,73,119,80,111,67,108,34,32,27,25,117,31,0,110,19,0,13,95,86,1,29,27,0,0,16,3,11,0,3,30,48,0,4,72,94,7,92,46,0,0,17,26,97,5,88,28,3,41,101,144,49,114,87,34,123,39,127,15,7,65,93,101,40,15,79,90,0,25,33,75,36,40,65,151,36,23,50,40,5,55,76,1,2,37,46,4,0,67,69,169,62,48,79,88,8,0,92,16,0,1,3,4,30,6,26,70,0,47,10,0,84,88,8,17,72,21,1,73,143,117,3,36,4,12,178,15,36,174,135,78,97,5,84,0,0,0,0,20,149,49,110,75,29,12,138,42,0,61,193,47,0,75,112,34,63,38,22,25,11,76,4,47,6,10,58,0,102,70,2,37,148,26,0,81,86,94,49,4,133,26,41,111,38,0,0,3,2,2,22,20,37,1,12,68,18,143,45,66,71,26,132,73,164,116,51,30,128,72,4,46,90,8,78,17,77,8,16,2,0,37,99,102,1,93,52,10,61,38,44,25,1,1,0,3,5,7,8,4,2,49,64,0,7,123,24,7,24,150,9,0,0,1,3,0,4,4,0,0,19,84,10,172,40,5,91,133,30,17,19,98,9,42,0,6,5,26,7,3,0,9,3,0,16,37,18,18,9,8,19,2,23,8,5,2,3,0,1,0,26,13,5,1,0,3,66,69,92,19,20,41,39,15,38,126,114,57,106,8,3,24,9,2,2,2,10,2,35,100,54,124,14,99,0,12,6,1,14,68,91,28,24,95,39,0,45,84,3,8,79,127,2,2,35,124,133,59,83,16,64,66,57,64,0,111,170,25,0,94,135,28,19,27,14,0,0,0,0,40,58,142,144,43,18,7,0,0,0,3,27,40,88,55,84,14,120,66,127,144,85,42,13,2,13,37,81,37,44,5,6,3,0,17,38,113,27,48,98,152,12,14,0,34,59,0,59,56,5,1,88,28,4,57,76,6,115

CATH classification: 3.40.630.30

Nearest PDB structures (foldseek):
  7ucl-assembly1_A  TM=1.002E+00  e=0.000E+00  Cylindrospermopsis raciborskii
  7uci-assembly1_A  TM=9.530E-01  e=1.168E-88  Cylindrospermopsis raciborskii
  7uci-assembly2_B  TM=9.524E-01  e=4.383E-85  Cylindrospermopsis raciborskii
  7uch-assembly1_A  TM=9.591E-01  e=4.742E-66  Moorena bouillonii
  6b3b-assembly1_A  TM=9.614E-01  e=1.216E-65  Moorena bouillonii

Sequence (1232 aa):
NAMLQKINRYTHGFVAVPVILACREKGVFELLADESPLSLNQMVEHLGANSGHFQVALRMLESLHWLSRNKELKYSLTAEAAIHNKISEDILQLYNLPIQSYLEGKQGNLLGRWIERSCQLWNLDNPLMADFLDGLLVIPLLLALHKHNLLADSEDKPLLSSLSSTVQEELGKLFLHLGWADLTAGRLTITELGRFMGERALNTAIVASYTPMLSRIHDVLFGNCLSVFQRDASGHERHIDRTLNVIGSGFQHQKYFADLEESILSVFNQLPLEEQPKYITDMGCGDGTLLKRVWETIQFKSARGKALEQYPLRLIGVDYNEASLKATTRTLASLPHLVLQGDIGNPEQMVRSLEAHGIHDPENILHIRSFLDHDRLFIPPQKRNELKERAHLPYQSVCVDDQGELIPPHVMVQSLVEHLERWSQVVNKHGLMILEVHCLEPRVVYQFLDKSENLHFDAHQGFSQQYLVEAEVFLMSAAQVGLFPKLELSKRYPKTFPFTRITLNYFEKRPYKISHAYLSDLPALVDLEVKCWPENLRASTHEIRRRLELNPQGNLVLIIEDQIIGAIYSQTITSTEATPQGSVIQLLALNILPEFQARGLGNELRDFMLYYCTLKNAMLQKINRYTHGFVAVPVILACREKGVFELLADESPLSLNQMVEHLGANSGHFQVALRMLESLHWLSRNKELKYSLTAEAAIHNKISEDILQLYNLPIQSYLEGKQGNLLGRWIERSCQLWNLDNPLMADFLDGLLVIPLLLALHKHNLLADSEDKPLLSSLSSTVQEELGKLFLHLGWADLTAGRLTITELGRFMGERALNTAIVASYTPMLSRIHDVLFGNCLSVFQRDASGHERHIDRTLNVIGSGFQHQKYFADLEESILSVFNQLPLEEQPKYITDMGCGDGTLLKRVWETIQFKSARGKALEQYPLRLIGVDYNEASLKATTRTLASLPHLVLQGDIGNPEQMVRSLEAHGIHDPENILHIRSFLDHDRLFIPPQKRNELKERAHLPYQSVCVDDQGELIPPHVMVQSLVEHLERWSQVVNKHGLMILEVHCLEPRVVYQFLDKSENLHFDAHQGFSQQYLVEAEVFLMSAAQVGLFPKLELSKRYPKTFPFTRITLNYFEKRPYKISHAYLSDLPALVDLEVKCWPENLRASTHEIRRRLELNPQGNLVLIIEDQIIGAIYSQTITSTEATPQGSVIQLLALNILPEFQARGLGNELRDFMLYYCTLK

Radius of gyration: 36.51 Å; Cα contacts (8 Å, |Δi|>4): 2165; chains: 2; bounding box: 95×80×84 Å